Protein AF-A0A7W8E7I5-F1 (afdb_monomer)

Nearest PDB structures (foldseek):
  6f90-assembly2_B  TM=9.304E-01  e=7.320E-65  Bacteroides thetaiotaomicron
  6f91-assembly2_B  TM=9.157E-01  e=1.173E-63  Bacteroides thetaiotaomicron
  6f91-assembly4_G  TM=9.145E-01  e=1.114E-63  Bacteroides thetaiotaomicron
  6f91-assembly5_A-4  TM=9.166E-01  e=1.596E-63  Bacteroides thetaiotaomicron
  6f91-assembly6_C  TM=9.086E-01  e=1.300E-63  Bacteroides thetaiotaomicron

Sequence (757 aa):
MKQVKRRFHGIAGRWLRVIAGVACLIAGTAVSCAASEHVSDPFKMVDPRIGTSHDGQTYPVVGVPFGMTGWTPETRSDEAKCVAPYYYNDTKITGFRGSHWLSGSCTQDYGSVTVMPTVGELKVSPELRASRFQHASEVMSPSYYSVHLDDYNLQIELAGTTRAGMMRITFPRTGRRNLLIEPNVRPGQGFVEVRPKTGEIVGYNPVVRIYQGAGKPAGFSGYFVIKLREPIQDFGTWCGEATTKHAQQQGSGCNRLGAYVTLANNTPQRVIVRIGTSFTSIAEAERNLSAEEPDSNFDAVRNRAEATWRQYLSRIEVEGGTEAQRTIFYTALFHASLAPRIVSDADGTYNGFAGEGRLHHAPAGTDYYDDFSLWDTFRALHPLLTILDPQRDGQMVQSLIDKGKQGGFLPIFPTWNSYTSEMIGDHTVAVIYDAYVKGIRNFDVPEAYRLIRQNAFITPPREQFVEGMGRRALTSYQRYGYIPLEDEVLDAFHQREQVSRTLEYAYDDYVAGQFATALGHTDDAALLLKRSSNWKNVFDPETKFVRGRYANGSWITPFDPSKPATYVTEANPWQYTFFVPQDVDGLIQATGGREAFITKLDGLFTAKLYDQGNEPGHAIAYLYNFAGAPAKTQQRVRELLNTQFGSGPDGLPGNDDAGQMSAWYVLSAMGFYPVCPGTPSYSIGSPLFSRVVIHLENGKRFTIAAHNNSADRIYIKSVELDGRAQSGWSFSHRDILRGATLTLEMGLLDSTVQEQR

Mean predicted aligned error: 6.22 Å

pLDDT: mean 93.0, std 14.86, range [27.08, 98.94]

Organism: NCBI:txid940614

Foldseek 3Di:
DDDDDDDDDDDDDDDDDDDDDDDDDPPPPPPPPDDWDWDPFLQVLADQLALLEDFAQAFLWAEAFQFQWTKHFALDLAQDFQDRRGHPPRFWTLFIKRWPDLGQDRGTIFLMKGKHKAFADDFQDSVVSIFGWDCVQWDTGRAKIWTAGVVQRKIWIKGYYRFKIKIKIQHDLDGWIKMKMWRNEAFQFWKWFADQVQQKIWIWHFGADPFQRHPHTLLWTKIKMKHWPFHFPWKFKDAPGDTDTPHGMDGGPGNTMIMMTTGDSPDHSITMMMMGIAGQDNVLSVVLSCVLQVPSDNVVSSVVSSVSLSVQLVLKIFIDFDSFLSSLQSNLSVLLRHPQHFRAGPQQKHAQAVQNSDIDGDPGPATAGAQDQQVQCLFFSLVVCLFRPLVNLLSPLQNQLSNCVRLVARARGGDSSFHRLPDAAPRNLLSNLLSVVLPRDSHDLVSSLVRLLCQQAPDDDPVSLLRHHHHFQNVCCVVQLWNAQVRQSVSHSLTALGLLNSLRQLLSLQSSLLSCVVVVVVVSNVVSPVSNCSNVLQQDLVVLWRFHAHPVSDTDPPDDQLDDDSNRPPAGRLLQLCSSLPCLVVSCVSLPHLVSLVVSLVCCVVVVRQALQDRSNLLSLLSNQVSVNQVSSLVVLLVCLVPQATSRSNGHNRRCRSSSSSSSNNQVQLFWGDSRRSAQKIFGGFHSGQKMWRQGPVRAIAIEHAAPDDSQQRDFDFWDKQNHTDPGRMDGSVSSVVRIYIYTYTGHPDPVVVVVD

InterPro domains:
  IPR005887 Glycosyl hydrolase family 92, alpha-1,2-mannosidase, putative [TIGR01180] (24-747)
  IPR008928 Six-hairpin glycosidase superfamily [SSF48208] (284-745)
  IPR012939 Glycosyl hydrolase family 92 [PF07971] (285-747)
  IPR014718 Glycoside hydrolase-type carbohydrate-binding [G3DSA:2.70.98.10] (45-375)
  IPR041371 Glycosyl hydrolase family 92 N-terminal domain [PF17678] (45-278)
  IPR050883 Peptide-N(4)-(N-acetyl-beta-glucosaminyl)asparagine amidase [PTHR12143] (24-748)

Solvent-accessible surface area (backbone atoms only — not comparable to full-atom values): 38390 Å² total; per-residue (Å²): 130,83,88,90,84,92,89,84,89,88,83,89,85,86,88,88,89,87,86,90,82,92,80,85,87,81,78,80,82,77,78,76,76,76,75,69,60,60,68,88,54,54,58,78,33,34,50,47,47,49,9,18,27,83,62,6,39,18,50,59,47,14,13,44,78,25,23,43,38,35,36,29,68,17,52,40,84,64,48,43,72,62,46,51,45,30,48,71,87,57,63,38,38,43,30,33,29,43,34,48,58,56,45,8,37,80,46,46,36,50,30,22,39,31,45,32,76,49,52,50,80,92,52,80,43,48,85,73,49,40,23,40,50,52,76,92,48,48,46,72,32,58,19,32,38,33,38,45,30,67,74,48,56,29,42,43,35,40,24,15,38,47,38,28,35,35,39,43,36,37,50,52,98,68,71,48,41,35,41,35,39,30,40,50,35,62,67,37,46,37,38,33,37,55,39,71,91,75,30,34,38,38,36,30,6,64,28,56,31,56,65,29,56,53,76,37,73,36,42,45,31,21,15,28,30,36,44,40,89,60,61,62,69,48,44,19,21,34,45,56,77,54,70,41,79,71,38,47,57,45,51,56,76,23,65,33,49,30,38,39,39,25,53,34,94,86,54,67,47,66,45,63,42,38,36,10,36,23,52,79,34,51,70,47,1,47,48,25,29,51,70,79,45,70,86,73,48,61,70,58,43,24,52,48,19,45,48,52,48,36,60,59,50,55,32,52,47,54,24,46,61,51,72,56,58,48,24,38,42,38,28,20,52,51,45,43,31,47,41,55,20,36,51,34,43,86,83,14,44,26,64,36,27,66,42,73,49,39,75,45,69,39,62,85,95,44,67,34,45,44,51,38,54,27,68,44,22,38,56,27,28,50,66,44,32,59,59,64,38,40,71,58,44,22,33,45,45,32,30,48,41,50,33,17,70,58,55,69,36,52,49,44,26,34,41,64,53,27,46,21,29,41,62,62,51,53,38,48,43,33,48,51,36,28,39,44,68,70,66,47,68,73,43,64,61,70,62,43,50,56,37,48,54,39,40,77,72,46,76,56,59,71,81,48,31,53,38,28,40,39,46,80,58,46,71,44,28,72,72,71,43,30,39,28,63,85,55,49,41,73,68,35,66,68,47,33,19,26,42,44,41,27,26,37,42,10,43,37,23,34,38,48,12,51,49,26,52,79,71,65,41,57,68,59,13,57,52,22,54,53,45,28,56,23,40,64,69,34,43,37,81,84,83,55,33,40,46,52,32,38,82,90,70,50,70,63,78,86,79,64,48,88,41,73,42,76,34,34,68,102,37,24,31,58,50,56,52,65,60,39,61,84,44,52,70,58,51,27,50,66,48,64,30,44,68,47,36,51,51,54,54,53,47,34,57,73,72,64,62,62,51,84,45,45,78,75,37,73,49,57,49,59,50,31,45,81,52,70,41,45,68,54,12,14,50,46,44,48,49,44,69,68,70,49,48,43,82,40,37,60,19,38,64,20,41,24,41,41,11,20,52,24,23,44,49,43,38,38,42,72,17,30,42,47,61,32,62,46,45,56,44,31,39,57,45,27,50,62,35,35,30,40,37,39,49,31,88,87,76,42,46,26,35,39,38,27,45,69,50,52,96,72,21,47,32,78,77,48,42,24,53,71,88,38,81,51,96,64,64,58,53,44,49,66,44,48,78,69,33,37,39,42,39,32,39,34,29,59,82,62,73,86,65,56,84,80,115

Structure (mmCIF, N/CA/C/O backbone):
data_AF-A0A7W8E7I5-F1
#
_entry.id   AF-A0A7W8E7I5-F1
#
loop_
_atom_site.group_PDB
_atom_site.id
_atom_site.type_symbol
_atom_site.label_atom_id
_atom_site.label_alt_id
_atom_site.label_comp_id
_atom_site.label_asym_id
_atom_site.label_entity_id
_atom_site.label_seq_id
_atom_site.pdbx_PDB_ins_code
_atom_site.Cartn_x
_atom_site.Cartn_y
_atom_site.Cartn_z
_atom_site.occupancy
_atom_site.B_iso_or_equiv
_atom_site.auth_seq_id
_atom_site.auth_comp_id
_atom_site.auth_asym_id
_atom_site.auth_atom_id
_atom_site.pdbx_PDB_model_num
ATOM 1 N N . MET A 1 1 ? -20.861 -65.899 -16.574 1.00 34.12 1 MET A N 1
ATOM 2 C CA . MET A 1 1 ? -20.902 -67.381 -16.423 1.00 34.12 1 MET A CA 1
ATOM 3 C C . MET A 1 1 ? -19.597 -67.865 -15.787 1.00 34.12 1 MET A C 1
ATOM 5 O O . MET A 1 1 ? -18.636 -67.127 -15.899 1.00 34.12 1 MET A O 1
ATOM 9 N N . LYS A 1 2 ? -19.596 -69.042 -15.124 1.00 31.42 2 LYS A N 1
ATOM 10 C CA . LYS A 1 2 ? -18.452 -69.889 -14.663 1.00 31.42 2 LYS A CA 1
ATOM 11 C C . LYS A 1 2 ? -17.096 -69.166 -14.401 1.00 31.42 2 LYS A C 1
ATOM 13 O O . LYS A 1 2 ? -16.453 -68.739 -15.343 1.00 31.42 2 LYS A O 1
ATOM 18 N N . GLN A 1 3 ? -16.618 -68.956 -13.163 1.00 34.78 3 GLN A N 1
ATOM 19 C CA . GLN A 1 3 ? -16.192 -69.959 -12.151 1.00 34.78 3 GLN A CA 1
ATOM 20 C C . GLN A 1 3 ? -15.073 -70.875 -12.710 1.00 34.78 3 GLN A C 1
ATOM 22 O O . GLN A 1 3 ? -15.307 -71.532 -13.715 1.00 34.78 3 GLN A O 1
ATOM 27 N N . VAL A 1 4 ? -13.845 -70.917 -12.164 1.00 36.06 4 VAL A N 1
ATOM 28 C CA . VAL A 1 4 ? -13.361 -71.653 -10.956 1.00 36.06 4 VAL A CA 1
ATOM 29 C C . VAL A 1 4 ? -11.906 -71.174 -10.637 1.00 36.06 4 VAL A C 1
ATOM 31 O O . VAL A 1 4 ? -11.252 -70.768 -11.585 1.00 36.06 4 VAL A O 1
ATOM 34 N N . LYS A 1 5 ? -11.230 -71.173 -9.461 1.00 38.81 5 LYS A N 1
ATOM 35 C CA . LYS A 1 5 ? -11.362 -71.540 -8.010 1.00 38.81 5 LYS A CA 1
ATOM 36 C C . LYS A 1 5 ? -10.126 -72.396 -7.579 1.00 38.81 5 LYS A C 1
ATOM 38 O O . LYS A 1 5 ? -9.869 -73.379 -8.259 1.00 38.81 5 LYS A O 1
ATOM 43 N N . ARG A 1 6 ? -9.556 -72.166 -6.365 1.00 40.16 6 ARG A N 1
ATOM 44 C CA . ARG A 1 6 ? -8.740 -73.110 -5.503 1.00 40.16 6 ARG A CA 1
ATOM 45 C C . ARG A 1 6 ? -7.222 -73.294 -5.838 1.00 40.16 6 ARG A C 1
ATOM 47 O O . ARG A 1 6 ? -6.876 -73.033 -6.975 1.00 40.16 6 ARG A O 1
ATOM 54 N N . ARG A 1 7 ? -6.271 -73.756 -4.972 1.00 39.03 7 ARG A N 1
ATOM 55 C CA . ARG A 1 7 ? -6.071 -74.061 -3.493 1.00 39.03 7 ARG A CA 1
ATOM 56 C C . ARG A 1 7 ? -4.567 -74.487 -3.246 1.00 39.03 7 ARG A C 1
ATOM 58 O O . ARG A 1 7 ? -3.905 -74.668 -4.254 1.00 39.03 7 ARG A O 1
ATOM 65 N N . PHE A 1 8 ? -3.936 -74.738 -2.065 1.00 34.69 8 PHE A N 1
ATOM 66 C CA . PHE A 1 8 ? -4.195 -74.586 -0.598 1.00 34.69 8 PHE A CA 1
ATOM 67 C C . PHE A 1 8 ? -2.911 -74.790 0.295 1.00 34.69 8 PHE A C 1
ATOM 69 O O . PHE A 1 8 ? -2.137 -75.687 0.003 1.00 34.69 8 PHE A O 1
ATOM 76 N N . HIS A 1 9 ? -2.859 -74.125 1.471 1.00 34.03 9 HIS A N 1
ATOM 77 C CA . HIS A 1 9 ? -2.501 -74.638 2.839 1.00 34.03 9 HIS A CA 1
ATOM 78 C C . HIS A 1 9 ? -1.070 -75.017 3.333 1.00 34.03 9 HIS A C 1
ATOM 80 O O . HIS A 1 9 ? -0.198 -75.396 2.570 1.00 34.03 9 HIS A O 1
ATOM 86 N N . GLY A 1 10 ? -0.928 -74.990 4.683 1.00 28.36 10 GLY A N 1
ATOM 87 C CA . GLY A 1 10 ? 0.174 -75.525 5.527 1.00 28.36 10 GLY A CA 1
ATOM 88 C C . GLY A 1 10 ? 1.049 -74.424 6.169 1.00 28.36 10 GLY A C 1
ATOM 89 O O . GLY A 1 10 ? 1.802 -73.806 5.434 1.00 28.36 10 GLY A O 1
ATOM 90 N N . ILE A 1 11 ? 0.974 -73.966 7.436 1.00 34.25 11 ILE A N 1
ATOM 91 C CA . ILE A 1 11 ? 0.717 -74.498 8.809 1.00 34.25 11 ILE A CA 1
ATOM 92 C C . ILE A 1 11 ? 2.008 -74.836 9.609 1.00 34.25 11 ILE A C 1
ATOM 94 O O . ILE A 1 11 ? 2.618 -75.863 9.365 1.00 34.25 11 ILE A O 1
ATOM 98 N N . ALA A 1 12 ? 2.328 -73.948 10.577 1.00 32.12 12 ALA A N 1
ATOM 99 C CA . ALA A 1 12 ? 2.999 -74.061 11.906 1.00 32.12 12 ALA A CA 1
ATOM 100 C C . ALA A 1 12 ? 4.052 -75.166 12.237 1.00 32.12 12 ALA A C 1
ATOM 102 O O . ALA A 1 12 ? 3.916 -76.307 11.829 1.00 32.12 12 ALA A O 1
ATOM 103 N N . GLY A 1 13 ? 5.048 -74.942 13.122 1.00 30.39 13 GLY A N 1
ATOM 104 C CA . GLY A 1 13 ? 5.425 -73.742 13.906 1.00 30.39 13 GLY A CA 1
ATOM 105 C C . GLY A 1 13 ? 6.326 -74.041 15.144 1.00 30.39 13 GLY A C 1
ATOM 106 O O . GLY A 1 13 ? 6.773 -75.166 15.313 1.00 30.39 13 GLY A O 1
ATOM 107 N N . ARG A 1 14 ? 6.500 -73.039 16.038 1.00 33.59 14 ARG A N 1
ATOM 108 C CA . ARG A 1 14 ? 7.150 -73.038 17.393 1.00 33.59 14 ARG A CA 1
ATOM 109 C C . ARG A 1 14 ? 8.698 -72.986 17.559 1.00 33.59 14 ARG A C 1
ATOM 111 O O . ARG A 1 14 ? 9.379 -73.996 17.630 1.00 33.59 14 ARG A O 1
ATOM 118 N N . TRP A 1 15 ? 9.173 -71.758 17.813 1.00 30.05 15 TRP A N 1
ATOM 119 C CA . TRP A 1 15 ? 10.154 -71.279 18.822 1.00 30.05 15 TRP A CA 1
ATOM 120 C C . TRP A 1 15 ? 11.039 -72.253 19.649 1.00 30.05 15 TRP A C 1
ATOM 122 O O . TRP A 1 15 ? 10.513 -72.993 20.477 1.00 30.05 15 TRP A O 1
ATOM 132 N N . LEU A 1 16 ? 12.364 -72.003 19.670 1.00 30.42 16 LEU A N 1
ATOM 133 C CA . LEU A 1 16 ? 13.047 -71.294 20.785 1.00 30.42 16 LEU A CA 1
ATOM 134 C C . LEU A 1 16 ? 14.390 -70.650 20.322 1.00 30.42 16 LEU A C 1
ATOM 136 O O . LEU A 1 16 ? 14.662 -70.627 19.126 1.00 30.42 16 LEU A O 1
ATOM 140 N N . ARG A 1 17 ? 15.179 -70.040 21.229 1.00 32.75 17 ARG A N 1
ATOM 141 C CA . ARG A 1 17 ? 16.314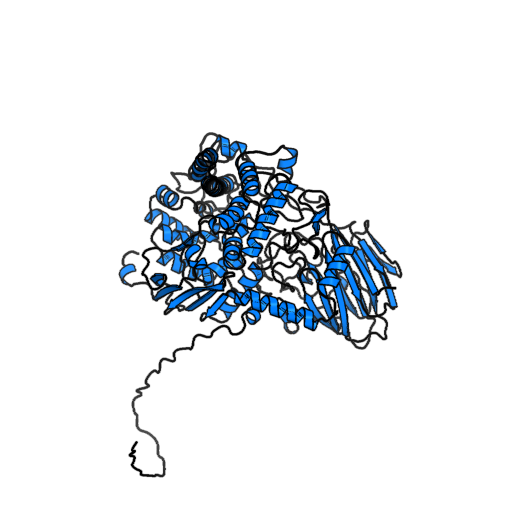 -69.117 20.940 1.00 32.75 17 ARG A CA 1
ATOM 142 C C . ARG A 1 17 ? 17.690 -69.690 21.333 1.00 32.75 17 ARG A C 1
ATOM 144 O O . ARG A 1 17 ? 17.737 -70.285 22.400 1.00 32.75 17 ARG A O 1
ATOM 151 N N . VAL A 1 18 ? 18.777 -69.333 20.619 1.00 29.58 18 VAL A N 1
ATOM 152 C CA . VAL A 1 18 ? 20.031 -68.706 21.149 1.00 29.58 18 VAL A CA 1
ATOM 153 C C . VAL A 1 18 ? 20.751 -67.907 20.026 1.00 29.58 18 VAL A C 1
ATOM 155 O O . VAL A 1 18 ? 20.643 -68.222 18.850 1.00 29.58 18 VAL A O 1
ATOM 158 N N . ILE A 1 19 ? 21.418 -66.833 20.456 1.00 33.22 19 ILE A N 1
ATOM 159 C CA . ILE A 1 19 ? 22.130 -65.699 19.821 1.00 33.22 19 ILE A CA 1
ATOM 160 C C . ILE A 1 19 ? 23.292 -65.988 18.821 1.00 33.22 19 ILE A C 1
ATOM 162 O O . ILE A 1 19 ? 23.995 -66.981 18.947 1.00 33.22 19 ILE A O 1
ATOM 166 N N . ALA A 1 20 ? 23.558 -64.966 17.976 1.00 28.16 20 ALA A N 1
ATOM 167 C CA . ALA A 1 20 ? 24.779 -64.607 17.207 1.00 28.16 20 ALA A CA 1
ATOM 168 C C . ALA A 1 20 ? 25.071 -65.267 15.837 1.00 28.16 20 ALA A C 1
ATOM 170 O O . ALA A 1 20 ? 25.079 -66.482 15.693 1.00 28.16 20 ALA A O 1
ATOM 171 N N . GLY A 1 21 ? 25.407 -64.423 14.842 1.00 27.08 21 GLY A N 1
ATOM 172 C CA . GLY A 1 21 ? 25.873 -64.834 13.504 1.00 27.08 21 GLY A CA 1
ATOM 173 C C . GLY A 1 21 ? 25.502 -63.860 12.372 1.00 27.08 21 GLY A C 1
ATOM 174 O O . GLY A 1 21 ? 24.530 -64.093 11.670 1.00 27.08 21 GLY A O 1
ATOM 175 N N . VAL A 1 22 ? 26.267 -62.769 12.230 1.00 34.69 22 VAL A N 1
ATOM 176 C CA . VAL A 1 22 ? 26.245 -61.723 11.173 1.00 34.69 22 VAL A CA 1
ATOM 177 C C . VAL A 1 22 ? 25.495 -62.062 9.864 1.00 34.69 22 VAL A C 1
ATOM 179 O O . VAL A 1 22 ? 25.867 -62.993 9.156 1.00 34.69 22 VAL A O 1
ATOM 182 N N . ALA A 1 23 ? 24.545 -61.204 9.464 1.00 30.64 23 ALA A N 1
ATOM 183 C CA . ALA A 1 23 ? 23.960 -61.170 8.117 1.00 30.64 23 ALA A CA 1
ATOM 184 C C . ALA A 1 23 ? 23.855 -59.719 7.604 1.00 30.64 23 ALA A C 1
ATOM 186 O O . ALA A 1 23 ? 23.568 -58.804 8.378 1.00 30.64 23 ALA A O 1
ATOM 187 N N . CYS A 1 24 ? 24.117 -59.495 6.313 1.00 33.22 24 CYS A N 1
ATOM 188 C CA . CYS A 1 24 ? 24.190 -58.156 5.718 1.00 33.22 24 CYS A CA 1
ATOM 189 C C . CYS A 1 24 ? 22.821 -57.469 5.590 1.00 33.22 24 CYS A C 1
ATOM 191 O O . CYS A 1 24 ? 21.822 -58.106 5.257 1.00 33.22 24 CYS A O 1
ATOM 193 N N . LEU A 1 25 ? 22.797 -56.141 5.750 1.00 31.48 25 LEU A N 1
ATOM 194 C CA . LEU A 1 25 ? 21.649 -55.332 5.347 1.00 31.48 25 LEU A CA 1
ATOM 195 C C . LEU A 1 25 ? 21.579 -55.253 3.817 1.00 31.48 25 LEU A C 1
ATOM 197 O O . LEU A 1 25 ? 22.497 -54.745 3.180 1.00 31.48 25 LEU A O 1
ATOM 201 N N . ILE A 1 26 ? 20.432 -55.631 3.254 1.00 36.81 26 ILE A N 1
ATOM 202 C CA . ILE A 1 26 ? 19.903 -55.007 2.036 1.00 36.81 26 ILE A CA 1
ATOM 203 C C . ILE A 1 26 ? 18.591 -54.338 2.446 1.00 36.81 26 ILE A C 1
ATOM 205 O O . ILE A 1 26 ? 17.507 -54.907 2.328 1.00 36.81 26 ILE A O 1
ATOM 209 N N . ALA A 1 27 ? 18.707 -53.138 3.014 1.00 35.44 27 ALA A N 1
ATOM 210 C CA . ALA A 1 27 ? 17.558 -52.295 3.301 1.00 35.44 27 ALA A CA 1
ATOM 211 C C . ALA A 1 27 ? 17.149 -51.587 2.004 1.00 35.44 27 ALA A C 1
ATOM 213 O O . ALA A 1 27 ? 17.810 -50.645 1.573 1.00 35.44 27 ALA A O 1
ATOM 214 N N . GLY A 1 28 ? 16.076 -52.059 1.367 1.00 32.56 28 GLY A N 1
ATOM 215 C CA . GLY A 1 28 ? 15.487 -51.363 0.227 1.00 32.56 28 GLY A CA 1
ATOM 216 C C . GLY A 1 28 ? 14.954 -50.004 0.671 1.00 32.56 28 GLY A C 1
ATOM 217 O O . GLY A 1 28 ? 13.985 -49.939 1.428 1.00 32.56 28 GLY A O 1
ATOM 218 N N . THR A 1 29 ? 15.580 -48.923 0.212 1.00 34.28 29 THR A N 1
ATOM 219 C CA . THR A 1 29 ? 15.134 -47.551 0.462 1.00 34.28 29 THR A CA 1
ATOM 220 C C . THR A 1 29 ? 13.855 -47.272 -0.320 1.00 34.28 29 THR A C 1
ATOM 222 O O . THR A 1 29 ? 13.877 -46.790 -1.451 1.00 34.28 29 THR A O 1
ATOM 225 N N . ALA A 1 30 ? 12.714 -47.568 0.303 1.00 31.30 30 ALA A N 1
ATOM 226 C CA . ALA A 1 30 ? 11.431 -47.052 -0.142 1.00 31.30 30 ALA A CA 1
ATOM 227 C C . ALA A 1 30 ? 11.476 -45.519 -0.062 1.00 31.30 30 ALA A C 1
ATOM 229 O O . ALA A 1 30 ? 11.364 -44.940 1.020 1.00 31.30 30 ALA A O 1
ATOM 230 N N . VAL A 1 31 ? 11.681 -44.866 -1.209 1.00 32.59 31 VAL A N 1
ATOM 231 C CA . VAL A 1 31 ? 11.564 -43.412 -1.332 1.00 32.59 31 VAL A CA 1
ATOM 232 C C . VAL A 1 31 ? 10.109 -43.064 -1.052 1.00 32.59 31 VAL A C 1
ATOM 234 O O . VAL A 1 31 ? 9.234 -43.271 -1.890 1.00 32.59 31 VAL A O 1
ATOM 237 N N . SER A 1 32 ? 9.848 -42.576 0.158 1.00 28.59 32 SER A N 1
ATOM 238 C CA . SER A 1 32 ? 8.542 -42.046 0.513 1.00 28.59 32 SER A CA 1
ATOM 239 C C . SER A 1 32 ? 8.331 -40.766 -0.285 1.00 28.59 32 SER A C 1
ATOM 241 O O . SER A 1 32 ? 8.916 -39.731 0.035 1.00 28.59 32 SER A O 1
ATOM 243 N N . CYS A 1 33 ? 7.520 -40.833 -1.341 1.00 32.53 33 CYS A N 1
ATOM 244 C CA . CYS A 1 33 ? 6.962 -39.633 -1.943 1.00 32.53 33 CYS A CA 1
ATOM 245 C C . CYS A 1 33 ? 6.144 -38.925 -0.862 1.00 32.53 33 CYS A C 1
ATOM 247 O O . CYS A 1 33 ? 5.048 -39.375 -0.524 1.00 32.53 33 CYS A O 1
ATOM 249 N N . ALA A 1 34 ? 6.681 -37.835 -0.314 1.00 37.50 34 ALA A N 1
ATOM 250 C CA . ALA A 1 34 ? 5.895 -36.917 0.490 1.00 37.50 34 ALA A CA 1
ATOM 251 C C . ALA A 1 34 ? 4.714 -36.457 -0.374 1.00 37.50 34 ALA A C 1
ATOM 253 O O . ALA A 1 34 ? 4.912 -35.861 -1.435 1.00 37.50 34 ALA A O 1
ATOM 254 N N . ALA A 1 35 ? 3.494 -36.801 0.039 1.00 39.47 35 ALA A N 1
ATOM 255 C CA . ALA A 1 35 ? 2.303 -36.282 -0.612 1.00 39.47 35 ALA A CA 1
ATOM 256 C C . ALA A 1 35 ? 2.319 -34.759 -0.447 1.00 39.47 35 ALA A C 1
ATOM 258 O O . ALA A 1 35 ? 2.513 -34.275 0.667 1.00 39.47 35 ALA A O 1
ATOM 259 N N . SER A 1 36 ? 2.164 -34.015 -1.545 1.00 49.72 36 SER A N 1
ATOM 260 C CA . SER A 1 36 ? 2.179 -32.554 -1.474 1.00 49.72 36 SER A CA 1
ATOM 261 C C . SER A 1 36 ? 1.010 -32.083 -0.614 1.00 49.72 36 SER A C 1
ATOM 263 O O . SER A 1 36 ? -0.150 -32.358 -0.930 1.00 49.72 36 SER A O 1
ATOM 265 N N . GLU A 1 37 ? 1.311 -31.424 0.503 1.00 60.34 37 GLU A N 1
ATOM 266 C CA . GLU A 1 37 ? 0.289 -30.916 1.411 1.00 60.34 37 GLU A CA 1
ATOM 267 C C . GLU A 1 37 ? -0.400 -29.704 0.781 1.00 60.34 37 GLU A C 1
ATOM 269 O O . GLU A 1 37 ? 0.119 -28.587 0.773 1.00 60.34 37 GLU A O 1
ATOM 274 N N . HIS A 1 38 ? -1.588 -29.952 0.235 1.00 69.25 38 HIS A N 1
ATOM 275 C CA . HIS A 1 38 ? -2.514 -28.921 -0.212 1.00 69.25 38 HIS A CA 1
ATOM 276 C C . HIS A 1 38 ? -3.021 -28.108 0.988 1.00 69.25 38 HIS A C 1
ATOM 278 O O . HIS A 1 38 ? -3.492 -28.674 1.979 1.00 69.25 38 HIS A O 1
ATOM 284 N N . VAL A 1 39 ? -3.008 -26.777 0.881 1.00 73.25 39 VAL A N 1
ATOM 285 C CA . VAL A 1 39 ? -3.520 -25.885 1.933 1.00 73.25 39 VAL A CA 1
ATOM 286 C C . VAL A 1 39 ? -5.033 -26.037 2.064 1.00 73.25 39 VAL A C 1
ATOM 288 O O . VAL A 1 39 ? -5.794 -25.630 1.193 1.00 73.25 39 VAL A O 1
ATOM 291 N N . SER A 1 40 ? -5.487 -26.657 3.152 1.00 75.38 40 SER A N 1
ATOM 292 C CA . SER A 1 40 ? -6.907 -26.964 3.372 1.00 75.38 40 SER A CA 1
ATOM 293 C C . SER A 1 40 ? -7.743 -25.776 3.865 1.00 75.38 40 SER A C 1
ATOM 295 O O . SER A 1 40 ? -8.968 -25.829 3.788 1.00 75.38 40 SER A O 1
ATOM 297 N N . ASP A 1 41 ? -7.105 -24.717 4.373 1.00 91.00 41 ASP A N 1
ATOM 298 C CA . ASP A 1 41 ? -7.758 -23.489 4.842 1.00 91.00 41 ASP A CA 1
ATOM 299 C C . ASP A 1 41 ? -6.763 -22.305 4.815 1.00 91.00 41 ASP A C 1
ATOM 301 O O . ASP A 1 41 ? -6.074 -22.077 5.814 1.00 91.00 41 ASP A O 1
ATOM 305 N N . PRO A 1 42 ? -6.649 -21.557 3.695 1.00 94.75 42 PRO A N 1
ATOM 306 C CA . PRO A 1 42 ? -5.710 -20.436 3.546 1.00 94.75 42 PRO A CA 1
ATOM 307 C C . PRO A 1 42 ? -5.763 -19.392 4.666 1.00 94.75 42 PRO A C 1
ATOM 309 O O . PRO A 1 42 ? -4.736 -18.848 5.058 1.00 94.75 42 PRO A O 1
ATOM 312 N N . PHE A 1 43 ? -6.946 -19.161 5.240 1.00 96.81 43 PHE A N 1
ATOM 313 C CA . PHE A 1 43 ? -7.141 -18.219 6.344 1.00 96.81 43 PHE A CA 1
ATOM 314 C C . PHE A 1 43 ? -6.314 -18.572 7.592 1.00 96.81 43 PHE A C 1
ATOM 316 O O . PHE A 1 43 ? -5.842 -17.676 8.284 1.00 96.81 43 PHE A O 1
ATOM 323 N N . LYS A 1 44 ? -6.077 -19.865 7.860 1.00 95.88 44 LYS A N 1
ATOM 324 C CA . LYS A 1 44 ? -5.267 -20.317 9.007 1.00 95.88 44 LYS A CA 1
ATOM 325 C C . LYS A 1 44 ? -3.761 -20.125 8.823 1.00 95.88 44 LYS A C 1
ATOM 327 O O . LYS A 1 44 ? -3.024 -20.325 9.780 1.00 95.88 44 LYS A O 1
ATOM 332 N N . MET A 1 45 ? -3.312 -19.778 7.617 1.00 97.00 45 MET A N 1
ATOM 333 C CA . MET A 1 45 ? -1.905 -19.492 7.336 1.00 97.00 45 MET A CA 1
ATOM 334 C C . MET A 1 45 ? -1.555 -18.019 7.591 1.00 97.00 45 MET A C 1
ATOM 336 O O . MET A 1 45 ? -0.377 -17.689 7.614 1.00 97.00 45 MET A O 1
ATOM 340 N N . VAL A 1 46 ? -2.535 -17.127 7.777 1.00 98.56 46 VAL A N 1
ATOM 341 C CA . VAL A 1 46 ? -2.266 -15.699 8.004 1.00 98.56 46 VAL A CA 1
ATOM 342 C C . VAL A 1 46 ? -1.827 -15.449 9.446 1.00 98.56 46 VAL A C 1
ATOM 344 O O . VAL A 1 46 ? -2.543 -15.805 10.381 1.00 98.56 46 VAL A O 1
ATOM 347 N N . ASP A 1 47 ? -0.695 -14.768 9.615 1.00 98.06 47 ASP A N 1
ATOM 348 C CA . ASP A 1 47 ? -0.177 -14.311 10.903 1.00 98.06 47 ASP A CA 1
ATOM 349 C C . ASP A 1 47 ? -0.022 -12.776 10.909 1.00 98.06 47 ASP A C 1
ATOM 351 O O . ASP A 1 47 ? 1.025 -12.266 10.504 1.00 98.06 47 ASP A O 1
ATOM 355 N N . PRO A 1 48 ? -1.027 -12.013 11.392 1.00 97.62 48 PRO A N 1
ATOM 356 C CA . PRO A 1 48 ? -1.001 -10.543 11.401 1.00 97.62 48 PRO A CA 1
ATOM 357 C C . PRO A 1 48 ? 0.107 -9.892 12.250 1.00 97.62 48 PRO A C 1
ATOM 359 O O . PRO A 1 48 ? 0.107 -8.674 12.409 1.00 97.62 48 PRO A O 1
ATOM 362 N N . ARG A 1 49 ? 1.026 -10.672 12.837 1.00 96.75 49 ARG A N 1
ATOM 363 C CA . ARG A 1 49 ? 2.201 -10.158 13.554 1.00 96.75 49 ARG A CA 1
ATOM 364 C C . ARG A 1 49 ? 3.365 -9.819 12.627 1.00 96.75 49 ARG A C 1
ATOM 366 O O . ARG A 1 49 ? 4.225 -9.048 13.043 1.00 96.75 49 ARG A O 1
ATOM 373 N N . ILE A 1 50 ? 3.442 -10.383 11.421 1.00 98.25 50 ILE A N 1
ATOM 374 C CA . ILE A 1 50 ? 4.598 -10.181 10.530 1.00 98.25 50 ILE A CA 1
ATOM 375 C C . ILE A 1 50 ? 4.686 -8.700 10.119 1.00 98.25 50 ILE A C 1
ATOM 377 O O . ILE A 1 50 ? 3.730 -8.144 9.587 1.00 98.25 50 ILE A O 1
ATOM 381 N N . GLY A 1 51 ? 5.826 -8.056 10.387 1.00 97.06 51 GLY A N 1
ATOM 382 C CA . GLY A 1 51 ? 6.049 -6.620 10.165 1.00 97.06 51 GLY A CA 1
ATOM 383 C C . GLY A 1 51 ? 5.669 -5.703 11.340 1.00 97.06 51 GLY A C 1
ATOM 384 O O . GLY A 1 51 ? 5.895 -4.497 11.254 1.00 97.06 51 GLY A O 1
ATOM 385 N N . THR A 1 52 ? 5.138 -6.247 12.445 1.00 97.00 52 THR A N 1
ATOM 386 C CA . THR A 1 52 ? 4.766 -5.477 13.659 1.00 97.00 52 THR A CA 1
ATOM 387 C C . THR A 1 52 ? 5.945 -5.239 14.620 1.00 97.00 52 THR A C 1
ATOM 389 O O . THR A 1 52 ? 5.777 -4.755 15.742 1.00 97.00 52 THR A O 1
ATOM 392 N N . SER A 1 53 ? 7.160 -5.593 14.200 1.00 90.38 53 SER A N 1
ATOM 393 C CA . SER A 1 53 ? 8.432 -5.307 14.865 1.00 90.38 53 SER A CA 1
ATOM 394 C C . SER A 1 53 ? 9.440 -4.798 13.835 1.00 90.38 53 SER A C 1
ATOM 396 O O . SER A 1 53 ? 9.306 -5.076 12.644 1.00 90.38 53 SER A O 1
ATOM 398 N N . HIS A 1 54 ? 10.477 -4.096 14.303 1.00 80.94 54 HIS A N 1
ATOM 399 C CA . HIS A 1 54 ? 11.452 -3.429 13.438 1.00 80.94 54 HIS A CA 1
ATOM 400 C C . HIS A 1 54 ? 10.761 -2.486 12.432 1.00 80.94 54 HIS A C 1
ATOM 402 O O . HIS A 1 54 ? 9.759 -1.850 12.762 1.00 80.94 54 HIS A O 1
ATOM 408 N N . ASP A 1 55 ? 11.327 -2.349 11.242 1.00 79.50 55 ASP A N 1
ATOM 409 C CA . ASP A 1 55 ? 11.003 -1.316 10.267 1.00 79.50 55 ASP A CA 1
ATOM 410 C C . ASP A 1 55 ? 9.814 -1.692 9.360 1.00 79.50 55 ASP A C 1
ATOM 412 O O . ASP A 1 55 ? 9.523 -0.977 8.414 1.00 79.50 55 ASP A O 1
ATOM 416 N N . GLY A 1 56 ? 9.093 -2.784 9.657 1.00 89.56 56 GLY A N 1
ATOM 417 C CA . GLY A 1 56 ? 7.963 -3.264 8.85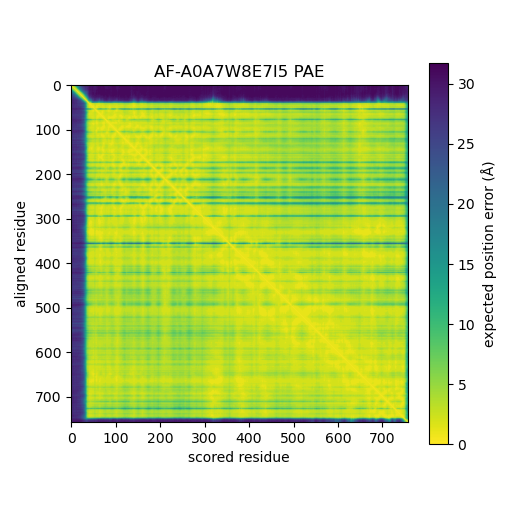1 1.00 89.56 56 GLY A CA 1
ATOM 418 C C . GLY A 1 56 ? 6.723 -2.364 8.854 1.00 89.56 56 GLY A C 1
ATOM 419 O O . GLY A 1 56 ? 5.958 -2.385 7.893 1.00 89.56 56 GLY A O 1
ATOM 420 N N . GLN A 1 57 ? 6.516 -1.584 9.923 1.00 95.50 57 GLN A N 1
ATOM 421 C CA . GLN A 1 57 ? 5.400 -0.637 10.125 1.00 95.50 57 GLN A CA 1
ATOM 422 C C . GLN A 1 57 ? 3.976 -1.199 9.877 1.00 95.50 57 GLN A C 1
ATOM 424 O O . GLN A 1 57 ? 3.029 -0.437 9.633 1.00 95.50 57 GLN A O 1
ATOM 429 N N . THR A 1 58 ? 3.785 -2.521 9.944 1.00 97.25 58 THR A N 1
ATOM 430 C CA . THR A 1 58 ? 2.452 -3.147 9.901 1.00 97.25 58 THR A CA 1
ATOM 431 C C . THR A 1 58 ? 1.828 -3.190 11.300 1.00 97.25 58 THR A C 1
ATOM 433 O O . THR A 1 58 ? 2.458 -2.853 12.303 1.00 97.25 58 THR A O 1
ATOM 436 N N . TYR A 1 59 ? 0.555 -3.576 11.380 1.00 96.50 59 TYR A N 1
ATOM 437 C CA . TYR A 1 59 ? -0.192 -3.693 12.633 1.00 96.50 59 TYR A CA 1
ATOM 438 C C . TYR A 1 59 ? -1.199 -4.854 12.539 1.00 96.50 59 TYR A C 1
ATOM 440 O O . TYR A 1 59 ? -1.653 -5.164 11.433 1.00 96.50 59 TYR A O 1
ATOM 448 N N . PRO A 1 60 ? -1.571 -5.505 13.660 1.00 96.88 60 PRO A N 1
ATOM 449 C CA . PRO A 1 60 ? -2.413 -6.701 13.657 1.00 96.88 60 PRO A CA 1
ATOM 450 C C . PRO A 1 60 ? -3.896 -6.342 13.464 1.00 96.88 60 PRO A C 1
ATOM 452 O O . PRO A 1 60 ? -4.719 -6.448 14.376 1.00 96.88 60 PRO A O 1
ATOM 455 N N . VAL A 1 61 ? -4.224 -5.874 12.259 1.00 97.25 61 VAL A N 1
ATOM 456 C CA . VAL A 1 61 ? -5.529 -5.312 11.912 1.00 97.25 61 VAL A CA 1
ATOM 457 C C . VAL A 1 61 ? -6.625 -6.375 11.781 1.00 97.25 61 VAL A C 1
ATOM 459 O O . VAL A 1 61 ? -6.449 -7.427 11.162 1.00 97.25 61 VAL A O 1
ATOM 462 N N . VAL A 1 62 ? -7.791 -6.062 12.344 1.00 97.94 62 VAL A N 1
ATOM 463 C CA . VAL A 1 62 ? -9.017 -6.863 12.293 1.00 97.94 62 VAL A CA 1
ATOM 464 C C . VAL A 1 62 ? -10.091 -6.129 11.496 1.00 97.94 62 VAL A C 1
ATOM 466 O O . VAL A 1 62 ? -10.425 -4.981 11.795 1.00 97.94 62 VAL A O 1
ATOM 469 N N . GLY A 1 63 ? -10.682 -6.811 10.516 1.00 97.12 63 GLY A N 1
ATOM 470 C CA . GLY A 1 63 ? -11.730 -6.259 9.660 1.00 97.12 63 GLY A CA 1
ATOM 471 C C . GLY A 1 63 ? -11.998 -7.135 8.439 1.00 97.12 63 GLY A C 1
ATOM 472 O O . GLY A 1 63 ? -12.027 -8.363 8.530 1.00 97.12 63 GLY A O 1
ATOM 473 N N . VAL A 1 64 ? -12.179 -6.497 7.285 1.00 98.31 64 VAL A N 1
ATOM 474 C CA . VAL A 1 64 ? -12.365 -7.128 5.966 1.00 98.31 64 VAL A CA 1
ATOM 475 C C . VAL A 1 64 ? -11.387 -6.520 4.946 1.00 98.31 64 VAL A C 1
ATOM 477 O O . VAL A 1 64 ? -10.869 -5.431 5.206 1.00 98.31 64 VAL A O 1
ATOM 480 N N . PRO A 1 65 ? -11.126 -7.173 3.793 1.00 98.50 65 PRO A N 1
ATOM 481 C CA . PRO A 1 65 ? -10.260 -6.618 2.752 1.00 98.50 65 PRO A CA 1
ATOM 482 C C . PRO A 1 65 ? -10.686 -5.201 2.338 1.00 98.50 65 PRO A C 1
ATOM 484 O O . PRO A 1 65 ? -11.866 -4.974 2.063 1.00 98.50 65 PRO A O 1
ATOM 487 N N . PHE A 1 66 ? -9.725 -4.277 2.268 1.00 98.56 66 PHE A N 1
ATOM 488 C CA . PHE A 1 66 ? -9.891 -2.864 1.882 1.00 98.56 66 PHE A CA 1
ATOM 489 C C . PHE A 1 66 ? -10.924 -2.069 2.713 1.00 98.56 66 PHE A C 1
ATOM 491 O O . PHE A 1 66 ? -11.449 -1.054 2.249 1.00 98.56 66 PHE A O 1
ATOM 498 N N . GLY A 1 67 ? -11.234 -2.523 3.935 1.00 98.31 67 GLY A N 1
ATOM 499 C CA . GLY A 1 67 ? -12.179 -1.857 4.837 1.00 98.31 67 GLY A CA 1
ATOM 500 C C . GLY A 1 67 ? -11.789 -0.413 5.178 1.00 98.31 67 GLY A C 1
ATOM 501 O O . GLY A 1 67 ? -10.610 -0.066 5.192 1.00 98.31 67 GLY A O 1
ATOM 502 N N . MET A 1 68 ? -12.785 0.425 5.484 1.00 98.62 68 MET A N 1
ATOM 503 C CA . MET A 1 68 ? -12.575 1.822 5.879 1.00 98.62 68 MET A CA 1
ATOM 504 C C . MET A 1 68 ? -11.753 1.888 7.169 1.00 98.62 68 MET A C 1
ATOM 506 O O . MET A 1 68 ? -10.637 2.407 7.165 1.00 98.62 68 MET A O 1
ATOM 510 N N . THR A 1 69 ? -12.275 1.304 8.250 1.00 98.50 69 THR A N 1
ATOM 511 C CA . THR A 1 69 ? -11.655 1.328 9.583 1.00 98.50 69 THR A CA 1
ATOM 512 C C . THR A 1 69 ? -11.122 -0.048 9.963 1.00 98.50 69 THR A C 1
ATOM 514 O O . THR A 1 69 ? -11.876 -1.022 10.012 1.00 98.50 69 THR A O 1
ATOM 517 N N . GLY A 1 70 ? -9.830 -0.117 10.285 1.00 98.06 70 GLY A N 1
ATOM 518 C CA . GLY A 1 70 ? -9.189 -1.314 10.825 1.00 98.06 70 GLY A CA 1
ATOM 519 C C . GLY A 1 70 ? -9.199 -1.311 12.354 1.00 98.06 70 GLY A C 1
ATOM 520 O O . GLY A 1 70 ? -8.875 -0.299 12.969 1.00 98.06 70 GLY A O 1
ATOM 521 N N . TRP A 1 71 ? -9.543 -2.432 12.989 1.00 98.56 71 TRP A N 1
ATOM 522 C CA . TRP A 1 71 ? -9.572 -2.538 14.454 1.00 98.56 71 TRP A CA 1
ATOM 523 C C . TRP A 1 71 ? -8.295 -3.191 14.981 1.00 98.56 71 TRP A C 1
ATOM 525 O O . TRP A 1 71 ? -7.896 -4.240 14.485 1.00 98.56 71 TRP A O 1
ATOM 535 N N . THR A 1 72 ? -7.657 -2.596 15.990 1.00 98.50 72 THR A N 1
ATOM 536 C CA . THR A 1 72 ? -6.367 -3.075 16.520 1.00 98.50 72 THR A CA 1
ATOM 537 C C . THR A 1 72 ? -6.255 -2.883 18.038 1.00 98.50 72 THR A C 1
ATOM 539 O O . THR A 1 72 ? -6.829 -1.926 18.571 1.00 98.50 72 THR A O 1
ATOM 542 N N . PRO A 1 73 ? -5.503 -3.730 18.770 1.00 98.38 73 PRO A N 1
ATOM 543 C CA . PRO A 1 73 ? -4.869 -3.293 20.014 1.00 98.38 73 PRO A CA 1
ATOM 544 C C . PRO A 1 73 ? -4.018 -2.036 19.785 1.00 98.38 73 PRO A C 1
ATOM 546 O O . PRO A 1 73 ? -3.410 -1.868 18.729 1.00 98.38 73 PRO A O 1
ATOM 549 N N . GLU A 1 74 ? -3.972 -1.165 20.786 1.00 98.00 74 GLU A N 1
ATOM 550 C CA . GLU A 1 74 ? -3.151 0.044 20.806 1.00 98.00 74 GLU A CA 1
ATOM 551 C C . GLU A 1 74 ? -2.061 -0.105 21.878 1.00 98.00 74 GLU A C 1
ATOM 553 O O . GLU A 1 74 ? -2.377 -0.312 23.052 1.00 98.00 74 GLU A O 1
ATOM 558 N N . THR A 1 75 ? -0.789 0.011 21.493 1.00 97.50 75 THR A N 1
ATOM 559 C CA . THR A 1 75 ? 0.358 0.145 22.416 1.00 97.50 75 THR A CA 1
ATOM 560 C C . THR A 1 75 ? 0.965 1.551 22.371 1.00 97.50 75 THR A C 1
ATOM 562 O O . THR A 1 75 ? 1.613 1.974 23.332 1.00 97.50 75 THR A O 1
ATOM 565 N N . ARG A 1 76 ? 0.714 2.306 21.288 1.00 94.56 76 ARG A N 1
ATOM 566 C CA . ARG A 1 76 ? 1.115 3.708 21.092 1.00 94.56 76 ARG A CA 1
ATOM 567 C C . ARG A 1 76 ? -0.125 4.574 20.883 1.00 94.56 76 ARG A C 1
ATOM 569 O O . ARG A 1 76 ? -0.884 4.363 19.947 1.00 94.56 76 ARG A O 1
ATOM 576 N N . SER A 1 77 ? -0.357 5.533 21.780 1.00 91.50 77 SER A N 1
ATOM 577 C CA . SER A 1 77 ? -1.657 6.210 21.917 1.00 91.50 77 SER A CA 1
ATOM 578 C C . SER A 1 77 ? -1.86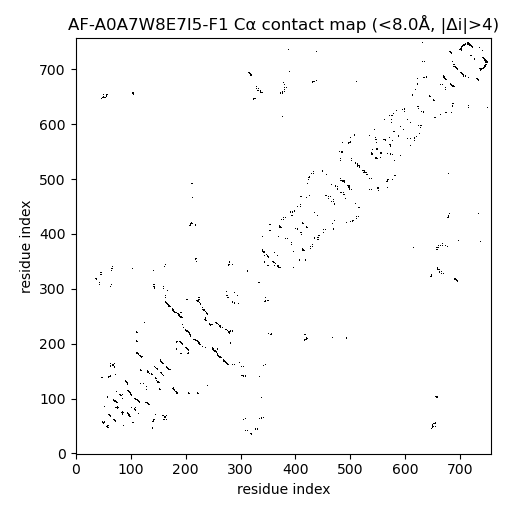6 7.472 21.073 1.00 91.50 77 SER A C 1
ATOM 580 O O . SER A 1 77 ? -2.953 8.048 21.109 1.00 91.50 77 SER A O 1
ATOM 582 N N . ASP A 1 78 ? -0.861 7.915 20.320 1.00 85.12 78 ASP A N 1
ATOM 583 C CA . ASP A 1 78 ? -0.949 9.085 19.440 1.00 85.12 78 ASP A CA 1
ATOM 584 C C . ASP A 1 78 ? -1.145 8.706 17.956 1.00 85.12 78 ASP A C 1
ATOM 586 O O . ASP A 1 78 ? -1.211 7.531 17.588 1.00 85.12 78 ASP A O 1
ATOM 590 N N . GLU A 1 79 ? -1.311 9.730 17.116 1.00 91.75 79 GLU A N 1
ATOM 591 C CA . GLU A 1 79 ? -1.326 9.652 15.649 1.00 91.75 79 GLU A CA 1
ATOM 592 C C . GLU A 1 79 ? -0.005 10.231 15.081 1.00 91.75 79 GLU A C 1
ATOM 594 O O . GLU A 1 79 ? -0.015 11.087 14.192 1.00 91.75 79 GLU A O 1
ATOM 599 N N . ALA A 1 80 ? 1.154 9.879 15.657 1.00 91.75 80 ALA A N 1
ATOM 600 C CA . ALA A 1 80 ? 2.443 10.417 15.211 1.00 91.75 80 ALA A CA 1
ATOM 601 C C . ALA A 1 80 ? 2.894 9.864 13.842 1.00 91.75 80 ALA A C 1
ATOM 603 O O . ALA A 1 80 ? 2.533 8.760 13.433 1.00 91.75 80 ALA A O 1
ATOM 604 N N . LYS A 1 81 ? 3.722 10.641 13.121 1.00 92.69 81 LYS A N 1
ATOM 605 C CA . LYS A 1 81 ? 4.306 10.189 11.847 1.00 92.69 81 LYS A CA 1
ATOM 606 C C . LYS A 1 81 ? 5.312 9.057 12.107 1.00 92.69 81 LYS A C 1
ATOM 608 O O . LYS A 1 81 ? 6.181 9.218 12.961 1.00 92.69 81 LYS A O 1
ATOM 613 N N . CYS A 1 82 ? 5.242 7.981 11.323 1.00 92.94 82 CYS A N 1
ATOM 614 C CA . CYS A 1 82 ? 6.100 6.794 11.409 1.00 92.94 82 CYS A CA 1
ATOM 615 C C . CYS A 1 82 ? 5.999 6.066 12.768 1.00 92.94 82 CYS A C 1
ATOM 617 O O . CYS A 1 82 ? 6.982 5.501 13.243 1.00 92.94 82 CYS A O 1
ATOM 619 N N . VAL A 1 83 ? 4.816 6.102 13.398 1.00 93.94 83 VAL A N 1
ATOM 620 C CA . VAL A 1 83 ? 4.496 5.365 14.628 1.00 93.94 83 VAL A CA 1
ATOM 621 C C . VAL A 1 83 ? 3.208 4.571 14.407 1.00 93.94 83 VAL A C 1
ATOM 623 O O . VAL A 1 83 ? 2.109 5.120 14.464 1.00 93.94 83 VAL A O 1
ATOM 626 N N . ALA A 1 84 ? 3.348 3.270 14.159 1.00 95.50 84 ALA A N 1
ATOM 627 C CA . ALA A 1 84 ? 2.224 2.347 14.065 1.00 95.50 84 ALA A CA 1
ATOM 628 C C . ALA A 1 84 ? 1.484 2.245 15.420 1.00 95.50 84 ALA A C 1
ATOM 630 O O . ALA A 1 84 ? 2.108 2.375 16.480 1.00 95.50 84 ALA A O 1
ATOM 631 N N . PRO A 1 85 ? 0.162 1.974 15.431 1.00 96.25 85 PRO A N 1
ATOM 632 C CA . PRO A 1 85 ? -0.627 1.917 16.668 1.00 96.25 85 PRO A CA 1
ATOM 633 C C . PRO A 1 85 ? -0.235 0.758 17.606 1.00 96.25 85 PRO A C 1
ATOM 635 O O . PRO A 1 85 ? -0.560 0.798 18.794 1.00 96.25 85 PRO A O 1
ATOM 638 N N . TYR A 1 86 ? 0.462 -0.261 17.094 1.00 97.38 86 TYR A N 1
ATOM 639 C CA . TYR A 1 86 ? 0.922 -1.444 17.823 1.00 97.38 86 TYR A CA 1
ATOM 640 C C . TYR A 1 86 ? 2.365 -1.776 17.435 1.00 97.38 86 TYR A C 1
ATOM 642 O O . TYR A 1 86 ? 2.673 -1.833 16.248 1.00 97.38 86 TYR A O 1
ATOM 650 N N . TYR A 1 87 ? 3.207 -2.094 18.421 1.00 97.12 87 TYR A N 1
ATOM 651 C CA . TYR A 1 87 ? 4.495 -2.759 18.204 1.00 97.12 87 TYR A CA 1
ATOM 652 C C . TYR A 1 87 ? 4.600 -4.010 19.075 1.00 97.12 87 TYR A C 1
ATOM 654 O O . TYR A 1 87 ? 4.354 -3.956 20.279 1.00 97.12 87 TYR A O 1
ATOM 662 N N . TYR A 1 88 ? 5.042 -5.124 18.489 1.00 97.31 88 TYR A N 1
ATOM 663 C CA . TYR A 1 88 ? 5.107 -6.428 19.156 1.00 97.31 88 TYR A CA 1
ATOM 664 C C . TYR A 1 88 ? 5.954 -6.422 20.439 1.00 97.31 88 TYR A C 1
ATOM 666 O O . TYR A 1 88 ? 5.639 -7.119 21.393 1.00 97.31 88 TYR A O 1
ATOM 674 N N . ASN A 1 89 ? 7.015 -5.613 20.499 1.00 96.31 89 ASN A N 1
ATOM 675 C CA . ASN A 1 89 ? 7.898 -5.556 21.672 1.00 96.31 89 ASN A CA 1
ATOM 676 C C . ASN A 1 89 ? 7.335 -4.725 22.848 1.00 96.31 89 ASN A C 1
ATOM 678 O O . ASN A 1 89 ? 7.968 -4.662 23.907 1.00 96.31 89 ASN A O 1
ATOM 682 N N . ASP A 1 90 ? 6.174 -4.078 22.694 1.00 97.19 90 ASP A N 1
ATOM 683 C CA . ASP A 1 90 ? 5.535 -3.330 23.777 1.00 97.19 90 ASP A CA 1
ATOM 684 C C . ASP A 1 90 ? 4.784 -4.260 24.738 1.00 97.19 90 ASP A C 1
ATOM 686 O O . ASP A 1 90 ? 4.008 -5.121 24.345 1.00 97.19 90 ASP A O 1
ATOM 690 N N . THR A 1 91 ? 4.966 -4.047 26.042 1.00 97.50 91 THR A N 1
ATOM 691 C CA . THR A 1 91 ? 4.431 -4.931 27.100 1.00 97.50 91 THR A CA 1
ATOM 692 C C . THR A 1 91 ? 3.131 -4.432 27.740 1.00 97.50 91 THR A C 1
ATOM 694 O O . THR A 1 91 ? 2.703 -4.950 28.777 1.00 97.50 91 THR A O 1
ATOM 697 N N . LYS A 1 92 ? 2.501 -3.401 27.162 1.00 98.50 92 LYS A N 1
ATOM 698 C CA . LYS A 1 92 ? 1.228 -2.844 27.638 1.00 98.50 92 LYS A CA 1
ATOM 699 C C . LYS A 1 92 ? 0.321 -2.396 26.496 1.00 98.50 92 LYS A C 1
ATOM 701 O O . LYS A 1 92 ? 0.805 -1.865 25.505 1.00 98.50 92 LYS A O 1
ATOM 706 N N . ILE A 1 93 ? -0.986 -2.512 26.718 1.00 98.69 93 ILE A N 1
ATOM 707 C CA . ILE A 1 93 ? -2.040 -1.987 25.845 1.00 98.69 93 ILE A CA 1
ATOM 708 C C . ILE A 1 93 ? -2.671 -0.747 26.498 1.00 98.69 93 ILE A C 1
ATOM 710 O O . ILE A 1 93 ? -3.105 -0.803 27.654 1.00 98.69 93 ILE A O 1
ATOM 714 N N . THR A 1 94 ? -2.720 0.367 25.763 1.00 98.12 94 THR A N 1
ATOM 715 C CA . THR A 1 94 ? -3.330 1.655 26.154 1.00 98.12 94 THR A CA 1
ATOM 716 C C . THR A 1 94 ? -4.813 1.759 25.779 1.00 98.12 94 THR A C 1
ATOM 718 O O . THR A 1 94 ? -5.533 2.585 26.353 1.00 98.12 94 THR A O 1
ATOM 721 N N . GLY A 1 95 ? -5.280 0.910 24.861 1.00 98.38 95 GLY A N 1
ATOM 722 C CA . GLY A 1 95 ? -6.671 0.812 24.423 1.00 98.38 95 GLY A CA 1
ATOM 723 C C . GLY A 1 95 ? -6.839 -0.067 23.183 1.00 98.38 95 GLY A C 1
ATOM 724 O O . GLY A 1 95 ? -5.950 -0.835 22.827 1.00 98.38 95 GLY A O 1
ATOM 725 N N . PHE A 1 96 ? -7.985 0.049 22.518 1.00 98.75 96 PHE A N 1
ATOM 726 C CA . PHE A 1 96 ? -8.258 -0.608 21.239 1.00 98.75 96 PHE A CA 1
ATOM 727 C C . PHE A 1 96 ? -8.780 0.436 20.258 1.00 98.75 96 PHE A C 1
ATOM 729 O O . PHE A 1 96 ? -9.775 1.107 20.547 1.00 98.75 96 PHE A O 1
ATOM 736 N N . ARG A 1 97 ? -8.088 0.596 19.130 1.00 98.56 97 ARG A N 1
ATOM 737 C CA . ARG A 1 97 ? -8.284 1.697 18.183 1.00 98.56 97 ARG A CA 1
ATOM 738 C C . ARG A 1 97 ? -9.061 1.232 16.954 1.00 98.56 97 ARG A C 1
ATOM 740 O O . ARG A 1 97 ? -8.744 0.188 16.384 1.00 98.56 97 ARG A O 1
ATOM 747 N N . GLY A 1 98 ? -10.040 2.030 16.532 1.00 98.50 98 GLY A N 1
ATOM 748 C CA . GLY A 1 98 ? -10.504 2.066 15.145 1.00 98.50 98 GLY A CA 1
ATOM 749 C C . GLY A 1 98 ? -9.578 2.991 14.364 1.00 98.50 98 GLY A C 1
ATOM 750 O O . GLY A 1 98 ? -9.687 4.208 14.497 1.00 98.50 98 GLY A O 1
ATOM 751 N N . SER A 1 99 ? -8.617 2.405 13.652 1.00 97.88 99 SER A N 1
ATOM 752 C CA . SER A 1 99 ? -7.456 3.062 13.046 1.00 97.88 99 SER A CA 1
ATOM 753 C C . SER A 1 99 ? -7.605 3.218 11.531 1.00 97.88 99 SER A C 1
ATOM 755 O O . SER A 1 99 ? -8.240 2.398 10.855 1.00 97.88 99 SER A O 1
ATOM 757 N N . HIS A 1 100 ? -6.956 4.256 11.006 1.00 97.25 100 HIS A N 1
ATOM 758 C CA . HIS A 1 100 ? -6.777 4.518 9.582 1.00 97.25 100 HIS A CA 1
ATOM 759 C C . HIS A 1 100 ? -5.283 4.609 9.215 1.00 97.25 100 HIS A C 1
ATOM 761 O O . HIS A 1 100 ? -4.918 5.212 8.208 1.00 97.25 100 HIS A O 1
ATOM 767 N N . TRP A 1 101 ? -4.411 3.953 9.993 1.00 96.00 101 TRP A N 1
ATOM 768 C CA . TRP A 1 101 ? -3.002 3.757 9.644 1.00 96.00 101 TRP A CA 1
ATOM 769 C C . TRP A 1 101 ? -2.876 3.098 8.262 1.00 96.00 101 TRP A C 1
ATOM 771 O O . TRP A 1 101 ? -3.558 2.101 7.967 1.00 96.00 101 TRP A O 1
ATOM 781 N N . LEU A 1 102 ? -2.016 3.656 7.404 1.00 96.06 102 LEU A N 1
ATOM 782 C CA . LEU A 1 102 ? -1.652 3.057 6.122 1.00 96.06 102 LEU A CA 1
ATOM 783 C C . LEU A 1 102 ? -0.592 1.985 6.388 1.00 96.06 102 LEU A C 1
ATOM 785 O O . LEU A 1 102 ? 0.578 2.303 6.597 1.00 96.06 102 LEU A O 1
ATOM 789 N N . SER A 1 103 ? -1.032 0.723 6.442 1.00 96.25 103 SER A N 1
ATOM 790 C CA . SER A 1 103 ? -0.189 -0.411 6.844 1.00 96.25 103 SER A CA 1
ATOM 791 C C . SER A 1 103 ? 1.130 -0.429 6.081 1.00 96.25 103 SER A C 1
ATOM 793 O O . SER A 1 103 ? 1.143 -0.356 4.854 1.00 96.25 103 SER A O 1
ATOM 795 N N . GLY A 1 104 ? 2.230 -0.536 6.819 1.00 94.06 104 GLY A N 1
ATOM 796 C CA . GLY A 1 104 ? 3.563 -0.615 6.251 1.00 94.06 104 GLY A CA 1
ATOM 797 C C . GLY A 1 104 ? 4.216 0.705 5.880 1.00 94.06 104 GLY A C 1
ATOM 798 O O . GLY A 1 104 ? 5.394 0.669 5.569 1.00 94.06 104 GLY A O 1
ATOM 799 N N . SER A 1 105 ? 3.511 1.839 5.898 1.00 91.06 105 SER A N 1
ATOM 800 C CA . SER A 1 105 ? 4.055 3.101 5.385 1.00 91.06 105 SER A CA 1
ATOM 801 C C . SER A 1 105 ? 4.402 4.095 6.490 1.00 91.06 105 SER A C 1
ATOM 803 O O . SER A 1 105 ? 3.725 4.175 7.516 1.00 91.06 105 SER A O 1
ATOM 805 N N . CYS A 1 106 ? 5.419 4.929 6.260 1.00 90.31 106 CYS A N 1
ATOM 806 C CA . CYS A 1 106 ? 5.890 5.966 7.188 1.00 90.31 106 CYS A CA 1
ATOM 807 C C . CYS A 1 106 ? 4.925 7.180 7.244 1.00 90.31 106 CYS A C 1
ATOM 809 O O . CYS A 1 106 ? 5.335 8.330 7.120 1.00 90.31 106 CYS A O 1
ATOM 811 N N . THR A 1 107 ? 3.618 6.955 7.383 1.00 92.12 107 THR A N 1
ATOM 812 C CA . THR A 1 107 ? 2.565 7.991 7.391 1.00 92.12 107 THR A CA 1
ATOM 813 C C . THR A 1 107 ? 2.179 8.391 8.821 1.00 92.12 107 THR A C 1
ATOM 815 O O . THR A 1 107 ? 2.948 8.154 9.746 1.00 92.12 107 THR A O 1
ATOM 818 N N . GLN A 1 108 ? 1.032 9.047 9.016 1.00 93.25 108 GLN A N 1
ATOM 819 C CA . GLN A 1 108 ? 0.370 9.172 10.319 1.00 93.25 108 GLN A CA 1
ATOM 820 C C . GLN A 1 108 ? -0.951 8.387 10.288 1.00 93.25 108 GLN A C 1
ATOM 822 O O . GLN A 1 108 ? -1.590 8.304 9.235 1.00 93.25 108 GLN A O 1
ATOM 827 N N . ASP A 1 109 ? -1.402 7.899 11.444 1.00 95.56 109 ASP A N 1
ATOM 828 C CA . ASP A 1 109 ? -2.817 7.552 11.636 1.00 95.56 109 ASP A CA 1
ATOM 829 C C . ASP A 1 109 ? -3.668 8.837 11.539 1.00 95.56 109 ASP A C 1
ATOM 831 O O . ASP A 1 109 ? -3.133 9.953 11.562 1.00 95.56 109 ASP A O 1
ATOM 835 N N . TYR A 1 110 ? -4.981 8.718 11.373 1.00 96.25 110 TYR A N 1
ATOM 836 C CA . TYR A 1 110 ? -5.847 9.892 11.275 1.00 96.25 110 TYR A CA 1
ATOM 837 C C . TYR A 1 110 ? -7.305 9.594 11.590 1.00 96.25 110 TYR A C 1
ATOM 839 O O . TYR A 1 110 ? -7.837 8.548 11.230 1.00 96.25 110 TYR A O 1
ATOM 847 N N . GLY A 1 111 ? -8.009 10.557 12.190 1.00 96.44 111 GLY A N 1
ATOM 848 C CA . GLY A 1 111 ? -9.455 10.444 12.402 1.00 96.44 111 GLY A CA 1
ATOM 849 C C . GLY A 1 111 ? -9.851 9.251 13.282 1.00 96.44 111 GLY A C 1
ATOM 850 O O . GLY A 1 111 ? -11.008 8.831 13.259 1.00 96.44 111 GLY A O 1
ATOM 851 N N . SER A 1 112 ? -8.897 8.678 14.017 1.00 97.69 112 SER A N 1
ATOM 852 C CA . SER A 1 112 ? -9.083 7.442 14.767 1.00 97.69 112 SER A CA 1
ATOM 853 C C . SER A 1 112 ? -9.746 7.684 16.128 1.00 97.69 112 SER A C 1
ATOM 855 O O . SER A 1 112 ? -9.800 8.816 16.636 1.00 97.69 112 SER A O 1
ATOM 857 N N . VAL A 1 113 ? -10.298 6.610 16.697 1.00 98.44 113 VAL A N 1
ATOM 858 C CA . VAL A 1 113 ? -10.898 6.599 18.037 1.00 98.44 113 VAL A CA 1
ATOM 859 C C . VAL A 1 113 ? -10.484 5.347 18.805 1.00 98.44 113 VAL A C 1
ATOM 861 O O . VAL A 1 113 ? -10.620 4.223 18.314 1.00 98.44 113 VAL A O 1
ATOM 864 N N . THR A 1 114 ? -10.037 5.543 20.041 1.00 98.56 114 THR A N 1
ATOM 865 C CA . THR A 1 114 ? -9.632 4.484 20.962 1.00 98.56 114 THR A CA 1
ATOM 866 C C . THR A 1 114 ? -10.672 4.272 22.059 1.00 98.56 114 THR A C 1
ATOM 868 O O . THR A 1 114 ? -11.113 5.207 22.732 1.00 98.56 114 THR A O 1
ATOM 871 N N . VAL A 1 115 ? -11.039 3.007 22.280 1.00 98.75 115 VAL A N 1
ATOM 872 C CA . VAL A 1 115 ? -11.893 2.561 23.387 1.00 98.75 115 VAL A CA 1
ATOM 873 C C . VAL A 1 115 ? -11.070 1.698 24.342 1.00 98.75 115 VAL A C 1
ATOM 875 O O . VAL A 1 115 ? -10.452 0.721 23.926 1.00 98.75 115 VAL A O 1
ATOM 878 N N . MET A 1 116 ? -11.074 2.032 25.635 1.00 98.62 116 MET A N 1
ATOM 879 C CA . MET A 1 116 ? -10.337 1.298 26.670 1.00 98.62 116 MET A CA 1
ATOM 880 C C . MET A 1 116 ? -11.237 0.927 27.862 1.00 98.62 116 MET A C 1
ATOM 882 O O . MET A 1 116 ? -11.603 1.797 28.661 1.00 98.62 116 MET A O 1
ATOM 886 N N . PRO A 1 117 ? -11.605 -0.357 28.018 1.00 98.38 117 PRO A N 1
ATOM 887 C CA . PRO A 1 117 ? -12.283 -0.857 29.212 1.00 98.38 117 PRO A CA 1
ATOM 888 C C . PRO A 1 117 ? -11.331 -0.965 30.410 1.00 98.38 117 PRO A C 1
ATOM 890 O O . PRO A 1 117 ? -10.213 -1.456 30.278 1.00 98.38 117 PRO A O 1
ATOM 893 N N . THR A 1 118 ? -11.776 -0.553 31.600 1.00 98.44 118 THR A N 1
ATOM 894 C CA . THR A 1 118 ? -10.973 -0.615 32.838 1.00 98.44 118 THR A CA 1
ATOM 895 C C . THR A 1 118 ? -11.800 -1.054 34.048 1.00 98.44 118 THR A C 1
ATOM 897 O O . THR A 1 118 ? -13.036 -0.992 34.050 1.00 98.44 118 THR A O 1
ATOM 900 N N . VAL A 1 119 ? -11.112 -1.502 35.104 1.00 97.81 119 VAL A N 1
ATOM 901 C CA . VAL A 1 119 ? -11.722 -1.932 36.372 1.00 97.81 119 VAL A CA 1
ATOM 902 C C . VAL A 1 119 ? -11.124 -1.160 37.546 1.00 97.81 119 VAL A C 1
ATOM 904 O O . VAL A 1 119 ? -9.911 -1.094 37.713 1.00 97.81 119 VAL A O 1
ATOM 907 N N . GLY A 1 120 ? -11.992 -0.619 38.401 1.00 96.25 120 GLY A N 1
ATOM 908 C CA . GLY A 1 120 ? -11.618 0.104 39.612 1.00 96.25 120 GLY A CA 1
ATOM 909 C C . GLY A 1 120 ? -11.565 1.617 39.407 1.00 96.25 120 GLY A C 1
ATOM 910 O O . GLY A 1 120 ? -12.542 2.234 38.976 1.00 96.25 120 GLY A O 1
ATOM 911 N N . GLU A 1 121 ? -10.446 2.216 39.804 1.00 95.69 121 GLU A N 1
ATOM 912 C CA . GLU A 1 121 ? -10.207 3.659 39.740 1.00 95.69 121 GLU A CA 1
ATOM 913 C C . GLU A 1 121 ? -10.189 4.170 38.291 1.00 95.69 121 GLU A C 1
ATOM 915 O O . GLU A 1 121 ? -9.604 3.549 37.405 1.00 95.69 121 GLU A O 1
ATOM 920 N N . LEU A 1 122 ? -10.825 5.321 38.051 1.00 96.12 122 LEU A N 1
ATOM 921 C CA . LEU A 1 122 ? -10.820 5.972 36.745 1.00 96.12 122 LEU A CA 1
ATOM 922 C C . LEU A 1 122 ? -9.476 6.678 36.523 1.00 96.12 122 LEU A C 1
ATOM 924 O O . LEU A 1 122 ? -9.178 7.665 37.192 1.00 96.12 122 LEU A O 1
ATOM 928 N N . LYS A 1 123 ? -8.705 6.204 35.543 1.00 96.62 123 LYS A N 1
ATOM 929 C CA . LYS A 1 123 ? -7.450 6.814 35.082 1.00 96.62 123 LYS A CA 1
ATOM 930 C C . LYS A 1 123 ? -7.595 7.113 33.598 1.00 96.62 123 LYS A C 1
ATOM 932 O O . LYS A 1 123 ? -7.913 6.202 32.842 1.00 96.62 123 LYS A O 1
ATOM 937 N N . VAL A 1 124 ? -7.432 8.375 33.199 1.00 96.00 124 VAL A N 1
ATOM 938 C CA . VAL A 1 124 ? -7.714 8.815 31.817 1.00 96.00 124 VAL A CA 1
ATOM 939 C C . VAL A 1 124 ? -6.478 8.887 30.927 1.00 96.00 124 VAL A C 1
ATOM 941 O O . VAL A 1 124 ? -6.600 8.687 29.723 1.00 96.00 124 VAL A O 1
ATOM 944 N N . SER A 1 125 ? -5.288 9.103 31.497 1.00 94.75 125 SER A N 1
ATOM 945 C CA . SER A 1 125 ? -4.031 9.059 30.741 1.00 94.75 125 SER A CA 1
ATOM 946 C C . SER A 1 125 ? -3.805 7.653 30.150 1.00 94.75 125 SER A C 1
ATOM 948 O O . SER A 1 125 ? -4.001 6.674 30.877 1.00 94.75 125 SER A O 1
ATOM 950 N N . PRO A 1 126 ? -3.388 7.527 28.872 1.00 95.62 126 PRO A N 1
ATOM 951 C CA . PRO A 1 126 ? -2.960 6.262 28.278 1.00 95.62 126 PRO A CA 1
ATOM 952 C C . PRO A 1 126 ? -1.941 5.524 29.151 1.00 95.62 126 PRO A C 1
ATOM 954 O O . PRO A 1 126 ? -2.110 4.348 29.448 1.00 95.62 126 PRO A O 1
ATOM 957 N N . GLU A 1 127 ? -0.939 6.236 29.658 1.00 95.19 127 GLU A N 1
ATOM 958 C CA . GLU A 1 127 ? 0.183 5.705 30.436 1.00 95.19 127 GLU A CA 1
ATOM 959 C C . GLU A 1 127 ? -0.255 5.136 31.800 1.00 95.19 127 GLU A C 1
ATOM 961 O O . GLU A 1 127 ? 0.302 4.140 32.273 1.00 95.19 127 GLU A O 1
ATOM 966 N N . LEU A 1 128 ? -1.263 5.763 32.422 1.00 96.25 128 LEU A N 1
ATOM 967 C CA . LEU A 1 128 ? -1.831 5.387 33.721 1.00 96.25 128 LEU A CA 1
ATOM 968 C C . LEU A 1 128 ? -2.998 4.389 33.617 1.00 96.25 128 LEU A C 1
ATOM 970 O O . LEU A 1 128 ? -3.293 3.712 34.607 1.00 96.25 128 LEU A O 1
ATOM 974 N N . ARG A 1 129 ? -3.660 4.298 32.454 1.00 97.06 129 ARG A N 1
ATOM 975 C CA . ARG A 1 129 ? -4.701 3.297 32.143 1.00 97.06 129 ARG A CA 1
ATOM 976 C C . ARG A 1 129 ? -4.157 2.054 31.434 1.00 97.06 129 ARG A C 1
ATOM 978 O O . ARG A 1 129 ? -4.898 1.094 31.256 1.00 97.06 129 ARG A O 1
ATOM 985 N N . ALA A 1 130 ? -2.896 2.074 31.004 1.00 98.19 130 ALA A N 1
ATOM 986 C CA . ALA A 1 130 ? -2.279 0.977 30.274 1.00 98.19 130 ALA A CA 1
ATOM 987 C C . ALA A 1 130 ? -2.200 -0.294 31.131 1.00 98.19 130 ALA A C 1
ATOM 989 O O . ALA A 1 130 ? -1.573 -0.291 32.194 1.00 98.19 130 ALA A O 1
ATOM 990 N N . SER A 1 131 ? -2.772 -1.391 30.635 1.00 98.75 131 SER A N 1
ATOM 991 C CA . SER A 1 131 ? -2.653 -2.709 31.268 1.00 98.75 131 SER A CA 1
ATOM 992 C C . SER A 1 131 ? -1.495 -3.484 30.661 1.00 98.75 131 SER A C 1
ATOM 994 O O . SER A 1 131 ? -1.325 -3.485 29.441 1.00 98.75 131 SER A O 1
ATOM 996 N N . ARG A 1 132 ? -0.757 -4.227 31.490 1.00 98.69 132 ARG A N 1
ATOM 997 C CA . ARG A 1 132 ? 0.076 -5.330 30.995 1.00 98.69 132 ARG A CA 1
ATOM 998 C C . ARG A 1 132 ? -0.783 -6.375 30.279 1.00 98.69 132 ARG A C 1
ATOM 1000 O O . ARG A 1 132 ? -1.960 -6.558 30.608 1.00 98.69 132 ARG A O 1
ATOM 1007 N N . PHE A 1 133 ? -0.161 -7.049 29.325 1.00 98.44 133 PHE A N 1
ATOM 1008 C CA . PHE A 1 133 ? -0.670 -8.227 28.634 1.00 98.44 133 PHE A CA 1
ATOM 1009 C C . PHE A 1 133 ? 0.512 -9.152 28.314 1.00 98.44 133 PHE A C 1
ATOM 1011 O O . PHE A 1 133 ? 1.668 -8.822 28.592 1.00 98.44 133 PHE A O 1
ATOM 1018 N N . GLN A 1 134 ? 0.227 -10.318 27.738 1.00 97.88 134 GLN A N 1
ATOM 1019 C CA . GLN A 1 134 ? 1.238 -11.285 27.308 1.00 97.88 134 GLN A CA 1
ATOM 1020 C C . GLN A 1 134 ? 0.791 -11.907 25.980 1.00 97.88 134 GLN A C 1
ATOM 1022 O O . GLN A 1 134 ? -0.364 -12.330 25.886 1.00 97.88 134 GLN A O 1
ATOM 1027 N N . HIS A 1 135 ? 1.686 -12.063 24.996 1.00 97.69 135 HIS A N 1
ATOM 1028 C CA . HIS A 1 135 ? 1.352 -12.701 23.705 1.00 97.69 135 HIS A CA 1
ATOM 1029 C C . HIS A 1 135 ? 0.805 -14.133 23.853 1.00 97.69 135 HIS A C 1
ATOM 1031 O O . HIS A 1 135 ? 0.062 -14.608 23.005 1.00 97.69 135 HIS A O 1
ATOM 1037 N N . ALA A 1 136 ? 1.113 -14.819 24.961 1.00 97.50 136 ALA A N 1
ATOM 1038 C CA . ALA A 1 136 ? 0.546 -16.130 25.295 1.00 97.50 136 ALA A CA 1
ATOM 1039 C C . ALA A 1 136 ? -0.965 -16.099 25.629 1.00 97.50 136 ALA A C 1
ATOM 1041 O O . ALA A 1 136 ? -1.597 -17.151 25.700 1.00 97.50 136 ALA A O 1
ATOM 1042 N N . SER A 1 137 ? -1.538 -14.909 25.841 1.00 97.00 137 SER A N 1
ATOM 1043 C CA . SER A 1 137 ? -2.983 -14.666 25.967 1.00 97.00 137 SER A CA 1
ATOM 1044 C C . SER A 1 137 ? -3.595 -14.000 24.730 1.00 97.00 137 SER A C 1
ATOM 1046 O O . SER A 1 137 ? -4.813 -13.819 24.690 1.00 97.00 137 SER A O 1
ATOM 1048 N N . GLU A 1 138 ? -2.773 -13.627 23.743 1.00 97.56 138 GLU A N 1
ATOM 1049 C CA . GLU A 1 138 ? -3.242 -13.045 22.491 1.00 97.56 138 GLU A CA 1
ATOM 1050 C C . GLU A 1 138 ? -3.676 -14.130 21.503 1.00 97.56 138 GLU A C 1
ATOM 1052 O O . GLU A 1 138 ? -3.038 -15.172 21.348 1.00 97.56 138 GLU A O 1
ATOM 1057 N N . VAL A 1 139 ? -4.752 -13.847 20.776 1.00 98.00 139 VAL A N 1
ATOM 1058 C CA . VAL A 1 139 ? -5.150 -14.569 19.567 1.00 98.00 139 VAL A CA 1
ATOM 1059 C C . VAL A 1 139 ? -5.338 -13.524 18.481 1.00 98.00 139 VAL A C 1
ATOM 1061 O O . VAL A 1 139 ? -6.160 -12.627 18.649 1.00 98.00 139 VAL A O 1
ATOM 1064 N N . MET A 1 140 ? -4.597 -13.637 17.380 1.00 96.69 140 MET A N 1
ATOM 1065 C CA . MET A 1 140 ? -4.662 -12.707 16.250 1.00 96.69 140 MET A CA 1
ATOM 1066 C C . MET A 1 140 ? -5.093 -13.437 14.979 1.00 96.69 140 MET A C 1
ATOM 1068 O O . MET A 1 140 ? -4.645 -14.551 14.716 1.00 96.69 140 MET A O 1
ATOM 1072 N N . SER A 1 141 ? -5.965 -12.811 14.194 1.00 97.88 141 SER A N 1
ATOM 1073 C CA . SER A 1 141 ? -6.380 -13.264 12.863 1.00 97.88 141 SER A CA 1
ATOM 1074 C C . SER A 1 141 ? -7.077 -12.111 12.122 1.00 97.88 141 SER A C 1
ATOM 1076 O O . SER A 1 141 ? -7.655 -11.253 12.792 1.00 97.88 141 SER A O 1
ATOM 1078 N N . PRO A 1 142 ? -7.123 -12.101 10.776 1.00 98.12 142 PRO A N 1
ATOM 1079 C CA . PRO A 1 142 ? -7.708 -10.997 9.997 1.00 98.12 142 PRO A CA 1
ATOM 1080 C C . PRO A 1 142 ? -9.157 -10.610 10.343 1.00 98.12 142 PRO A C 1
ATOM 1082 O O . PRO A 1 142 ? -9.586 -9.492 10.067 1.00 98.12 142 PRO A O 1
ATOM 1085 N N . SER A 1 143 ? -9.927 -11.523 10.945 1.00 97.94 143 SER A N 1
ATOM 1086 C CA . SER A 1 143 ? -11.337 -11.327 11.316 1.00 97.94 143 SER A CA 1
ATOM 1087 C C . SER A 1 143 ? -11.608 -11.308 12.826 1.00 97.94 143 SER A C 1
ATOM 1089 O O . SER A 1 143 ? -12.765 -11.164 13.227 1.00 97.94 143 SER A O 1
ATOM 1091 N N . TYR A 1 144 ? -10.587 -11.507 13.669 1.00 98.62 144 TYR A N 1
ATOM 1092 C CA . TYR A 1 144 ? -10.745 -11.600 15.123 1.00 98.62 144 TYR A CA 1
ATOM 1093 C C . TYR A 1 144 ? -9.425 -11.395 15.875 1.00 98.62 144 TYR A C 1
ATOM 1095 O O . TYR A 1 144 ? -8.442 -12.092 15.610 1.00 98.62 144 TYR A O 1
ATOM 1103 N N . TYR A 1 145 ? -9.456 -10.526 16.886 1.00 98.81 145 TYR A N 1
ATOM 1104 C CA . TYR A 1 145 ? -8.399 -10.372 17.891 1.00 98.81 145 TYR A CA 1
ATOM 1105 C C . TYR A 1 145 ? -8.958 -10.664 19.289 1.00 98.81 145 TYR A C 1
ATOM 1107 O O . TYR A 1 145 ? -10.126 -10.386 19.565 1.00 98.81 145 TYR A O 1
ATOM 1115 N N . SER A 1 146 ? -8.142 -11.195 20.197 1.00 98.75 146 SER A N 1
ATOM 1116 C CA . SER A 1 146 ? -8.487 -11.322 21.617 1.00 98.75 146 SER A CA 1
ATOM 1117 C C . SER A 1 146 ? -7.250 -11.267 22.504 1.00 98.75 146 SER A C 1
ATOM 1119 O O . SER A 1 146 ? -6.198 -11.738 22.089 1.00 98.75 146 SER A O 1
ATOM 1121 N N . VAL A 1 147 ? -7.386 -10.727 23.720 1.00 98.81 147 VAL A N 1
ATOM 1122 C CA . VAL A 1 147 ? -6.298 -10.616 24.708 1.00 98.81 147 VAL A CA 1
ATOM 1123 C C . VAL A 1 147 ? -6.824 -10.619 26.145 1.00 98.81 147 VAL A C 1
ATOM 1125 O O . VAL A 1 147 ? -7.953 -10.178 26.401 1.00 98.81 147 VAL A O 1
ATOM 1128 N N . HIS A 1 148 ? -5.999 -11.086 27.086 1.00 98.81 148 HIS A N 1
ATOM 1129 C CA . HIS A 1 148 ? -6.218 -10.880 28.517 1.00 98.81 148 HIS A CA 1
ATOM 1130 C C . HIS A 1 148 ? -5.432 -9.661 29.025 1.00 98.81 148 HIS A C 1
ATOM 1132 O O . HIS A 1 148 ? -4.242 -9.521 28.747 1.00 98.81 148 HIS A O 1
ATOM 1138 N N . LEU A 1 149 ? -6.092 -8.784 29.783 1.00 98.75 149 LEU A N 1
ATOM 1139 C CA . LEU A 1 149 ? -5.482 -7.585 30.365 1.00 98.75 149 LEU A CA 1
ATOM 1140 C C . LEU A 1 149 ? -5.223 -7.791 31.865 1.00 98.75 149 LEU A C 1
ATOM 1142 O O . LEU A 1 149 ? -6.141 -7.687 32.687 1.00 98.75 149 LEU A O 1
ATOM 1146 N N . ASP A 1 150 ? -3.961 -8.068 32.205 1.00 98.38 150 ASP A N 1
ATOM 1147 C CA . ASP A 1 150 ? -3.509 -8.528 33.526 1.00 98.38 150 ASP A CA 1
ATOM 1148 C C . ASP A 1 150 ? -3.846 -7.559 34.677 1.00 98.38 150 ASP A C 1
ATOM 1150 O O . ASP A 1 150 ? -4.193 -8.003 35.771 1.00 98.38 150 ASP A O 1
ATOM 1154 N N . ASP A 1 151 ? -3.760 -6.238 34.465 1.00 98.19 151 ASP A N 1
ATOM 1155 C CA . ASP A 1 151 ? -3.984 -5.240 35.529 1.00 98.19 151 ASP A CA 1
ATOM 1156 C C . ASP A 1 151 ? -5.464 -5.052 35.893 1.00 98.19 151 ASP A C 1
ATOM 1158 O O . ASP A 1 151 ? -5.780 -4.552 36.975 1.00 98.19 151 ASP A O 1
ATOM 1162 N N . TYR A 1 152 ? -6.378 -5.468 35.012 1.00 98.12 152 TYR A N 1
ATOM 1163 C CA . TYR A 1 152 ? -7.823 -5.323 35.203 1.00 98.12 152 TYR A CA 1
ATOM 1164 C C . TYR A 1 152 ? -8.581 -6.656 35.270 1.00 98.12 152 TYR A C 1
ATOM 1166 O O . TYR A 1 152 ? -9.770 -6.647 35.600 1.00 98.12 152 TYR A O 1
ATOM 1174 N N . ASN A 1 153 ? -7.918 -7.787 34.990 1.00 97.44 153 ASN A N 1
ATOM 1175 C CA . ASN A 1 153 ? -8.531 -9.116 34.882 1.00 97.44 153 ASN A CA 1
ATOM 1176 C C . ASN A 1 153 ? -9.721 -9.109 33.898 1.00 97.44 153 ASN A C 1
ATOM 1178 O O . ASN A 1 153 ? -10.845 -9.500 34.229 1.00 97.44 153 ASN A O 1
ATOM 1182 N N . LEU A 1 154 ? -9.472 -8.576 32.697 1.00 96.50 154 LEU A N 1
ATOM 1183 C CA . LEU A 1 154 ? -10.437 -8.461 31.600 1.00 96.50 154 LEU A CA 1
ATOM 1184 C C . LEU A 1 154 ? -10.070 -9.421 30.474 1.00 96.50 154 LEU A C 1
ATOM 1186 O O . LEU A 1 154 ? -8.906 -9.477 30.087 1.00 96.50 154 LEU A O 1
ATOM 1190 N N . GLN A 1 155 ? -11.068 -10.069 29.869 1.00 98.62 155 GLN A N 1
ATOM 1191 C CA . GLN A 1 155 ? -10.920 -10.560 28.496 1.00 98.62 155 GLN A CA 1
ATOM 1192 C C . GLN A 1 155 ? -11.499 -9.532 27.527 1.00 98.62 155 GLN A C 1
ATOM 1194 O O . GLN A 1 155 ? -12.644 -9.101 27.707 1.00 98.62 155 GLN A O 1
ATOM 1199 N N . ILE A 1 156 ? -10.734 -9.198 26.492 1.00 98.75 156 ILE A N 1
ATOM 1200 C CA . ILE A 1 156 ? -11.179 -8.396 25.351 1.00 98.75 156 ILE A CA 1
ATOM 1201 C C . ILE A 1 156 ? -11.206 -9.282 24.103 1.00 98.75 156 ILE A C 1
ATOM 1203 O O . ILE A 1 156 ? -10.347 -10.146 23.914 1.00 98.75 156 ILE A O 1
ATOM 1207 N N . GLU A 1 157 ? -12.205 -9.072 23.256 1.00 98.81 157 GLU A N 1
ATOM 1208 C CA . GLU A 1 157 ? -12.378 -9.708 21.953 1.00 98.81 157 GLU A CA 1
ATOM 1209 C C . GLU A 1 157 ? -12.849 -8.636 20.950 1.00 98.81 157 GLU A C 1
ATOM 1211 O O . GLU A 1 157 ? -13.747 -7.854 21.273 1.00 98.81 157 GLU A O 1
ATOM 1216 N N . LEU A 1 158 ? -12.275 -8.597 19.745 1.00 98.62 158 LEU A N 1
ATOM 1217 C CA . LEU A 1 158 ? -12.614 -7.661 18.664 1.00 98.62 158 LEU A CA 1
ATOM 1218 C C . LEU A 1 158 ? -13.045 -8.414 17.400 1.00 98.62 158 LEU A C 1
ATOM 1220 O O . LEU A 1 158 ? -12.482 -9.462 17.080 1.00 98.62 158 LEU A O 1
ATOM 1224 N N . ALA A 1 159 ? -13.994 -7.843 16.660 1.00 98.31 159 ALA A N 1
ATOM 1225 C CA . ALA A 1 159 ? -14.346 -8.236 15.295 1.00 98.31 159 ALA A CA 1
ATOM 1226 C C . ALA A 1 159 ? -14.789 -6.995 14.498 1.00 98.31 159 ALA A C 1
ATOM 1228 O O . ALA A 1 159 ? -15.399 -6.091 15.069 1.00 98.31 159 ALA A O 1
ATOM 1229 N N . GLY A 1 160 ? -14.497 -6.951 13.196 1.00 97.50 160 GLY A N 1
ATOM 1230 C CA . GLY A 1 160 ? -14.747 -5.788 12.338 1.00 97.50 160 GLY A CA 1
ATOM 1231 C C . GLY A 1 160 ? -15.566 -6.107 11.086 1.00 97.50 160 GLY A C 1
ATOM 1232 O O . GLY A 1 160 ? -15.632 -7.252 10.638 1.00 97.50 160 GLY A O 1
ATOM 1233 N N . THR A 1 161 ? -16.172 -5.068 10.521 1.00 98.06 161 THR A N 1
ATOM 1234 C CA . THR A 1 161 ? -16.831 -5.053 9.203 1.00 98.06 161 THR A CA 1
ATOM 1235 C C . THR A 1 161 ? -16.089 -4.064 8.289 1.00 98.06 161 THR A C 1
ATOM 1237 O O . THR A 1 161 ? -14.877 -3.918 8.443 1.00 98.06 161 THR A O 1
ATOM 1240 N N . THR A 1 162 ? -16.753 -3.405 7.335 1.00 98.31 162 THR A N 1
ATOM 1241 C CA . THR A 1 162 ? -16.119 -2.393 6.473 1.00 98.31 162 THR A CA 1
ATOM 1242 C C . THR A 1 162 ? -16.028 -1.048 7.198 1.00 98.31 162 THR A C 1
ATOM 1244 O O . THR A 1 162 ? -15.002 -0.379 7.097 1.00 98.31 162 THR A O 1
ATOM 1247 N N . ARG A 1 163 ? -17.084 -0.656 7.929 1.00 98.50 163 ARG A N 1
ATOM 1248 C CA . ARG A 1 163 ? -17.275 0.682 8.541 1.00 98.50 163 ARG A CA 1
ATOM 1249 C C . ARG A 1 163 ? -17.761 0.633 9.995 1.00 98.50 163 ARG A C 1
ATOM 1251 O O . ARG A 1 163 ? -18.234 1.622 10.554 1.00 98.50 163 ARG A O 1
ATOM 1258 N N . ALA A 1 164 ? -17.720 -0.547 10.600 1.00 98.38 164 ALA A N 1
ATOM 1259 C CA . ALA A 1 164 ? -18.103 -0.760 11.987 1.00 98.38 164 ALA A CA 1
ATOM 1260 C C . ALA A 1 164 ? -17.264 -1.869 12.634 1.00 98.38 164 ALA A C 1
ATOM 1262 O O . ALA A 1 164 ? -16.582 -2.645 11.951 1.00 98.38 164 ALA A O 1
ATOM 1263 N N . GLY A 1 165 ? -17.320 -1.952 13.957 1.00 97.75 165 GLY A N 1
ATOM 1264 C CA . GLY A 1 165 ? -16.695 -3.010 14.730 1.00 97.75 165 GLY A CA 1
ATOM 1265 C C . GLY A 1 165 ? -17.356 -3.234 16.081 1.00 97.75 165 GLY A C 1
ATOM 1266 O O . GLY A 1 165 ? -17.954 -2.342 16.693 1.00 97.75 165 GLY A O 1
ATOM 1267 N N . MET A 1 166 ? -17.186 -4.455 16.574 1.00 98.00 166 MET A N 1
ATOM 1268 C CA . MET A 1 166 ? -17.708 -4.912 17.850 1.00 98.00 166 MET A CA 1
ATOM 1269 C C . MET A 1 166 ? -16.561 -5.250 18.796 1.00 98.00 166 MET A C 1
ATOM 1271 O O . MET A 1 166 ? -15.659 -6.012 18.446 1.00 98.00 166 MET A O 1
ATOM 1275 N N . MET A 1 167 ? -16.651 -4.766 20.034 1.00 98.44 167 MET A N 1
ATOM 1276 C CA . MET A 1 167 ? -15.811 -5.215 21.141 1.00 98.44 167 MET A CA 1
ATOM 1277 C C . MET A 1 167 ? -16.668 -6.018 22.121 1.00 98.44 167 MET A C 1
ATOM 1279 O O . MET A 1 167 ? -17.617 -5.497 22.715 1.00 98.44 167 MET A O 1
ATOM 1283 N N . ARG A 1 168 ? -16.323 -7.292 22.319 1.00 98.44 168 ARG A N 1
ATOM 1284 C CA . ARG A 1 168 ? -16.885 -8.129 23.380 1.00 98.44 168 ARG A CA 1
ATOM 1285 C C . ARG A 1 168 ? -15.938 -8.107 24.576 1.00 98.44 168 ARG A C 1
ATOM 1287 O O . ARG A 1 168 ? -14.778 -8.492 24.481 1.00 98.44 168 ARG A O 1
ATOM 1294 N N . ILE A 1 169 ? -16.452 -7.648 25.712 1.00 98.50 169 ILE A N 1
ATOM 1295 C CA . ILE A 1 169 ? -15.697 -7.486 26.958 1.00 98.50 169 ILE A CA 1
ATOM 1296 C C . ILE A 1 169 ? -16.231 -8.494 27.965 1.00 98.50 169 ILE A C 1
ATOM 1298 O O . ILE A 1 169 ? -17.442 -8.554 28.180 1.00 98.50 169 ILE A O 1
ATOM 1302 N N . THR A 1 170 ? -15.355 -9.250 28.624 1.00 98.38 170 THR A N 1
ATOM 1303 C CA . THR A 1 170 ? -15.722 -10.040 29.808 1.00 98.38 170 THR A CA 1
ATOM 1304 C C . THR A 1 170 ? -15.048 -9.449 31.044 1.00 98.38 170 THR A C 1
ATOM 1306 O O . THR A 1 170 ? -13.858 -9.645 31.277 1.00 98.38 170 THR A O 1
ATOM 1309 N N . PHE A 1 171 ? -15.835 -8.712 31.829 1.00 97.69 171 PHE A N 1
ATOM 1310 C CA . PHE A 1 171 ? -15.439 -8.086 33.087 1.00 97.69 171 PHE A CA 1
ATOM 1311 C C . PHE A 1 171 ? -15.375 -9.085 34.257 1.00 97.69 171 PHE A C 1
ATOM 1313 O O . PHE A 1 171 ? -16.146 -10.055 34.289 1.00 97.69 171 PHE A O 1
ATOM 1320 N N . PRO A 1 172 ? -14.564 -8.811 35.297 1.00 95.19 172 PRO A N 1
ATOM 1321 C CA . PRO A 1 172 ? -14.610 -9.550 36.552 1.00 95.19 172 PRO A CA 1
ATOM 1322 C C . PRO A 1 172 ? -15.945 -9.349 37.295 1.00 95.19 172 PRO A C 1
ATOM 1324 O O . PRO A 1 172 ? -16.749 -8.449 37.016 1.00 95.19 172 PRO A O 1
ATOM 1327 N N . ARG A 1 173 ? -16.201 -10.221 38.279 1.00 89.50 173 ARG A N 1
ATOM 1328 C CA . ARG A 1 173 ? -17.437 -10.210 39.088 1.00 89.50 173 ARG A CA 1
ATOM 1329 C C . ARG A 1 173 ? -17.595 -8.958 39.952 1.00 89.50 173 ARG A C 1
ATOM 1331 O O . ARG A 1 173 ? -18.721 -8.582 40.250 1.00 89.50 173 ARG A O 1
ATOM 1338 N N . THR A 1 174 ? -16.490 -8.339 40.350 1.00 89.75 174 THR A N 1
ATOM 1339 C CA . THR A 1 174 ? -16.420 -7.205 41.280 1.00 89.75 174 THR A CA 1
ATOM 1340 C C . THR A 1 174 ? -15.582 -6.068 40.693 1.00 89.75 174 THR A C 1
ATOM 1342 O O . THR A 1 174 ? -14.857 -6.259 39.721 1.00 89.75 174 THR A O 1
ATOM 1345 N N . GLY A 1 175 ? -15.676 -4.884 41.304 1.00 92.12 175 GLY A N 1
ATOM 1346 C CA . GLY A 1 175 ? -14.976 -3.675 40.863 1.00 92.12 175 GLY A CA 1
ATOM 1347 C C . GLY A 1 175 ? -15.844 -2.759 39.996 1.00 92.12 175 GLY A C 1
ATOM 1348 O O . GLY A 1 175 ? -16.798 -3.192 39.352 1.00 92.12 175 GLY A O 1
ATOM 1349 N N . ARG A 1 176 ? -15.518 -1.462 40.006 1.00 95.50 176 ARG A N 1
ATOM 1350 C CA . ARG A 1 176 ? -16.182 -0.433 39.194 1.00 95.50 176 ARG A CA 1
ATOM 1351 C C . ARG A 1 176 ? -15.796 -0.636 37.726 1.00 95.50 176 ARG A C 1
ATOM 1353 O O . ARG A 1 176 ? -14.616 -0.555 37.409 1.00 95.50 176 ARG A O 1
ATOM 1360 N N . ARG A 1 177 ? -16.759 -0.906 36.844 1.00 97.06 177 ARG A N 1
ATOM 1361 C CA . ARG A 1 177 ? -16.510 -1.172 35.416 1.00 97.06 177 ARG A CA 1
ATOM 1362 C C . ARG A 1 177 ? -16.623 0.121 34.620 1.00 97.06 177 ARG A C 1
ATOM 1364 O O . ARG A 1 177 ? -17.711 0.694 34.572 1.00 97.06 177 ARG A O 1
ATOM 1371 N N . ASN A 1 178 ? -15.534 0.571 34.005 1.00 97.81 178 ASN A N 1
ATOM 1372 C CA . ASN A 1 178 ? -15.523 1.778 33.181 1.00 97.81 178 ASN A CA 1
ATOM 1373 C C . ASN A 1 178 ? -15.228 1.433 31.716 1.00 97.81 178 ASN A C 1
ATOM 1375 O O . ASN A 1 178 ? -14.484 0.495 31.434 1.00 97.81 178 ASN A O 1
ATOM 1379 N N . LEU A 1 179 ? -15.764 2.237 30.803 1.00 98.44 179 LEU A N 1
ATOM 1380 C CA . LEU A 1 179 ? -15.309 2.349 29.421 1.00 98.44 179 LEU A CA 1
ATOM 1381 C C . LEU A 1 179 ? -14.812 3.779 29.226 1.00 98.44 179 LEU A C 1
ATOM 1383 O O . LEU A 1 179 ? -15.513 4.726 29.594 1.00 98.44 179 LEU A O 1
ATOM 1387 N N . LEU A 1 180 ? -13.611 3.926 28.680 1.00 98.75 180 LEU A N 1
ATOM 1388 C CA . LEU A 1 180 ? -13.033 5.202 28.280 1.00 98.75 180 LEU A CA 1
ATOM 1389 C C . LEU A 1 180 ? -13.056 5.292 26.754 1.00 98.75 180 LEU A C 1
ATOM 1391 O O . LEU A 1 180 ? -12.740 4.315 26.079 1.00 98.75 180 LEU A O 1
ATOM 1395 N N . ILE A 1 181 ? -13.451 6.451 26.237 1.00 98.62 181 ILE A N 1
ATOM 1396 C CA . ILE A 1 181 ? -13.569 6.771 24.817 1.00 98.62 181 ILE A CA 1
ATOM 1397 C C . ILE A 1 181 ? -12.696 7.998 24.562 1.00 98.62 181 ILE A C 1
ATOM 1399 O O . ILE A 1 181 ? -12.979 9.077 25.086 1.00 98.62 181 ILE A O 1
ATOM 1403 N N . GLU A 1 182 ? -11.654 7.838 23.758 1.00 97.50 182 GLU A N 1
ATOM 1404 C CA . GLU A 1 182 ? -10.707 8.893 23.408 1.00 97.50 182 GLU A CA 1
ATOM 1405 C C . GLU A 1 182 ? -10.653 9.024 21.880 1.00 97.50 182 GLU A C 1
ATOM 1407 O O . GLU A 1 182 ? -10.110 8.141 21.219 1.00 97.50 182 GLU A O 1
ATOM 1412 N N . PRO A 1 183 ? -11.220 10.090 21.285 1.00 96.88 183 PRO A N 1
ATOM 1413 C CA . PRO A 1 183 ? -10.829 10.496 19.940 1.00 96.88 183 PRO A CA 1
ATOM 1414 C C . PRO A 1 183 ? -9.327 10.809 19.983 1.00 96.88 183 PRO A C 1
ATOM 1416 O O . PRO A 1 183 ? -8.907 11.575 20.853 1.00 96.88 183 PRO A O 1
ATOM 1419 N N . ASN A 1 184 ? -8.516 10.258 19.078 1.00 94.81 184 ASN A N 1
ATOM 1420 C CA . ASN A 1 184 ? -7.048 10.390 19.114 1.00 94.81 184 ASN A CA 1
ATOM 1421 C C . ASN A 1 184 ? -6.560 11.766 18.599 1.00 94.81 184 ASN A C 1
ATOM 1423 O O . ASN A 1 184 ? -5.613 11.882 17.828 1.00 94.81 184 ASN A O 1
ATOM 1427 N N . VAL A 1 185 ? -7.245 12.827 19.023 1.00 89.81 185 VAL A N 1
ATOM 1428 C CA . VAL A 1 185 ? -7.138 14.187 18.496 1.00 89.81 185 VAL A CA 1
ATOM 1429 C C . VAL A 1 185 ? -5.802 14.844 18.798 1.00 89.81 185 VAL A C 1
ATOM 1431 O O . VAL A 1 185 ? -5.244 14.731 19.893 1.00 89.81 185 VAL A O 1
ATOM 1434 N N . ARG A 1 186 ? -5.345 15.666 17.852 1.00 86.88 186 ARG A N 1
ATOM 1435 C CA . ARG A 1 186 ? -4.258 16.610 18.114 1.00 86.88 186 ARG A CA 1
ATOM 1436 C C . ARG A 1 186 ? -4.674 17.659 19.164 1.00 86.88 186 ARG A C 1
ATOM 1438 O O . ARG A 1 186 ? -5.844 18.055 19.200 1.00 86.88 186 ARG A O 1
ATOM 1445 N N . PRO A 1 187 ? -3.726 18.164 19.981 1.00 88.94 187 PRO A N 1
ATOM 1446 C CA . PRO A 1 187 ? -4.011 19.129 21.038 1.00 88.94 187 PRO A CA 1
ATOM 1447 C C . PRO A 1 187 ? -4.857 20.324 20.587 1.00 88.94 187 PRO A C 1
ATOM 1449 O O . PRO A 1 187 ? -4.549 20.996 19.603 1.00 88.94 187 PRO A O 1
ATOM 1452 N N . GLY A 1 188 ? -5.921 20.595 21.342 1.00 89.31 188 GLY A N 1
ATOM 1453 C CA . GLY A 1 188 ? -6.842 21.705 21.117 1.00 89.31 188 GLY A CA 1
ATOM 1454 C C . GLY A 1 188 ? -8.017 21.403 20.183 1.00 89.31 188 GLY A C 1
ATOM 1455 O O . GLY A 1 188 ? -8.846 22.294 20.010 1.00 89.31 188 GLY A O 1
ATOM 1456 N N . GLN A 1 189 ? -8.131 20.198 19.613 1.00 92.25 189 GLN A N 1
ATOM 1457 C CA .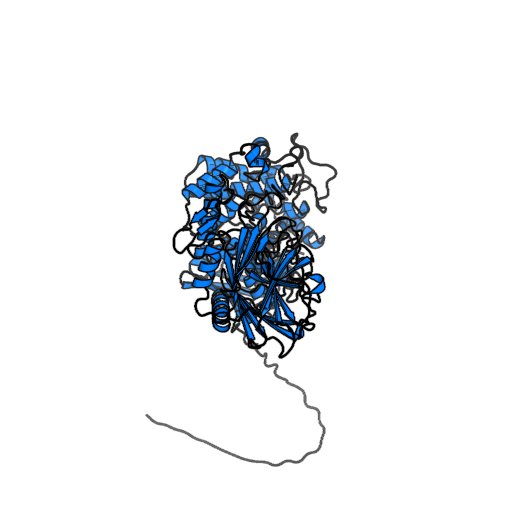 GLN A 1 189 ? -9.140 19.853 18.598 1.00 92.25 189 GLN A CA 1
ATOM 1458 C C . GLN A 1 189 ? -10.156 18.797 19.074 1.00 92.25 189 GLN A C 1
ATOM 1460 O O . GLN A 1 189 ? -9.999 18.208 20.139 1.00 92.25 189 GLN A O 1
ATOM 1465 N N . GLY A 1 190 ? -11.178 18.540 18.249 1.00 95.44 190 GLY A N 1
ATOM 1466 C CA . GLY A 1 190 ? -12.097 17.403 18.375 1.00 95.44 190 GLY A CA 1
ATOM 1467 C C . GLY A 1 190 ? -13.305 17.590 19.286 1.00 95.44 190 GLY A C 1
ATOM 1468 O O . GLY A 1 190 ? -13.551 18.671 19.823 1.00 95.44 190 GLY A O 1
ATOM 1469 N N . PHE A 1 191 ? -14.092 16.519 19.416 1.00 97.88 191 PHE A N 1
ATOM 1470 C CA . PHE A 1 191 ? -15.345 16.506 20.174 1.00 97.88 191 PHE A CA 1
ATOM 1471 C C . PHE A 1 191 ? -15.735 15.102 20.644 1.00 97.88 191 PHE A C 1
ATOM 1473 O O . PHE A 1 191 ? -15.511 14.116 19.940 1.00 97.88 191 PHE A O 1
ATOM 1480 N N . VAL A 1 192 ? -16.395 15.032 21.800 1.00 98.50 192 VAL A N 1
ATOM 1481 C CA . VAL A 1 192 ? -17.071 13.838 22.316 1.00 98.50 192 VAL A CA 1
ATOM 1482 C C . VAL A 1 192 ? -18.324 14.229 23.111 1.00 98.50 192 VAL A C 1
ATOM 1484 O O . VAL A 1 192 ? -18.322 15.226 23.837 1.00 98.50 192 VAL A O 1
ATOM 1487 N N . GLU A 1 193 ? -19.383 13.428 23.006 1.00 98.50 193 GLU A N 1
ATOM 1488 C CA . GLU A 1 193 ? -20.669 13.599 23.689 1.00 98.50 193 GLU A CA 1
ATOM 1489 C C . GLU A 1 193 ? -21.170 12.255 24.244 1.00 98.50 193 GLU A C 1
ATOM 1491 O O . GLU A 1 193 ? -21.292 11.279 23.507 1.00 98.50 193 GLU A O 1
ATOM 1496 N N . VAL A 1 194 ? -21.517 12.209 25.532 1.00 98.62 194 VAL A N 1
ATOM 1497 C CA . VAL A 1 194 ? -22.213 11.095 26.187 1.00 98.62 194 VAL A CA 1
ATOM 1498 C C . VAL A 1 194 ? -23.716 11.373 26.220 1.00 98.62 194 VAL A C 1
ATOM 1500 O O . VAL A 1 194 ? -24.187 12.360 26.802 1.00 98.62 194 VAL A O 1
ATOM 1503 N N . ARG A 1 195 ? -24.487 10.430 25.677 1.00 97.62 195 ARG A N 1
ATOM 1504 C CA . ARG A 1 195 ? -25.953 10.401 25.686 1.00 97.62 195 ARG A CA 1
ATOM 1505 C C . ARG A 1 195 ? -26.426 9.276 26.616 1.00 97.62 195 ARG A C 1
ATOM 1507 O O . ARG A 1 195 ? -26.871 8.220 26.161 1.00 97.62 195 ARG A O 1
ATOM 1514 N N . PRO A 1 196 ? -26.372 9.468 27.951 1.00 94.75 196 PRO A N 1
ATOM 1515 C CA . PRO A 1 196 ? -26.613 8.387 28.910 1.00 94.75 196 PRO A CA 1
ATOM 1516 C C . PRO A 1 196 ? -28.051 7.841 28.879 1.00 94.75 196 PRO A C 1
ATOM 1518 O O . PRO A 1 196 ? -28.303 6.759 29.396 1.00 94.75 196 PRO A O 1
ATOM 1521 N N . LYS A 1 197 ? -28.996 8.571 28.265 1.00 93.31 197 LYS A N 1
ATOM 1522 C CA . LYS A 1 197 ? -30.392 8.140 28.076 1.00 93.31 197 LYS A CA 1
ATOM 1523 C C . LYS A 1 197 ? -30.583 7.126 26.943 1.00 93.31 197 LYS A C 1
ATOM 1525 O O . LYS A 1 197 ? -31.555 6.382 26.989 1.00 93.31 197 LYS A O 1
ATOM 1530 N N . THR A 1 198 ? -29.706 7.118 25.939 1.00 94.25 198 THR A N 1
ATOM 1531 C CA . THR A 1 198 ? -29.769 6.204 24.782 1.00 94.25 198 THR A CA 1
ATOM 1532 C C . THR A 1 198 ? -28.696 5.116 24.824 1.00 94.25 198 THR A C 1
ATOM 1534 O O . THR A 1 198 ? -28.776 4.167 24.052 1.00 94.25 198 THR A O 1
ATOM 1537 N N . GLY A 1 199 ? -27.726 5.214 25.743 1.00 95.31 199 GLY A N 1
ATOM 1538 C CA . GLY A 1 199 ? -26.594 4.283 25.826 1.00 95.31 199 GLY A CA 1
ATOM 1539 C C . GLY A 1 199 ? -25.489 4.594 24.814 1.00 95.31 199 GLY A C 1
ATOM 1540 O O . GLY A 1 199 ? -24.713 3.708 24.463 1.00 95.31 199 GLY A O 1
ATOM 1541 N N . GLU A 1 200 ? -25.430 5.831 24.316 1.00 97.50 200 GLU A N 1
ATOM 1542 C CA . GLU A 1 200 ? -24.570 6.211 23.193 1.00 97.50 200 GLU A CA 1
ATOM 1543 C C . GLU A 1 200 ? -23.452 7.167 23.621 1.00 97.50 200 GLU A C 1
ATOM 1545 O O . GLU A 1 200 ? -23.636 8.019 24.496 1.00 97.50 200 GLU A O 1
ATOM 1550 N N . ILE A 1 201 ? -22.306 7.057 22.954 1.00 98.69 201 ILE A N 1
ATOM 1551 C CA . ILE A 1 201 ? -21.227 8.043 22.974 1.00 98.69 201 ILE A CA 1
ATOM 1552 C C . ILE A 1 201 ? -20.896 8.369 21.518 1.00 98.69 201 ILE A C 1
ATOM 1554 O O . ILE A 1 201 ? -20.641 7.459 20.734 1.00 98.69 201 ILE A O 1
ATOM 1558 N N . VAL A 1 202 ? -20.907 9.641 21.133 1.00 98.81 202 VAL A N 1
ATOM 1559 C CA . VAL A 1 202 ? -20.543 10.083 19.775 1.00 98.81 202 VAL A CA 1
ATOM 1560 C C . VAL A 1 202 ? -19.375 11.053 19.825 1.00 98.81 202 VAL A C 1
ATOM 1562 O O . VAL A 1 202 ? -19.096 11.633 20.873 1.00 98.81 202 VAL A O 1
ATOM 1565 N N . GLY A 1 203 ? -18.705 11.272 18.700 1.00 98.44 203 GLY A N 1
ATOM 1566 C CA . GLY A 1 203 ? -17.642 12.265 18.623 1.00 98.44 203 GLY A CA 1
ATOM 1567 C C . GLY A 1 203 ? -17.026 12.385 17.240 1.00 98.44 203 GLY A C 1
ATOM 1568 O O . GLY A 1 203 ? -17.507 11.786 16.274 1.00 98.44 203 GLY A O 1
ATOM 1569 N N . TYR A 1 204 ? -15.964 13.186 17.158 1.00 98.19 204 TYR A N 1
ATOM 1570 C CA . TYR A 1 204 ? -15.140 13.288 15.961 1.00 98.19 204 TYR A CA 1
ATOM 1571 C C . TYR A 1 204 ? -13.679 13.642 16.265 1.00 98.19 204 TYR A C 1
ATOM 1573 O O . TYR A 1 204 ? -13.381 14.395 17.199 1.00 98.19 204 TYR A O 1
ATOM 1581 N N . ASN A 1 205 ? -12.784 13.128 15.422 1.00 96.94 205 ASN A N 1
ATOM 1582 C CA . ASN A 1 205 ? -11.365 13.457 15.367 1.00 96.94 205 ASN A CA 1
ATOM 1583 C C . ASN A 1 205 ? -11.051 14.175 14.028 1.00 96.94 205 ASN A C 1
ATOM 1585 O O . ASN A 1 205 ? -11.135 13.536 12.974 1.00 96.94 205 ASN A O 1
ATOM 1589 N N . PRO A 1 206 ? -10.765 15.496 14.022 1.00 95.62 206 PRO A N 1
ATOM 1590 C CA . PRO A 1 206 ? -10.483 16.254 12.803 1.00 95.62 206 PRO A CA 1
ATOM 1591 C C . PRO A 1 206 ? -9.177 15.831 12.141 1.00 95.62 206 PRO A C 1
ATOM 1593 O O . PRO A 1 206 ? -8.122 15.800 12.773 1.00 95.62 206 PRO A O 1
ATOM 1596 N N . VAL A 1 207 ? -9.234 15.569 10.838 1.00 94.56 207 VAL A N 1
ATOM 1597 C CA . VAL A 1 207 ? -8.062 15.138 10.078 1.00 94.56 207 VAL A CA 1
ATOM 1598 C C . VAL A 1 207 ? -7.238 16.356 9.664 1.00 94.56 207 VAL A C 1
ATOM 1600 O O . VAL A 1 207 ? -7.769 17.368 9.197 1.00 94.56 207 VAL A O 1
ATOM 1603 N N . VAL A 1 208 ? -5.917 16.252 9.809 1.00 92.69 208 VAL A N 1
ATOM 1604 C CA . VAL A 1 208 ? -4.943 17.239 9.323 1.00 92.69 208 VAL A CA 1
ATOM 1605 C C . VAL A 1 208 ? -3.952 16.584 8.370 1.00 92.69 208 VAL A C 1
ATOM 1607 O O . VAL A 1 208 ? -3.648 15.401 8.503 1.00 92.69 208 VAL A O 1
ATOM 1610 N N . ARG A 1 209 ? -3.421 17.368 7.434 1.00 91.81 209 ARG A N 1
ATOM 1611 C CA . ARG A 1 209 ? -2.423 16.921 6.454 1.00 91.81 209 ARG A CA 1
ATOM 1612 C C . ARG A 1 209 ? -1.028 16.827 7.084 1.00 91.81 209 ARG A C 1
ATOM 1614 O O . ARG A 1 209 ? -0.681 17.616 7.970 1.00 91.81 209 ARG A O 1
ATOM 1621 N N . ILE A 1 210 ? -0.199 15.932 6.552 1.00 88.62 210 ILE A N 1
ATOM 1622 C CA . ILE A 1 210 ? 1.273 16.030 6.586 1.00 88.62 210 ILE A CA 1
ATOM 1623 C C . ILE A 1 210 ? 1.800 16.198 5.148 1.00 88.62 210 ILE A C 1
ATOM 1625 O O . ILE A 1 210 ? 1.000 16.368 4.229 1.00 88.62 210 ILE A O 1
ATOM 1629 N N . TYR A 1 211 ? 3.123 16.211 4.955 1.00 90.69 211 TYR A N 1
ATOM 1630 C CA . TYR A 1 211 ? 3.766 16.571 3.680 1.00 90.69 211 TYR A CA 1
ATOM 1631 C C . TYR A 1 211 ? 3.372 17.993 3.231 1.00 90.69 211 TYR A C 1
ATOM 1633 O O . TYR A 1 211 ? 3.355 18.902 4.070 1.00 90.69 211 TYR A O 1
ATOM 1641 N N . GLN A 1 212 ? 3.084 18.255 1.953 1.00 86.94 212 GLN A N 1
ATOM 1642 C CA . GLN A 1 212 ? 2.660 19.595 1.539 1.00 86.94 212 GLN A CA 1
ATOM 1643 C C . GLN A 1 212 ? 1.312 19.944 2.180 1.00 86.94 212 GLN A C 1
ATOM 1645 O O . GLN A 1 212 ? 0.354 19.175 2.164 1.00 86.94 212 GLN A O 1
ATOM 1650 N N . GLY A 1 213 ? 1.265 21.127 2.797 1.00 84.56 213 GLY A N 1
ATOM 1651 C CA . GLY A 1 213 ? 0.164 21.522 3.670 1.00 84.56 213 GLY A CA 1
ATOM 1652 C C . GLY A 1 213 ? 0.233 20.956 5.095 1.00 84.56 213 GLY A C 1
ATOM 1653 O O . GLY A 1 213 ? -0.783 21.008 5.783 1.00 84.56 213 GLY A O 1
ATOM 1654 N N . ALA A 1 214 ? 1.382 20.451 5.563 1.00 89.56 214 ALA A N 1
ATOM 1655 C CA . ALA A 1 214 ? 1.547 19.926 6.921 1.00 89.56 214 ALA A CA 1
ATOM 1656 C C . ALA A 1 214 ? 0.942 20.829 8.014 1.00 89.56 214 ALA A C 1
ATOM 1658 O O . ALA A 1 214 ? 1.244 22.019 8.110 1.00 89.56 214 ALA A O 1
ATOM 1659 N N . GLY A 1 215 ? 0.084 20.244 8.853 1.00 88.50 215 GLY A N 1
ATOM 1660 C CA . GLY A 1 215 ? -0.616 20.935 9.938 1.00 88.50 215 GLY A CA 1
ATOM 1661 C C . GLY A 1 215 ? -1.864 21.722 9.519 1.00 88.50 215 GLY A C 1
ATOM 1662 O O . GLY A 1 215 ? -2.606 22.156 10.399 1.00 88.50 215 GLY A O 1
ATOM 1663 N N . LYS A 1 216 ? -2.149 21.876 8.217 1.00 91.62 216 LYS A N 1
ATOM 1664 C CA . LYS A 1 216 ? -3.453 22.374 7.749 1.00 91.62 216 LYS A CA 1
ATOM 1665 C C . LYS A 1 216 ? -4.543 21.314 7.990 1.00 91.62 216 LYS A C 1
ATOM 1667 O O . LYS A 1 216 ? -4.253 20.120 7.867 1.00 91.62 216 LYS A O 1
ATOM 1672 N N . PRO A 1 217 ? -5.801 21.714 8.247 1.00 92.44 217 PRO A N 1
ATOM 1673 C CA . PRO A 1 217 ? -6.941 20.802 8.180 1.00 92.44 217 PRO A CA 1
ATOM 1674 C C . PRO A 1 217 ? -7.044 20.119 6.809 1.00 92.44 217 PRO A C 1
ATOM 1676 O O . PRO A 1 217 ? -6.740 20.726 5.783 1.00 92.44 217 PRO A O 1
ATOM 1679 N N . ALA A 1 218 ? -7.521 18.877 6.795 1.00 92.25 218 ALA A N 1
ATOM 1680 C CA . ALA A 1 218 ? -7.845 18.125 5.580 1.00 92.25 218 ALA A CA 1
ATOM 1681 C C . ALA A 1 218 ? -9.286 18.370 5.076 1.00 92.25 218 ALA A C 1
ATOM 1683 O O . ALA A 1 218 ? -9.699 17.826 4.055 1.00 92.25 218 ALA A O 1
ATOM 1684 N N . GLY A 1 219 ? -10.072 19.173 5.803 1.00 91.69 219 GLY A N 1
ATOM 1685 C CA . GLY A 1 219 ? -11.461 19.504 5.465 1.00 91.69 219 GLY A CA 1
ATOM 1686 C C . GLY A 1 219 ? -12.512 18.493 5.939 1.00 91.69 219 GLY A C 1
ATOM 1687 O O . GLY A 1 219 ? -13.693 18.723 5.711 1.00 91.69 219 GLY A O 1
ATOM 1688 N N . PHE A 1 220 ? -12.120 17.411 6.619 1.00 95.00 220 PHE A N 1
ATOM 1689 C CA . PHE A 1 220 ? -13.036 16.399 7.162 1.00 95.00 220 PHE A CA 1
ATOM 1690 C C . PHE A 1 220 ? -12.584 15.890 8.543 1.00 95.00 220 PHE A C 1
ATOM 1692 O O . PHE A 1 220 ? -11.540 16.291 9.063 1.00 95.00 220 PHE A O 1
ATOM 1699 N N . SER A 1 221 ? -13.388 15.022 9.158 1.00 96.44 221 SER A N 1
ATOM 1700 C CA . SER A 1 221 ? -13.074 14.343 10.423 1.00 96.44 221 SER A CA 1
ATOM 1701 C C . SER A 1 221 ? -13.385 12.853 10.314 1.00 96.44 221 SER A C 1
ATOM 1703 O O . SER A 1 221 ? -14.280 12.470 9.567 1.00 96.44 221 SER A O 1
ATOM 1705 N N . GLY A 1 222 ? -12.716 12.020 11.109 1.00 98.00 222 GLY A N 1
ATOM 1706 C CA . GLY A 1 222 ? -13.266 10.712 11.457 1.00 98.00 222 GLY A CA 1
ATOM 1707 C C . GLY A 1 222 ? -14.369 10.898 12.496 1.00 98.00 222 GLY A C 1
ATOM 1708 O O . GLY A 1 222 ? -14.111 11.391 13.595 1.00 98.00 222 GLY A O 1
ATOM 1709 N N . TYR A 1 223 ? -15.604 10.564 12.140 1.00 98.75 223 TYR A N 1
ATOM 1710 C CA . TYR A 1 223 ? -16.779 10.589 13.009 1.00 98.75 223 TYR A CA 1
ATOM 1711 C C . TYR A 1 223 ? -17.050 9.191 13.553 1.00 98.75 223 TYR A C 1
ATOM 1713 O O . TYR A 1 223 ? -16.879 8.202 12.839 1.00 98.75 223 TYR A O 1
ATOM 1721 N N . PHE A 1 224 ? -17.536 9.104 14.791 1.00 98.88 224 PHE A N 1
ATOM 1722 C CA . PHE A 1 224 ? -17.904 7.822 15.385 1.00 98.88 224 PHE A CA 1
ATOM 1723 C C . PHE A 1 224 ? -19.193 7.875 16.207 1.00 98.88 224 PHE A C 1
ATOM 1725 O O . PHE A 1 224 ? -19.570 8.907 16.774 1.00 98.88 224 PHE A O 1
ATOM 1732 N N . VAL A 1 225 ? -19.828 6.709 16.322 1.00 98.75 225 VAL A N 1
ATOM 1733 C CA . VAL A 1 225 ? -20.888 6.420 17.291 1.00 98.75 225 VAL A CA 1
ATOM 1734 C C . VAL A 1 225 ? -20.620 5.082 17.968 1.00 98.75 225 VAL A C 1
ATOM 1736 O O . VAL A 1 225 ? -20.478 4.049 17.321 1.00 98.75 225 VAL A O 1
ATOM 1739 N N . ILE A 1 226 ? -20.575 5.104 19.292 1.00 98.69 226 ILE A N 1
ATOM 1740 C CA . ILE A 1 226 ? -20.428 3.943 20.162 1.00 98.69 226 ILE A CA 1
ATOM 1741 C C . ILE A 1 226 ? -21.779 3.696 20.828 1.00 98.69 226 ILE A C 1
ATOM 1743 O O . ILE A 1 226 ? -22.336 4.613 21.432 1.00 98.69 226 ILE A O 1
ATOM 1747 N N . LYS A 1 227 ? -22.309 2.473 20.737 1.00 97.75 227 LYS A N 1
ATOM 1748 C CA . LYS A 1 227 ? -23.589 2.079 21.346 1.00 97.75 227 LYS A CA 1
ATOM 1749 C C . LYS A 1 227 ? -23.409 0.935 22.345 1.00 97.75 227 LYS A C 1
ATOM 1751 O O . LYS A 1 227 ? -22.720 -0.049 22.070 1.00 97.75 227 LYS A O 1
ATOM 1756 N N . LEU A 1 228 ? -24.077 1.073 23.487 1.00 95.44 228 LEU A N 1
ATOM 1757 C CA . LEU A 1 228 ? -24.141 0.122 24.598 1.00 95.44 228 LEU A CA 1
ATOM 1758 C C . LEU A 1 228 ? -25.600 -0.291 24.827 1.00 95.44 228 LEU A C 1
ATOM 1760 O O . LEU A 1 228 ? -26.516 0.499 24.596 1.00 95.44 228 LEU A O 1
ATOM 1764 N N . ARG A 1 229 ? -25.832 -1.516 25.308 1.00 92.69 229 ARG A N 1
ATOM 1765 C CA . ARG A 1 229 ? -27.169 -1.974 25.751 1.00 92.69 229 ARG A CA 1
ATOM 1766 C C . ARG A 1 229 ? -27.342 -1.857 27.268 1.00 92.69 229 ARG A C 1
ATOM 1768 O O . ARG A 1 229 ? -28.453 -1.930 27.789 1.00 92.69 229 ARG A O 1
ATOM 1775 N N . GLU A 1 230 ? -26.228 -1.717 27.968 1.00 93.19 230 GLU A N 1
ATOM 1776 C CA . GLU A 1 230 ? -26.082 -1.753 29.411 1.00 93.19 230 GLU A CA 1
ATOM 1777 C C . GLU A 1 230 ? -26.310 -0.359 30.029 1.00 93.19 230 GLU A C 1
ATOM 1779 O O . GLU A 1 230 ? -25.807 0.638 29.506 1.00 93.19 230 GLU A O 1
ATOM 1784 N N . PRO A 1 231 ? -27.034 -0.251 31.159 1.00 92.88 231 PRO A N 1
ATOM 1785 C CA . PRO A 1 231 ? -27.324 1.040 31.773 1.00 92.88 231 PRO A CA 1
ATOM 1786 C C . PRO A 1 231 ? -26.065 1.706 32.347 1.00 92.88 231 PRO A C 1
ATOM 1788 O O . PRO A 1 231 ? -25.299 1.108 33.109 1.00 92.88 231 PRO A O 1
ATOM 1791 N N . ILE A 1 232 ? -25.894 2.987 32.018 1.00 96.44 232 ILE A N 1
ATOM 1792 C CA . ILE A 1 232 ? -24.812 3.848 32.506 1.00 96.44 232 ILE A CA 1
ATOM 1793 C C . ILE A 1 232 ? -25.194 4.393 33.893 1.00 96.44 232 ILE A C 1
ATOM 1795 O O . ILE A 1 232 ? -26.239 5.022 34.053 1.00 96.44 232 ILE A O 1
ATOM 1799 N N . GLN A 1 233 ? -24.349 4.152 34.898 1.00 95.94 233 GLN A N 1
ATOM 1800 C CA . GLN A 1 233 ? -24.558 4.574 36.292 1.00 95.94 233 GLN A CA 1
ATOM 1801 C C . GLN A 1 233 ? -23.870 5.909 36.626 1.00 95.94 233 GLN A C 1
ATOM 1803 O O . GLN A 1 233 ? -24.382 6.683 37.430 1.00 95.94 233 GLN A O 1
ATOM 1808 N N . ASP A 1 234 ? -22.701 6.168 36.042 1.00 97.44 234 ASP A N 1
ATOM 1809 C CA . ASP A 1 234 ? -21.923 7.403 36.206 1.00 97.44 234 ASP A CA 1
ATOM 1810 C C . ASP A 1 234 ? -21.215 7.694 34.872 1.00 97.44 234 ASP A C 1
ATOM 1812 O O . ASP A 1 234 ? -20.956 6.774 34.096 1.00 97.44 234 ASP A O 1
ATOM 1816 N N . PHE A 1 235 ? -20.940 8.957 34.571 1.00 98.62 235 PHE A N 1
ATOM 1817 C CA . PHE A 1 235 ? -20.321 9.385 33.316 1.00 98.62 235 PHE A CA 1
ATOM 1818 C C . PHE A 1 235 ? -19.668 10.757 33.474 1.00 98.62 235 PHE A C 1
ATOM 1820 O O . PHE A 1 235 ? -19.935 11.476 34.442 1.00 98.62 235 PHE A O 1
ATOM 1827 N N . GLY A 1 236 ? -18.843 11.137 32.507 1.00 98.44 236 GLY A N 1
ATOM 1828 C CA . GLY A 1 236 ? -18.254 12.467 32.421 1.00 98.44 236 GLY A CA 1
ATOM 1829 C C . GLY A 1 236 ? -17.250 12.566 31.281 1.00 98.44 236 GLY A C 1
ATOM 1830 O O . GLY A 1 236 ? -17.083 11.629 30.498 1.00 98.44 236 GLY A O 1
ATOM 1831 N N . THR A 1 237 ? -16.549 13.691 31.217 1.00 98.38 237 THR A N 1
ATOM 1832 C CA . THR A 1 237 ? -15.491 13.948 30.229 1.00 98.38 237 THR A CA 1
ATOM 1833 C C . THR A 1 237 ? -14.173 14.326 30.896 1.00 98.38 237 THR A C 1
ATOM 1835 O O . THR A 1 237 ? -14.129 14.550 32.110 1.00 98.38 237 THR A O 1
ATOM 1838 N N . TRP A 1 238 ? -13.082 14.372 30.126 1.00 97.31 238 TRP A N 1
ATOM 1839 C CA . TRP A 1 238 ? -11.793 14.889 30.590 1.00 97.31 238 TRP A CA 1
ATOM 1840 C C . TRP A 1 238 ? -11.160 15.908 29.645 1.00 97.31 238 TRP A C 1
ATOM 1842 O O . TRP A 1 238 ? -11.382 15.891 28.436 1.00 97.31 238 TRP A O 1
ATOM 1852 N N . CYS A 1 239 ? -10.324 16.764 30.232 1.00 96.00 239 CYS A N 1
ATOM 1853 C CA . CYS A 1 239 ? -9.466 17.729 29.558 1.00 96.00 239 CYS A CA 1
ATOM 1854 C C . CYS A 1 239 ? -8.037 17.557 30.102 1.00 96.00 239 CYS A C 1
ATOM 1856 O O . CYS A 1 239 ? -7.756 17.873 31.262 1.00 96.00 239 CYS A O 1
ATOM 1858 N N . GLY A 1 240 ? -7.142 16.977 29.298 1.00 93.06 240 GLY A N 1
ATOM 1859 C CA . GLY A 1 240 ? -5.833 16.495 29.749 1.00 93.06 240 GLY A CA 1
ATOM 1860 C C . GLY A 1 240 ? -5.981 15.325 30.727 1.00 93.06 240 GLY A C 1
ATOM 1861 O O . GLY A 1 240 ? -6.210 14.189 30.311 1.00 93.06 240 GLY A O 1
ATOM 1862 N N . GLU A 1 241 ? -5.869 15.617 32.024 1.00 91.75 241 GLU A N 1
ATOM 1863 C CA . GLU A 1 241 ? -6.115 14.673 33.129 1.00 91.75 241 GLU A CA 1
ATOM 1864 C C . GLU A 1 241 ? -7.286 15.092 34.036 1.00 91.75 241 GLU A C 1
ATOM 1866 O O . GLU A 1 241 ? -7.779 14.290 34.831 1.00 91.75 241 GLU A O 1
ATOM 1871 N N . ALA A 1 242 ? -7.767 16.335 33.919 1.00 95.12 242 ALA A N 1
ATOM 1872 C CA . ALA A 1 242 ? -8.863 16.840 34.736 1.00 95.12 242 ALA A CA 1
ATOM 1873 C C . ALA A 1 242 ? -10.191 16.224 34.272 1.00 95.12 242 ALA A C 1
ATOM 1875 O O . ALA A 1 242 ? -10.584 16.402 33.120 1.00 95.12 242 ALA A O 1
ATOM 1876 N N . THR A 1 243 ? -10.883 15.511 35.166 1.00 96.94 243 THR A N 1
ATOM 1877 C CA . THR A 1 243 ? -12.183 14.878 34.888 1.00 96.94 243 THR A CA 1
ATOM 1878 C C . THR A 1 243 ? -13.341 15.725 35.413 1.00 96.94 243 THR A C 1
ATOM 1880 O O . THR A 1 243 ? -13.327 16.175 36.559 1.00 96.94 243 THR A O 1
ATOM 1883 N N . THR A 1 244 ? -14.384 15.892 34.598 1.00 97.62 244 THR A N 1
ATOM 1884 C CA . THR A 1 244 ? -15.613 16.604 34.972 1.00 97.62 244 THR A CA 1
ATOM 1885 C C . THR A 1 244 ? -16.776 15.618 35.023 1.00 97.62 244 THR A C 1
ATOM 1887 O O . THR A 1 244 ? -17.280 15.166 33.993 1.00 97.62 244 THR A O 1
ATOM 1890 N N . LYS A 1 245 ? -17.214 15.275 36.240 1.00 97.44 245 LYS A N 1
ATOM 1891 C CA . LYS A 1 245 ? -18.347 14.364 36.458 1.00 97.44 245 LYS A CA 1
ATOM 1892 C C . LYS A 1 245 ? -19.643 14.954 35.915 1.00 97.44 245 LYS A C 1
ATOM 1894 O O . LYS A 1 245 ? -19.912 16.139 36.091 1.00 97.44 245 LYS A O 1
ATOM 1899 N N . HIS A 1 246 ? -20.445 14.104 35.284 1.00 97.06 246 HIS A N 1
ATOM 1900 C CA . HIS A 1 246 ? -21.733 14.421 34.661 1.00 97.06 246 HIS A CA 1
ATOM 1901 C C . HIS A 1 246 ? -21.687 15.497 33.559 1.00 97.06 246 HIS A C 1
ATOM 1903 O O . HIS A 1 246 ? -22.737 15.897 33.054 1.00 97.06 246 HIS A O 1
ATOM 1909 N N . ALA A 1 247 ? -20.496 15.927 33.122 1.00 97.75 247 ALA A N 1
ATOM 1910 C CA . ALA A 1 247 ? -20.357 16.658 31.872 1.00 97.75 247 ALA A CA 1
ATOM 1911 C C . ALA A 1 247 ? -20.758 15.736 30.717 1.00 97.75 247 ALA A C 1
ATOM 1913 O O . ALA A 1 247 ? -20.196 14.656 30.545 1.00 97.75 247 ALA A O 1
ATOM 1914 N N . GLN A 1 248 ? -21.755 16.153 29.938 1.00 97.31 248 GLN A N 1
ATOM 1915 C CA . GLN A 1 248 ? -22.213 15.381 28.784 1.00 97.31 248 GLN A CA 1
ATOM 1916 C C . GLN A 1 248 ? -21.313 15.533 27.561 1.00 97.31 248 GLN A C 1
ATOM 1918 O O . GLN A 1 248 ? -21.409 14.707 26.670 1.00 97.31 248 GLN A O 1
ATOM 1923 N N . GLN A 1 249 ? -20.470 16.562 27.480 1.00 97.25 249 GLN A N 1
ATOM 1924 C CA . GLN A 1 249 ? -19.665 16.826 26.289 1.00 97.25 249 GLN A CA 1
ATOM 1925 C C . GLN A 1 249 ? -18.315 17.456 26.629 1.00 97.25 249 GLN A C 1
ATOM 1927 O O . GLN A 1 249 ? -18.164 18.100 27.670 1.00 97.25 249 GLN A O 1
ATOM 1932 N N . GLN A 1 250 ? -17.352 17.287 25.728 1.00 96.44 250 GLN A N 1
ATOM 1933 C CA . GLN A 1 250 ? -16.096 18.029 25.692 1.00 96.44 250 GLN A CA 1
ATOM 1934 C C . GLN A 1 250 ? -15.705 18.253 24.231 1.00 96.44 250 GLN A C 1
ATOM 1936 O O . GLN A 1 250 ? -15.908 17.380 23.393 1.00 96.44 250 GLN A O 1
ATOM 1941 N N . GLY A 1 251 ? -15.141 19.420 23.930 1.00 92.44 251 GLY A N 1
ATOM 1942 C CA . GLY A 1 251 ? -14.629 19.743 22.601 1.00 92.44 251 GLY A CA 1
ATOM 1943 C C . GLY A 1 251 ? -13.304 20.497 22.637 1.00 92.44 251 GLY A C 1
ATOM 1944 O O . GLY A 1 251 ? -12.619 20.505 23.665 1.00 92.44 251 GLY A O 1
ATOM 1945 N N . SER A 1 252 ? -12.990 21.131 21.507 1.00 81.12 252 SER A N 1
ATOM 1946 C CA . SER A 1 252 ? -11.807 21.954 21.242 1.00 81.12 252 SER A CA 1
ATOM 1947 C C . SER A 1 252 ? -11.376 22.871 22.396 1.00 81.12 252 SER A C 1
ATOM 1949 O O . SER A 1 252 ? -12.192 23.377 23.166 1.00 81.12 252 SER A O 1
ATOM 1951 N N . GLY A 1 253 ? -10.068 23.121 22.478 1.00 86.25 253 GLY A N 1
ATOM 1952 C CA . GLY A 1 253 ? -9.411 23.853 23.569 1.00 86.25 253 GLY A CA 1
ATOM 1953 C C . GLY A 1 253 ? -8.742 22.967 24.633 1.00 86.25 253 GLY A C 1
ATOM 1954 O O . GLY A 1 253 ? -8.094 23.497 25.530 1.00 86.25 253 GLY A O 1
ATOM 1955 N N . CYS A 1 254 ? -8.846 21.637 24.526 1.00 88.25 254 CYS A N 1
ATOM 1956 C CA . CYS A 1 254 ? -8.198 20.678 25.429 1.00 88.25 254 CYS A CA 1
ATOM 1957 C C . CYS A 1 254 ? -7.017 19.958 24.764 1.00 88.25 254 CYS A C 1
ATOM 1959 O O . CYS A 1 254 ? -7.136 19.476 23.643 1.00 88.25 254 CYS A O 1
ATOM 1961 N N . ASN A 1 255 ? -5.887 19.828 25.471 1.00 85.56 255 ASN A N 1
ATOM 1962 C CA . ASN A 1 255 ? -4.668 19.199 24.930 1.00 85.56 255 ASN A CA 1
ATOM 1963 C C . ASN A 1 255 ? -4.818 17.694 24.634 1.00 85.56 255 ASN A C 1
ATOM 1965 O O . ASN A 1 255 ? -4.101 17.162 23.796 1.00 85.56 255 ASN A O 1
ATOM 1969 N N . ARG A 1 256 ? -5.742 17.029 25.330 1.00 92.06 256 ARG A N 1
ATOM 1970 C CA . ARG A 1 256 ? -6.277 15.689 25.054 1.00 92.06 256 ARG A CA 1
ATOM 1971 C C . ARG A 1 256 ? -7.692 15.676 25.628 1.00 92.06 256 ARG A C 1
ATOM 1973 O O . ARG A 1 256 ? -7.901 16.287 26.681 1.00 92.06 256 ARG A O 1
ATOM 1980 N N . LEU A 1 257 ? -8.654 15.042 24.968 1.00 96.12 257 LEU A N 1
ATOM 1981 C CA . LEU A 1 257 ? -10.036 14.982 25.454 1.00 96.12 257 LEU A CA 1
ATOM 1982 C C . LEU A 1 257 ? -10.642 13.602 25.259 1.00 96.12 257 LEU A C 1
ATOM 1984 O O . LEU A 1 257 ? -10.212 12.846 24.398 1.00 96.12 257 LEU A O 1
ATOM 1988 N N . GLY A 1 258 ? -11.676 13.307 26.034 1.00 97.62 258 GLY A N 1
ATOM 1989 C CA . GLY A 1 258 ? -12.437 12.077 25.901 1.00 97.62 258 GLY A CA 1
ATOM 1990 C C . GLY A 1 258 ? -13.576 12.004 26.906 1.00 97.62 258 GLY A C 1
ATOM 1991 O O . GLY A 1 258 ? -13.815 12.940 27.679 1.00 97.62 258 GLY A O 1
ATOM 1992 N N . ALA A 1 259 ? -14.306 10.898 26.857 1.00 98.50 259 ALA A N 1
ATOM 1993 C CA . ALA A 1 259 ? -15.462 10.625 27.693 1.00 98.50 259 ALA A CA 1
ATOM 1994 C C . ALA A 1 259 ? -15.333 9.274 28.389 1.00 98.50 259 ALA A C 1
ATOM 1996 O O . ALA A 1 259 ? -14.818 8.313 27.820 1.00 98.50 259 ALA A O 1
ATOM 1997 N N . TYR A 1 260 ? -15.836 9.181 29.617 1.00 98.62 260 TYR A N 1
ATOM 1998 C CA . TYR A 1 260 ? -15.965 7.911 30.320 1.00 98.62 260 TYR A CA 1
ATOM 1999 C C . TYR A 1 260 ? -17.426 7.622 30.651 1.00 98.62 260 TYR A C 1
ATOM 2001 O O . TYR A 1 260 ? -18.211 8.519 30.974 1.00 98.62 260 TYR A O 1
ATOM 2009 N N . VAL A 1 261 ? -17.759 6.336 30.653 1.00 98.44 261 VAL A N 1
ATOM 2010 C CA . VAL A 1 261 ? -18.988 5.809 31.245 1.00 98.44 261 VAL A CA 1
ATOM 2011 C C . VAL A 1 261 ? -18.644 4.697 32.225 1.00 98.44 261 VAL A C 1
ATOM 2013 O O . VAL A 1 261 ? -17.740 3.895 31.999 1.00 98.44 261 VAL A O 1
ATOM 2016 N N . THR A 1 262 ? -19.370 4.640 33.331 1.00 98.00 262 THR A N 1
ATOM 2017 C CA . THR A 1 262 ? -19.318 3.553 34.304 1.00 98.00 262 THR A CA 1
ATOM 2018 C C . THR A 1 262 ? -20.612 2.767 34.206 1.00 98.00 262 THR A C 1
ATOM 2020 O O . THR A 1 262 ? -21.699 3.321 34.379 1.00 98.00 262 THR A O 1
ATOM 2023 N N . LEU A 1 263 ? -20.491 1.473 33.927 1.00 96.62 263 LEU A N 1
ATOM 2024 C CA . LEU A 1 263 ? -21.628 0.569 33.779 1.00 96.62 263 LEU A CA 1
ATOM 2025 C C . LEU A 1 263 ? -22.227 0.251 35.154 1.00 96.62 263 LEU A C 1
ATOM 2027 O O . LEU A 1 263 ? -21.498 0.145 36.144 1.00 96.62 263 LEU A O 1
ATOM 2031 N N . ALA A 1 264 ? -23.546 0.082 35.224 1.00 92.94 264 ALA A N 1
ATOM 2032 C CA . ALA A 1 264 ? -24.221 -0.184 36.488 1.00 92.94 264 ALA A CA 1
ATOM 2033 C C . ALA A 1 264 ? -23.806 -1.525 37.113 1.00 92.94 264 ALA A C 1
ATOM 2035 O O . ALA A 1 264 ? -23.581 -2.509 36.406 1.00 92.94 264 ALA A O 1
ATOM 2036 N N . ASN A 1 265 ? -23.780 -1.595 38.448 1.00 84.81 265 ASN A N 1
ATOM 2037 C CA . ASN A 1 265 ? -23.359 -2.789 39.201 1.00 84.81 265 ASN A CA 1
ATOM 2038 C C . ASN A 1 265 ? -24.133 -4.088 38.864 1.00 84.81 265 ASN A C 1
ATOM 2040 O O . ASN A 1 265 ? -23.620 -5.178 39.107 1.00 84.81 265 ASN A O 1
ATOM 2044 N N . ASN A 1 266 ? -25.352 -3.995 38.320 1.00 84.25 266 ASN A N 1
ATOM 2045 C CA . ASN A 1 266 ? -26.179 -5.134 37.893 1.00 84.25 266 ASN A CA 1
ATOM 2046 C C . ASN A 1 266 ? -25.948 -5.574 36.431 1.00 84.25 266 ASN A C 1
ATOM 2048 O O . ASN A 1 266 ? -26.600 -6.508 35.966 1.00 84.25 266 ASN A O 1
ATOM 2052 N N . THR A 1 267 ? -25.038 -4.920 35.709 1.00 87.56 267 THR A N 1
ATOM 2053 C CA . THR A 1 267 ? -24.638 -5.271 34.338 1.00 87.56 267 THR A CA 1
ATOM 2054 C C . THR A 1 267 ? -24.069 -6.702 34.281 1.00 87.56 267 THR A C 1
ATOM 2056 O O . THR A 1 267 ? -23.312 -7.086 35.185 1.00 87.56 267 THR A O 1
ATOM 2059 N N . PRO A 1 268 ? -24.371 -7.513 33.245 1.00 91.56 268 PRO A N 1
ATOM 2060 C CA . PRO A 1 268 ? -23.726 -8.815 33.044 1.00 91.56 268 PRO A CA 1
ATOM 2061 C C . PRO A 1 268 ? -22.191 -8.713 32.999 1.00 91.56 268 PRO A C 1
ATOM 2063 O O . PRO A 1 268 ? -21.629 -7.671 32.678 1.00 91.56 268 PRO A O 1
ATOM 2066 N N . GLN A 1 269 ? -21.482 -9.804 33.313 1.00 93.50 269 GLN A N 1
ATOM 2067 C CA . GLN A 1 269 ? -20.016 -9.829 33.166 1.00 93.50 269 GLN A CA 1
ATOM 2068 C C . GLN A 1 269 ? -19.588 -9.641 31.704 1.00 93.50 269 GLN A C 1
ATOM 2070 O O . GLN A 1 269 ? -18.585 -8.986 31.444 1.00 93.50 269 GLN A O 1
ATOM 2075 N N . ARG A 1 270 ? -20.344 -10.213 30.761 1.00 96.69 270 ARG A N 1
ATOM 2076 C CA . ARG A 1 270 ? -20.115 -10.071 29.323 1.00 96.69 270 ARG A CA 1
ATOM 2077 C C . ARG A 1 270 ? -20.930 -8.898 28.779 1.00 96.69 270 ARG A C 1
ATOM 2079 O O . ARG A 1 270 ? -22.148 -8.902 28.928 1.00 96.69 270 ARG A O 1
ATOM 2086 N N . VAL A 1 271 ? -20.248 -7.951 28.146 1.00 96.69 271 VAL A N 1
ATOM 2087 C CA . VAL A 1 271 ? -20.785 -6.704 27.577 1.00 96.69 271 VAL A CA 1
ATOM 2088 C C . VAL A 1 271 ? -20.415 -6.640 26.095 1.00 96.69 271 VAL A C 1
ATOM 2090 O O . VAL A 1 271 ? -19.355 -7.137 25.704 1.00 96.69 271 VAL A O 1
ATOM 2093 N N . ILE A 1 272 ? -21.283 -6.044 25.276 1.00 97.19 272 ILE A N 1
ATOM 2094 C CA . ILE A 1 272 ? -21.050 -5.835 23.843 1.00 97.19 272 ILE A CA 1
ATOM 2095 C C . ILE A 1 272 ? -21.061 -4.335 23.558 1.00 97.19 272 ILE A C 1
ATOM 2097 O O . ILE A 1 272 ? -22.100 -3.687 23.663 1.00 97.19 272 ILE A O 1
ATOM 2101 N N . VAL A 1 273 ? -19.906 -3.805 23.166 1.00 98.12 273 VAL A N 1
ATOM 2102 C CA . VAL A 1 273 ? -19.765 -2.444 22.646 1.00 98.12 273 VAL A CA 1
ATOM 2103 C C . VAL A 1 273 ? -19.824 -2.516 21.125 1.00 98.12 273 VAL A C 1
ATOM 2105 O O . VAL A 1 273 ? -19.137 -3.339 20.518 1.00 98.12 273 VAL A O 1
ATOM 2108 N N . ARG A 1 274 ? -20.648 -1.668 20.514 1.00 98.31 274 ARG A N 1
ATOM 2109 C CA . ARG A 1 274 ? -20.767 -1.519 19.057 1.00 98.31 274 ARG A CA 1
ATOM 2110 C C . ARG A 1 274 ? -20.236 -0.165 18.633 1.00 98.31 274 ARG A C 1
ATOM 2112 O O . ARG A 1 274 ? -20.547 0.812 19.310 1.00 98.31 274 ARG A O 1
ATOM 2119 N N . ILE A 1 275 ? -19.475 -0.099 17.548 1.00 98.62 275 ILE A N 1
ATOM 2120 C CA . ILE A 1 275 ? -18.800 1.123 17.105 1.00 98.62 275 ILE A CA 1
ATOM 2121 C C . ILE A 1 275 ? -18.998 1.289 15.600 1.00 98.62 275 ILE A C 1
ATOM 2123 O O . ILE A 1 275 ? -18.596 0.427 14.830 1.00 98.62 275 ILE A O 1
ATOM 2127 N N . GLY A 1 276 ? -19.620 2.388 15.183 1.00 98.56 276 GLY A N 1
ATOM 2128 C CA . GLY A 1 276 ? -19.707 2.812 13.786 1.00 98.56 276 GLY A CA 1
ATOM 2129 C C . GLY A 1 276 ? -18.757 3.960 13.510 1.00 98.56 276 GLY A C 1
ATOM 2130 O O . GLY A 1 276 ? -18.618 4.842 14.362 1.00 98.56 276 GLY A O 1
ATOM 2131 N N . THR A 1 277 ? -18.159 3.975 12.324 1.00 98.81 277 THR A N 1
ATOM 2132 C CA . THR A 1 277 ? -17.316 5.066 11.826 1.00 98.81 277 THR A CA 1
ATOM 2133 C C . THR A 1 277 ? -17.862 5.638 10.520 1.00 98.81 277 THR A C 1
ATOM 2135 O O . THR A 1 277 ? -18.674 5.016 9.837 1.00 98.81 277 THR A O 1
ATOM 2138 N N . SER A 1 278 ? -17.466 6.868 10.203 1.00 98.69 278 SER A N 1
ATOM 2139 C CA . SER A 1 278 ? -17.723 7.555 8.932 1.00 98.69 278 SER A CA 1
ATOM 2140 C C . SER A 1 278 ? -16.717 8.691 8.775 1.00 98.69 278 SER A C 1
ATOM 2142 O O . SER A 1 278 ? -16.295 9.276 9.772 1.00 98.69 278 SER A O 1
ATOM 2144 N N . PHE A 1 279 ? -16.381 9.071 7.545 1.00 97.75 279 PHE A N 1
ATOM 2145 C CA . PHE A 1 279 ? -15.609 10.291 7.291 1.00 97.75 279 PHE A CA 1
ATOM 2146 C C . PHE A 1 279 ? -16.474 11.533 7.025 1.00 97.75 279 PHE A C 1
ATOM 2148 O O . PHE A 1 279 ? -15.929 12.631 6.906 1.00 97.75 279 PHE A O 1
ATOM 2155 N N . THR A 1 280 ? -17.803 11.404 6.937 1.00 97.25 280 THR A N 1
ATOM 2156 C CA . THR A 1 280 ? -18.692 12.502 6.515 1.00 97.25 280 THR A CA 1
ATOM 2157 C C . THR A 1 280 ? -19.555 13.052 7.648 1.00 97.25 280 THR A C 1
ATOM 2159 O O . THR A 1 280 ? -19.714 14.269 7.752 1.00 97.25 280 THR A O 1
ATOM 2162 N N . SER A 1 281 ? -20.111 12.202 8.525 1.00 97.81 281 SER A N 1
ATOM 2163 C CA . SER A 1 281 ? -20.890 12.667 9.681 1.00 97.81 281 SER A CA 1
ATOM 2164 C C . SER A 1 281 ? -21.150 11.594 10.745 1.00 97.81 281 SER A C 1
ATOM 2166 O O . SER A 1 281 ? -21.160 10.396 10.474 1.00 97.81 281 SER A O 1
ATOM 2168 N N . ILE A 1 282 ? -21.507 12.035 11.958 1.00 98.50 282 ILE A N 1
ATOM 2169 C CA . ILE A 1 282 ? -22.040 11.162 13.027 1.00 98.50 282 ILE A CA 1
ATOM 2170 C C . ILE A 1 282 ? -23.306 10.414 12.555 1.00 98.50 282 ILE A C 1
ATOM 2172 O O . ILE A 1 282 ? -23.549 9.280 12.960 1.00 98.50 282 ILE A O 1
ATOM 2176 N N . ALA A 1 283 ? -24.111 11.037 11.687 1.00 98.12 283 ALA A N 1
ATOM 2177 C CA . ALA A 1 283 ? -25.350 10.453 11.182 1.00 98.12 283 ALA A CA 1
ATOM 2178 C C . ALA A 1 283 ? -25.106 9.331 10.156 1.00 98.12 283 ALA A C 1
ATOM 2180 O O . ALA A 1 283 ? -25.877 8.373 10.127 1.00 98.12 283 ALA A O 1
ATOM 2181 N N . GLU A 1 284 ? -24.040 9.419 9.353 1.00 98.12 284 GLU A N 1
ATOM 2182 C CA . GLU A 1 284 ? -23.597 8.302 8.509 1.00 98.12 284 GLU A CA 1
ATOM 2183 C C . GLU A 1 284 ? -22.888 7.221 9.329 1.00 98.12 284 GLU A C 1
ATOM 2185 O O . GLU A 1 284 ? -23.162 6.045 9.119 1.00 98.12 284 GLU A O 1
ATOM 2190 N N . ALA A 1 285 ? -22.099 7.572 10.355 1.00 98.69 285 ALA A N 1
ATOM 2191 C CA . ALA A 1 285 ? -21.524 6.575 11.269 1.00 98.69 285 ALA A CA 1
ATOM 2192 C C . ALA A 1 285 ? -22.614 5.696 11.923 1.00 98.69 285 ALA A C 1
ATOM 2194 O O . ALA A 1 285 ? -22.435 4.491 12.108 1.00 98.69 285 ALA A O 1
ATOM 2195 N N . GLU A 1 286 ? -23.784 6.275 12.219 1.00 97.94 286 GLU A N 1
ATOM 2196 C CA . GLU A 1 286 ? -24.963 5.540 12.687 1.00 97.94 286 GLU A CA 1
ATOM 2197 C C . GLU A 1 286 ? -25.646 4.701 11.592 1.00 97.94 286 GLU A C 1
ATOM 2199 O O . GLU A 1 286 ? -26.101 3.587 11.881 1.00 97.94 286 GLU A O 1
ATOM 2204 N N . ARG A 1 287 ? -25.702 5.180 10.341 1.00 98.00 287 ARG A N 1
ATOM 2205 C CA . ARG A 1 287 ? -26.248 4.412 9.207 1.00 98.00 287 ARG A CA 1
ATOM 2206 C C . ARG A 1 287 ? -25.357 3.227 8.845 1.00 98.00 287 ARG A C 1
ATOM 2208 O O . ARG A 1 287 ? -25.871 2.113 8.783 1.00 98.00 287 ARG A O 1
ATOM 2215 N N . ASN A 1 288 ? -24.047 3.435 8.737 1.00 98.44 288 ASN A N 1
ATOM 2216 C CA . ASN A 1 288 ? -23.027 2.400 8.553 1.00 98.44 288 ASN A CA 1
ATOM 2217 C C . ASN A 1 288 ? -23.163 1.297 9.613 1.00 98.44 288 ASN A C 1
ATOM 2219 O O . ASN A 1 288 ? -23.338 0.124 9.284 1.00 98.44 288 ASN A O 1
ATOM 2223 N N . LEU A 1 289 ? -23.201 1.683 10.895 1.00 97.94 289 LEU A N 1
ATOM 2224 C CA . LEU A 1 289 ? -23.377 0.751 12.010 1.00 97.94 289 LEU A CA 1
ATOM 2225 C C . LEU A 1 289 ? -24.694 -0.038 11.936 1.00 97.94 289 LEU A C 1
ATOM 2227 O O . LEU A 1 289 ? -24.748 -1.215 12.301 1.00 97.94 289 LEU A O 1
ATOM 2231 N N . SER A 1 290 ? -25.768 0.610 11.488 1.00 96.19 290 SER A N 1
ATOM 2232 C CA . SER A 1 290 ? -27.094 -0.006 11.369 1.00 96.19 290 SER A CA 1
ATOM 2233 C C . SER A 1 290 ? -27.200 -0.954 10.170 1.00 96.19 290 SER A C 1
ATOM 2235 O O . SER A 1 290 ? -27.888 -1.969 10.264 1.00 96.19 290 SER A O 1
ATOM 2237 N N . ALA A 1 291 ? -26.505 -0.647 9.070 1.00 95.94 291 ALA A N 1
ATOM 2238 C CA . ALA A 1 291 ? -26.459 -1.463 7.862 1.00 95.94 291 ALA A CA 1
ATOM 2239 C C . ALA A 1 291 ? -25.558 -2.699 8.024 1.00 95.94 291 ALA A C 1
ATOM 2241 O O . ALA A 1 291 ? -25.943 -3.800 7.627 1.00 95.94 291 ALA A O 1
ATOM 2242 N N . GLU A 1 292 ? -24.374 -2.541 8.626 1.00 96.50 292 GLU A N 1
ATOM 2243 C CA . GLU A 1 292 ? -23.372 -3.611 8.684 1.00 96.50 292 GLU A CA 1
ATOM 2244 C C . GLU A 1 292 ? -23.580 -4.564 9.889 1.00 96.50 292 GLU A C 1
ATOM 2246 O O . GLU A 1 292 ? -23.309 -5.764 9.772 1.00 96.50 292 GLU A O 1
ATOM 2251 N N . GLU A 1 293 ? -24.163 -4.105 11.008 1.00 93.31 293 GLU A N 1
ATOM 2252 C CA . GLU A 1 293 ? -24.352 -4.902 12.241 1.00 93.31 293 GLU A CA 1
ATOM 2253 C C . GLU A 1 293 ? -25.801 -4.943 12.820 1.00 93.31 293 GLU A C 1
ATOM 2255 O O . GLU A 1 293 ? -25.974 -4.821 14.042 1.00 93.31 293 GLU A O 1
ATOM 2260 N N . PRO A 1 294 ? -26.877 -5.128 12.027 1.00 86.75 294 PRO A N 1
ATOM 2261 C CA . PRO A 1 294 ? -28.263 -4.973 12.502 1.00 86.75 294 PRO A CA 1
ATOM 2262 C C . PRO A 1 294 ? -28.589 -5.774 13.781 1.00 86.75 294 PRO A C 1
ATOM 2264 O O . PRO A 1 294 ? -29.127 -5.225 14.746 1.00 86.75 294 PRO A O 1
ATOM 2267 N N . ASP A 1 295 ? -28.181 -7.044 13.851 1.00 86.56 295 ASP A N 1
ATOM 2268 C CA . ASP A 1 295 ? -28.522 -7.953 14.959 1.00 86.56 295 ASP A CA 1
ATOM 2269 C C . ASP A 1 295 ? -27.721 -7.724 16.255 1.00 86.56 295 ASP A C 1
ATOM 2271 O O . ASP A 1 295 ? -28.076 -8.257 17.309 1.00 86.56 295 ASP A O 1
ATOM 2275 N N . SER A 1 296 ? -26.644 -6.924 16.218 1.00 89.44 296 SER A N 1
ATOM 2276 C CA . SER A 1 296 ? -25.687 -6.766 17.335 1.00 89.44 296 SER A CA 1
ATOM 2277 C C . SER A 1 296 ? -25.014 -8.076 17.794 1.00 89.44 296 SER A C 1
ATOM 2279 O O . SER A 1 296 ? -24.753 -8.256 18.986 1.00 89.44 296 SER A O 1
ATOM 2281 N N . ASN A 1 297 ? -24.759 -9.014 16.878 1.00 95.19 297 ASN A N 1
ATOM 2282 C CA . ASN A 1 297 ? -24.210 -10.336 17.192 1.00 95.19 297 ASN A CA 1
ATOM 2283 C C . ASN A 1 297 ? -22.714 -10.437 16.831 1.00 95.19 297 ASN A C 1
ATOM 2285 O O . ASN A 1 297 ? -22.364 -10.621 15.666 1.00 95.19 297 ASN A O 1
ATOM 2289 N N . PHE A 1 298 ? -21.851 -10.382 17.853 1.00 97.44 298 PHE A N 1
ATOM 2290 C CA . PHE A 1 298 ? -20.388 -10.452 17.719 1.00 97.44 298 PHE A CA 1
ATOM 2291 C C . PHE A 1 298 ? -19.909 -11.684 16.941 1.00 97.44 298 PHE A C 1
ATOM 2293 O O . PHE A 1 298 ? -19.101 -11.559 16.023 1.00 97.44 298 PHE A O 1
ATOM 2300 N N . ASP A 1 299 ? -20.422 -12.874 17.267 1.00 97.69 299 ASP A N 1
ATOM 2301 C CA . ASP A 1 299 ? -19.968 -14.105 16.613 1.00 97.69 299 ASP A CA 1
ATOM 2302 C C . ASP A 1 299 ? -20.446 -14.167 15.152 1.00 97.69 299 ASP A C 1
ATOM 2304 O O . ASP A 1 299 ? -19.758 -14.728 14.305 1.00 97.69 299 ASP A O 1
ATOM 2308 N N . ALA A 1 300 ? -21.576 -13.532 14.816 1.00 96.19 300 ALA A N 1
ATOM 2309 C CA . ALA A 1 300 ? -22.018 -13.399 13.427 1.00 96.19 300 ALA A CA 1
ATOM 2310 C C . ALA A 1 300 ? -21.150 -12.415 12.622 1.00 96.19 300 ALA A C 1
ATOM 2312 O O . ALA A 1 300 ? -20.833 -12.711 11.470 1.00 96.19 300 ALA A O 1
ATOM 2313 N N . VAL A 1 301 ? -20.732 -11.287 13.214 1.00 96.81 301 VAL A N 1
ATOM 2314 C CA . VAL A 1 301 ? -19.791 -10.339 12.583 1.00 96.81 301 VAL A CA 1
ATOM 2315 C C . VAL A 1 301 ? -18.440 -11.010 12.342 1.00 96.81 301 VAL A C 1
ATOM 2317 O O . VAL A 1 301 ? -17.987 -11.061 11.198 1.00 96.81 301 VAL A O 1
ATOM 2320 N N . ARG A 1 302 ? -17.863 -11.635 13.379 1.00 97.50 302 ARG A N 1
ATOM 2321 C CA . ARG A 1 302 ? -16.639 -12.441 13.271 1.00 97.50 302 ARG A CA 1
ATOM 2322 C C . ARG A 1 302 ? -16.745 -13.477 12.151 1.00 97.50 302 ARG A C 1
ATOM 2324 O O . ARG A 1 302 ? -15.881 -13.522 11.283 1.00 97.50 302 ARG A O 1
ATOM 2331 N N . ASN A 1 303 ? -17.783 -14.317 12.170 1.00 97.19 303 ASN A N 1
ATOM 2332 C CA . ASN A 1 303 ? -17.914 -15.418 11.213 1.00 97.19 303 ASN A CA 1
ATOM 2333 C C . ASN A 1 303 ? -18.126 -14.913 9.777 1.00 97.19 303 ASN A C 1
ATOM 2335 O O . ASN A 1 303 ? -17.686 -15.570 8.834 1.00 97.19 303 ASN A O 1
ATOM 2339 N N . ARG A 1 304 ? -18.760 -13.744 9.596 1.00 96.88 304 ARG A N 1
ATOM 2340 C CA . ARG A 1 304 ? -18.885 -13.087 8.288 1.00 96.88 304 ARG A CA 1
ATOM 2341 C C . ARG A 1 304 ? -17.521 -12.614 7.785 1.00 96.88 304 ARG A C 1
ATOM 2343 O O . ARG A 1 304 ? -17.164 -12.944 6.661 1.00 96.88 304 ARG A O 1
ATOM 2350 N N . ALA A 1 305 ? -16.742 -11.915 8.612 1.00 97.75 305 ALA A N 1
ATOM 2351 C CA . ALA A 1 305 ? -15.393 -11.479 8.251 1.00 97.75 305 ALA A CA 1
ATOM 2352 C C . ALA A 1 305 ? -14.442 -12.670 7.997 1.00 97.75 305 ALA A C 1
ATOM 2354 O O . ALA A 1 305 ? -13.688 -12.656 7.026 1.00 97.75 305 ALA A O 1
ATOM 2355 N N . GLU A 1 306 ? -14.533 -13.741 8.797 1.00 98.31 306 GLU A N 1
ATOM 2356 C CA . GLU A 1 306 ? -13.777 -14.991 8.608 1.00 98.31 306 GLU A CA 1
ATOM 2357 C C . GLU A 1 306 ? -14.127 -15.655 7.259 1.00 98.31 306 GLU A C 1
ATOM 2359 O O . GLU A 1 306 ? -13.245 -16.132 6.543 1.00 98.31 306 GLU A O 1
ATOM 2364 N N . ALA A 1 307 ? -15.407 -15.638 6.864 1.00 98.12 307 ALA A N 1
ATOM 2365 C CA . ALA A 1 307 ? -15.855 -16.121 5.558 1.00 98.12 307 ALA A CA 1
ATOM 2366 C C . ALA A 1 307 ? -15.373 -15.231 4.396 1.00 98.12 307 ALA A C 1
ATOM 2368 O O . ALA A 1 307 ? -14.897 -15.767 3.394 1.00 98.12 307 ALA A O 1
ATOM 2369 N N . THR A 1 308 ? -15.428 -13.900 4.537 1.00 98.19 308 THR A N 1
ATOM 2370 C CA . THR A 1 308 ? -14.911 -12.948 3.536 1.00 98.19 308 THR A CA 1
ATOM 2371 C C . THR A 1 308 ? -13.415 -13.152 3.297 1.00 98.19 308 THR A C 1
ATOM 2373 O O . THR A 1 308 ? -12.995 -13.291 2.148 1.00 98.19 308 THR A O 1
ATOM 2376 N N . TRP A 1 309 ? -12.607 -13.247 4.360 1.00 98.56 309 TRP A N 1
ATOM 2377 C CA . TRP A 1 309 ? -11.172 -13.509 4.225 1.00 98.56 309 TRP A CA 1
ATOM 2378 C C . TRP A 1 309 ? -10.883 -14.896 3.648 1.00 98.56 309 TRP A C 1
ATOM 2380 O O . TRP A 1 309 ? -10.043 -15.000 2.757 1.00 98.56 309 TRP A O 1
ATOM 2390 N N . ARG A 1 310 ? -11.604 -15.954 4.056 1.00 97.88 310 ARG A N 1
ATOM 2391 C CA . ARG A 1 310 ? -11.484 -17.272 3.402 1.00 97.88 310 ARG A CA 1
ATOM 2392 C C . ARG A 1 310 ? -11.760 -17.196 1.905 1.00 97.88 310 ARG A C 1
ATOM 2394 O O . ARG A 1 310 ? -10.965 -17.725 1.131 1.00 97.88 310 ARG A O 1
ATOM 2401 N N . GLN A 1 311 ? -12.852 -16.551 1.495 1.00 96.94 311 GLN A N 1
ATOM 2402 C CA . GLN A 1 311 ? -13.214 -16.409 0.084 1.00 96.94 311 GLN A CA 1
ATOM 2403 C C . GLN A 1 311 ? -12.142 -15.637 -0.696 1.00 96.94 311 GLN A C 1
ATOM 2405 O O . GLN A 1 311 ? -11.774 -16.055 -1.792 1.00 96.94 311 GLN A O 1
ATOM 2410 N N . TYR A 1 312 ? -11.625 -14.545 -0.128 1.00 98.19 312 TYR A N 1
ATOM 2411 C CA . TYR A 1 312 ? -10.615 -13.713 -0.774 1.00 98.19 312 TYR A CA 1
ATOM 2412 C C . TYR A 1 312 ? -9.265 -14.435 -0.903 1.00 98.19 312 TYR A C 1
ATOM 2414 O O . TYR A 1 312 ? -8.723 -14.536 -2.001 1.00 98.19 312 TYR A O 1
ATOM 2422 N N . LEU A 1 313 ? -8.740 -14.997 0.192 1.00 98.50 313 LEU A N 1
ATOM 2423 C CA . LEU A 1 313 ? -7.448 -15.696 0.208 1.00 98.50 313 LEU A CA 1
ATOM 2424 C C . LEU A 1 313 ? -7.474 -16.964 -0.662 1.00 98.50 313 LEU A C 1
ATOM 2426 O O . LEU A 1 313 ? -6.482 -17.287 -1.311 1.00 98.50 313 LEU A O 1
ATOM 2430 N N . SER A 1 314 ? -8.627 -17.637 -0.757 1.00 97.00 314 SER A N 1
ATOM 2431 C CA . SER A 1 314 ? -8.817 -18.799 -1.643 1.00 97.00 314 SER A CA 1
ATOM 2432 C C . SER A 1 314 ? -8.864 -18.448 -3.138 1.00 97.00 314 SER A C 1
ATOM 2434 O O . SER A 1 314 ? -8.978 -19.356 -3.959 1.00 97.00 314 SER A O 1
ATOM 2436 N N . ARG A 1 315 ? -8.734 -17.168 -3.531 1.00 97.94 315 ARG A N 1
ATOM 2437 C CA . ARG A 1 315 ? -8.450 -16.802 -4.931 1.00 97.94 315 ARG A CA 1
ATOM 2438 C C . ARG A 1 315 ? -7.089 -17.331 -5.401 1.00 97.94 315 ARG A C 1
ATOM 2440 O O . ARG A 1 315 ? -6.921 -17.494 -6.608 1.00 97.94 315 ARG A O 1
ATOM 2447 N N . ILE A 1 316 ? -6.159 -17.652 -4.491 1.00 98.62 316 ILE A N 1
ATOM 2448 C CA . ILE A 1 316 ? -4.919 -18.372 -4.814 1.00 98.62 316 ILE A CA 1
ATOM 2449 C C . ILE A 1 316 ? -4.789 -19.643 -3.956 1.00 98.62 316 ILE A C 1
ATOM 2451 O O . ILE A 1 316 ? -4.621 -19.576 -2.738 1.00 98.62 316 ILE A O 1
ATOM 2455 N N . GLU A 1 317 ? -4.806 -20.812 -4.598 1.00 98.00 317 GLU A N 1
ATOM 2456 C CA . GLU A 1 317 ? -4.399 -22.091 -3.995 1.00 98.00 317 GLU A CA 1
ATOM 2457 C C . GLU A 1 317 ? -2.898 -22.314 -4.226 1.00 98.00 317 GLU A C 1
ATOM 2459 O O . GLU A 1 317 ? -2.406 -22.092 -5.337 1.00 98.00 317 GLU A O 1
ATOM 2464 N N . VAL A 1 318 ? -2.179 -22.812 -3.214 1.00 98.12 318 VAL A N 1
ATOM 2465 C CA . VAL A 1 318 ? -0.775 -23.243 -3.338 1.00 98.12 318 VAL A CA 1
ATOM 2466 C C . VAL A 1 318 ? -0.571 -24.652 -2.772 1.00 98.12 318 VAL A C 1
ATOM 2468 O O . VAL A 1 318 ? -1.191 -25.038 -1.778 1.00 98.12 318 VAL A O 1
ATOM 2471 N N . GLU A 1 319 ? 0.326 -25.418 -3.392 1.00 97.00 319 GLU A N 1
ATOM 2472 C CA . GLU A 1 319 ? 0.757 -26.741 -2.923 1.00 97.00 319 GLU A CA 1
ATOM 2473 C C . GLU A 1 319 ? 2.284 -26.813 -2.828 1.00 97.00 319 GLU A C 1
ATOM 2475 O O . GLU A 1 319 ? 3.005 -26.266 -3.670 1.00 97.00 319 GLU A O 1
ATOM 2480 N N . GLY A 1 320 ? 2.787 -27.545 -1.835 1.00 94.62 320 GLY A N 1
ATOM 2481 C CA . GLY A 1 320 ? 4.219 -27.645 -1.563 1.00 94.62 320 GLY A CA 1
ATOM 2482 C C . GLY A 1 320 ? 4.749 -26.449 -0.766 1.00 94.62 320 GLY A C 1
ATOM 2483 O O . GLY A 1 320 ? 4.009 -25.810 -0.012 1.00 94.62 320 GLY A O 1
ATOM 2484 N N . GLY A 1 321 ? 6.052 -26.18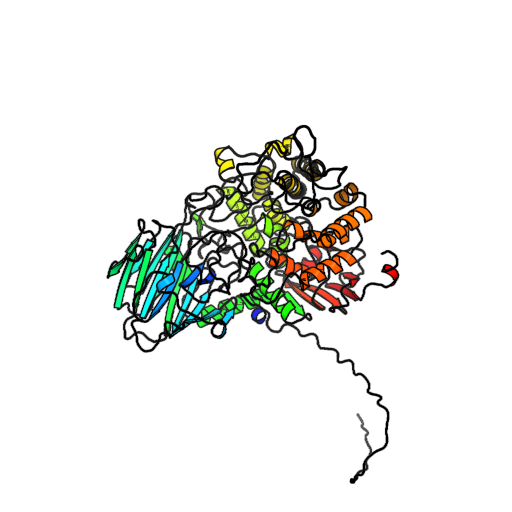1 -0.887 1.00 94.56 321 GLY A N 1
ATOM 2485 C CA . GLY A 1 321 ? 6.770 -25.273 0.015 1.00 94.56 321 GLY A CA 1
ATOM 2486 C C . GLY A 1 321 ? 6.822 -25.783 1.465 1.00 94.56 321 GLY A C 1
ATOM 2487 O O . GLY A 1 321 ? 6.324 -26.866 1.788 1.00 94.56 321 GLY A O 1
ATOM 2488 N N . THR A 1 322 ? 7.431 -25.002 2.355 1.00 95.94 322 THR A N 1
ATOM 2489 C CA . THR A 1 322 ? 7.356 -25.212 3.811 1.00 95.94 322 THR A CA 1
ATOM 2490 C C . THR A 1 322 ? 6.114 -24.541 4.398 1.00 95.94 322 THR A C 1
ATOM 2492 O O . THR A 1 322 ? 5.534 -23.647 3.786 1.00 95.94 322 THR A O 1
ATOM 2495 N N . GLU A 1 323 ? 5.715 -24.927 5.612 1.00 95.94 323 GLU A N 1
ATOM 2496 C CA . GLU A 1 323 ? 4.633 -24.244 6.335 1.00 95.94 323 GLU A CA 1
ATOM 2497 C C . GLU A 1 323 ? 4.925 -22.745 6.503 1.00 95.94 323 GLU A C 1
ATOM 2499 O O . GLU A 1 323 ? 4.095 -21.926 6.128 1.00 95.94 323 GLU A O 1
ATOM 2504 N N . ALA A 1 324 ? 6.149 -22.378 6.902 1.00 97.44 324 ALA A N 1
ATOM 2505 C CA . ALA A 1 324 ? 6.571 -20.980 7.017 1.00 97.44 324 ALA A CA 1
ATOM 2506 C C . ALA A 1 324 ? 6.468 -20.196 5.690 1.00 97.44 324 ALA A C 1
ATOM 2508 O O . ALA A 1 324 ? 5.995 -19.064 5.693 1.00 97.44 324 ALA A O 1
ATOM 2509 N N . GLN A 1 325 ? 6.837 -20.787 4.545 1.00 98.19 325 GLN A N 1
ATOM 2510 C CA . GLN A 1 325 ? 6.659 -20.143 3.230 1.00 98.19 325 GLN A CA 1
ATOM 2511 C C . GLN A 1 325 ? 5.176 -19.916 2.895 1.00 98.19 325 GLN A C 1
ATOM 2513 O O . GLN A 1 325 ? 4.830 -18.900 2.293 1.00 98.19 325 GLN A O 1
ATOM 2518 N N . ARG A 1 326 ? 4.287 -20.830 3.307 1.00 98.25 326 ARG A N 1
ATOM 2519 C CA . ARG A 1 326 ? 2.831 -20.676 3.152 1.00 98.25 326 ARG A CA 1
ATOM 2520 C C . ARG A 1 326 ? 2.276 -19.601 4.093 1.00 98.25 326 ARG A C 1
ATOM 2522 O O . ARG A 1 326 ? 1.430 -18.819 3.664 1.00 98.25 326 ARG A O 1
ATOM 2529 N N . THR A 1 327 ? 2.793 -19.509 5.319 1.00 98.50 327 THR A N 1
ATOM 2530 C CA . THR A 1 327 ? 2.462 -18.441 6.274 1.00 98.50 327 THR A CA 1
ATOM 2531 C C . THR A 1 327 ? 2.845 -17.064 5.741 1.00 98.50 327 THR A C 1
ATOM 2533 O O . THR A 1 327 ? 2.000 -16.171 5.693 1.00 98.50 327 THR A O 1
ATOM 2536 N N . ILE A 1 328 ? 4.085 -16.899 5.268 1.00 98.75 328 ILE A N 1
ATOM 2537 C CA . ILE A 1 328 ? 4.552 -15.637 4.674 1.00 98.75 328 ILE A CA 1
ATOM 2538 C C . ILE A 1 328 ? 3.702 -15.294 3.443 1.00 98.75 328 ILE A C 1
ATOM 2540 O O . ILE A 1 328 ? 3.213 -14.175 3.339 1.00 98.75 328 ILE A O 1
ATOM 2544 N N . PHE A 1 329 ? 3.440 -16.260 2.553 1.00 98.88 329 PHE A N 1
ATOM 2545 C CA . PHE A 1 329 ? 2.645 -16.034 1.342 1.00 98.88 329 PHE A CA 1
ATOM 2546 C C . PHE A 1 329 ? 1.221 -15.534 1.621 1.00 98.88 329 PHE A C 1
ATOM 2548 O O . PHE A 1 329 ? 0.795 -14.539 1.034 1.00 98.88 329 PHE A O 1
ATOM 2555 N N . TYR A 1 330 ? 0.476 -16.194 2.514 1.00 98.88 330 TYR A N 1
ATOM 2556 C CA . TYR A 1 330 ? -0.898 -15.779 2.808 1.00 98.88 330 TYR A CA 1
ATOM 2557 C C . TYR A 1 330 ? -0.968 -14.532 3.695 1.00 98.88 330 TYR A C 1
ATOM 2559 O O . TYR A 1 330 ? -1.918 -13.763 3.560 1.00 98.88 330 TYR A O 1
ATOM 2567 N N . THR A 1 331 ? 0.043 -14.273 4.530 1.00 98.88 331 THR A N 1
ATOM 2568 C CA . THR A 1 331 ? 0.143 -13.006 5.274 1.00 98.88 331 THR A CA 1
ATOM 2569 C C . THR A 1 331 ? 0.462 -11.834 4.349 1.00 98.88 331 THR A C 1
ATOM 2571 O O . THR A 1 331 ? -0.181 -10.794 4.442 1.00 98.88 331 THR A O 1
ATOM 2574 N N . ALA A 1 332 ? 1.354 -12.029 3.377 1.00 98.88 332 ALA A N 1
ATOM 2575 C CA . ALA A 1 332 ? 1.603 -11.051 2.328 1.00 98.88 332 ALA A CA 1
ATOM 2576 C C . ALA A 1 332 ? 0.334 -10.793 1.488 1.00 98.88 332 ALA A C 1
ATOM 2578 O O . ALA A 1 332 ? -0.040 -9.646 1.254 1.00 98.88 332 ALA A O 1
ATOM 2579 N N . LEU A 1 333 ? -0.414 -11.837 1.108 1.00 98.88 333 LEU A N 1
ATOM 2580 C CA . LEU A 1 333 ? -1.701 -11.655 0.425 1.00 98.88 333 LEU A CA 1
ATOM 2581 C C . LEU A 1 333 ? -2.733 -10.901 1.290 1.00 98.88 333 LEU A C 1
ATOM 2583 O O . LEU A 1 333 ? -3.549 -10.157 0.748 1.00 98.88 333 LEU A O 1
ATOM 2587 N N . PHE A 1 334 ? -2.689 -11.057 2.617 1.00 98.88 334 PHE A N 1
ATOM 2588 C CA . PHE A 1 334 ? -3.498 -10.286 3.566 1.00 98.88 334 PHE A CA 1
ATOM 2589 C C . PHE A 1 334 ? -3.095 -8.801 3.601 1.00 98.88 334 PHE A C 1
ATOM 2591 O O . PHE A 1 334 ? -3.974 -7.959 3.421 1.00 98.88 334 PHE A O 1
ATOM 2598 N N . HIS A 1 335 ? -1.806 -8.464 3.741 1.00 98.75 335 HIS A N 1
ATOM 2599 C CA . HIS A 1 335 ? -1.351 -7.064 3.733 1.00 98.75 335 HIS A CA 1
ATOM 2600 C C . HIS A 1 335 ? -1.612 -6.362 2.392 1.00 98.75 335 HIS A C 1
ATOM 2602 O O . HIS A 1 335 ? -2.173 -5.266 2.366 1.00 98.75 335 HIS A O 1
ATOM 2608 N N . ALA A 1 336 ? -1.340 -7.048 1.275 1.00 98.69 336 ALA A N 1
ATOM 2609 C CA . ALA A 1 336 ? -1.674 -6.628 -0.092 1.00 98.69 336 ALA A CA 1
ATOM 2610 C C . ALA A 1 336 ? -3.197 -6.590 -0.383 1.00 98.69 336 ALA A C 1
ATOM 2612 O O . ALA A 1 336 ? -3.622 -6.573 -1.539 1.00 98.69 336 ALA A O 1
ATOM 2613 N N . SER A 1 337 ? -4.024 -6.607 0.666 1.00 98.50 337 SER A N 1
ATOM 2614 C CA . SER A 1 337 ? -5.480 -6.476 0.626 1.00 98.50 337 SER A CA 1
ATOM 2615 C C . SER A 1 337 ? -6.025 -5.488 1.671 1.00 98.50 337 SER A C 1
ATOM 2617 O O . SER A 1 337 ? -7.206 -5.552 2.016 1.00 98.50 337 SER A O 1
ATOM 2619 N N . LEU A 1 338 ? -5.182 -4.594 2.206 1.00 98.50 338 LEU A N 1
ATOM 2620 C CA . LEU A 1 338 ? -5.569 -3.582 3.203 1.00 98.50 338 LEU A CA 1
ATOM 2621 C C . LEU A 1 338 ? -5.772 -2.179 2.608 1.00 98.50 338 LEU A C 1
ATOM 2623 O O . LEU A 1 338 ? -6.610 -1.432 3.107 1.00 98.50 338 LEU A O 1
ATOM 2627 N N . ALA A 1 339 ? -5.036 -1.830 1.550 1.00 97.38 339 ALA A N 1
ATOM 2628 C CA . ALA A 1 339 ? -5.073 -0.524 0.892 1.00 97.38 339 ALA A CA 1
ATOM 2629 C C . ALA A 1 339 ? -5.032 -0.675 -0.648 1.00 97.38 339 ALA A C 1
ATOM 2631 O O . ALA A 1 339 ? -4.592 -1.723 -1.127 1.00 97.38 339 ALA A O 1
ATOM 2632 N N . PRO A 1 340 ? -5.466 0.327 -1.443 1.00 97.94 340 PRO A N 1
ATOM 2633 C CA . PRO A 1 340 ? -6.187 1.551 -1.052 1.00 97.94 340 PRO A CA 1
ATOM 2634 C C . PRO A 1 340 ? -7.507 1.253 -0.320 1.00 97.94 340 PRO A C 1
ATOM 2636 O O . PRO A 1 340 ? -8.168 0.258 -0.622 1.00 97.94 340 PRO A O 1
ATOM 2639 N N . ARG A 1 341 ? -7.895 2.077 0.661 1.00 97.00 341 ARG A N 1
ATOM 2640 C CA . ARG A 1 341 ? -9.058 1.794 1.529 1.00 97.00 341 ARG A CA 1
ATOM 2641 C C . ARG A 1 341 ? -10.351 2.389 0.977 1.00 97.00 341 ARG A C 1
ATOM 2643 O O . ARG A 1 341 ? -10.320 3.420 0.309 1.00 97.00 341 ARG A O 1
ATOM 2650 N N . ILE A 1 342 ? -11.494 1.800 1.322 1.00 98.56 342 ILE A N 1
ATOM 2651 C CA . ILE A 1 342 ? -12.813 2.422 1.119 1.00 98.56 342 ILE A CA 1
ATOM 2652 C C . ILE A 1 342 ? -12.937 3.662 2.021 1.00 98.56 342 ILE A C 1
ATOM 2654 O O . ILE A 1 342 ? -12.699 3.570 3.223 1.00 98.56 342 ILE A O 1
ATOM 2658 N N . VAL A 1 343 ? -13.357 4.808 1.476 1.00 97.62 343 VAL A N 1
ATOM 2659 C CA . VAL A 1 343 ? -13.656 6.030 2.259 1.00 97.62 343 VAL A CA 1
ATOM 2660 C C . VAL A 1 343 ? -15.059 6.602 2.021 1.00 97.62 343 VAL A C 1
ATOM 2662 O O . VAL A 1 343 ? -15.421 7.600 2.645 1.00 97.62 343 VAL A O 1
ATOM 2665 N N . SER A 1 344 ? -15.872 5.972 1.167 1.00 98.25 344 SER A N 1
ATOM 2666 C CA . SER A 1 344 ? -17.318 6.221 1.102 1.00 98.25 344 SER A CA 1
ATOM 2667 C C . SER A 1 344 ? -18.074 5.510 2.220 1.00 98.25 344 SER A C 1
ATOM 2669 O O . SER A 1 344 ? -17.758 4.372 2.568 1.00 98.25 344 SER A O 1
ATOM 2671 N N . ASP A 1 345 ? -19.121 6.147 2.731 1.00 98.38 345 ASP A N 1
ATOM 2672 C CA . ASP A 1 345 ? -20.143 5.557 3.596 1.00 98.38 345 ASP A CA 1
ATOM 2673 C C . ASP A 1 345 ? -20.973 4.488 2.858 1.00 98.38 345 ASP A C 1
ATOM 2675 O O . ASP A 1 345 ? -20.858 4.317 1.643 1.00 98.38 345 ASP A O 1
ATOM 2679 N N . ALA A 1 346 ? -21.782 3.720 3.593 1.00 96.50 346 ALA A N 1
ATOM 2680 C CA . ALA A 1 346 ? -22.504 2.557 3.065 1.00 96.50 346 ALA A CA 1
ATOM 2681 C C . ALA A 1 346 ? -23.652 2.910 2.096 1.00 96.50 346 ALA A C 1
ATOM 2683 O O . ALA A 1 346 ? -24.172 2.023 1.419 1.00 96.50 346 ALA A O 1
ATOM 2684 N N . ASP A 1 347 ? -24.050 4.183 2.019 1.00 94.62 347 ASP A N 1
ATOM 2685 C CA . ASP A 1 347 ? -24.953 4.700 0.987 1.00 94.62 347 ASP A CA 1
ATOM 2686 C C . ASP A 1 347 ? -24.213 5.106 -0.306 1.00 94.62 347 ASP A C 1
ATOM 2688 O O . ASP A 1 347 ? -24.846 5.199 -1.354 1.00 94.62 347 ASP A O 1
ATOM 2692 N N . GLY A 1 348 ? -22.893 5.327 -0.233 1.00 96.94 348 GLY A N 1
ATOM 2693 C CA . GLY A 1 348 ? -22.041 5.857 -1.300 1.00 96.94 348 GLY A CA 1
ATOM 2694 C C . GLY A 1 348 ? -21.488 7.270 -1.046 1.00 96.94 348 GLY A C 1
ATOM 2695 O O . GLY A 1 348 ? -20.674 7.738 -1.842 1.00 96.94 348 GLY A O 1
ATOM 2696 N N . THR A 1 349 ? -21.884 7.972 0.019 1.00 97.50 349 THR A N 1
ATOM 2697 C CA . THR A 1 349 ? -21.478 9.367 0.285 1.00 97.50 349 THR A CA 1
ATOM 2698 C C . THR A 1 349 ? -20.019 9.471 0.757 1.00 97.50 349 THR A C 1
ATOM 2700 O O . THR A 1 349 ? -19.545 8.638 1.521 1.00 97.50 349 THR A O 1
ATOM 2703 N N . TYR A 1 350 ? -19.266 10.472 0.282 1.00 97.00 350 TYR A N 1
ATOM 2704 C CA . TYR A 1 350 ? -17.838 10.663 0.591 1.00 97.00 350 TYR A CA 1
ATOM 2705 C C . TYR A 1 350 ? -17.404 12.143 0.552 1.00 97.00 350 TYR A C 1
ATOM 2707 O O . TYR A 1 350 ? -18.121 12.994 0.026 1.00 97.00 350 TYR A O 1
ATOM 2715 N N . ASN A 1 351 ? -16.222 12.475 1.089 1.00 95.19 351 ASN A N 1
ATOM 2716 C CA . ASN A 1 351 ? -15.645 13.828 0.999 1.00 95.19 351 ASN A CA 1
ATOM 2717 C C . ASN A 1 351 ? -14.936 14.052 -0.345 1.00 95.19 351 ASN A C 1
ATOM 2719 O O . ASN A 1 351 ? -14.066 13.273 -0.720 1.00 95.19 351 ASN A O 1
ATOM 2723 N N . GLY A 1 352 ? -15.259 15.137 -1.047 1.00 93.00 352 GLY A N 1
ATOM 2724 C CA . GLY A 1 352 ? -14.635 15.493 -2.320 1.00 93.00 352 GLY A CA 1
ATOM 2725 C C . GLY A 1 352 ? -13.165 15.901 -2.170 1.00 93.00 352 GLY A C 1
ATOM 2726 O O . GLY A 1 352 ? -12.817 16.714 -1.306 1.00 93.00 352 GLY A O 1
ATOM 2727 N N . PHE A 1 353 ? -12.310 15.359 -3.034 1.00 95.38 353 PHE A N 1
ATOM 2728 C CA . PHE A 1 353 ? -10.857 15.519 -3.001 1.00 95.38 353 PHE A CA 1
ATOM 2729 C C . PHE A 1 353 ? -10.419 16.968 -3.203 1.00 95.38 353 PHE A C 1
ATOM 2731 O O . PHE A 1 353 ? -10.864 17.635 -4.137 1.00 95.38 353 PHE A O 1
ATOM 2738 N N . ALA A 1 354 ? -9.550 17.451 -2.309 1.00 89.50 354 ALA A N 1
ATOM 2739 C CA . ALA A 1 354 ? -9.125 18.850 -2.213 1.00 89.50 354 ALA A CA 1
ATOM 2740 C C . ALA A 1 354 ? -10.288 19.876 -2.120 1.00 89.50 354 ALA A C 1
ATOM 2742 O O . ALA A 1 354 ? -10.084 21.065 -2.357 1.00 89.50 354 ALA A O 1
ATOM 2743 N N . GLY A 1 355 ? -11.503 19.433 -1.764 1.00 71.75 355 GLY A N 1
ATOM 2744 C CA . GLY A 1 355 ? -12.747 20.209 -1.855 1.00 71.75 355 GLY A CA 1
ATOM 2745 C C . GLY A 1 355 ? -13.294 20.769 -0.536 1.00 71.75 355 GLY A C 1
ATOM 2746 O O . GLY A 1 355 ? -14.503 20.965 -0.442 1.00 71.75 355 GLY A O 1
ATOM 2747 N N . GLU A 1 356 ? -12.451 20.964 0.485 1.00 70.94 356 GLU A N 1
ATOM 2748 C CA . GLU A 1 356 ? -12.797 21.558 1.799 1.00 70.94 356 GLU A CA 1
ATOM 2749 C C . GLU A 1 356 ? -14.112 21.036 2.429 1.00 70.94 356 GLU A C 1
ATOM 2751 O O . GLU A 1 356 ? -14.976 21.802 2.851 1.00 70.94 356 GLU A O 1
ATOM 2756 N N . GLY A 1 357 ? -14.283 19.709 2.489 1.00 72.25 357 GLY A N 1
ATOM 2757 C CA . GLY A 1 357 ? -15.445 19.074 3.135 1.00 72.25 357 GLY A CA 1
ATOM 2758 C C . GLY A 1 357 ? -16.733 19.069 2.303 1.00 72.25 357 GLY A C 1
ATOM 2759 O O . GLY A 1 357 ? -17.794 18.680 2.794 1.00 72.25 357 GLY A O 1
ATOM 2760 N N . ARG A 1 358 ? -16.673 19.469 1.026 1.00 88.19 358 ARG A N 1
ATOM 2761 C CA . ARG A 1 358 ? -17.773 19.276 0.073 1.00 88.19 358 ARG A CA 1
ATOM 2762 C C . ARG A 1 358 ? -18.082 17.785 -0.078 1.00 88.19 358 ARG A C 1
ATOM 2764 O O . ARG A 1 358 ? -17.238 17.037 -0.561 1.00 88.19 358 ARG A O 1
ATOM 2771 N N . LEU A 1 359 ? -19.303 17.366 0.246 1.00 94.81 359 LEU A N 1
ATOM 2772 C CA . LEU A 1 359 ? -19.723 15.977 0.048 1.00 94.81 359 LEU A CA 1
ATOM 2773 C C . LEU A 1 359 ? -20.029 15.661 -1.424 1.00 94.81 359 LEU A C 1
ATOM 2775 O O . LEU A 1 359 ? -20.556 16.488 -2.175 1.00 94.81 359 LEU A O 1
ATOM 2779 N N . HIS A 1 360 ? -19.680 14.440 -1.810 1.00 96.00 360 HIS A N 1
ATOM 2780 C CA . HIS A 1 360 ? -19.906 13.785 -3.093 1.00 96.00 360 HIS A CA 1
ATOM 2781 C C . HIS A 1 360 ? -20.542 12.406 -2.836 1.00 96.00 360 HIS A C 1
ATOM 2783 O O . HIS A 1 360 ? -20.678 11.987 -1.689 1.00 96.00 360 HIS A O 1
ATOM 2789 N N . HIS A 1 361 ? -20.968 11.705 -3.888 1.00 96.62 361 HIS A N 1
ATOM 2790 C CA . HIS A 1 361 ? -21.640 10.409 -3.773 1.00 96.62 361 HIS A CA 1
ATOM 2791 C C . HIS A 1 361 ? -21.193 9.495 -4.920 1.00 96.62 361 HIS A C 1
ATOM 2793 O O . HIS A 1 361 ? -21.135 9.931 -6.074 1.00 96.62 361 HIS A O 1
ATOM 2799 N N . ALA A 1 362 ? -20.818 8.259 -4.599 1.00 95.50 362 ALA A N 1
ATOM 2800 C CA . ALA A 1 362 ? -20.404 7.247 -5.562 1.00 95.50 362 ALA A CA 1
ATOM 2801 C C . ALA A 1 362 ? -21.622 6.688 -6.329 1.00 95.50 362 ALA A C 1
ATOM 2803 O O . ALA A 1 362 ? -22.751 6.753 -5.836 1.00 95.50 362 ALA A O 1
ATOM 2804 N N . PRO A 1 363 ? -21.441 6.126 -7.537 1.00 93.56 363 PRO A N 1
ATOM 2805 C CA . PRO A 1 363 ? -22.490 5.354 -8.195 1.00 93.56 363 PRO A CA 1
ATOM 2806 C C . PRO A 1 363 ? -23.002 4.215 -7.298 1.00 93.56 363 PRO A C 1
ATOM 2808 O O . PRO A 1 363 ? -22.215 3.498 -6.681 1.00 93.56 363 PRO A O 1
ATOM 2811 N N . ALA A 1 364 ? -24.322 4.021 -7.248 1.00 91.12 364 ALA A N 1
ATOM 2812 C CA . ALA A 1 364 ? -24.939 3.014 -6.384 1.00 91.12 364 ALA A CA 1
ATOM 2813 C C . ALA A 1 364 ? -24.380 1.601 -6.655 1.00 91.12 364 ALA A C 1
ATOM 2815 O O . ALA A 1 364 ? -24.434 1.110 -7.784 1.00 91.12 364 ALA A O 1
ATOM 2816 N N . GLY A 1 365 ? -23.866 0.945 -5.609 1.00 88.25 365 GLY A N 1
ATOM 2817 C CA . GLY A 1 365 ? -23.190 -0.355 -5.716 1.00 88.25 365 GLY A CA 1
ATOM 2818 C C . GLY A 1 365 ? -21.692 -0.283 -6.047 1.00 88.25 365 GLY A C 1
ATOM 2819 O O . GLY A 1 365 ? -21.106 -1.311 -6.383 1.00 88.25 365 GLY A O 1
ATOM 2820 N N . THR A 1 366 ? -21.074 0.898 -5.952 1.00 94.38 366 THR A N 1
ATOM 2821 C CA . THR A 1 366 ? -19.615 1.088 -6.009 1.00 94.38 366 THR A CA 1
ATOM 2822 C C . THR A 1 366 ? -19.125 1.852 -4.782 1.00 94.38 366 THR A C 1
ATOM 2824 O O . THR A 1 366 ? -19.853 2.685 -4.243 1.00 94.38 366 THR A O 1
ATOM 2827 N N . ASP A 1 367 ? -17.894 1.576 -4.361 1.00 97.06 367 ASP A N 1
ATOM 2828 C CA . ASP A 1 367 ? -17.215 2.311 -3.294 1.00 97.06 367 ASP A CA 1
ATOM 2829 C C . ASP A 1 367 ? -16.226 3.329 -3.890 1.00 97.06 367 ASP A C 1
ATOM 2831 O O . ASP A 1 367 ? -15.656 3.114 -4.963 1.00 97.06 367 ASP A O 1
ATOM 2835 N N . TYR A 1 368 ? -15.992 4.429 -3.173 1.00 98.19 368 TYR A N 1
ATOM 2836 C CA . TYR A 1 368 ? -14.930 5.391 -3.471 1.00 98.19 368 TYR A CA 1
ATOM 2837 C C . TYR A 1 368 ? -13.750 5.174 -2.517 1.00 98.19 368 TYR A C 1
ATOM 2839 O O . TYR A 1 368 ? -13.932 5.052 -1.302 1.00 98.19 368 TYR A O 1
ATOM 2847 N N . TYR A 1 369 ? -12.543 5.124 -3.078 1.00 98.44 369 TYR A N 1
ATOM 2848 C CA . TYR A 1 369 ? -11.316 4.725 -2.384 1.00 98.44 369 TYR A CA 1
ATOM 2849 C C . TYR A 1 369 ? -10.381 5.920 -2.132 1.00 98.44 369 TYR A C 1
ATOM 2851 O O . TYR A 1 369 ? -10.395 6.880 -2.906 1.00 98.44 369 TYR A O 1
ATOM 2859 N N . ASP A 1 370 ? -9.535 5.867 -1.101 1.00 96.56 370 ASP A N 1
ATOM 2860 C CA . ASP A 1 370 ? -8.414 6.800 -0.858 1.00 96.56 370 ASP A CA 1
ATOM 2861 C C . ASP A 1 370 ? -7.223 6.078 -0.187 1.00 96.56 370 ASP A C 1
ATOM 2863 O O . ASP A 1 370 ? -7.245 4.854 -0.038 1.00 96.56 370 ASP A O 1
ATOM 2867 N N . ASP A 1 371 ? -6.185 6.828 0.190 1.00 95.94 371 ASP A N 1
ATOM 2868 C CA . ASP A 1 371 ? -4.893 6.335 0.690 1.00 95.94 371 ASP A CA 1
ATOM 2869 C C . ASP A 1 371 ? -4.154 5.461 -0.337 1.00 95.94 371 ASP A C 1
ATOM 2871 O O . ASP A 1 371 ? -3.880 4.277 -0.125 1.00 95.94 371 ASP A O 1
ATOM 2875 N N . PHE A 1 372 ? -3.832 6.065 -1.484 1.00 97.56 372 PHE A N 1
ATOM 2876 C CA . PHE A 1 372 ? -3.065 5.410 -2.542 1.00 97.56 372 PHE A CA 1
ATOM 2877 C C . PHE A 1 372 ? -1.575 5.760 -2.439 1.00 97.56 372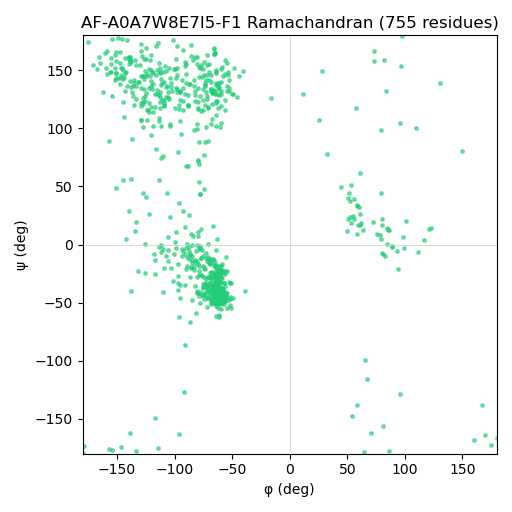 PHE A C 1
ATOM 2879 O O . PHE A 1 372 ? -1.187 6.904 -2.664 1.00 97.56 372 PHE A O 1
ATOM 2886 N N . SER A 1 373 ? -0.731 4.760 -2.195 1.00 96.88 373 SER A N 1
ATOM 2887 C CA . SER A 1 373 ? 0.733 4.893 -2.166 1.00 96.88 373 SER A CA 1
ATOM 2888 C C . SER A 1 373 ? 1.311 4.648 -3.573 1.00 96.88 373 SER A C 1
ATOM 2890 O O . SER A 1 373 ? 1.845 3.579 -3.865 1.00 96.88 373 SER A O 1
ATOM 2892 N N . LEU A 1 374 ? 1.052 5.538 -4.546 1.00 97.62 374 LEU A N 1
ATOM 2893 C CA . LEU A 1 374 ? 1.271 5.195 -5.971 1.00 97.62 374 LEU A CA 1
ATOM 2894 C C . LEU A 1 374 ? 2.725 5.225 -6.445 1.00 97.62 374 LEU A C 1
ATOM 2896 O O . LEU A 1 374 ? 2.974 4.729 -7.540 1.00 97.62 374 LEU A O 1
ATOM 2900 N N . TRP A 1 375 ? 3.680 5.760 -5.678 1.00 98.00 375 TRP A N 1
ATOM 2901 C CA . TRP A 1 375 ? 5.099 5.584 -6.023 1.00 98.00 375 TRP A CA 1
ATOM 2902 C C . TRP A 1 375 ? 5.541 4.127 -5.825 1.00 98.00 375 TRP A C 1
ATOM 2904 O O . TRP A 1 375 ? 6.393 3.630 -6.561 1.00 98.00 375 TRP A O 1
ATOM 2914 N N . ASP A 1 376 ? 4.890 3.422 -4.906 1.00 98.44 376 ASP A N 1
ATOM 2915 C CA . ASP A 1 376 ? 5.178 2.053 -4.489 1.00 98.44 376 ASP A CA 1
ATOM 2916 C C . ASP A 1 376 ? 4.271 1.082 -5.254 1.00 98.44 376 ASP A C 1
ATOM 2918 O O . ASP A 1 376 ? 4.711 0.274 -6.076 1.00 98.44 376 ASP A O 1
ATOM 2922 N N . THR A 1 377 ? 2.963 1.230 -5.046 1.00 98.56 377 THR A N 1
ATOM 2923 C CA . THR A 1 377 ? 1.925 0.239 -5.374 1.00 98.56 377 THR A CA 1
ATOM 2924 C C . THR A 1 377 ? 1.670 0.039 -6.866 1.00 98.56 377 THR A C 1
ATOM 2926 O O . THR A 1 377 ? 1.070 -0.970 -7.249 1.00 98.56 377 THR A O 1
ATOM 2929 N N . PHE A 1 378 ? 2.157 0.931 -7.738 1.00 98.69 378 PHE A N 1
ATOM 2930 C CA . PHE A 1 378 ? 2.106 0.699 -9.185 1.00 98.69 378 PHE A CA 1
ATOM 2931 C C . PHE A 1 378 ? 2.976 -0.498 -9.609 1.00 98.69 378 PHE A C 1
ATOM 2933 O O . PHE A 1 378 ? 2.708 -1.104 -10.646 1.00 98.69 378 PHE A O 1
ATOM 2940 N N . ARG A 1 379 ? 4.023 -0.829 -8.832 1.00 98.81 379 ARG A N 1
ATOM 2941 C CA . ARG A 1 379 ? 5.083 -1.781 -9.210 1.00 98.81 379 ARG A CA 1
ATOM 2942 C C . ARG A 1 379 ? 4.610 -3.231 -9.139 1.00 98.81 379 ARG A C 1
ATOM 2944 O O . ARG A 1 379 ? 4.919 -4.008 -10.039 1.00 98.81 379 ARG A O 1
ATOM 2951 N N . ALA A 1 380 ? 3.877 -3.593 -8.086 1.00 98.88 380 ALA A N 1
ATOM 2952 C CA . ALA A 1 380 ? 3.402 -4.955 -7.840 1.00 98.88 380 ALA A CA 1
ATOM 2953 C C . ALA A 1 380 ? 1.952 -5.024 -7.331 1.00 98.88 380 ALA A C 1
ATOM 2955 O O . ALA A 1 380 ? 1.220 -5.903 -7.787 1.00 98.88 380 ALA A O 1
ATOM 2956 N N . LEU A 1 381 ? 1.514 -4.120 -6.442 1.00 98.88 381 LEU A N 1
ATOM 2957 C CA . LEU A 1 381 ? 0.178 -4.199 -5.828 1.00 98.88 381 LEU A CA 1
ATOM 2958 C C . LEU A 1 381 ? -0.958 -4.046 -6.850 1.00 98.88 381 LEU A C 1
ATOM 2960 O O . LEU A 1 381 ? -1.711 -4.996 -7.054 1.00 98.88 381 LEU A O 1
ATOM 2964 N N . HIS A 1 382 ? -1.068 -2.916 -7.551 1.00 98.81 382 HIS A N 1
ATOM 2965 C CA . HIS A 1 382 ? -2.087 -2.755 -8.599 1.00 98.81 382 HIS A CA 1
ATOM 2966 C C . HIS A 1 382 ? -1.960 -3.832 -9.701 1.00 98.81 382 HIS A C 1
ATOM 2968 O O . HIS A 1 382 ? -2.957 -4.486 -10.021 1.00 98.81 382 HIS A O 1
ATOM 2974 N N . PRO A 1 383 ? -0.754 -4.172 -10.201 1.00 98.81 383 PRO A N 1
ATOM 2975 C CA . PRO A 1 383 ? -0.568 -5.316 -11.093 1.00 98.81 383 PRO A CA 1
ATOM 2976 C C . PRO A 1 383 ? -1.042 -6.685 -10.564 1.00 98.81 383 PRO A C 1
ATOM 2978 O O . PRO A 1 383 ? -1.369 -7.543 -11.391 1.00 98.81 383 PRO A O 1
ATOM 2981 N N . LEU A 1 384 ? -1.113 -6.896 -9.243 1.00 98.88 384 LEU A N 1
ATOM 2982 C CA . LEU A 1 384 ? -1.740 -8.060 -8.601 1.00 98.88 384 LEU A CA 1
ATOM 2983 C C . LEU A 1 384 ? -3.273 -7.910 -8.532 1.00 98.88 384 LEU A C 1
ATOM 2985 O O . LEU A 1 384 ? -3.989 -8.860 -8.859 1.00 98.88 384 LEU A O 1
ATOM 2989 N N . LEU A 1 385 ? -3.791 -6.723 -8.198 1.00 98.62 385 LEU A N 1
ATOM 2990 C CA . LEU A 1 385 ? -5.235 -6.440 -8.185 1.00 98.62 385 LEU A CA 1
ATOM 2991 C C . LEU A 1 385 ? -5.869 -6.611 -9.575 1.00 98.62 385 LEU A C 1
ATOM 2993 O O . LEU A 1 385 ? -6.921 -7.238 -9.678 1.00 98.62 385 LEU A O 1
ATOM 2997 N N . THR A 1 386 ? -5.186 -6.215 -10.658 1.00 98.62 386 THR A N 1
ATOM 2998 C CA . THR A 1 386 ? -5.644 -6.488 -12.042 1.00 98.62 386 THR A CA 1
ATOM 2999 C C . THR A 1 386 ? -5.812 -7.983 -12.373 1.00 98.62 386 THR A C 1
ATOM 3001 O O . THR A 1 386 ? -6.457 -8.316 -13.366 1.00 98.62 386 THR A O 1
ATOM 3004 N N . ILE A 1 387 ? -5.238 -8.895 -11.574 1.00 98.69 387 ILE A N 1
ATOM 3005 C CA . ILE A 1 387 ? -5.427 -10.351 -11.691 1.00 98.69 387 ILE A CA 1
ATOM 3006 C C . ILE A 1 387 ? -6.539 -10.838 -10.745 1.00 98.69 387 ILE A C 1
ATOM 3008 O O . ILE A 1 387 ? -7.374 -11.646 -11.156 1.00 98.69 387 ILE A O 1
ATOM 3012 N N . LEU A 1 388 ? -6.525 -10.392 -9.483 1.00 98.19 388 LEU A N 1
ATOM 3013 C CA . LEU A 1 388 ? -7.356 -10.955 -8.408 1.00 98.19 388 LEU A CA 1
ATOM 3014 C C . LEU A 1 388 ? -8.723 -10.281 -8.233 1.00 98.19 388 LEU A C 1
ATOM 3016 O O . LEU A 1 388 ? -9.679 -10.962 -7.868 1.00 98.19 388 LEU A O 1
ATOM 3020 N N . ASP A 1 389 ? -8.811 -8.969 -8.450 1.00 97.19 389 ASP A N 1
ATOM 3021 C CA . ASP A 1 389 ? -10.020 -8.160 -8.243 1.00 97.19 389 ASP A CA 1
ATOM 3022 C C . ASP A 1 389 ? -10.143 -7.029 -9.294 1.00 97.19 389 ASP A C 1
ATOM 3024 O O . ASP A 1 389 ? -10.213 -5.846 -8.945 1.00 97.19 389 ASP A O 1
ATOM 3028 N N . PRO A 1 390 ? -10.126 -7.347 -10.607 1.00 97.88 390 PRO A N 1
ATOM 3029 C CA . PRO A 1 390 ? -10.215 -6.344 -11.666 1.00 97.88 390 PRO A CA 1
ATOM 3030 C C . PRO A 1 390 ? -11.492 -5.487 -11.610 1.00 97.88 390 PRO A C 1
ATOM 3032 O O . PRO A 1 390 ? -11.484 -4.373 -12.136 1.00 97.88 390 PRO A O 1
ATOM 3035 N N . GLN A 1 391 ? -12.581 -5.946 -10.974 1.00 97.31 391 GLN A N 1
ATOM 3036 C CA . GLN A 1 391 ? -13.729 -5.071 -10.708 1.00 97.31 391 GLN A CA 1
ATOM 3037 C C . GLN A 1 391 ? -13.411 -3.979 -9.670 1.00 97.31 391 GLN A C 1
ATOM 3039 O O . GLN A 1 391 ? -13.694 -2.810 -9.958 1.00 97.31 391 GLN A O 1
ATOM 3044 N N . ARG A 1 392 ? -12.802 -4.306 -8.513 1.00 97.88 392 ARG A N 1
ATOM 3045 C CA . ARG A 1 392 ? -12.375 -3.294 -7.522 1.00 97.88 392 ARG A CA 1
ATOM 3046 C C . ARG A 1 392 ? -11.281 -2.389 -8.069 1.00 97.88 392 ARG A C 1
ATOM 3048 O O . ARG A 1 392 ? -11.383 -1.180 -7.887 1.00 97.88 392 ARG A O 1
ATOM 3055 N N . ASP A 1 393 ? -10.288 -2.932 -8.770 1.00 98.31 393 ASP A N 1
ATOM 3056 C CA . ASP A 1 393 ? -9.208 -2.129 -9.358 1.00 98.31 393 ASP A CA 1
ATOM 3057 C C . ASP A 1 393 ? -9.767 -1.072 -10.332 1.00 98.31 393 ASP A C 1
ATOM 3059 O O . ASP A 1 393 ? -9.392 0.095 -10.268 1.00 98.31 393 ASP A O 1
ATOM 3063 N N . GLY A 1 394 ? -10.794 -1.408 -11.123 1.00 98.44 394 GLY A N 1
ATOM 3064 C CA . GLY A 1 394 ? -11.513 -0.419 -11.933 1.00 98.44 394 GLY A CA 1
ATOM 3065 C C . GLY A 1 394 ? -12.258 0.664 -11.126 1.00 98.44 394 GLY A C 1
ATOM 3066 O O . GLY A 1 394 ? -12.305 1.812 -11.567 1.00 98.44 394 GLY A O 1
ATOM 3067 N N . GLN A 1 395 ? -12.785 0.354 -9.932 1.00 98.44 395 GLN A N 1
ATOM 3068 C CA . GLN A 1 395 ? -13.380 1.356 -9.022 1.00 98.44 395 GLN A CA 1
ATOM 3069 C C . GLN A 1 395 ? -12.311 2.231 -8.342 1.00 98.44 395 GLN A C 1
ATOM 3071 O O . GLN A 1 395 ? -12.516 3.430 -8.145 1.00 98.44 395 GLN A O 1
ATOM 3076 N N . MET A 1 396 ? -11.142 1.663 -8.039 1.00 98.69 396 MET A N 1
ATOM 3077 C CA . MET A 1 396 ? -9.962 2.391 -7.566 1.00 98.69 396 MET A CA 1
ATOM 3078 C C . MET A 1 396 ? -9.440 3.355 -8.643 1.00 98.69 396 MET A C 1
ATOM 3080 O O . MET A 1 396 ? -9.241 4.538 -8.364 1.00 98.69 396 MET A O 1
ATOM 3084 N N . VAL A 1 397 ? -9.332 2.901 -9.896 1.00 98.81 397 VAL A N 1
ATOM 3085 C CA . VAL A 1 397 ? -9.015 3.743 -11.062 1.00 98.81 397 VAL A CA 1
ATOM 3086 C C . VAL A 1 397 ? -10.056 4.852 -11.253 1.00 98.81 397 VAL A C 1
ATOM 3088 O O . VAL A 1 397 ? -9.680 6.014 -11.414 1.00 98.81 397 VAL A O 1
ATOM 3091 N N . GLN A 1 398 ? -11.356 4.548 -11.154 1.00 98.75 398 GLN A N 1
ATOM 3092 C CA . GLN A 1 398 ? -12.405 5.573 -11.189 1.00 98.75 398 GLN A CA 1
ATOM 3093 C C . GLN A 1 398 ? -12.262 6.585 -10.038 1.00 98.75 398 GLN A C 1
ATOM 3095 O O . GLN A 1 398 ? -12.398 7.786 -10.261 1.00 98.75 398 GLN A O 1
ATOM 3100 N N . SER A 1 399 ? -11.900 6.129 -8.835 1.00 98.62 399 SER A N 1
ATOM 3101 C CA . SER A 1 399 ? -11.648 7.000 -7.678 1.00 98.62 399 SER A CA 1
ATOM 3102 C C . SER A 1 399 ? -10.459 7.944 -7.902 1.00 98.62 399 SER A C 1
ATOM 3104 O O . SER A 1 399 ? -10.508 9.091 -7.462 1.00 98.62 399 SER A O 1
ATOM 3106 N N . LEU A 1 400 ? -9.410 7.514 -8.614 1.00 98.69 400 LEU A N 1
ATOM 3107 C CA . LEU A 1 400 ? -8.286 8.376 -9.017 1.00 98.69 400 LEU A CA 1
ATOM 3108 C C . LEU A 1 400 ? -8.704 9.410 -10.076 1.00 98.69 400 LEU A C 1
ATOM 3110 O O . LEU A 1 400 ? -8.324 10.579 -9.988 1.00 98.69 400 LEU A O 1
ATOM 3114 N N . ILE A 1 401 ? -9.540 9.016 -11.039 1.00 98.62 401 ILE A N 1
ATOM 3115 C CA . ILE A 1 401 ? -10.088 9.921 -12.062 1.00 98.62 401 ILE A CA 1
ATOM 3116 C C . ILE A 1 401 ? -11.001 10.979 -11.424 1.00 98.62 401 ILE A C 1
ATOM 3118 O O . ILE A 1 401 ? -10.903 12.161 -11.757 1.00 98.62 401 ILE A O 1
ATOM 3122 N N . ASP A 1 402 ? -11.839 10.595 -10.459 1.00 98.19 402 ASP A N 1
ATOM 3123 C CA . ASP A 1 402 ? -12.692 11.535 -9.729 1.00 98.19 402 ASP A CA 1
ATOM 3124 C C . ASP A 1 402 ? -11.896 12.471 -8.806 1.00 98.19 402 ASP A C 1
ATOM 3126 O O . ASP A 1 402 ? -12.229 13.656 -8.755 1.00 98.19 402 ASP A O 1
ATOM 3130 N N . LYS A 1 403 ? -10.776 12.030 -8.207 1.00 97.69 403 LYS A N 1
ATOM 3131 C CA . LYS A 1 403 ? -9.800 12.949 -7.580 1.00 97.69 403 LYS A CA 1
ATOM 3132 C C . LYS A 1 403 ? -9.270 13.975 -8.579 1.00 97.69 403 LYS A C 1
ATOM 3134 O O . LYS A 1 403 ? -9.258 15.165 -8.275 1.00 97.69 403 LYS A O 1
ATOM 3139 N N . GLY A 1 404 ? -8.904 13.537 -9.785 1.00 97.25 404 GLY A N 1
ATOM 3140 C CA . GLY A 1 404 ? -8.448 14.423 -10.859 1.00 97.25 404 GLY A CA 1
ATOM 3141 C C . GLY A 1 404 ? -9.496 15.446 -11.306 1.00 97.25 404 GLY A C 1
ATOM 3142 O O . GLY A 1 404 ? -9.166 16.608 -11.535 1.00 97.25 404 GLY A O 1
ATOM 3143 N N . LYS A 1 405 ? -10.774 15.055 -11.357 1.00 96.69 405 LYS A N 1
ATOM 3144 C CA . LYS A 1 405 ? -11.904 15.952 -11.675 1.00 96.69 405 LYS A CA 1
ATOM 3145 C C . LYS A 1 405 ? -12.211 16.946 -10.550 1.00 96.69 405 LYS A C 1
ATOM 3147 O O . LYS A 1 405 ? -12.639 18.062 -10.832 1.00 96.69 405 LYS A O 1
ATOM 3152 N N . GLN A 1 406 ? -12.019 16.545 -9.293 1.00 95.62 406 GLN A N 1
ATOM 3153 C CA . GLN A 1 406 ? -12.346 17.345 -8.105 1.00 95.62 406 GLN A CA 1
ATOM 3154 C C . GLN A 1 406 ? -11.217 18.318 -7.736 1.00 95.62 406 GLN A C 1
ATOM 3156 O O . GLN A 1 406 ? -11.467 19.509 -7.567 1.00 95.62 406 GLN A O 1
ATOM 3161 N N . GLY A 1 407 ? -9.975 17.829 -7.686 1.00 93.94 407 GLY A N 1
ATOM 3162 C CA . GLY A 1 407 ? -8.781 18.618 -7.381 1.00 93.94 407 GLY A CA 1
ATOM 3163 C C . GLY A 1 407 ? -8.107 19.263 -8.598 1.00 93.94 407 GLY A C 1
ATOM 3164 O O . GLY A 1 407 ? -7.195 20.066 -8.417 1.00 93.94 407 GLY A O 1
ATOM 3165 N N . GLY A 1 408 ? -8.497 18.908 -9.826 1.00 94.25 408 GLY A N 1
ATOM 3166 C CA . GLY A 1 408 ? -8.031 19.518 -11.078 1.00 94.25 408 GLY A CA 1
ATOM 3167 C C . GLY A 1 408 ? -6.850 18.837 -11.786 1.00 94.25 408 GLY A C 1
ATOM 3168 O O . GLY A 1 408 ? -6.702 19.045 -12.987 1.00 94.25 408 GLY A O 1
ATOM 3169 N N . PHE A 1 409 ? -6.033 18.031 -11.102 1.00 96.88 409 PHE A N 1
ATOM 3170 C CA . PHE A 1 409 ? -4.886 17.268 -11.631 1.00 96.88 409 PHE A CA 1
ATOM 3171 C C . PHE A 1 409 ? -4.877 15.862 -11.012 1.00 96.88 409 PHE A C 1
ATOM 3173 O O . PHE A 1 409 ? -5.422 15.667 -9.927 1.00 96.88 409 PHE A O 1
ATOM 3180 N N . LEU A 1 410 ? -4.242 14.870 -11.647 1.00 97.81 410 LEU A N 1
ATOM 3181 C CA . LEU A 1 410 ? -4.098 13.561 -10.996 1.00 97.81 410 LEU A CA 1
ATOM 3182 C C . LEU A 1 410 ? -3.075 13.655 -9.850 1.00 97.81 410 LEU A C 1
ATOM 3184 O O . LEU A 1 410 ? -1.964 14.142 -10.084 1.00 97.81 410 LEU A O 1
ATOM 3188 N N . PRO A 1 411 ? -3.422 13.213 -8.627 1.00 96.06 411 PRO A N 1
ATOM 3189 C CA . PRO A 1 411 ? -2.482 13.118 -7.516 1.00 96.06 411 PRO A CA 1
ATOM 3190 C C . PRO A 1 411 ? -1.606 11.867 -7.652 1.00 96.06 411 PRO A C 1
ATOM 3192 O O . PRO A 1 411 ? -2.049 10.869 -8.220 1.00 96.06 411 PRO A O 1
ATOM 3195 N N . ILE A 1 412 ? -0.396 11.915 -7.087 1.00 92.50 412 ILE A N 1
ATOM 3196 C CA . ILE A 1 412 ? 0.518 10.764 -6.991 1.00 92.50 412 ILE A CA 1
ATOM 3197 C C . ILE A 1 412 ? 0.180 9.967 -5.727 1.00 92.50 412 ILE A C 1
ATOM 3199 O O . ILE A 1 412 ? -0.358 8.877 -5.825 1.00 92.50 412 ILE A O 1
ATOM 3203 N N . PHE A 1 413 ? 0.393 10.539 -4.541 1.00 94.88 413 PHE A N 1
ATOM 3204 C CA . PHE A 1 413 ? 0.094 9.894 -3.256 1.00 94.88 413 PHE A CA 1
ATOM 3205 C C . PHE A 1 413 ? -1.075 10.613 -2.554 1.00 94.88 413 PHE A C 1
ATOM 3207 O O . PHE A 1 413 ? -0.842 11.432 -1.660 1.00 94.88 413 PHE A O 1
ATOM 3214 N N . PRO A 1 414 ? -2.336 10.435 -2.998 1.00 94.69 414 PRO A N 1
ATOM 3215 C CA . PRO A 1 414 ? -3.492 10.978 -2.297 1.00 94.69 414 PRO A CA 1
ATOM 3216 C C . PRO A 1 414 ? -3.729 10.225 -0.981 1.00 94.69 414 PRO A C 1
ATOM 3218 O O . PRO A 1 414 ? -4.021 9.029 -0.967 1.00 94.69 414 PRO A O 1
ATOM 3221 N N . THR A 1 415 ? -3.625 10.968 0.115 1.00 93.62 415 THR A N 1
ATOM 3222 C CA . THR A 1 415 ? -4.024 10.593 1.479 1.00 93.62 415 THR A CA 1
ATOM 3223 C C . THR A 1 415 ? -4.666 11.808 2.141 1.00 93.62 415 THR A C 1
ATOM 3225 O O . THR A 1 415 ? -4.472 12.953 1.710 1.00 93.62 415 THR A O 1
ATOM 3228 N N . TRP A 1 416 ? -5.447 11.579 3.200 1.00 93.06 416 TRP A N 1
ATOM 3229 C CA . TRP A 1 416 ? -6.170 12.642 3.915 1.00 93.06 416 TRP A CA 1
ATOM 3230 C C . TRP A 1 416 ? -6.974 13.539 2.955 1.00 93.06 416 TRP A C 1
ATOM 3232 O O . TRP A 1 416 ? -6.982 14.766 3.101 1.00 93.06 416 TRP A O 1
ATOM 3242 N N . ASN A 1 417 ? -7.619 12.944 1.942 1.00 91.50 417 ASN A N 1
ATOM 3243 C CA . ASN A 1 417 ? -8.445 13.642 0.957 1.00 91.50 417 ASN A CA 1
ATOM 3244 C C . ASN A 1 417 ? -7.727 14.807 0.221 1.00 91.50 417 ASN A C 1
ATOM 3246 O O . ASN A 1 417 ? -8.365 15.760 -0.239 1.00 91.50 417 ASN A O 1
ATOM 3250 N N . SER A 1 418 ? -6.390 14.767 0.150 1.00 93.38 418 SER A N 1
ATOM 3251 C CA . SER A 1 418 ? -5.540 15.905 -0.223 1.00 93.38 418 SER A CA 1
ATOM 3252 C C . SER A 1 418 ? -4.384 15.520 -1.150 1.00 93.38 418 SER A C 1
ATOM 3254 O O . SER A 1 418 ? -3.921 14.383 -1.170 1.00 93.38 418 SER A O 1
ATOM 3256 N N . TYR A 1 419 ? -3.845 16.506 -1.872 1.00 94.50 419 TYR A N 1
ATOM 3257 C CA . TYR A 1 419 ? -2.510 16.390 -2.461 1.00 94.50 419 TYR A CA 1
ATOM 3258 C C . TYR A 1 419 ? -1.430 16.487 -1.370 1.00 94.50 419 TYR A C 1
ATOM 3260 O O . TYR A 1 419 ? -1.539 17.293 -0.439 1.00 94.50 419 TYR A O 1
ATOM 3268 N N . THR A 1 420 ? -0.372 15.692 -1.517 1.00 91.56 420 THR A N 1
ATOM 3269 C CA . THR A 1 420 ? 0.738 15.565 -0.554 1.00 91.56 420 THR A CA 1
ATOM 3270 C C . THR A 1 420 ? 2.090 16.005 -1.113 1.00 91.56 420 THR A C 1
ATOM 3272 O O . THR A 1 420 ? 2.947 16.422 -0.347 1.00 91.56 420 THR A O 1
ATOM 3275 N N . SER A 1 421 ? 2.285 15.959 -2.438 1.00 86.06 421 SER A N 1
ATOM 3276 C CA . SER A 1 421 ? 3.608 15.963 -3.108 1.00 86.06 421 SER A CA 1
ATOM 3277 C C . SER A 1 421 ? 4.506 14.762 -2.806 1.00 86.06 421 SER A C 1
ATOM 3279 O O . SER A 1 421 ? 5.692 14.817 -3.134 1.00 86.06 421 SER A O 1
ATOM 3281 N N . GLU A 1 422 ? 3.951 13.719 -2.201 1.00 88.50 422 GLU A N 1
ATOM 3282 C CA . GLU A 1 422 ? 4.639 12.465 -1.923 1.00 88.50 422 GLU A CA 1
ATOM 3283 C C . GLU A 1 422 ? 4.441 11.515 -3.132 1.00 88.50 422 GLU A C 1
ATOM 3285 O O . GLU A 1 422 ? 3.421 11.603 -3.820 1.00 88.50 422 GLU A O 1
ATOM 3290 N N . MET A 1 423 ? 5.378 10.644 -3.519 1.00 92.06 423 MET A N 1
ATOM 3291 C CA . MET A 1 423 ? 6.836 10.823 -3.412 1.00 92.06 423 MET A CA 1
ATOM 3292 C C . MET A 1 423 ? 7.359 11.471 -4.707 1.00 92.06 423 MET A C 1
ATOM 3294 O O . MET A 1 423 ? 7.447 12.702 -4.818 1.00 92.06 423 MET A O 1
ATOM 3298 N N . ILE A 1 424 ? 7.663 10.659 -5.727 1.00 96.88 424 ILE A N 1
ATOM 3299 C CA . ILE A 1 424 ? 8.130 11.125 -7.039 1.00 96.88 424 ILE A CA 1
ATOM 3300 C C . ILE A 1 424 ? 7.394 10.433 -8.212 1.00 96.88 424 ILE A C 1
ATOM 3302 O O . ILE A 1 424 ? 6.441 9.689 -7.996 1.00 96.88 424 ILE A O 1
ATOM 3306 N N . GLY A 1 425 ? 7.775 10.749 -9.457 1.00 95.31 425 GLY A N 1
ATOM 3307 C CA . GLY A 1 425 ? 7.101 10.265 -10.674 1.00 95.31 425 GLY A CA 1
ATOM 3308 C C . GLY A 1 425 ? 5.710 10.871 -10.927 1.00 95.31 425 GLY A C 1
ATOM 3309 O O . GLY A 1 425 ? 5.390 11.950 -10.419 1.00 95.31 425 GLY A O 1
ATOM 3310 N N . ASP A 1 426 ? 4.927 10.214 -11.785 1.00 95.88 426 ASP A N 1
ATOM 3311 C CA . ASP A 1 426 ? 3.534 10.521 -12.172 1.00 95.88 426 ASP A CA 1
ATOM 3312 C C . ASP A 1 426 ? 2.704 9.219 -12.289 1.00 95.88 426 ASP A C 1
ATOM 3314 O O . ASP A 1 426 ? 1.753 9.127 -13.070 1.00 95.88 426 ASP A O 1
ATOM 3318 N N . HIS A 1 427 ? 3.089 8.201 -11.501 1.00 98.31 427 HIS A N 1
ATOM 3319 C CA . HIS A 1 427 ? 2.728 6.772 -11.613 1.00 98.31 427 HIS A CA 1
ATOM 3320 C C . HIS A 1 427 ? 1.234 6.442 -11.619 1.00 98.31 427 HIS A C 1
ATOM 3322 O O . HIS A 1 427 ? 0.827 5.336 -11.976 1.00 98.31 427 HIS A O 1
ATOM 3328 N N . THR A 1 428 ? 0.383 7.407 -11.303 1.00 97.94 428 THR A N 1
ATOM 3329 C CA . THR A 1 428 ? -1.061 7.364 -11.547 1.00 97.94 428 THR A CA 1
ATOM 3330 C C . THR A 1 428 ? -1.381 7.041 -13.009 1.00 97.94 428 THR A C 1
ATOM 3332 O O . THR A 1 428 ? -2.344 6.324 -13.281 1.00 97.94 428 THR A O 1
ATOM 3335 N N . VAL A 1 429 ? -0.536 7.469 -13.959 1.00 98.56 429 VAL A N 1
ATOM 3336 C CA . VAL A 1 429 ? -0.639 7.043 -15.364 1.00 98.56 429 VAL A CA 1
ATOM 3337 C C . VAL A 1 429 ? -0.409 5.538 -15.542 1.00 98.56 429 VAL A C 1
ATOM 3339 O O . VAL A 1 429 ? -1.121 4.912 -16.330 1.00 98.56 429 VAL A O 1
ATOM 3342 N N . ALA A 1 430 ? 0.532 4.948 -14.796 1.00 98.56 430 ALA A N 1
ATOM 3343 C CA . ALA A 1 430 ? 0.826 3.518 -14.831 1.00 98.56 430 ALA A CA 1
ATOM 3344 C C . ALA A 1 430 ? -0.363 2.693 -14.351 1.00 98.56 430 ALA A C 1
ATOM 3346 O O . ALA A 1 430 ? -0.779 1.794 -15.070 1.00 98.56 430 ALA A O 1
ATOM 3347 N N . VAL A 1 431 ? -0.969 3.032 -13.210 1.00 98.75 431 VAL A N 1
ATOM 3348 C CA . VAL A 1 431 ? -2.138 2.297 -12.693 1.00 98.75 431 VAL A CA 1
ATOM 3349 C C . VAL A 1 431 ? -3.332 2.390 -13.653 1.00 98.75 431 VAL A C 1
ATOM 3351 O O . VAL A 1 431 ? -3.892 1.364 -14.041 1.00 98.75 431 VAL A O 1
ATOM 3354 N N . ILE A 1 432 ? -3.673 3.598 -14.121 1.00 98.88 432 ILE A N 1
ATOM 3355 C CA . ILE A 1 432 ? -4.791 3.808 -15.058 1.00 98.88 432 ILE A CA 1
ATOM 3356 C C . ILE A 1 432 ? -4.571 3.031 -16.370 1.00 98.88 432 ILE A C 1
ATOM 3358 O O . ILE A 1 432 ? -5.494 2.379 -16.872 1.00 98.88 432 ILE A O 1
ATOM 3362 N N . TYR A 1 433 ? -3.367 3.091 -16.953 1.00 98.81 433 TYR A N 1
ATOM 3363 C CA . TYR A 1 433 ? -3.105 2.425 -18.230 1.00 98.81 433 TYR A CA 1
ATOM 3364 C C . TYR A 1 433 ? -2.831 0.922 -18.098 1.00 98.81 433 TYR A C 1
ATOM 3366 O O . TYR A 1 433 ? -3.156 0.181 -19.020 1.00 98.81 433 TYR A O 1
ATOM 3374 N N . ASP A 1 434 ? -2.297 0.433 -16.980 1.00 98.88 434 ASP A N 1
ATOM 3375 C CA . ASP A 1 434 ? -2.124 -1.003 -16.736 1.00 98.88 434 ASP A CA 1
ATOM 3376 C C . ASP A 1 434 ? -3.490 -1.706 -16.656 1.00 98.88 434 ASP A C 1
ATOM 3378 O O . ASP A 1 434 ? -3.731 -2.685 -17.369 1.00 98.88 434 ASP A O 1
ATOM 3382 N N . ALA A 1 435 ? -4.440 -1.119 -15.919 1.00 98.81 435 ALA A N 1
ATOM 3383 C CA . ALA A 1 435 ? -5.842 -1.529 -15.936 1.00 98.81 435 ALA A CA 1
ATOM 3384 C C . ALA A 1 435 ? -6.429 -1.482 -17.367 1.00 98.81 435 ALA A C 1
ATOM 3386 O O . ALA A 1 435 ? -7.042 -2.450 -17.844 1.00 98.81 435 ALA A O 1
ATOM 3387 N N . TYR A 1 436 ? -6.178 -0.397 -18.114 1.00 98.88 436 TYR A N 1
ATOM 3388 C CA . TYR A 1 436 ? -6.636 -0.266 -19.500 1.00 98.88 436 TYR A CA 1
ATOM 3389 C C . TYR A 1 436 ? -6.039 -1.340 -20.433 1.00 98.88 436 TYR A C 1
ATOM 3391 O O . TYR A 1 436 ? -6.776 -2.027 -21.145 1.00 98.88 436 TYR A O 1
ATOM 3399 N N . VAL A 1 437 ? -4.726 -1.545 -20.465 1.00 98.62 437 VAL A N 1
ATOM 3400 C CA . VAL A 1 437 ? -4.090 -2.470 -21.417 1.00 98.62 437 VAL A CA 1
ATOM 3401 C C . VAL A 1 437 ? -4.437 -3.938 -21.118 1.00 98.62 437 VAL A C 1
ATOM 3403 O O . VAL A 1 437 ? -4.451 -4.769 -22.028 1.00 98.62 437 VAL A O 1
ATOM 3406 N N . LYS A 1 438 ? -4.801 -4.248 -19.866 1.00 98.75 438 LYS A N 1
ATOM 3407 C CA . LYS A 1 438 ? -5.256 -5.574 -19.417 1.00 98.75 438 LYS A CA 1
ATOM 3408 C C . LYS A 1 438 ? -6.741 -5.859 -19.674 1.00 98.75 438 LYS A C 1
ATOM 3410 O O . LYS A 1 438 ? -7.123 -7.024 -19.752 1.00 98.75 438 LYS A O 1
ATOM 3415 N N . GLY A 1 439 ? -7.559 -4.825 -19.892 1.00 97.94 439 GLY A N 1
ATOM 3416 C CA . GLY A 1 439 ? -8.963 -4.957 -20.320 1.00 97.94 439 GLY A CA 1
ATOM 3417 C C . GLY A 1 439 ? -10.015 -4.429 -19.337 1.00 97.94 439 GLY A C 1
ATOM 3418 O O . GLY A 1 439 ? -11.206 -4.531 -19.625 1.00 97.94 439 GLY A O 1
ATOM 3419 N N . ILE A 1 440 ? -9.604 -3.830 -18.218 1.00 98.50 440 ILE A N 1
ATOM 3420 C CA . ILE A 1 440 ? -10.496 -3.204 -17.231 1.00 98.50 440 ILE A CA 1
ATOM 3421 C C . ILE A 1 440 ? -11.049 -1.895 -17.824 1.00 98.50 440 ILE A C 1
ATOM 3423 O O . ILE A 1 440 ? -10.304 -1.121 -18.428 1.00 98.50 440 ILE A O 1
ATOM 3427 N N . ARG A 1 441 ? -12.370 -1.676 -17.757 1.00 95.94 441 ARG A N 1
ATOM 3428 C CA . ARG A 1 441 ? -13.073 -0.569 -18.460 1.00 95.94 441 ARG A CA 1
ATOM 3429 C C . ARG A 1 441 ? -14.212 0.080 -17.674 1.00 95.94 441 ARG A C 1
ATOM 3431 O O . ARG A 1 441 ? -14.904 0.935 -18.215 1.00 95.94 441 ARG A O 1
ATOM 3438 N N . ASN A 1 442 ? -14.428 -0.300 -16.420 1.00 96.50 442 ASN A N 1
ATOM 3439 C CA . ASN A 1 442 ? -15.463 0.259 -15.544 1.00 96.50 442 ASN A CA 1
ATOM 3440 C C . ASN A 1 442 ? -15.064 1.632 -14.958 1.00 96.50 442 ASN A C 1
ATOM 3442 O O . ASN A 1 442 ? -15.263 1.880 -13.773 1.00 96.50 442 ASN A O 1
ATOM 3446 N N . PHE A 1 443 ? -14.501 2.506 -15.800 1.00 98.31 443 PHE A N 1
ATOM 3447 C CA . PHE A 1 443 ? -14.061 3.859 -15.466 1.00 98.31 443 PHE A CA 1
ATOM 3448 C C . PHE A 1 443 ? -14.111 4.802 -16.686 1.00 98.31 443 PHE A C 1
ATOM 3450 O O . PHE A 1 443 ? -14.168 4.363 -17.838 1.00 98.31 443 PHE A O 1
ATOM 3457 N N . ASP A 1 444 ? -14.079 6.109 -16.432 1.00 98.50 444 ASP A N 1
ATOM 3458 C CA . ASP A 1 444 ? -14.195 7.193 -17.418 1.00 98.50 444 ASP A CA 1
ATOM 3459 C C . ASP A 1 444 ? -12.902 7.372 -18.249 1.00 98.50 444 ASP A C 1
ATOM 3461 O O . ASP A 1 444 ? -12.084 8.258 -18.006 1.00 98.50 444 ASP A O 1
ATOM 3465 N N . VAL A 1 445 ? -12.692 6.476 -19.223 1.00 98.75 445 VAL A N 1
ATOM 3466 C CA . VAL A 1 445 ? -11.497 6.427 -20.093 1.00 98.75 445 VAL A CA 1
ATOM 3467 C C . VAL A 1 445 ? -11.158 7.770 -20.777 1.00 98.75 445 VAL A C 1
ATOM 3469 O O . VAL A 1 445 ? -9.979 8.137 -20.753 1.00 98.75 445 VAL A O 1
ATOM 3472 N N . PRO A 1 446 ? -12.104 8.520 -21.389 1.00 98.62 446 PRO A N 1
ATOM 3473 C CA . PRO A 1 446 ? -11.784 9.797 -22.031 1.00 98.62 446 PRO A CA 1
ATOM 3474 C C . PRO A 1 446 ? -11.271 10.850 -21.043 1.00 98.62 446 PRO A C 1
ATOM 3476 O O . PRO A 1 446 ? -10.287 11.536 -21.327 1.00 98.62 446 PRO A O 1
ATOM 3479 N N . GLU A 1 447 ? -11.902 10.958 -19.872 1.00 98.81 447 GLU A N 1
ATOM 3480 C CA . GLU A 1 447 ? -11.509 11.919 -18.839 1.00 98.81 447 GLU A CA 1
ATOM 3481 C C . GLU A 1 447 ? -10.190 11.519 -18.163 1.00 98.81 447 GLU A C 1
ATOM 3483 O O . GLU A 1 447 ? -9.339 12.374 -17.912 1.00 98.81 447 GLU A O 1
ATOM 3488 N N . ALA A 1 448 ? -9.958 10.215 -17.979 1.00 98.75 448 ALA A N 1
ATOM 3489 C CA . ALA A 1 448 ? -8.677 9.677 -17.530 1.00 98.75 448 ALA A CA 1
ATOM 3490 C C . ALA A 1 448 ? -7.526 10.115 -18.448 1.00 98.75 448 ALA A C 1
ATOM 3492 O O . ALA A 1 448 ? -6.512 10.630 -17.975 1.00 98.75 448 ALA A O 1
ATOM 3493 N N . TYR A 1 449 ? -7.695 9.977 -19.769 1.00 98.75 449 TYR A N 1
ATOM 3494 C CA . TYR A 1 449 ? -6.681 10.426 -20.721 1.00 98.75 449 TYR A CA 1
ATOM 3495 C C . TYR A 1 449 ? -6.536 11.956 -20.749 1.00 98.75 449 TYR A C 1
ATOM 3497 O O . TYR A 1 449 ? -5.410 12.458 -20.789 1.00 98.75 449 TYR A O 1
ATOM 3505 N N . ARG A 1 450 ? -7.640 12.716 -20.657 1.00 98.75 450 ARG A N 1
ATOM 3506 C CA . ARG A 1 450 ? -7.603 14.189 -20.559 1.00 98.75 450 ARG A CA 1
ATOM 3507 C C . ARG A 1 450 ? -6.739 14.651 -19.380 1.00 98.75 450 ARG A C 1
ATOM 3509 O O . ARG A 1 450 ? -5.930 15.569 -19.533 1.00 98.75 450 ARG A O 1
ATOM 3516 N N . LEU A 1 451 ? -6.894 14.000 -18.229 1.00 98.81 451 LEU A N 1
ATOM 3517 C CA . LEU A 1 451 ? -6.142 14.266 -17.005 1.00 98.81 451 LEU A CA 1
ATOM 3518 C C . LEU A 1 451 ? -4.669 13.832 -17.096 1.00 98.81 451 LEU A C 1
ATOM 3520 O O . LEU A 1 451 ? -3.782 14.604 -16.738 1.00 98.81 451 LEU A O 1
ATOM 3524 N N . ILE A 1 452 ? -4.382 12.645 -17.640 1.00 98.75 452 ILE A N 1
ATOM 3525 C CA . ILE A 1 452 ? -3.006 12.169 -17.885 1.00 98.75 452 ILE A CA 1
ATOM 3526 C C . ILE A 1 452 ? -2.255 13.128 -18.817 1.00 98.75 452 ILE A C 1
ATOM 3528 O O . ILE A 1 452 ? -1.127 13.538 -18.536 1.00 98.75 452 ILE A O 1
ATOM 3532 N N . ARG A 1 453 ? -2.907 13.557 -19.905 1.00 98.56 453 ARG A N 1
ATOM 3533 C CA . ARG A 1 453 ? -2.367 14.553 -20.836 1.00 98.56 453 ARG A CA 1
ATOM 3534 C C . ARG A 1 453 ? -2.086 15.886 -20.134 1.00 98.56 453 ARG A C 1
ATOM 3536 O O . ARG A 1 453 ? -1.088 16.537 -20.434 1.00 98.56 453 ARG A O 1
ATOM 3543 N N . GLN A 1 454 ? -2.942 16.291 -19.198 1.00 98.38 454 GLN A N 1
ATOM 3544 C CA . GLN A 1 454 ? -2.738 17.492 -18.394 1.00 98.38 454 GLN A CA 1
ATOM 3545 C C . GLN A 1 454 ? -1.505 17.361 -17.480 1.00 98.38 454 GLN A C 1
ATOM 3547 O O . GLN A 1 454 ? -0.631 18.223 -17.560 1.00 98.38 454 GLN A O 1
ATOM 3552 N N . ASN A 1 455 ? -1.365 16.277 -16.705 1.00 97.69 455 ASN A N 1
ATOM 3553 C CA . ASN A 1 455 ? -0.184 16.033 -15.859 1.00 97.69 455 ASN A CA 1
ATOM 3554 C C . ASN A 1 455 ? 1.133 15.989 -16.665 1.00 97.69 455 ASN A C 1
ATOM 3556 O O . ASN A 1 455 ? 2.142 16.556 -16.238 1.00 97.69 455 ASN A O 1
ATOM 3560 N N . ALA A 1 456 ? 1.131 15.365 -17.848 1.00 98.25 456 ALA A N 1
ATOM 3561 C CA . ALA A 1 456 ? 2.332 15.199 -18.671 1.00 98.25 456 ALA A CA 1
ATOM 3562 C C . ALA A 1 456 ? 2.809 16.483 -19.385 1.00 98.25 456 ALA A C 1
ATOM 3564 O O . ALA A 1 456 ? 3.980 16.559 -19.791 1.00 98.25 456 ALA A O 1
ATOM 3565 N N . PHE A 1 457 ? 1.934 17.482 -19.567 1.00 98.12 457 PHE A N 1
ATOM 3566 C CA . PHE A 1 457 ? 2.219 18.669 -20.387 1.00 98.12 457 PHE A CA 1
ATOM 3567 C C . PHE A 1 457 ? 2.030 20.029 -19.704 1.00 98.12 457 PHE A C 1
ATOM 3569 O O . PHE A 1 457 ? 2.674 20.983 -20.141 1.00 98.12 457 PHE A O 1
ATOM 3576 N N . ILE A 1 458 ? 1.196 20.145 -18.668 1.00 97.56 458 ILE A N 1
ATOM 3577 C CA . ILE A 1 458 ? 0.798 21.432 -18.082 1.00 97.56 458 ILE A CA 1
ATOM 3578 C C . ILE A 1 458 ? 1.357 21.568 -16.663 1.00 97.56 458 ILE A C 1
ATOM 3580 O O . ILE A 1 458 ? 0.971 20.836 -15.757 1.00 97.56 458 ILE A O 1
ATOM 3584 N N . THR A 1 459 ? 2.224 22.559 -16.450 1.00 96.19 459 THR A N 1
ATOM 3585 C CA . THR A 1 459 ? 2.603 23.003 -15.101 1.00 96.19 459 THR A CA 1
ATOM 3586 C C . THR A 1 459 ? 1.450 23.831 -14.509 1.00 96.19 459 THR A C 1
ATOM 3588 O O . THR A 1 459 ? 1.043 24.803 -15.153 1.00 96.19 459 THR A O 1
ATOM 3591 N N . PRO A 1 460 ? 0.904 23.492 -13.325 1.00 95.12 460 PRO A N 1
ATOM 3592 C CA . PRO A 1 460 ? -0.163 24.278 -12.705 1.00 95.12 460 PRO A CA 1
ATOM 3593 C C . PRO A 1 460 ? 0.274 25.695 -12.287 1.00 95.12 460 PRO A C 1
ATOM 3595 O O . PRO A 1 460 ? 1.472 25.963 -12.145 1.00 95.12 460 PRO A O 1
ATOM 3598 N N . PRO A 1 461 ? -0.694 26.596 -12.018 1.00 95.06 461 PRO A N 1
ATOM 3599 C CA . PRO A 1 461 ? -0.467 27.849 -11.299 1.00 95.06 461 PRO A CA 1
ATOM 3600 C C . PRO A 1 461 ? 0.332 27.659 -10.002 1.00 95.06 461 PRO A C 1
ATOM 3602 O O . PRO A 1 461 ? 0.285 26.600 -9.370 1.00 95.06 461 PRO A O 1
ATOM 3605 N N . ARG A 1 462 ? 1.066 28.695 -9.581 1.00 94.00 462 ARG A N 1
ATOM 3606 C CA . ARG A 1 462 ? 2.045 28.616 -8.481 1.00 94.00 462 ARG A CA 1
ATOM 3607 C C . ARG A 1 462 ? 1.422 28.113 -7.176 1.00 94.00 462 ARG A C 1
ATOM 3609 O O . ARG A 1 462 ? 2.013 27.283 -6.494 1.00 94.00 462 ARG A O 1
ATOM 3616 N N . GLU A 1 463 ? 0.238 28.616 -6.860 1.00 91.69 463 GLU A N 1
ATOM 3617 C CA . GLU A 1 463 ? -0.570 28.310 -5.683 1.00 91.69 463 GLU A CA 1
ATOM 3618 C C . GLU A 1 463 ? -1.126 26.877 -5.677 1.00 91.69 463 GLU A C 1
ATOM 3620 O O . GLU A 1 463 ? -1.265 26.283 -4.615 1.00 91.69 463 GLU A O 1
ATOM 3625 N N . GLN A 1 464 ? -1.367 26.287 -6.850 1.00 92.69 464 GLN A N 1
ATOM 3626 C CA . GLN A 1 464 ? -1.743 24.876 -6.993 1.00 92.69 464 GLN A CA 1
ATOM 3627 C C . GLN A 1 464 ? -0.507 23.968 -6.922 1.00 92.69 464 GLN A C 1
ATOM 3629 O O . GLN A 1 464 ? -0.514 22.928 -6.262 1.00 92.69 464 GLN A O 1
ATOM 3634 N N . PHE A 1 465 ? 0.594 24.392 -7.547 1.00 93.25 465 PHE A N 1
ATOM 3635 C CA . PHE A 1 465 ? 1.855 23.659 -7.538 1.00 93.25 465 PHE A CA 1
ATOM 3636 C C . PHE A 1 465 ? 2.392 23.475 -6.108 1.00 93.25 465 PHE A C 1
ATOM 3638 O O . PHE A 1 465 ? 2.742 22.353 -5.745 1.00 93.25 465 PHE A O 1
ATOM 3645 N N . VAL A 1 466 ? 2.408 24.508 -5.255 1.00 91.25 466 VAL A N 1
ATOM 3646 C CA . VAL A 1 466 ? 2.899 24.364 -3.862 1.00 91.25 466 VAL A CA 1
ATOM 3647 C C . VAL A 1 466 ? 2.080 23.393 -3.003 1.00 91.25 466 VAL A C 1
ATOM 3649 O O . VAL A 1 466 ? 2.622 22.838 -2.054 1.00 91.25 466 VAL A O 1
ATOM 3652 N N . GLU A 1 467 ? 0.813 23.133 -3.338 1.00 89.12 467 GLU A N 1
ATOM 3653 C CA . GLU A 1 467 ? -0.029 22.190 -2.587 1.00 89.12 467 GLU A CA 1
ATOM 3654 C C . GLU A 1 467 ? 0.147 20.724 -3.012 1.00 89.12 467 GLU A C 1
ATOM 3656 O O . GLU A 1 467 ? -0.296 19.842 -2.281 1.00 89.12 467 GLU A O 1
ATOM 3661 N N . GLY A 1 468 ? 0.798 20.456 -4.152 1.00 91.50 468 GLY A N 1
ATOM 3662 C CA . GLY A 1 468 ? 1.084 19.096 -4.635 1.00 91.50 468 GLY A CA 1
ATOM 3663 C C . GLY A 1 468 ? 0.518 18.729 -6.005 1.00 91.50 468 GLY A C 1
ATOM 3664 O O . GLY A 1 468 ? 0.509 17.550 -6.349 1.00 91.50 468 GLY A O 1
ATOM 3665 N N . MET A 1 469 ? 0.050 19.704 -6.787 1.00 94.12 469 MET A N 1
ATOM 3666 C CA . MET A 1 469 ? -0.518 19.452 -8.115 1.00 94.12 469 MET A CA 1
ATOM 3667 C C . MET A 1 469 ? 0.560 19.421 -9.211 1.00 94.12 469 MET A C 1
ATOM 3669 O O . MET A 1 469 ? 1.429 20.295 -9.260 1.00 94.12 469 MET A O 1
ATOM 3673 N N . GLY A 1 470 ? 0.437 18.464 -10.138 1.00 94.19 470 GLY A N 1
ATOM 3674 C CA . GLY A 1 470 ? 1.239 18.363 -11.364 1.00 94.19 470 GLY A CA 1
ATOM 3675 C C . GLY A 1 470 ? 2.699 17.920 -11.176 1.00 94.19 470 GLY A C 1
ATOM 3676 O O . GLY A 1 470 ? 3.249 17.905 -10.074 1.00 94.19 470 GLY A O 1
ATOM 3677 N N . ARG A 1 471 ? 3.355 17.560 -12.289 1.00 96.19 471 ARG A N 1
ATOM 3678 C CA . ARG A 1 471 ? 4.738 17.056 -12.278 1.00 96.19 471 ARG A CA 1
ATOM 3679 C C . ARG A 1 471 ? 5.741 18.108 -11.802 1.00 96.19 471 ARG A C 1
ATOM 3681 O O . ARG A 1 471 ? 5.779 19.241 -12.287 1.00 96.19 471 ARG A O 1
ATOM 3688 N N . ARG A 1 472 ? 6.615 17.702 -10.882 1.00 96.19 472 ARG A N 1
ATOM 3689 C CA . ARG A 1 472 ? 7.707 18.520 -10.346 1.00 96.19 472 ARG A CA 1
ATOM 3690 C C . ARG A 1 472 ? 8.768 18.778 -11.419 1.00 96.19 472 ARG A C 1
ATOM 3692 O O . ARG A 1 472 ? 9.065 17.900 -12.217 1.00 96.19 472 ARG A O 1
ATOM 3699 N N . ALA A 1 473 ? 9.312 19.997 -11.465 1.00 96.75 473 ALA A N 1
ATOM 3700 C CA . ALA A 1 473 ? 10.312 20.429 -12.454 1.00 96.75 473 ALA A CA 1
ATOM 3701 C C . ALA A 1 473 ? 9.943 20.184 -13.944 1.00 96.75 473 ALA A C 1
ATOM 3703 O O . ALA A 1 473 ? 10.824 20.137 -14.808 1.00 96.75 473 ALA A O 1
ATOM 3704 N N . LEU A 1 474 ? 8.646 20.072 -14.279 1.00 97.69 474 LEU A N 1
ATOM 3705 C CA . LEU A 1 474 ? 8.170 19.735 -15.630 1.00 97.69 474 LEU A CA 1
ATOM 3706 C C . LEU A 1 474 ? 8.721 20.673 -16.716 1.00 97.69 474 LEU A C 1
ATOM 3708 O O . LEU A 1 474 ? 9.146 20.210 -17.772 1.00 97.69 474 LEU A O 1
ATOM 3712 N N . THR A 1 475 ? 8.776 21.978 -16.443 1.00 96.88 475 THR A N 1
ATOM 3713 C CA . THR A 1 475 ? 9.325 22.990 -17.362 1.00 96.88 475 THR A CA 1
ATOM 3714 C C . THR A 1 475 ? 10.797 22.727 -17.706 1.00 96.88 475 THR A C 1
ATOM 3716 O O . THR A 1 475 ? 11.201 22.864 -18.862 1.00 96.88 475 THR A O 1
ATOM 3719 N N . SER A 1 476 ? 11.602 22.311 -16.726 1.00 98.06 476 SER A N 1
ATOM 3720 C CA . SER A 1 476 ? 13.015 21.965 -16.919 1.00 98.06 476 SER A CA 1
ATOM 3721 C C . SER A 1 476 ? 13.160 20.643 -17.672 1.00 98.06 476 SER A C 1
ATOM 3723 O O . SER A 1 476 ? 13.882 20.583 -18.668 1.00 98.06 476 SER A O 1
ATOM 3725 N N . TYR A 1 477 ? 12.390 19.626 -17.274 1.00 98.69 477 TYR A N 1
ATOM 3726 C CA . TYR A 1 477 ? 12.339 18.321 -17.936 1.00 98.69 477 TYR A CA 1
ATOM 3727 C C . TYR A 1 477 ? 11.954 18.426 -19.425 1.00 98.69 477 TYR A C 1
ATOM 3729 O O . TYR A 1 477 ? 12.628 17.849 -20.279 1.00 98.69 477 TYR A O 1
ATOM 3737 N N . GLN A 1 478 ? 10.939 19.231 -19.762 1.00 97.69 478 GLN A N 1
ATOM 3738 C CA . GLN A 1 478 ? 10.547 19.518 -21.149 1.00 97.69 478 GLN A CA 1
ATOM 3739 C C . GLN A 1 478 ? 11.622 20.300 -21.924 1.00 97.69 478 GLN A C 1
ATOM 3741 O O . GLN A 1 478 ? 11.815 20.052 -23.114 1.00 97.69 478 GLN A O 1
ATOM 3746 N N . ARG A 1 479 ? 12.321 21.243 -21.274 1.00 97.94 479 ARG A N 1
ATOM 3747 C CA . ARG A 1 479 ? 13.329 22.106 -21.913 1.00 97.94 479 ARG A CA 1
ATOM 3748 C C . ARG A 1 479 ? 14.637 21.380 -22.232 1.00 97.94 479 ARG A C 1
ATOM 3750 O O . ARG A 1 479 ? 15.206 21.620 -23.294 1.00 97.94 479 ARG A O 1
ATOM 3757 N N . TYR A 1 480 ? 15.136 20.560 -21.309 1.00 98.56 480 TYR A N 1
ATOM 3758 C CA . TYR A 1 480 ? 16.458 19.930 -21.422 1.00 98.56 480 TYR A CA 1
ATOM 3759 C C . TYR A 1 480 ? 16.400 18.433 -21.763 1.00 98.56 480 TYR A C 1
ATOM 3761 O O . TYR A 1 480 ? 17.421 17.859 -22.135 1.00 98.56 480 TYR A O 1
ATOM 3769 N N . GLY A 1 481 ? 15.233 17.787 -21.638 1.00 98.62 481 GLY A N 1
ATOM 3770 C CA . GLY A 1 481 ? 15.102 16.324 -21.697 1.00 98.62 481 GLY A CA 1
ATOM 3771 C C . GLY A 1 481 ? 15.566 15.618 -20.415 1.00 98.62 481 GLY A C 1
ATOM 3772 O O . GLY A 1 481 ? 15.706 14.400 -20.399 1.00 98.62 481 GLY A O 1
ATOM 3773 N N . TYR A 1 482 ? 15.852 16.377 -19.359 1.00 98.88 482 TYR A N 1
ATOM 3774 C CA . TYR A 1 482 ? 16.182 15.933 -18.006 1.00 98.88 482 TYR A CA 1
ATOM 3775 C C . TYR A 1 482 ? 15.953 17.102 -17.045 1.00 98.88 482 TYR A C 1
ATOM 3777 O O . TYR A 1 482 ? 15.828 18.250 -17.476 1.00 98.88 482 TYR A O 1
ATOM 3785 N N . ILE A 1 483 ? 15.899 16.827 -15.748 1.00 98.81 483 ILE A N 1
ATOM 3786 C CA . ILE A 1 483 ? 15.926 17.874 -14.726 1.00 98.81 483 ILE A CA 1
ATOM 3787 C C . ILE A 1 483 ? 17.407 18.148 -14.399 1.00 98.81 483 ILE A C 1
ATOM 3789 O O . ILE A 1 483 ? 18.119 17.213 -14.026 1.00 98.81 483 ILE A O 1
ATOM 3793 N N . PRO A 1 484 ? 17.916 19.379 -14.585 1.00 98.75 484 PRO A N 1
ATOM 3794 C CA . PRO A 1 484 ? 19.297 19.718 -14.267 1.00 98.75 484 PRO A CA 1
ATOM 3795 C C . PRO A 1 484 ? 19.462 19.988 -12.764 1.00 98.75 484 PRO A C 1
ATOM 3797 O O . PRO A 1 484 ? 18.511 20.387 -12.098 1.00 98.75 484 PRO A O 1
ATOM 3800 N N . LEU A 1 485 ? 20.673 19.823 -12.227 1.00 98.62 485 LEU A N 1
ATOM 3801 C CA . LEU A 1 485 ? 20.959 20.019 -10.795 1.00 98.62 485 LEU A CA 1
ATOM 3802 C C . LEU A 1 485 ? 20.680 21.445 -10.283 1.00 98.62 485 LEU A C 1
ATOM 3804 O O . LEU A 1 485 ? 20.456 21.623 -9.088 1.00 98.62 485 LEU A O 1
ATOM 3808 N N . GLU A 1 486 ? 20.680 22.447 -11.164 1.00 98.19 486 GLU A N 1
ATOM 3809 C CA . GLU A 1 486 ? 20.295 23.830 -10.855 1.00 98.19 486 GLU A CA 1
ATOM 3810 C C . GLU A 1 486 ? 18.787 24.004 -10.572 1.00 98.19 486 GLU A C 1
ATOM 3812 O O . GLU A 1 486 ? 18.384 25.037 -10.041 1.00 98.19 486 GLU A O 1
ATOM 3817 N N . ASP A 1 487 ? 17.952 23.014 -10.903 1.00 98.06 487 ASP A N 1
ATOM 3818 C CA . ASP A 1 487 ? 16.558 22.928 -10.460 1.00 98.06 487 ASP A CA 1
ATOM 3819 C C . ASP A 1 487 ? 16.504 22.063 -9.189 1.00 98.06 487 ASP A C 1
ATOM 3821 O O . ASP A 1 487 ? 16.513 20.833 -9.245 1.00 98.06 487 ASP A O 1
ATOM 3825 N N . GLU A 1 488 ? 16.521 22.702 -8.014 1.00 96.50 488 GLU A N 1
ATOM 3826 C CA . GLU A 1 488 ? 16.545 22.004 -6.716 1.00 96.50 488 GLU A CA 1
ATOM 3827 C C . GLU A 1 488 ? 15.185 21.432 -6.273 1.00 96.50 488 GLU A C 1
ATOM 3829 O O . GLU A 1 488 ? 15.110 20.797 -5.223 1.00 96.50 488 GLU A O 1
ATOM 3834 N N . VAL A 1 489 ? 14.107 21.616 -7.048 1.00 95.81 489 VAL A N 1
ATOM 3835 C CA . VAL A 1 489 ? 12.788 20.991 -6.805 1.00 95.81 489 VAL A CA 1
ATOM 3836 C C . VAL A 1 489 ? 12.243 21.202 -5.371 1.00 95.81 489 VAL A C 1
ATOM 3838 O O . VAL A 1 489 ? 11.621 20.322 -4.778 1.00 95.81 489 VAL A O 1
ATOM 3841 N N . LEU A 1 490 ? 12.474 22.387 -4.792 1.00 93.75 490 LEU A N 1
ATOM 3842 C CA . LEU A 1 490 ? 12.234 22.675 -3.365 1.00 93.75 490 LEU A CA 1
ATOM 3843 C C . LEU A 1 490 ? 10.755 22.624 -2.922 1.00 93.75 490 LEU A C 1
ATOM 3845 O O . LEU A 1 490 ? 10.475 22.592 -1.727 1.00 93.75 490 LEU A O 1
ATOM 3849 N N . ASP A 1 491 ? 9.810 22.608 -3.867 1.00 90.75 491 ASP A N 1
ATOM 3850 C CA . ASP A 1 491 ? 8.362 22.570 -3.603 1.00 90.75 491 ASP A CA 1
ATOM 3851 C C . ASP A 1 491 ? 7.788 21.157 -3.382 1.00 90.75 491 ASP A C 1
ATOM 3853 O O . ASP A 1 491 ? 6.584 21.016 -3.170 1.00 90.75 491 ASP A O 1
ATOM 3857 N N . ALA A 1 492 ? 8.612 20.110 -3.446 1.00 91.56 492 ALA A N 1
ATOM 3858 C CA . ALA A 1 492 ? 8.242 18.749 -3.049 1.00 91.56 492 ALA A CA 1
ATOM 3859 C C . ALA A 1 492 ? 8.600 18.471 -1.576 1.00 91.56 492 ALA A C 1
ATOM 3861 O O . ALA A 1 492 ? 9.316 19.257 -0.955 1.00 91.56 492 ALA A O 1
ATOM 3862 N N . PHE A 1 493 ? 8.102 17.372 -0.999 1.00 88.75 493 PHE A N 1
ATOM 3863 C CA . PHE A 1 493 ? 8.629 16.874 0.278 1.00 88.75 493 PHE A CA 1
ATOM 3864 C C . PHE A 1 493 ? 10.018 16.260 0.057 1.00 88.75 493 PHE A C 1
ATOM 3866 O O . PHE A 1 493 ? 11.002 16.723 0.630 1.00 88.75 493 PHE A O 1
ATOM 3873 N N . HIS A 1 494 ? 10.110 15.323 -0.891 1.00 90.94 494 HIS A N 1
ATOM 3874 C CA . HIS A 1 494 ? 11.369 14.822 -1.445 1.00 90.94 494 HIS A CA 1
ATOM 3875 C C . HIS A 1 494 ? 12.008 15.855 -2.387 1.00 90.94 494 HIS A C 1
ATOM 3877 O O . HIS A 1 494 ? 11.720 15.916 -3.587 1.00 90.94 494 HIS A O 1
ATOM 3883 N N . GLN A 1 495 ? 12.816 16.748 -1.817 1.00 94.06 495 GLN A N 1
ATOM 3884 C CA . GLN A 1 495 ? 13.483 17.841 -2.535 1.00 94.06 495 GLN A CA 1
ATOM 3885 C C . GLN A 1 495 ? 14.671 17.339 -3.372 1.00 94.06 495 GLN A C 1
ATOM 3887 O O . GLN A 1 495 ? 15.364 16.406 -2.978 1.00 94.06 495 GLN A O 1
ATOM 3892 N N . ARG A 1 496 ? 14.971 18.030 -4.482 1.00 96.50 496 ARG A N 1
ATOM 3893 C CA . ARG A 1 496 ? 15.975 17.663 -5.503 1.00 96.50 496 ARG A CA 1
ATOM 3894 C C . ARG A 1 496 ? 15.592 16.400 -6.288 1.00 96.50 496 ARG A C 1
ATOM 3896 O O . ARG A 1 496 ? 14.614 16.433 -7.034 1.00 96.50 496 ARG A O 1
ATOM 3903 N N . GLU A 1 497 ? 16.372 15.322 -6.179 1.00 97.88 497 GLU A N 1
ATOM 3904 C CA . GLU A 1 497 ? 16.092 14.009 -6.793 1.00 97.88 497 GLU A CA 1
ATOM 3905 C C . GLU A 1 497 ? 15.938 14.025 -8.323 1.00 97.88 497 GLU A C 1
ATOM 3907 O O . GLU A 1 497 ? 15.167 13.277 -8.931 1.00 97.88 497 GLU A O 1
ATOM 3912 N N . GLN A 1 498 ? 16.703 14.905 -8.968 1.00 98.62 498 GLN A N 1
ATOM 3913 C CA . GLN A 1 498 ? 16.549 15.240 -10.380 1.00 98.62 498 GLN A CA 1
ATOM 3914 C C . GLN A 1 498 ? 16.744 14.045 -11.328 1.00 98.62 498 GLN A C 1
ATOM 3916 O O . GLN A 1 498 ? 16.104 13.986 -12.381 1.00 98.62 498 GLN A O 1
ATOM 3921 N N . VAL A 1 499 ? 17.605 13.083 -10.973 1.00 98.81 499 VAL A N 1
ATOM 3922 C CA . VAL A 1 499 ? 17.873 11.897 -11.799 1.00 98.81 499 VAL A CA 1
ATOM 3923 C C . VAL A 1 499 ? 16.743 10.885 -11.662 1.00 98.81 499 VAL A C 1
ATOM 3925 O O . VAL A 1 499 ? 16.191 10.490 -12.686 1.00 98.81 499 VAL A O 1
ATOM 3928 N N . SER A 1 500 ? 16.336 10.531 -10.440 1.00 98.75 500 SER A N 1
ATOM 3929 C CA . SER A 1 500 ? 15.203 9.620 -10.208 1.00 98.75 500 SER A CA 1
ATOM 3930 C C . SER A 1 500 ? 13.919 10.149 -10.850 1.00 98.75 500 SER A C 1
ATOM 3932 O O . SER A 1 500 ? 13.301 9.446 -11.648 1.00 98.75 500 SER A O 1
ATOM 3934 N N . ARG A 1 501 ? 13.598 11.438 -10.657 1.00 98.69 501 ARG A N 1
ATOM 3935 C CA . ARG A 1 501 ? 12.470 12.101 -11.337 1.00 98.69 501 ARG A CA 1
ATOM 3936 C C . ARG A 1 501 ? 12.592 12.075 -12.869 1.00 98.69 501 ARG A C 1
ATOM 3938 O O . ARG A 1 501 ? 11.592 11.881 -13.550 1.00 98.69 501 ARG A O 1
ATOM 3945 N N . THR A 1 502 ? 13.796 12.225 -13.435 1.00 98.88 502 THR A N 1
ATOM 3946 C CA . THR A 1 502 ? 14.011 12.137 -14.897 1.00 98.88 502 THR A CA 1
ATOM 3947 C C . THR A 1 502 ? 13.782 10.724 -15.440 1.00 98.88 502 THR A C 1
ATOM 3949 O O . THR A 1 502 ? 13.227 10.581 -16.532 1.00 98.88 502 THR A O 1
ATOM 3952 N N . LEU A 1 503 ? 14.217 9.695 -14.707 1.00 98.94 503 LEU A N 1
ATOM 3953 C CA . LEU A 1 503 ? 14.054 8.285 -15.074 1.00 98.94 503 LEU A CA 1
ATOM 3954 C C . LEU A 1 503 ? 12.582 7.872 -15.014 1.00 98.94 503 LEU A C 1
ATOM 3956 O O . LEU A 1 503 ? 12.056 7.327 -15.985 1.00 98.94 503 LEU A O 1
ATOM 3960 N N . GLU A 1 504 ? 11.907 8.210 -13.916 1.00 98.81 504 GLU A N 1
ATOM 3961 C CA . GLU A 1 504 ? 10.497 7.884 -13.716 1.00 98.81 504 GLU A CA 1
ATOM 3962 C C . GLU A 1 504 ? 9.594 8.635 -14.697 1.00 98.81 504 GLU A C 1
ATOM 3964 O O . GLU A 1 504 ? 8.815 7.983 -15.383 1.00 98.81 504 GLU A O 1
ATOM 3969 N N . TYR A 1 505 ? 9.798 9.938 -14.938 1.00 98.88 505 TYR A N 1
ATOM 3970 C CA . TYR A 1 505 ? 9.034 10.642 -15.979 1.00 98.88 505 TYR A CA 1
ATOM 3971 C C . TYR A 1 505 ? 9.263 10.094 -17.395 1.00 98.88 505 TYR A C 1
ATOM 3973 O O . TYR A 1 505 ? 8.383 10.239 -18.241 1.00 98.88 505 TYR A O 1
ATOM 3981 N N . ALA A 1 506 ? 10.401 9.446 -17.674 1.00 98.94 506 ALA A N 1
ATOM 3982 C CA . ALA A 1 506 ? 10.619 8.745 -18.942 1.00 98.94 506 ALA A CA 1
ATOM 3983 C C . ALA A 1 506 ? 9.844 7.411 -19.025 1.00 98.94 506 ALA A C 1
ATOM 3985 O O . ALA A 1 506 ? 9.465 6.985 -20.117 1.00 98.94 506 ALA A O 1
ATOM 3986 N N . TYR A 1 507 ? 9.570 6.761 -17.896 1.00 98.94 507 TYR A N 1
ATOM 3987 C CA . TYR A 1 507 ? 8.634 5.641 -17.824 1.00 98.94 507 TYR A CA 1
ATOM 3988 C C . TYR A 1 507 ? 7.175 6.131 -17.907 1.00 98.94 507 TYR A C 1
ATOM 3990 O O . TYR A 1 507 ? 6.425 5.648 -18.755 1.00 98.94 507 TYR A O 1
ATOM 3998 N N . ASP A 1 508 ? 6.799 7.168 -17.156 1.00 98.94 508 ASP A N 1
ATOM 3999 C CA . ASP A 1 508 ? 5.457 7.766 -17.202 1.00 98.94 508 ASP A CA 1
ATOM 4000 C C . ASP A 1 508 ? 5.103 8.280 -18.608 1.00 98.94 508 ASP A C 1
ATOM 4002 O O . ASP A 1 508 ? 3.987 8.084 -19.087 1.00 98.94 508 ASP A O 1
ATOM 4006 N N . ASP A 1 509 ? 6.057 8.902 -19.314 1.00 98.94 509 ASP A N 1
ATOM 4007 C CA . ASP A 1 509 ? 5.879 9.330 -20.707 1.00 98.94 509 ASP A CA 1
ATOM 4008 C C . ASP A 1 509 ? 5.802 8.139 -21.685 1.00 98.94 509 ASP A C 1
ATOM 4010 O O . ASP A 1 509 ? 5.111 8.233 -22.699 1.00 98.94 509 ASP A O 1
ATOM 4014 N N . TYR A 1 510 ? 6.425 6.988 -21.395 1.00 98.94 510 TYR A N 1
ATOM 4015 C CA . TYR A 1 510 ? 6.172 5.769 -22.178 1.00 98.94 510 TYR A CA 1
ATOM 4016 C C . TYR A 1 510 ? 4.722 5.319 -22.013 1.00 98.94 510 TYR A C 1
ATOM 4018 O O . TYR A 1 510 ? 4.017 5.167 -23.010 1.00 98.94 510 TYR A O 1
ATOM 4026 N N . VAL A 1 511 ? 4.264 5.157 -20.770 1.00 98.81 511 VAL A N 1
ATOM 4027 C CA . VAL A 1 511 ? 2.909 4.693 -20.450 1.00 98.81 511 VAL A CA 1
ATOM 4028 C C . VAL A 1 511 ? 1.856 5.651 -21.024 1.00 98.81 511 VAL A C 1
ATOM 4030 O O . VAL A 1 511 ? 0.944 5.218 -21.734 1.00 98.81 511 VAL A O 1
ATOM 4033 N N . ALA A 1 512 ? 2.018 6.961 -20.814 1.00 98.88 512 ALA A N 1
ATOM 4034 C CA . ALA A 1 512 ? 1.149 7.989 -21.387 1.00 98.88 512 ALA A CA 1
ATOM 4035 C C . ALA A 1 512 ? 1.127 7.932 -22.927 1.00 98.88 512 ALA A C 1
ATOM 4037 O O . ALA A 1 512 ? 0.070 8.090 -23.542 1.00 98.88 512 ALA A O 1
ATOM 4038 N N . GLY A 1 513 ? 2.279 7.669 -23.556 1.00 98.88 513 GLY A N 1
ATOM 4039 C CA . GLY A 1 513 ? 2.412 7.498 -25.003 1.00 98.88 513 GLY A CA 1
ATOM 4040 C C . GLY A 1 513 ? 1.745 6.227 -25.542 1.00 98.88 513 GLY A C 1
ATOM 4041 O O . GLY A 1 513 ? 1.135 6.265 -26.614 1.00 98.88 513 GLY A O 1
ATOM 4042 N N . GLN A 1 514 ? 1.782 5.120 -24.793 1.00 98.88 514 GLN A N 1
ATOM 4043 C CA . GLN A 1 514 ? 1.034 3.901 -25.125 1.00 98.88 514 GLN A CA 1
ATOM 4044 C C . GLN A 1 514 ? -0.481 4.134 -25.018 1.00 98.88 514 GLN A C 1
ATOM 4046 O O . GLN A 1 514 ? -1.221 3.743 -25.922 1.00 98.88 514 GLN A O 1
ATOM 4051 N N . PHE A 1 515 ? -0.950 4.852 -23.991 1.00 98.81 515 PHE A N 1
ATOM 4052 C CA . PHE A 1 515 ? -2.372 5.191 -23.861 1.00 98.81 515 PHE A CA 1
ATOM 4053 C C . PHE A 1 515 ? -2.842 6.140 -24.973 1.00 98.81 515 PHE A C 1
ATOM 4055 O O . PHE A 1 515 ? -3.866 5.889 -25.608 1.00 98.81 515 PHE A O 1
ATOM 4062 N N . ALA A 1 516 ? -2.046 7.168 -25.284 1.00 98.88 516 ALA A N 1
ATOM 4063 C CA . ALA A 1 516 ? -2.281 8.067 -26.413 1.00 98.88 516 ALA A CA 1
ATOM 4064 C C . ALA A 1 516 ? -2.396 7.291 -27.738 1.00 98.88 516 ALA A C 1
ATOM 4066 O O . ALA A 1 516 ? -3.334 7.507 -28.507 1.00 98.88 516 ALA A O 1
ATOM 4067 N N . THR A 1 517 ? -1.497 6.325 -27.966 1.00 98.75 517 THR A N 1
ATOM 4068 C CA . THR A 1 517 ? -1.531 5.427 -29.134 1.00 98.75 517 THR A CA 1
ATOM 4069 C C . THR A 1 517 ? -2.819 4.601 -29.166 1.00 98.75 517 THR A C 1
ATOM 4071 O O . THR A 1 517 ? -3.492 4.551 -30.195 1.00 98.75 517 THR A O 1
ATOM 4074 N N . ALA A 1 518 ? -3.204 3.998 -28.038 1.00 98.50 518 ALA A N 1
ATOM 4075 C CA . ALA A 1 518 ? -4.380 3.134 -27.929 1.00 98.50 518 ALA A CA 1
ATOM 4076 C C . ALA A 1 518 ? -5.734 3.873 -28.016 1.00 98.50 518 ALA A C 1
ATOM 4078 O O . ALA A 1 518 ? -6.771 3.217 -28.135 1.00 98.50 518 ALA A O 1
ATOM 4079 N N . LEU A 1 519 ? -5.726 5.210 -27.963 1.00 98.50 519 LEU A N 1
ATOM 4080 C CA . LEU A 1 519 ? -6.886 6.087 -28.168 1.00 98.50 519 LEU A CA 1
ATOM 4081 C C . LEU A 1 519 ? -6.827 6.895 -29.482 1.00 98.50 519 LEU A C 1
ATOM 4083 O O . LEU A 1 519 ? -7.784 7.588 -29.815 1.00 98.50 519 LEU A O 1
ATOM 4087 N N . GLY A 1 520 ? -5.737 6.796 -30.253 1.00 98.50 520 GLY A N 1
ATOM 4088 C CA . GLY A 1 520 ? -5.575 7.489 -31.538 1.00 98.50 520 GLY A CA 1
ATOM 4089 C C . GLY A 1 520 ? -5.054 8.932 -31.456 1.00 98.50 520 GLY A C 1
ATOM 4090 O O . GLY A 1 520 ? -5.078 9.642 -32.461 1.00 98.50 520 GLY A O 1
ATOM 4091 N N . HIS A 1 521 ? -4.548 9.376 -30.303 1.00 98.62 521 HIS A N 1
ATOM 4092 C CA . HIS A 1 521 ? -3.930 10.694 -30.120 1.00 98.62 521 HIS A CA 1
ATOM 4093 C C . HIS A 1 521 ? -2.477 10.694 -30.636 1.00 98.62 521 HIS A C 1
ATOM 4095 O O . HIS A 1 521 ? -1.521 10.675 -29.861 1.00 98.62 521 HIS A O 1
ATOM 4101 N N . THR A 1 522 ? -2.312 10.677 -31.964 1.00 98.12 522 THR A N 1
ATOM 4102 C CA . THR A 1 522 ? -1.025 10.461 -32.660 1.00 98.12 522 THR A CA 1
ATOM 4103 C C . THR A 1 522 ? 0.087 11.419 -32.251 1.00 98.12 522 THR A C 1
ATOM 4105 O O . THR A 1 522 ? 1.229 10.996 -32.081 1.00 98.12 522 THR A O 1
ATOM 4108 N N . ASP A 1 523 ? -0.234 12.699 -32.091 1.00 98.50 523 ASP A N 1
ATOM 4109 C CA . ASP A 1 523 ? 0.766 13.753 -31.909 1.00 98.50 523 ASP A CA 1
ATOM 4110 C C . ASP A 1 523 ? 1.300 13.748 -30.472 1.00 98.50 523 ASP A C 1
ATOM 4112 O O . ASP A 1 523 ? 2.510 13.827 -30.242 1.00 98.50 523 ASP A O 1
ATOM 4116 N N . ASP A 1 524 ? 0.398 13.548 -29.506 1.00 98.62 524 ASP A N 1
ATOM 4117 C CA . ASP A 1 524 ? 0.747 13.318 -28.106 1.00 98.62 524 ASP A CA 1
ATOM 4118 C C . ASP A 1 524 ? 1.539 12.014 -27.957 1.00 98.62 524 ASP A C 1
ATOM 4120 O O . ASP A 1 524 ? 2.583 12.009 -27.308 1.00 98.62 524 ASP A O 1
ATOM 4124 N N . ALA A 1 525 ? 1.110 10.930 -28.614 1.00 98.88 525 ALA A N 1
ATOM 4125 C CA . ALA A 1 525 ? 1.828 9.656 -28.622 1.00 98.88 525 ALA A CA 1
ATOM 4126 C C . ALA A 1 525 ? 3.263 9.806 -29.150 1.00 98.88 525 ALA A C 1
ATOM 4128 O O . ALA A 1 525 ? 4.206 9.371 -28.492 1.00 98.88 525 ALA A O 1
ATOM 4129 N N . ALA A 1 526 ? 3.453 10.467 -30.296 1.00 98.81 526 ALA A N 1
ATOM 4130 C CA . ALA A 1 526 ? 4.773 10.686 -30.884 1.00 98.81 526 ALA A CA 1
ATOM 4131 C C . ALA A 1 526 ? 5.687 11.546 -29.990 1.00 98.81 526 ALA A C 1
ATOM 4133 O O . ALA A 1 526 ? 6.892 11.294 -29.908 1.00 98.81 526 ALA A O 1
ATOM 4134 N N . LEU A 1 527 ? 5.131 12.543 -29.294 1.00 98.62 527 LEU A N 1
ATOM 4135 C CA . LEU A 1 527 ? 5.884 13.400 -28.379 1.00 98.62 527 LEU A CA 1
ATOM 4136 C C . LEU A 1 527 ? 6.243 12.682 -27.066 1.00 98.62 527 LEU A C 1
ATOM 4138 O O . LEU A 1 527 ? 7.377 12.793 -26.597 1.00 98.62 527 LEU A O 1
ATOM 4142 N N . LEU A 1 528 ? 5.314 11.915 -26.497 1.00 98.88 528 LEU A N 1
ATOM 4143 C CA . LEU A 1 528 ? 5.499 11.159 -25.255 1.00 98.88 528 LEU A CA 1
ATOM 4144 C C . LEU A 1 528 ? 6.452 9.965 -25.456 1.00 98.88 528 LEU A C 1
ATOM 4146 O O . LEU A 1 528 ? 7.436 9.836 -24.730 1.00 98.88 528 LEU A O 1
ATOM 4150 N N . LEU A 1 529 ? 6.284 9.184 -26.529 1.00 98.75 529 LEU A N 1
ATOM 4151 C CA . LEU A 1 529 ? 7.201 8.091 -26.892 1.00 98.75 529 LEU A CA 1
ATOM 4152 C C . LEU A 1 529 ? 8.593 8.579 -27.340 1.00 98.75 529 LEU A C 1
ATOM 4154 O O . LEU A 1 529 ? 9.542 7.798 -27.356 1.00 98.75 529 LEU A O 1
ATOM 4158 N N . LYS A 1 530 ? 8.752 9.868 -27.672 1.00 98.69 530 LYS A N 1
ATOM 4159 C CA . LYS A 1 530 ? 10.074 10.500 -27.811 1.00 98.69 530 LYS A CA 1
ATOM 4160 C C . LYS A 1 530 ? 10.672 10.850 -26.444 1.00 98.69 530 LYS A C 1
ATOM 4162 O O . LYS A 1 530 ? 11.853 10.589 -26.215 1.00 98.69 530 LYS A O 1
ATOM 4167 N N . ARG A 1 531 ? 9.872 11.428 -25.539 1.00 98.62 531 ARG A N 1
ATOM 4168 C CA . ARG A 1 531 ? 10.292 11.777 -24.169 1.00 98.62 531 ARG A CA 1
ATOM 4169 C C . ARG A 1 531 ? 10.617 10.546 -23.320 1.00 98.62 531 ARG A C 1
ATOM 4171 O O . ARG A 1 531 ? 11.476 10.637 -22.454 1.00 98.62 531 ARG A O 1
ATOM 4178 N N . SER A 1 532 ? 10.059 9.373 -23.612 1.00 98.75 532 SER A N 1
ATOM 4179 C CA . SER A 1 532 ? 10.387 8.149 -22.868 1.00 98.75 532 SER A CA 1
ATOM 4180 C C . SER A 1 532 ? 11.846 7.685 -22.979 1.00 98.75 532 SER A C 1
ATOM 4182 O O . SER A 1 532 ? 12.333 6.949 -22.120 1.00 98.75 532 SER A O 1
ATOM 4184 N N . SER A 1 533 ? 12.582 8.164 -23.990 1.00 98.69 533 SER A N 1
ATOM 4185 C CA . SER A 1 533 ? 14.036 7.987 -24.108 1.00 98.69 533 SER A CA 1
ATOM 4186 C C . SER A 1 533 ? 14.863 8.974 -23.265 1.00 98.69 533 SER A C 1
ATOM 4188 O O . SER A 1 533 ? 16.090 8.886 -23.279 1.00 98.69 533 SER A O 1
ATOM 4190 N N . ASN A 1 534 ? 14.239 9.891 -22.513 1.00 98.88 534 ASN A N 1
ATOM 4191 C CA . ASN A 1 534 ? 14.930 10.910 -21.709 1.00 98.88 534 ASN A CA 1
ATOM 4192 C C . ASN A 1 534 ? 15.837 10.336 -20.608 1.00 98.88 534 ASN A C 1
ATOM 4194 O O . ASN A 1 534 ? 16.763 11.021 -20.179 1.00 98.88 534 ASN A O 1
ATOM 4198 N N . TRP A 1 535 ? 15.659 9.070 -20.208 1.00 98.81 535 TRP A N 1
ATOM 4199 C CA . TRP A 1 535 ? 16.593 8.369 -19.317 1.00 98.81 535 TRP A CA 1
ATOM 4200 C C . TRP A 1 535 ? 18.051 8.440 -19.822 1.00 98.81 535 TRP A C 1
ATOM 4202 O O . TRP A 1 535 ? 18.989 8.588 -19.038 1.00 98.81 535 TRP A O 1
ATOM 4212 N N . LYS A 1 536 ? 18.240 8.455 -21.151 1.00 98.81 536 LYS A N 1
ATOM 4213 C CA . LYS A 1 536 ? 19.542 8.561 -21.836 1.00 98.81 536 LYS A CA 1
ATOM 4214 C C . LYS A 1 536 ? 20.246 9.899 -21.577 1.00 98.81 536 LYS A C 1
ATOM 4216 O O . LYS A 1 536 ? 21.451 9.993 -21.776 1.00 98.81 536 LYS A O 1
ATOM 4221 N N . ASN A 1 537 ? 19.525 10.925 -21.113 1.00 98.81 537 ASN A N 1
ATOM 4222 C CA . ASN A 1 537 ? 20.088 12.242 -20.808 1.00 98.81 537 ASN A CA 1
ATOM 4223 C C . ASN A 1 537 ? 20.704 12.341 -19.403 1.00 98.81 537 ASN A C 1
ATOM 4225 O O . ASN A 1 537 ? 21.469 13.277 -19.167 1.00 98.81 537 ASN A O 1
ATOM 4229 N N . VAL A 1 538 ? 20.404 11.399 -18.500 1.00 98.81 538 VAL A N 1
ATOM 4230 C CA . VAL A 1 538 ? 21.013 11.293 -17.157 1.00 98.81 538 VAL A CA 1
ATOM 4231 C C . VAL A 1 538 ? 21.911 10.064 -16.992 1.00 98.81 538 VAL A C 1
ATOM 4233 O O . VAL A 1 538 ? 22.593 9.950 -15.979 1.00 98.81 538 VAL A O 1
ATOM 4236 N N . PHE A 1 539 ? 21.962 9.171 -17.984 1.00 98.81 539 PHE A N 1
ATOM 4237 C CA . PHE A 1 539 ? 22.937 8.082 -18.055 1.00 98.81 539 PHE A CA 1
ATOM 4238 C C . PHE A 1 539 ? 24.291 8.600 -18.566 1.00 98.81 539 PHE A C 1
ATOM 4240 O O . PHE A 1 539 ? 24.404 9.060 -19.703 1.00 98.81 539 PHE A O 1
ATOM 4247 N N . ASP A 1 540 ? 25.328 8.508 -17.739 1.00 98.69 540 ASP A N 1
ATOM 4248 C CA . ASP A 1 540 ? 26.685 8.916 -18.090 1.00 98.69 540 ASP A CA 1
ATOM 4249 C C . ASP A 1 540 ? 27.383 7.830 -18.937 1.00 98.69 540 ASP A C 1
ATOM 4251 O O . ASP A 1 540 ? 27.617 6.715 -18.453 1.00 98.69 540 ASP A O 1
ATOM 4255 N N . PRO A 1 541 ? 27.746 8.118 -20.205 1.00 97.50 541 PRO A N 1
ATOM 4256 C CA . PRO A 1 541 ? 28.346 7.133 -21.096 1.00 97.50 541 PRO A CA 1
ATOM 4257 C C . PRO A 1 541 ? 29.789 6.759 -20.731 1.00 97.50 541 PRO A C 1
ATOM 4259 O O . PRO A 1 541 ? 30.260 5.747 -21.261 1.00 97.50 541 PRO A O 1
ATOM 4262 N N . GLU A 1 542 ? 30.469 7.523 -19.865 1.00 97.50 542 GLU A N 1
ATOM 4263 C CA . GLU A 1 542 ? 31.808 7.215 -19.347 1.00 97.50 542 GLU A CA 1
ATOM 4264 C C . GLU A 1 542 ? 31.718 6.211 -18.188 1.00 97.50 542 GLU A C 1
ATOM 4266 O O . GLU A 1 542 ? 32.238 5.101 -18.288 1.00 97.50 542 GLU A O 1
ATOM 4271 N N . THR A 1 543 ? 30.994 6.554 -17.115 1.00 97.94 543 THR A N 1
ATOM 4272 C CA . THR A 1 543 ? 30.883 5.695 -15.917 1.00 97.94 543 THR A CA 1
ATOM 4273 C C . THR A 1 543 ? 29.863 4.557 -16.050 1.00 97.94 543 THR A C 1
ATOM 4275 O O . THR A 1 543 ? 29.879 3.614 -15.254 1.00 97.94 543 THR A O 1
ATOM 4278 N N . LYS A 1 544 ? 28.982 4.605 -17.060 1.00 98.38 544 LYS A N 1
ATOM 4279 C CA . LYS A 1 544 ? 27.863 3.667 -17.281 1.00 98.38 544 LYS A CA 1
ATOM 4280 C C . LYS A 1 544 ? 26.834 3.645 -16.147 1.00 98.38 544 LYS A C 1
ATOM 4282 O O . LYS A 1 544 ? 26.198 2.616 -15.918 1.00 98.38 544 LYS A O 1
ATOM 4287 N N . PHE A 1 545 ? 26.700 4.731 -15.400 1.00 98.69 545 PHE A N 1
ATOM 4288 C CA . PHE A 1 545 ? 25.710 4.880 -14.334 1.00 98.69 545 PHE A CA 1
ATOM 4289 C C . PHE A 1 545 ? 24.867 6.128 -14.580 1.00 98.69 545 PHE A C 1
ATOM 4291 O O . PHE A 1 545 ? 25.284 7.038 -15.296 1.00 98.69 545 PHE A O 1
ATOM 4298 N N . VAL A 1 546 ? 23.686 6.193 -13.975 1.00 98.75 546 VAL A N 1
ATOM 4299 C CA . VAL A 1 546 ? 22.931 7.448 -13.923 1.00 98.75 546 VAL A CA 1
ATOM 4300 C C . VAL A 1 546 ? 23.631 8.431 -12.981 1.00 98.75 546 VAL A C 1
ATOM 4302 O O . VAL A 1 546 ? 24.215 8.029 -11.975 1.00 98.75 546 VAL A O 1
ATOM 4305 N N . ARG A 1 547 ? 23.658 9.719 -13.331 1.00 98.75 547 ARG A N 1
ATOM 4306 C CA . ARG A 1 547 ? 24.536 10.706 -12.687 1.00 98.75 547 ARG A CA 1
ATOM 4307 C C . ARG A 1 547 ? 23.918 12.100 -12.730 1.00 98.75 547 ARG A C 1
ATOM 4309 O O . ARG A 1 547 ? 23.290 12.483 -13.712 1.00 98.75 547 ARG A O 1
ATOM 4316 N N . GLY A 1 548 ? 24.109 12.872 -11.661 1.00 98.62 548 GLY A N 1
ATOM 4317 C CA . GLY A 1 548 ? 23.648 14.259 -11.595 1.00 98.62 548 GLY A CA 1
ATOM 4318 C C . GLY A 1 548 ? 24.289 15.109 -12.697 1.00 98.62 548 GLY A C 1
ATOM 4319 O O . GLY A 1 548 ? 25.507 15.049 -12.892 1.00 98.62 548 GLY A O 1
ATOM 4320 N N . ARG A 1 549 ? 23.475 15.887 -13.416 1.00 98.62 549 ARG A N 1
ATOM 4321 C CA . ARG A 1 549 ? 23.880 16.646 -14.606 1.00 98.62 549 ARG A CA 1
ATOM 4322 C C . ARG A 1 549 ? 23.453 18.109 -14.512 1.00 98.62 549 ARG A C 1
ATOM 4324 O O . ARG A 1 549 ? 22.315 18.394 -14.153 1.00 98.62 549 ARG A O 1
ATOM 4331 N N . TYR A 1 550 ? 24.353 19.025 -14.842 1.00 98.75 550 TYR A N 1
ATOM 4332 C CA . TYR A 1 550 ? 24.098 20.466 -14.851 1.00 98.75 550 TYR A CA 1
ATOM 4333 C C . TYR A 1 550 ? 23.445 20.920 -16.162 1.00 98.75 550 TYR A C 1
ATOM 4335 O O . TYR A 1 550 ? 23.611 20.268 -17.192 1.00 98.75 550 TYR A O 1
ATOM 4343 N N . ALA A 1 551 ? 22.768 22.069 -16.167 1.00 98.56 551 ALA A N 1
ATOM 4344 C CA . ALA A 1 551 ? 22.074 22.625 -17.334 1.00 98.56 551 ALA A CA 1
ATOM 4345 C C . ALA A 1 551 ? 23.017 22.992 -18.499 1.00 98.56 551 ALA A C 1
ATOM 4347 O O . ALA A 1 551 ? 22.584 23.074 -19.650 1.00 98.56 551 ALA A O 1
ATOM 4348 N N . ASN A 1 552 ? 24.314 23.174 -18.224 1.00 98.06 552 ASN A N 1
ATOM 4349 C CA . ASN A 1 552 ? 25.364 23.311 -19.244 1.00 98.06 552 ASN A CA 1
ATOM 4350 C C . ASN A 1 552 ? 25.770 21.967 -19.901 1.00 98.06 552 ASN A C 1
ATOM 4352 O O . ASN A 1 552 ? 26.579 21.954 -20.828 1.00 98.06 552 ASN A O 1
ATOM 4356 N N . GLY A 1 553 ? 25.215 20.846 -19.430 1.00 97.12 553 GLY A N 1
ATOM 4357 C CA . GLY A 1 553 ? 25.432 19.495 -19.935 1.00 97.12 553 GLY A CA 1
ATOM 4358 C C . GLY A 1 553 ? 26.535 18.686 -19.244 1.00 97.12 553 GLY A C 1
ATOM 4359 O O . GLY A 1 553 ? 26.648 17.502 -19.576 1.00 97.12 553 GLY A O 1
ATOM 4360 N N . SER A 1 554 ? 27.318 19.260 -18.319 1.00 98.38 554 SER A N 1
ATOM 4361 C CA . SER A 1 554 ? 28.381 18.546 -17.591 1.00 98.38 554 SER A CA 1
ATOM 4362 C C . SER A 1 554 ? 27.848 17.708 -16.420 1.00 98.38 554 SER A C 1
ATOM 4364 O O . SER A 1 554 ? 26.732 17.911 -15.941 1.00 98.38 554 SER A O 1
ATOM 4366 N N . TRP A 1 555 ? 28.646 16.744 -15.959 1.00 98.69 555 TRP A N 1
ATOM 4367 C CA . TRP A 1 555 ? 28.291 15.839 -14.862 1.00 98.69 555 TRP A CA 1
ATOM 4368 C C . TRP A 1 555 ? 28.877 16.290 -13.519 1.00 98.69 555 TRP A C 1
ATOM 4370 O O . TRP A 1 555 ? 29.960 16.873 -13.469 1.00 98.69 555 TRP A O 1
ATOM 4380 N N . ILE A 1 556 ? 28.207 15.945 -12.417 1.00 98.12 556 ILE A N 1
ATOM 4381 C CA . ILE A 1 556 ? 28.693 16.202 -11.055 1.00 98.12 556 ILE A CA 1
ATOM 4382 C C . ILE A 1 556 ? 30.004 15.459 -10.748 1.00 98.12 556 ILE A C 1
ATOM 4384 O O . ILE A 1 556 ? 30.177 14.286 -11.100 1.00 98.12 556 ILE A O 1
ATOM 4388 N N . THR A 1 557 ? 30.928 16.146 -10.073 1.00 96.50 557 THR A N 1
ATOM 4389 C CA . THR A 1 557 ? 32.220 15.617 -9.607 1.00 96.50 557 THR A CA 1
ATOM 4390 C C . THR A 1 557 ? 32.497 16.062 -8.164 1.00 96.50 557 THR A C 1
ATOM 4392 O O . THR A 1 557 ? 32.290 17.242 -7.878 1.00 96.50 557 THR A O 1
ATOM 4395 N N . PRO A 1 558 ? 33.035 15.197 -7.280 1.00 96.00 558 PRO A N 1
ATOM 4396 C CA . PRO A 1 558 ? 33.320 13.774 -7.492 1.00 96.00 558 PRO A CA 1
ATOM 4397 C C . PRO A 1 558 ? 32.041 12.940 -7.685 1.00 96.00 558 PRO A C 1
ATOM 4399 O O . PRO A 1 558 ? 30.932 13.423 -7.469 1.00 96.00 558 PRO A O 1
ATOM 4402 N N . PHE A 1 559 ? 32.200 11.693 -8.124 1.00 98.00 559 PHE A N 1
ATOM 4403 C CA . PHE A 1 559 ? 31.103 10.748 -8.323 1.00 98.00 559 PHE A CA 1
ATOM 4404 C C . PHE A 1 559 ? 31.464 9.393 -7.716 1.00 98.00 559 PHE A C 1
ATOM 4406 O O . PHE A 1 559 ? 32.584 8.915 -7.884 1.00 98.00 559 PHE A O 1
ATOM 4413 N N . ASP A 1 560 ? 30.505 8.793 -7.018 1.00 97.88 560 ASP A N 1
ATOM 4414 C CA . ASP A 1 560 ? 30.597 7.462 -6.429 1.00 97.88 560 ASP A CA 1
ATOM 4415 C C . ASP A 1 560 ? 29.210 6.806 -6.550 1.00 97.88 560 ASP A C 1
ATOM 4417 O O . ASP A 1 560 ? 28.277 7.252 -5.877 1.00 97.88 560 ASP A O 1
ATOM 4421 N N . PRO A 1 561 ? 29.030 5.789 -7.412 1.00 97.69 561 PRO A N 1
ATOM 4422 C CA . PRO A 1 561 ? 27.724 5.176 -7.635 1.00 97.69 561 PRO A CA 1
ATOM 4423 C C . PRO A 1 561 ? 27.256 4.307 -6.459 1.00 97.69 561 PRO A C 1
ATOM 4425 O O . PRO A 1 561 ? 26.094 3.916 -6.437 1.00 97.69 561 PRO A O 1
ATOM 4428 N N . SER A 1 562 ? 28.131 3.990 -5.494 1.00 97.81 562 SER A N 1
ATOM 4429 C CA . SER A 1 562 ? 27.811 3.121 -4.351 1.00 97.81 562 SER A CA 1
ATOM 4430 C C . SER A 1 562 ? 27.148 3.844 -3.174 1.00 97.81 562 SER A C 1
ATOM 4432 O O . SER A 1 562 ? 26.675 3.193 -2.246 1.00 97.81 562 SER A O 1
ATOM 4434 N N . LYS A 1 563 ? 27.108 5.182 -3.193 1.00 97.56 563 LYS A N 1
ATOM 4435 C CA . LYS A 1 563 ? 26.618 6.006 -2.079 1.00 97.56 563 LYS A CA 1
ATOM 4436 C C . LYS A 1 563 ? 25.292 6.694 -2.413 1.00 97.56 563 LYS A C 1
ATOM 4438 O O . LYS A 1 563 ? 25.100 7.074 -3.569 1.00 97.56 563 LYS A O 1
ATOM 4443 N N . PRO A 1 564 ? 24.408 6.918 -1.421 1.00 96.75 564 PRO A N 1
ATOM 4444 C CA . PRO A 1 564 ? 23.263 7.808 -1.579 1.00 96.75 564 PRO A CA 1
ATOM 4445 C C . PRO A 1 564 ? 23.697 9.185 -2.088 1.00 96.75 564 PRO A C 1
ATOM 4447 O O . PRO A 1 564 ? 24.746 9.705 -1.690 1.00 96.75 564 PRO A O 1
ATOM 4450 N N . ALA A 1 565 ? 22.898 9.778 -2.971 1.00 97.12 565 ALA A N 1
ATOM 4451 C CA . ALA A 1 565 ? 23.212 11.045 -3.618 1.00 97.12 565 ALA A CA 1
ATOM 4452 C C . ALA A 1 565 ? 21.968 11.932 -3.686 1.00 97.12 565 ALA A C 1
ATOM 4454 O O . ALA A 1 565 ? 20.890 11.452 -4.000 1.00 97.12 565 ALA A O 1
ATOM 4455 N N . THR A 1 566 ? 22.113 13.242 -3.476 1.00 96.81 566 THR A N 1
ATOM 4456 C CA . THR A 1 566 ? 20.986 14.200 -3.381 1.00 96.81 566 THR A CA 1
ATOM 4457 C C . THR A 1 566 ? 20.147 14.366 -4.655 1.00 96.81 566 THR A C 1
ATOM 4459 O O . THR A 1 566 ? 19.156 15.087 -4.645 1.00 96.81 566 THR A O 1
ATOM 4462 N N . TYR A 1 567 ? 20.540 13.728 -5.757 1.00 97.88 567 TYR A N 1
ATOM 4463 C CA . TYR A 1 567 ? 19.796 13.672 -7.015 1.00 97.88 567 TYR A CA 1
ATOM 4464 C C . TYR A 1 567 ? 19.127 12.303 -7.261 1.00 97.88 567 TYR A C 1
ATOM 4466 O O . TYR A 1 567 ? 18.557 12.107 -8.334 1.00 97.88 567 TYR A O 1
ATOM 4474 N N . VAL A 1 568 ? 19.169 11.388 -6.285 1.00 98.50 568 VAL A N 1
ATOM 4475 C CA . VAL A 1 568 ? 18.561 10.049 -6.312 1.00 98.50 568 VAL A CA 1
ATOM 4476 C C . VAL A 1 568 ? 17.650 9.868 -5.091 1.00 98.50 568 VAL A C 1
ATOM 4478 O O . VAL A 1 568 ? 18.097 10.077 -3.967 1.00 98.50 568 VAL A O 1
ATOM 4481 N N . THR A 1 569 ? 16.400 9.463 -5.313 1.00 98.12 569 THR A N 1
ATOM 4482 C CA . THR A 1 569 ? 15.410 9.178 -4.257 1.00 98.12 569 THR A CA 1
ATOM 4483 C C . THR A 1 569 ? 15.811 7.949 -3.453 1.00 98.12 569 THR A C 1
ATOM 4485 O O . THR A 1 569 ? 15.964 6.882 -4.039 1.00 98.12 569 THR A O 1
ATOM 4488 N N . GLU A 1 570 ? 15.999 8.111 -2.140 1.00 95.69 570 GLU A N 1
ATOM 4489 C CA . GLU A 1 570 ? 16.170 7.061 -1.106 1.00 95.69 570 GLU A CA 1
ATOM 4490 C C . GLU A 1 570 ? 17.200 5.936 -1.374 1.00 95.69 570 GLU A C 1
ATOM 4492 O O . GLU A 1 570 ? 17.285 4.955 -0.640 1.00 95.69 570 GLU A O 1
ATOM 4497 N N . ALA A 1 571 ? 18.046 6.096 -2.391 1.00 96.62 571 ALA A N 1
ATOM 4498 C CA . ALA A 1 571 ? 18.895 5.047 -2.943 1.00 96.62 571 ALA A CA 1
ATOM 4499 C C . ALA A 1 571 ? 20.210 5.615 -3.511 1.00 96.62 571 ALA A C 1
ATOM 4501 O O . ALA A 1 571 ? 20.462 6.824 -3.521 1.00 96.62 571 ALA A O 1
ATOM 4502 N N . ASN A 1 572 ? 21.081 4.731 -3.999 1.00 98.12 572 ASN A N 1
ATOM 4503 C CA . ASN A 1 572 ? 22.329 5.084 -4.673 1.00 98.12 572 ASN A CA 1
ATOM 4504 C C . ASN A 1 572 ? 22.201 5.044 -6.217 1.00 98.12 572 ASN A C 1
ATOM 4506 O O . ASN A 1 572 ? 21.308 4.384 -6.765 1.00 98.12 572 ASN A O 1
ATOM 4510 N N . PRO A 1 573 ? 23.101 5.721 -6.962 1.00 98.56 573 PRO A N 1
ATOM 4511 C CA . PRO A 1 573 ? 23.079 5.700 -8.423 1.00 98.56 573 PRO A CA 1
ATOM 4512 C C . PRO A 1 573 ? 23.242 4.308 -9.058 1.00 98.56 573 PRO A C 1
ATOM 4514 O O . PRO A 1 573 ? 22.782 4.109 -10.184 1.00 98.56 573 PRO A O 1
ATOM 4517 N N . TRP A 1 574 ? 23.864 3.331 -8.383 1.00 98.50 574 TRP A N 1
ATOM 4518 C CA . TRP A 1 574 ? 23.960 1.953 -8.889 1.00 98.50 574 TRP A CA 1
ATOM 4519 C C . TRP A 1 574 ? 22.582 1.282 -8.941 1.00 98.50 574 TRP A C 1
ATOM 4521 O O . TRP A 1 574 ? 22.232 0.725 -9.981 1.00 98.50 574 TRP A O 1
ATOM 4531 N N . GLN A 1 575 ? 21.785 1.387 -7.872 1.00 98.50 575 GLN A N 1
ATOM 4532 C CA . GLN A 1 575 ? 20.407 0.882 -7.811 1.00 98.50 575 GLN A CA 1
ATOM 4533 C C . GLN A 1 575 ? 19.542 1.547 -8.895 1.00 98.50 575 GLN A C 1
ATOM 4535 O O . GLN A 1 575 ? 19.004 0.864 -9.767 1.00 98.50 575 GLN A O 1
ATOM 4540 N N . TYR A 1 576 ? 19.484 2.885 -8.918 1.00 98.44 576 TYR A N 1
ATOM 4541 C CA . TYR A 1 576 ? 18.612 3.616 -9.850 1.00 98.44 576 TYR A CA 1
ATOM 4542 C C . TYR A 1 576 ? 19.025 3.533 -11.326 1.00 98.44 576 TYR A C 1
ATOM 4544 O O . TYR A 1 576 ? 18.193 3.770 -12.198 1.00 98.44 576 TYR A O 1
ATOM 4552 N N . THR A 1 577 ? 20.266 3.135 -11.642 1.00 98.56 577 THR A N 1
ATOM 4553 C CA . THR A 1 577 ? 20.681 2.876 -13.037 1.00 98.56 577 THR A CA 1
ATOM 4554 C C . THR A 1 577 ? 19.817 1.807 -13.713 1.00 98.56 577 THR A C 1
ATOM 4556 O O . THR A 1 577 ? 19.705 1.798 -14.936 1.00 98.56 577 THR A O 1
ATOM 4559 N N . PHE A 1 578 ? 19.178 0.931 -12.936 1.00 98.69 578 PHE A N 1
ATOM 4560 C CA . PHE A 1 578 ? 18.308 -0.127 -13.441 1.00 98.69 578 PHE A CA 1
ATOM 4561 C C . PHE A 1 578 ? 16.842 0.288 -13.646 1.00 98.69 578 PHE A C 1
ATOM 4563 O O . PHE A 1 578 ? 16.080 -0.496 -14.216 1.00 98.69 578 PHE A O 1
ATOM 4570 N N . PHE A 1 579 ? 16.436 1.505 -13.257 1.00 98.69 579 PHE A N 1
ATOM 4571 C CA . PHE A 1 579 ? 15.073 1.997 -13.487 1.00 98.69 579 PHE A CA 1
ATOM 4572 C C . PHE A 1 579 ? 14.891 2.497 -14.933 1.00 98.69 579 PHE A C 1
ATOM 4574 O O . PHE A 1 579 ? 14.816 3.693 -15.212 1.00 98.69 579 PHE A O 1
ATOM 4581 N N . VAL A 1 580 ? 14.847 1.548 -15.874 1.00 98.75 580 VAL A N 1
ATOM 4582 C CA . VAL A 1 580 ? 14.456 1.768 -17.278 1.00 98.75 580 VAL A CA 1
ATOM 4583 C C . VAL A 1 580 ? 13.540 0.619 -17.759 1.00 98.75 580 VAL A C 1
ATOM 4585 O O . VAL A 1 580 ? 13.864 -0.080 -18.724 1.00 98.75 580 VAL A O 1
ATOM 4588 N N . PRO A 1 581 ? 12.403 0.353 -17.084 1.00 98.56 581 PRO A N 1
ATOM 4589 C CA . PRO A 1 581 ? 11.532 -0.786 -17.405 1.00 98.56 581 PRO A CA 1
ATOM 4590 C C . PRO A 1 581 ? 10.936 -0.732 -18.826 1.00 98.56 581 PRO A C 1
ATOM 4592 O O . PRO A 1 581 ? 10.606 -1.769 -19.401 1.00 98.56 581 PRO A O 1
ATOM 4595 N N . GLN A 1 582 ? 10.838 0.461 -19.419 1.00 98.62 582 GLN A N 1
ATOM 4596 C CA . GLN A 1 582 ? 10.312 0.706 -20.764 1.00 98.62 582 GLN A CA 1
ATOM 4597 C C . GLN A 1 582 ? 11.313 0.470 -21.912 1.00 98.62 582 GLN A C 1
ATOM 4599 O O . GLN A 1 582 ? 10.902 0.417 -23.069 1.00 98.62 582 GLN A O 1
ATOM 4604 N N . ASP A 1 583 ? 12.617 0.380 -21.623 1.00 98.75 583 ASP A N 1
ATOM 4605 C CA . ASP A 1 583 ? 13.695 0.321 -22.630 1.00 98.75 583 ASP A CA 1
ATOM 4606 C C . ASP A 1 583 ? 14.913 -0.461 -22.094 1.00 98.75 583 ASP A C 1
ATOM 4608 O O . ASP A 1 583 ? 16.062 -0.016 -22.158 1.00 98.75 583 ASP A O 1
ATOM 4612 N N . VAL A 1 584 ? 14.655 -1.647 -21.525 1.00 98.56 584 VAL A N 1
ATOM 4613 C CA . VAL A 1 584 ? 15.692 -2.514 -20.930 1.00 98.56 584 VAL A CA 1
ATOM 4614 C C . VAL A 1 584 ? 16.747 -2.923 -21.968 1.00 98.56 584 VAL A C 1
ATOM 4616 O O . VAL A 1 584 ? 17.937 -2.930 -21.660 1.00 98.56 584 VAL A O 1
ATOM 4619 N N . ASP A 1 585 ? 16.347 -3.186 -23.218 1.00 98.44 585 ASP A N 1
ATOM 4620 C CA . ASP A 1 585 ? 17.284 -3.466 -24.318 1.00 98.44 585 ASP A CA 1
ATOM 4621 C C . ASP A 1 585 ? 18.188 -2.260 -24.632 1.00 98.44 585 ASP A C 1
ATOM 4623 O O . ASP A 1 585 ? 19.389 -2.432 -24.864 1.00 98.44 585 ASP A O 1
ATOM 4627 N N . GLY A 1 586 ? 17.652 -1.034 -24.597 1.00 98.69 586 GLY A N 1
ATOM 4628 C CA . GLY A 1 586 ? 18.439 0.190 -24.728 1.00 98.69 586 GLY A CA 1
ATOM 4629 C C . GLY A 1 586 ? 19.413 0.390 -23.566 1.00 98.69 586 GLY A C 1
ATOM 4630 O O . GLY A 1 586 ? 20.556 0.792 -23.795 1.00 98.69 586 GLY A O 1
ATOM 4631 N N . LEU A 1 587 ? 19.016 0.052 -22.334 1.00 98.81 587 LEU A N 1
ATOM 4632 C CA . LEU A 1 587 ? 19.890 0.100 -21.155 1.00 98.81 587 LEU A CA 1
ATOM 4633 C C . LEU A 1 587 ? 21.023 -0.938 -21.229 1.00 98.81 587 LEU A C 1
ATOM 4635 O O . LEU A 1 587 ? 22.180 -0.609 -20.939 1.00 98.81 587 LEU A O 1
ATOM 4639 N N . ILE A 1 588 ? 20.724 -2.161 -21.680 1.00 98.88 588 ILE A N 1
ATOM 4640 C CA . ILE A 1 588 ? 21.725 -3.204 -21.954 1.00 98.88 588 ILE A CA 1
ATOM 4641 C C . ILE A 1 588 ? 22.737 -2.694 -22.991 1.00 98.88 588 ILE A C 1
ATOM 4643 O O . ILE A 1 588 ? 23.946 -2.788 -22.770 1.00 98.88 588 ILE A O 1
ATOM 4647 N N . GLN A 1 589 ? 22.271 -2.090 -24.091 1.00 98.69 589 GLN A N 1
ATOM 4648 C CA . GLN A 1 589 ? 23.147 -1.509 -25.117 1.00 98.69 589 GLN A CA 1
ATOM 4649 C C . GLN A 1 589 ? 24.010 -0.360 -24.568 1.00 98.69 589 GLN A C 1
ATOM 4651 O O . GLN A 1 589 ? 25.229 -0.385 -24.740 1.00 98.69 589 GLN A O 1
ATOM 4656 N N . ALA A 1 590 ? 23.419 0.606 -23.856 1.00 98.50 590 ALA A N 1
ATOM 4657 C CA . ALA A 1 590 ? 24.130 1.762 -23.297 1.00 98.50 590 ALA A CA 1
ATOM 4658 C C . ALA A 1 590 ? 25.220 1.368 -22.280 1.00 98.50 590 ALA A C 1
ATOM 4660 O O . ALA A 1 590 ? 26.287 1.997 -22.225 1.00 98.50 590 ALA A O 1
ATOM 4661 N N . THR A 1 591 ? 24.973 0.293 -21.524 1.00 98.31 591 THR A N 1
ATOM 4662 C CA . THR A 1 591 ? 25.915 -0.294 -20.559 1.00 98.31 591 THR A CA 1
ATOM 4663 C C . THR A 1 591 ? 27.119 -0.966 -21.230 1.00 98.31 591 THR A C 1
ATOM 4665 O O . THR A 1 591 ? 28.187 -1.026 -20.624 1.00 98.31 591 THR A O 1
ATOM 4668 N N . GLY A 1 592 ? 26.991 -1.407 -22.487 1.00 97.88 592 GLY A N 1
ATOM 4669 C CA . GLY A 1 592 ? 28.052 -2.086 -23.246 1.00 97.88 592 GLY A CA 1
ATOM 4670 C C . GLY A 1 592 ? 27.683 -3.480 -23.765 1.00 97.88 592 GLY A C 1
ATOM 4671 O O . GLY A 1 592 ? 28.571 -4.230 -24.164 1.00 97.88 592 GLY A O 1
ATOM 4672 N N . GLY A 1 593 ? 26.399 -3.845 -23.763 1.00 98.38 593 GLY A N 1
ATOM 4673 C CA . GLY A 1 593 ? 25.909 -5.165 -24.161 1.00 98.38 593 GLY A CA 1
ATOM 4674 C C . GLY A 1 593 ? 25.659 -6.104 -22.978 1.00 98.38 593 GLY A C 1
ATOM 4675 O O . GLY A 1 593 ? 25.846 -5.740 -21.816 1.00 98.38 593 GLY A O 1
ATOM 4676 N N . ARG A 1 594 ? 25.204 -7.326 -23.291 1.00 98.31 594 ARG A N 1
ATOM 4677 C CA . ARG A 1 594 ? 24.696 -8.309 -22.313 1.00 98.31 594 ARG A CA 1
ATOM 4678 C C . ARG A 1 594 ? 25.688 -8.598 -21.189 1.00 98.31 594 ARG A C 1
ATOM 4680 O O . ARG A 1 594 ? 25.342 -8.369 -20.037 1.00 98.31 594 ARG A O 1
ATOM 4687 N N . GLU A 1 595 ? 26.920 -8.989 -21.511 1.00 98.44 595 GLU A N 1
ATOM 4688 C CA . GLU A 1 595 ? 27.927 -9.323 -20.491 1.00 98.44 595 GLU A CA 1
ATOM 4689 C C . GLU A 1 595 ? 28.260 -8.141 -19.573 1.00 98.44 595 GLU A C 1
ATOM 4691 O O . GLU A 1 595 ? 28.280 -8.297 -18.357 1.00 98.44 595 GLU A O 1
ATOM 4696 N N . ALA A 1 596 ? 28.418 -6.930 -20.119 1.00 98.50 596 ALA A N 1
ATOM 4697 C CA . ALA A 1 596 ? 28.680 -5.731 -19.318 1.00 98.50 596 ALA A CA 1
ATOM 4698 C C . ALA A 1 596 ? 27.515 -5.399 -18.365 1.00 98.50 596 ALA A C 1
ATOM 4700 O O . ALA A 1 596 ? 27.731 -4.997 -17.218 1.00 98.50 596 ALA A O 1
ATOM 4701 N N . PHE A 1 597 ? 26.275 -5.595 -18.820 1.00 98.81 597 PHE A N 1
ATOM 4702 C CA . PHE A 1 597 ? 25.075 -5.402 -18.009 1.00 98.81 597 PHE A CA 1
ATOM 4703 C C . PHE A 1 597 ? 24.917 -6.489 -16.933 1.00 98.81 597 PHE A C 1
ATOM 4705 O O . PHE A 1 597 ? 24.637 -6.170 -15.778 1.00 98.81 597 PHE A O 1
ATOM 4712 N N . ILE A 1 598 ? 25.195 -7.752 -17.272 1.00 98.81 598 ILE A N 1
ATOM 4713 C CA . ILE A 1 598 ? 25.241 -8.881 -16.330 1.00 98.81 598 ILE A CA 1
ATOM 4714 C C . ILE A 1 598 ? 26.303 -8.633 -15.249 1.00 98.81 598 ILE A C 1
ATOM 4716 O O . ILE A 1 598 ? 25.994 -8.757 -14.067 1.00 98.81 598 ILE A O 1
ATOM 4720 N N . THR A 1 599 ? 27.512 -8.194 -15.617 1.00 98.56 599 THR A N 1
ATOM 4721 C CA . THR A 1 599 ? 28.567 -7.817 -14.661 1.00 98.56 599 THR A CA 1
ATOM 4722 C C . THR A 1 599 ? 28.141 -6.652 -13.759 1.00 98.56 599 THR A C 1
ATOM 4724 O O . THR A 1 599 ? 28.435 -6.666 -12.564 1.00 98.56 599 THR A O 1
ATOM 4727 N N . LYS A 1 600 ? 27.416 -5.651 -14.284 1.00 98.50 600 LYS A N 1
ATOM 4728 C CA . LYS A 1 600 ? 26.904 -4.525 -13.479 1.00 98.50 600 LYS A CA 1
ATOM 4729 C C . LYS A 1 600 ? 25.822 -4.962 -12.482 1.00 98.50 600 LYS A C 1
ATOM 4731 O O . LYS A 1 600 ? 25.804 -4.447 -11.362 1.00 98.50 600 LYS A O 1
ATOM 4736 N N . LEU A 1 601 ? 24.957 -5.909 -12.860 1.00 98.69 601 LEU A N 1
ATOM 4737 C CA . LEU A 1 601 ? 23.990 -6.540 -11.955 1.00 98.69 601 LEU A CA 1
ATOM 4738 C C . LEU A 1 601 ? 24.702 -7.381 -10.884 1.00 98.69 601 LEU A C 1
ATOM 4740 O O . LEU A 1 601 ? 24.465 -7.177 -9.695 1.00 98.69 601 LEU A O 1
ATOM 4744 N N . ASP A 1 602 ? 25.620 -8.269 -11.280 1.00 98.62 602 ASP A N 1
ATOM 4745 C CA . ASP A 1 602 ? 26.392 -9.106 -10.350 1.00 98.62 602 ASP A CA 1
ATOM 4746 C C . ASP A 1 602 ? 27.162 -8.248 -9.332 1.00 98.62 602 ASP A C 1
ATOM 4748 O O . ASP A 1 602 ? 27.211 -8.586 -8.147 1.00 98.62 602 ASP A O 1
ATOM 4752 N N . GLY A 1 603 ? 27.722 -7.118 -9.778 1.00 98.31 603 GLY A N 1
ATOM 4753 C CA . GLY A 1 603 ? 28.422 -6.151 -8.933 1.00 98.31 603 GLY A CA 1
ATOM 4754 C C . GLY A 1 603 ? 27.538 -5.526 -7.850 1.00 98.31 603 GLY A C 1
ATOM 4755 O O . GLY A 1 603 ? 27.996 -5.414 -6.716 1.00 98.31 603 GLY A O 1
ATOM 4756 N N . LEU A 1 604 ? 26.269 -5.210 -8.148 1.00 98.38 604 LEU A N 1
ATOM 4757 C CA . LEU A 1 604 ? 25.311 -4.675 -7.168 1.00 98.38 604 LEU A CA 1
ATOM 4758 C C . LEU A 1 604 ? 25.113 -5.654 -5.996 1.00 98.38 604 LEU A C 1
ATOM 4760 O O . LEU A 1 604 ? 25.266 -5.282 -4.833 1.00 98.38 604 LEU A O 1
ATOM 4764 N N . PHE A 1 605 ? 24.829 -6.925 -6.303 1.00 98.06 605 PHE A N 1
ATOM 4765 C CA . PHE A 1 605 ? 24.652 -7.968 -5.285 1.00 98.06 605 PHE A CA 1
ATOM 4766 C C . PHE A 1 605 ? 25.967 -8.294 -4.557 1.00 98.06 605 PHE A C 1
ATOM 4768 O O . PHE A 1 605 ? 25.972 -8.472 -3.341 1.00 98.06 605 PHE A O 1
ATOM 4775 N N . THR A 1 606 ? 27.095 -8.339 -5.273 1.00 97.94 606 THR A N 1
ATOM 4776 C CA . THR A 1 606 ? 28.416 -8.662 -4.695 1.00 97.94 606 THR A CA 1
ATOM 4777 C C . THR A 1 606 ? 28.909 -7.573 -3.740 1.00 97.94 606 THR A C 1
ATOM 4779 O O . THR A 1 606 ? 29.470 -7.885 -2.691 1.00 97.94 606 THR A O 1
ATOM 4782 N N . ALA A 1 607 ? 28.649 -6.303 -4.058 1.00 97.25 607 ALA A N 1
ATOM 4783 C CA . ALA A 1 607 ? 28.941 -5.163 -3.192 1.00 97.25 607 ALA A CA 1
ATOM 4784 C C . ALA A 1 607 ? 27.926 -4.982 -2.045 1.00 97.25 607 ALA A C 1
ATOM 4786 O O . ALA A 1 607 ? 28.111 -4.088 -1.223 1.00 97.25 607 ALA A O 1
ATOM 4787 N N . LYS A 1 608 ? 26.872 -5.816 -1.977 1.00 96.69 608 LYS A N 1
ATOM 4788 C CA . LYS A 1 608 ? 25.737 -5.685 -1.043 1.00 96.69 608 LYS A CA 1
ATOM 4789 C C . LYS A 1 608 ? 25.037 -4.320 -1.132 1.00 96.69 608 LYS A C 1
ATOM 4791 O O . LYS A 1 608 ? 24.649 -3.745 -0.123 1.00 96.69 608 LYS A O 1
ATOM 4796 N N . LEU A 1 609 ? 24.897 -3.816 -2.360 1.00 97.25 609 LEU A N 1
ATOM 4797 C CA . LEU A 1 609 ? 24.178 -2.582 -2.700 1.00 97.25 609 LEU A CA 1
ATOM 4798 C C . LEU A 1 609 ? 22.753 -2.851 -3.213 1.00 97.25 609 LEU A C 1
ATOM 4800 O O . LEU A 1 609 ? 22.034 -1.907 -3.533 1.00 97.25 609 LEU A O 1
ATOM 4804 N N . TYR A 1 610 ? 22.356 -4.120 -3.343 1.00 97.88 610 TYR A N 1
ATOM 4805 C CA . TYR A 1 610 ? 20.953 -4.476 -3.534 1.00 97.88 610 TYR A CA 1
ATOM 4806 C C . TYR A 1 610 ? 20.227 -4.340 -2.199 1.00 97.88 610 TYR A C 1
ATOM 4808 O O . TYR A 1 610 ? 20.710 -4.855 -1.191 1.00 97.88 610 TYR A O 1
ATOM 4816 N N . ASP A 1 611 ? 19.065 -3.700 -2.232 1.00 96.62 611 ASP A N 1
ATOM 4817 C CA . ASP A 1 611 ? 18.143 -3.606 -1.108 1.00 96.62 611 ASP A CA 1
ATOM 4818 C C . ASP A 1 611 ? 16.810 -4.236 -1.527 1.00 96.62 611 ASP A C 1
ATOM 4820 O O . ASP A 1 611 ? 16.398 -4.096 -2.684 1.00 96.62 611 ASP A O 1
ATOM 4824 N N . GLN A 1 612 ? 16.183 -4.969 -0.609 1.00 96.94 612 GLN A N 1
ATOM 4825 C CA . GLN A 1 612 ? 14.861 -5.559 -0.799 1.00 96.94 612 GLN A CA 1
ATOM 4826 C C . GLN A 1 612 ? 13.772 -4.780 -0.061 1.00 96.94 612 GLN A C 1
ATOM 4828 O O . GLN A 1 612 ? 12.619 -4.933 -0.435 1.00 96.94 612 GLN A O 1
ATOM 4833 N N . GLY A 1 613 ? 14.103 -3.979 0.953 1.00 95.62 613 GLY A N 1
ATOM 4834 C CA . GLY A 1 613 ? 13.144 -3.148 1.685 1.00 95.62 613 GLY A CA 1
ATOM 4835 C C . GLY A 1 613 ? 12.932 -1.772 1.051 1.00 95.62 613 GLY A C 1
ATOM 4836 O O . GLY A 1 613 ? 12.647 -0.831 1.784 1.00 95.62 613 GLY A O 1
ATOM 4837 N N . ASN A 1 614 ? 13.165 -1.630 -0.264 1.00 96.12 614 ASN A N 1
ATOM 4838 C CA . ASN A 1 614 ? 13.001 -0.365 -0.982 1.00 96.12 614 ASN A CA 1
ATOM 4839 C C . ASN A 1 614 ? 12.713 -0.557 -2.493 1.00 96.12 614 ASN A C 1
ATOM 4841 O O . ASN A 1 614 ? 13.455 -1.198 -3.252 1.00 96.12 614 ASN A O 1
ATOM 4845 N N . GLU A 1 615 ? 11.645 0.098 -2.922 1.00 97.75 615 GLU A N 1
ATOM 4846 C CA . GLU A 1 615 ? 10.956 0.161 -4.209 1.00 97.75 615 GLU A CA 1
ATOM 4847 C C . GLU A 1 615 ? 11.808 0.174 -5.498 1.00 97.75 615 GLU A C 1
ATOM 4849 O O . GLU A 1 615 ? 11.407 -0.475 -6.479 1.00 97.75 615 GLU A O 1
ATOM 4854 N N . PRO A 1 616 ? 12.956 0.877 -5.594 1.00 96.62 616 PRO A N 1
ATOM 4855 C CA . PRO A 1 616 ? 13.831 0.836 -6.767 1.00 96.62 616 PRO A CA 1
ATOM 4856 C C . PRO A 1 616 ? 14.492 -0.534 -6.985 1.00 96.62 616 PRO A C 1
ATOM 4858 O O . PRO A 1 616 ? 14.865 -0.856 -8.116 1.00 96.62 616 PRO A O 1
ATOM 4861 N N . GLY A 1 617 ? 14.626 -1.360 -5.939 1.00 95.38 617 GLY A N 1
ATOM 4862 C CA . GLY A 1 617 ? 15.226 -2.696 -6.017 1.00 95.38 617 GLY A CA 1
ATOM 4863 C C . GLY A 1 617 ? 14.362 -3.729 -6.751 1.00 95.38 617 GLY A C 1
ATOM 4864 O O . GLY A 1 617 ? 14.876 -4.649 -7.392 1.00 95.38 617 GLY A O 1
ATOM 4865 N N . HIS A 1 618 ? 13.040 -3.554 -6.729 1.00 98.56 618 HIS A N 1
ATOM 4866 C CA . HIS A 1 618 ? 12.060 -4.625 -6.947 1.00 98.56 618 HIS A CA 1
ATOM 4867 C C . HIS A 1 618 ? 12.116 -5.321 -8.312 1.00 98.56 618 HIS A C 1
ATOM 4869 O O . HIS A 1 618 ? 11.914 -6.536 -8.398 1.00 98.56 618 HIS A O 1
ATOM 4875 N N . ALA A 1 619 ? 12.444 -4.592 -9.379 1.00 98.12 619 ALA A N 1
ATOM 4876 C CA . ALA A 1 619 ? 12.563 -5.166 -10.719 1.00 98.12 619 ALA A CA 1
ATOM 4877 C C . ALA A 1 619 ? 13.952 -5.770 -11.019 1.00 98.12 619 ALA A C 1
ATOM 4879 O O . ALA A 1 619 ? 14.070 -6.592 -11.931 1.00 98.12 619 ALA A O 1
ATOM 4880 N N . ILE A 1 620 ? 15.007 -5.395 -10.280 1.00 98.69 620 ILE A N 1
ATOM 4881 C CA . ILE A 1 620 ? 16.412 -5.603 -10.687 1.00 98.69 620 ILE A CA 1
ATOM 4882 C C . ILE A 1 620 ? 16.746 -7.092 -10.862 1.00 98.69 620 ILE A C 1
ATOM 4884 O O . ILE A 1 620 ? 17.375 -7.476 -11.852 1.00 98.69 620 ILE A O 1
ATOM 4888 N N . ALA A 1 621 ? 16.277 -7.955 -9.954 1.00 98.62 621 ALA A N 1
ATOM 4889 C CA . ALA A 1 621 ? 16.509 -9.400 -10.031 1.00 98.62 621 ALA A CA 1
ATOM 4890 C C . ALA A 1 621 ? 15.940 -10.040 -11.316 1.00 98.62 621 ALA A C 1
ATOM 4892 O O . ALA A 1 621 ? 16.472 -11.046 -11.786 1.00 98.62 621 ALA A O 1
ATOM 4893 N N . TYR A 1 622 ? 14.911 -9.446 -11.928 1.00 98.81 622 TYR A N 1
ATOM 4894 C CA . TYR A 1 622 ? 14.284 -9.927 -13.163 1.00 98.81 622 TYR A CA 1
ATOM 4895 C C . TYR A 1 622 ? 14.963 -9.419 -14.446 1.00 98.81 622 TYR A C 1
ATOM 4897 O O . TYR A 1 622 ? 14.648 -9.906 -15.533 1.00 98.81 622 TYR A O 1
ATOM 4905 N N . LEU A 1 623 ? 15.919 -8.484 -14.354 1.00 98.81 623 LEU A N 1
ATOM 4906 C CA . LEU A 1 623 ? 16.586 -7.906 -15.527 1.00 98.81 623 LEU A CA 1
ATOM 4907 C C . LEU A 1 623 ? 17.606 -8.855 -16.183 1.00 98.81 623 LEU A C 1
ATOM 4909 O O . LEU A 1 623 ? 17.887 -8.711 -17.374 1.00 98.81 623 LEU A O 1
ATOM 4913 N N . TYR A 1 624 ? 18.103 -9.880 -15.474 1.00 98.75 624 TYR A N 1
ATOM 4914 C CA . TYR A 1 624 ? 18.959 -10.900 -16.099 1.00 98.75 624 TYR A CA 1
ATOM 4915 C C . TYR A 1 624 ? 18.223 -11.696 -17.196 1.00 98.75 624 TYR A C 1
ATOM 4917 O O . TYR A 1 624 ? 18.875 -12.119 -18.149 1.00 98.75 624 TYR A O 1
ATOM 4925 N N . ASN A 1 625 ? 16.892 -11.860 -17.127 1.00 98.31 625 ASN A N 1
ATOM 4926 C CA . ASN A 1 625 ? 16.105 -12.490 -18.201 1.00 98.31 625 ASN A CA 1
ATOM 4927 C C . ASN A 1 625 ? 16.276 -11.754 -19.543 1.00 98.31 625 ASN A C 1
ATOM 4929 O O . ASN A 1 625 ? 16.541 -12.386 -20.563 1.00 98.31 625 ASN A O 1
ATOM 4933 N N . PHE A 1 626 ? 16.188 -10.419 -19.532 1.00 98.19 626 PHE A N 1
ATOM 4934 C CA . PHE A 1 626 ? 16.360 -9.562 -20.715 1.00 98.19 626 PHE A CA 1
ATOM 4935 C C . PHE A 1 626 ? 17.805 -9.611 -21.236 1.00 98.19 626 PHE A C 1
ATOM 4937 O O . PHE A 1 626 ? 18.055 -9.649 -22.441 1.00 98.19 626 PHE A O 1
ATOM 4944 N N . ALA A 1 627 ? 18.771 -9.709 -20.320 1.00 97.81 627 ALA A N 1
ATOM 4945 C CA . ALA A 1 627 ? 20.177 -9.897 -20.657 1.00 97.81 627 ALA A CA 1
ATOM 4946 C C . ALA A 1 627 ? 20.519 -11.309 -21.182 1.00 97.81 627 ALA A C 1
ATOM 4948 O O . ALA A 1 627 ? 21.637 -11.520 -21.642 1.00 97.81 627 ALA A O 1
ATOM 4949 N N . GLY A 1 628 ? 19.585 -12.268 -21.148 1.00 96.56 628 GLY A N 1
ATOM 4950 C CA . GLY A 1 628 ? 19.805 -13.649 -21.595 1.00 96.56 628 GLY A CA 1
ATOM 4951 C C . GLY A 1 628 ? 20.431 -14.580 -20.548 1.00 96.56 628 GLY A C 1
ATOM 4952 O O . GLY A 1 628 ? 20.859 -15.676 -20.900 1.00 96.56 628 GLY A O 1
ATOM 4953 N N . ALA A 1 629 ? 20.455 -14.187 -19.270 1.00 97.62 629 ALA A N 1
ATOM 4954 C CA . ALA A 1 629 ? 21.008 -14.957 -18.151 1.00 97.62 629 ALA A CA 1
ATOM 4955 C C . ALA A 1 629 ? 19.922 -15.404 -17.135 1.00 97.62 629 ALA A C 1
ATOM 4957 O O . ALA A 1 629 ? 20.041 -15.126 -15.938 1.00 97.62 629 ALA A O 1
ATOM 4958 N N . PRO A 1 630 ? 18.863 -16.121 -17.561 1.00 97.19 630 PRO A N 1
ATOM 4959 C CA . PRO A 1 630 ? 17.673 -16.401 -16.745 1.00 97.19 630 PRO A CA 1
ATOM 4960 C C . PRO A 1 630 ? 17.965 -17.206 -15.473 1.00 97.19 630 PRO A C 1
ATOM 4962 O O . PRO A 1 630 ? 17.318 -17.007 -14.447 1.00 97.19 630 PRO A O 1
ATOM 4965 N N . ALA A 1 631 ? 18.997 -18.056 -15.487 1.00 97.62 631 ALA A N 1
ATOM 4966 C CA . ALA A 1 631 ? 19.454 -18.775 -14.299 1.00 97.62 631 ALA A CA 1
ATOM 4967 C C . ALA A 1 631 ? 19.873 -17.826 -13.155 1.00 97.62 631 ALA A C 1
ATOM 4969 O O . ALA A 1 631 ? 19.711 -18.176 -11.988 1.00 97.62 631 ALA A O 1
ATOM 4970 N N . LYS A 1 632 ? 20.355 -16.609 -13.460 1.00 98.50 632 LYS A N 1
ATOM 4971 C CA . LYS A 1 632 ? 20.669 -15.591 -12.445 1.00 98.50 632 LYS A CA 1
ATOM 4972 C C . LYS A 1 632 ? 19.404 -14.940 -11.877 1.00 98.50 632 LYS A C 1
ATOM 4974 O O . LYS A 1 632 ? 19.342 -14.755 -10.667 1.00 98.50 632 LYS A O 1
ATOM 4979 N N . THR A 1 633 ? 18.370 -14.692 -12.689 1.00 98.75 633 THR A N 1
ATOM 4980 C CA . THR A 1 633 ? 17.042 -14.292 -12.177 1.00 98.75 633 THR A CA 1
ATOM 4981 C C . THR A 1 633 ? 16.461 -15.374 -11.266 1.00 98.75 633 THR A C 1
ATOM 4983 O O . THR A 1 633 ? 16.089 -15.079 -10.134 1.00 98.75 633 THR A O 1
ATOM 4986 N N . GLN A 1 634 ? 16.460 -16.634 -11.707 1.00 98.69 634 GLN A N 1
ATOM 4987 C CA . GLN A 1 634 ? 15.968 -17.776 -10.925 1.00 98.69 634 GLN A CA 1
ATOM 4988 C C . GLN A 1 634 ? 16.717 -17.917 -9.589 1.00 98.69 634 GLN A C 1
ATOM 4990 O O . GLN A 1 634 ? 16.080 -18.069 -8.548 1.00 98.69 634 GLN A O 1
ATOM 4995 N N . GLN A 1 635 ? 18.052 -17.790 -9.604 1.00 98.44 635 GLN A N 1
ATOM 4996 C CA . GLN A 1 635 ? 18.878 -17.797 -8.396 1.00 98.44 635 GLN A CA 1
ATOM 4997 C C . GLN A 1 635 ? 18.538 -16.624 -7.462 1.00 98.44 635 GLN A C 1
ATOM 4999 O O . GLN A 1 635 ? 18.230 -16.863 -6.297 1.00 98.44 635 GLN A O 1
ATOM 5004 N N . ARG A 1 636 ? 18.568 -15.372 -7.948 1.00 98.56 636 ARG A N 1
ATOM 5005 C CA . ARG A 1 636 ? 18.370 -14.182 -7.099 1.00 98.56 636 ARG A CA 1
ATOM 5006 C C . ARG A 1 636 ? 16.955 -14.089 -6.537 1.00 98.56 636 ARG A C 1
ATOM 5008 O O . ARG A 1 636 ? 16.806 -13.831 -5.352 1.00 98.56 636 ARG A O 1
ATOM 5015 N N . VAL A 1 637 ? 15.919 -14.368 -7.329 1.00 98.69 637 VAL A N 1
ATOM 5016 C CA . VAL A 1 637 ? 14.527 -14.363 -6.838 1.00 98.69 637 VAL A CA 1
ATOM 5017 C C . VAL A 1 637 ? 14.341 -15.397 -5.720 1.00 98.69 637 VAL A C 1
ATOM 5019 O O . VAL A 1 637 ? 13.763 -15.082 -4.681 1.00 98.69 637 VAL A O 1
ATOM 5022 N N . ARG A 1 638 ? 14.900 -16.607 -5.869 1.00 98.19 638 ARG A N 1
ATOM 5023 C CA . ARG A 1 638 ? 14.831 -17.657 -4.836 1.00 98.19 638 ARG A CA 1
ATOM 5024 C C . ARG A 1 638 ? 15.723 -17.384 -3.624 1.00 98.19 638 ARG A C 1
ATOM 5026 O O . ARG A 1 638 ? 15.365 -17.811 -2.532 1.00 98.19 638 ARG A O 1
ATOM 5033 N N . GLU A 1 639 ? 16.838 -16.681 -3.785 1.00 98.25 639 GLU A N 1
ATOM 5034 C CA . GLU A 1 639 ? 17.670 -16.186 -2.680 1.00 98.25 639 GLU A CA 1
ATOM 5035 C C . GLU A 1 639 ? 16.901 -15.145 -1.852 1.00 98.25 639 GLU A C 1
ATOM 5037 O O . GLU A 1 639 ? 16.769 -15.299 -0.639 1.00 98.25 639 GLU A O 1
ATOM 5042 N N . LEU A 1 640 ? 16.304 -14.146 -2.507 1.00 98.50 640 LEU A N 1
ATOM 5043 C CA . LEU A 1 640 ? 15.563 -13.063 -1.856 1.00 98.50 640 LEU A CA 1
ATOM 5044 C C . LEU A 1 640 ? 14.329 -13.583 -1.099 1.00 98.50 640 LEU A C 1
ATOM 5046 O O . LEU A 1 640 ? 14.202 -13.353 0.104 1.00 98.50 640 LEU A O 1
ATOM 5050 N N . LEU A 1 641 ? 13.490 -14.391 -1.758 1.00 98.56 641 LEU A N 1
ATOM 5051 C CA . LEU A 1 641 ? 12.282 -15.002 -1.178 1.00 98.56 641 LEU A CA 1
ATOM 5052 C C . LEU A 1 641 ? 12.532 -15.906 0.046 1.00 98.56 641 LEU A C 1
ATOM 5054 O O . LEU A 1 641 ? 11.585 -16.205 0.771 1.00 98.56 641 LEU A O 1
ATOM 5058 N N . ASN A 1 642 ? 13.769 -16.374 0.258 1.00 97.31 642 ASN A N 1
ATOM 5059 C CA . ASN A 1 642 ? 14.145 -17.242 1.383 1.00 97.31 642 ASN A CA 1
ATOM 5060 C C . ASN A 1 642 ? 15.074 -16.566 2.410 1.00 97.31 642 ASN A C 1
ATOM 5062 O O . ASN A 1 642 ? 15.460 -17.219 3.377 1.00 97.31 642 ASN A O 1
ATOM 5066 N N . THR A 1 643 ? 15.467 -15.302 2.208 1.00 96.81 643 THR A N 1
ATOM 5067 C CA . THR A 1 643 ? 16.405 -14.598 3.111 1.00 96.81 643 THR A CA 1
ATOM 5068 C C . THR A 1 643 ? 15.963 -13.207 3.544 1.00 96.81 643 THR A C 1
ATOM 5070 O O . THR A 1 643 ? 16.438 -12.741 4.572 1.00 96.81 643 THR A O 1
ATOM 5073 N N . GLN A 1 644 ? 15.080 -12.548 2.789 1.00 97.00 644 GLN A N 1
ATOM 5074 C CA . GLN A 1 644 ? 14.607 -11.188 3.083 1.00 97.00 644 GLN A CA 1
ATOM 5075 C C . GLN A 1 644 ? 13.226 -11.170 3.755 1.00 97.00 644 GLN A C 1
ATOM 5077 O O . GLN A 1 644 ? 12.766 -10.122 4.180 1.00 97.00 644 GLN A O 1
ATOM 5082 N N . PHE A 1 645 ? 12.557 -12.323 3.843 1.00 98.19 645 PHE A N 1
ATOM 5083 C CA . PHE A 1 645 ? 11.211 -12.460 4.396 1.00 98.19 645 PHE A CA 1
ATOM 5084 C C . PHE A 1 645 ? 11.180 -13.611 5.403 1.00 98.19 645 PHE A C 1
ATOM 5086 O O . PHE A 1 645 ? 11.771 -14.668 5.163 1.00 98.19 645 PHE A O 1
ATOM 5093 N N . GLY A 1 646 ? 10.474 -13.419 6.516 1.00 97.25 646 GLY A N 1
ATOM 5094 C CA . GLY A 1 646 ? 10.392 -14.370 7.623 1.00 97.25 646 GLY A CA 1
ATOM 5095 C C . GLY A 1 646 ? 8.980 -14.489 8.193 1.00 97.25 646 GLY A C 1
ATOM 5096 O O . GLY A 1 646 ? 8.140 -13.618 8.008 1.00 97.25 646 GLY A O 1
ATOM 5097 N N . SER A 1 647 ? 8.712 -15.576 8.915 1.00 96.25 647 SER A N 1
ATOM 5098 C CA . SER A 1 647 ? 7.421 -15.822 9.578 1.00 96.25 647 SER A CA 1
ATOM 5099 C C . SER A 1 647 ? 7.393 -15.325 11.034 1.00 96.25 647 SER A C 1
ATOM 5101 O O . SER A 1 647 ? 6.754 -15.943 11.884 1.00 96.25 647 SER A O 1
ATOM 5103 N N . GLY A 1 648 ? 8.171 -14.286 11.345 1.00 95.88 648 GLY A N 1
ATOM 5104 C CA . GLY A 1 648 ? 8.279 -13.667 12.670 1.00 95.88 648 GLY A CA 1
ATOM 5105 C C . GLY A 1 648 ? 7.787 -12.216 12.656 1.00 95.88 648 GLY A C 1
ATOM 5106 O O . GLY A 1 648 ? 7.542 -11.673 11.578 1.00 95.88 648 GLY A O 1
ATOM 5107 N N . PRO A 1 649 ? 7.643 -11.557 13.821 1.00 96.94 649 PRO A N 1
ATOM 5108 C CA . PRO A 1 649 ? 7.184 -10.167 13.880 1.00 96.94 649 PRO A CA 1
ATOM 5109 C C . PRO A 1 649 ? 8.095 -9.172 13.146 1.00 96.94 649 PRO A C 1
ATOM 5111 O O . PRO A 1 649 ? 7.635 -8.146 12.661 1.00 96.94 649 PRO A O 1
ATOM 5114 N N . ASP A 1 650 ? 9.375 -9.510 13.035 1.00 96.12 650 ASP A N 1
ATOM 5115 C CA . ASP A 1 650 ? 10.457 -8.854 12.295 1.00 96.12 650 ASP A CA 1
ATOM 5116 C C . ASP A 1 650 ? 10.613 -9.378 10.847 1.00 96.12 650 ASP A C 1
ATOM 5118 O O . ASP A 1 650 ? 11.633 -9.165 10.201 1.00 96.12 650 ASP A O 1
ATOM 5122 N N . GLY A 1 651 ? 9.617 -10.100 10.329 1.00 96.88 651 GLY A N 1
ATOM 5123 C CA . GLY A 1 651 ? 9.697 -10.869 9.084 1.00 96.88 651 GLY A CA 1
ATOM 5124 C C . GLY A 1 651 ? 9.609 -10.095 7.762 1.00 96.88 651 GLY A C 1
ATOM 5125 O O . GLY A 1 651 ? 9.419 -10.737 6.727 1.00 96.88 651 GLY A O 1
ATOM 5126 N N . LEU A 1 652 ? 9.735 -8.765 7.774 1.00 97.38 652 LEU A N 1
ATOM 5127 C CA . LEU A 1 652 ? 9.813 -7.920 6.575 1.00 97.38 652 LEU A CA 1
ATOM 5128 C C . LEU A 1 652 ? 11.186 -7.222 6.509 1.00 97.38 652 LEU A C 1
ATOM 5130 O O . LEU A 1 652 ? 11.721 -6.862 7.556 1.00 97.38 652 LEU A O 1
ATOM 5134 N N . PRO A 1 653 ? 11.761 -6.998 5.310 1.00 95.25 653 PRO A N 1
ATOM 5135 C CA . PRO A 1 653 ? 13.101 -6.415 5.161 1.00 95.25 653 PRO A CA 1
ATOM 5136 C C . PRO A 1 653 ? 13.128 -4.881 5.282 1.00 95.25 653 PRO A C 1
ATOM 5138 O O . PRO A 1 653 ? 14.199 -4.285 5.247 1.00 95.25 653 PRO A O 1
ATOM 5141 N N . GLY A 1 654 ? 11.958 -4.257 5.391 1.00 95.75 654 GLY A N 1
ATOM 5142 C CA . GLY A 1 654 ? 11.706 -2.822 5.480 1.00 95.75 654 GLY A CA 1
ATOM 5143 C C . GLY A 1 654 ? 10.196 -2.595 5.587 1.00 95.75 654 GLY A C 1
ATOM 5144 O O . GLY A 1 654 ? 9.458 -3.561 5.812 1.00 95.75 654 GLY A O 1
ATOM 5145 N N . ASN A 1 655 ? 9.755 -1.351 5.393 1.00 96.69 655 ASN A N 1
ATOM 5146 C CA . ASN A 1 655 ? 8.346 -0.966 5.272 1.00 96.69 655 ASN A CA 1
ATOM 5147 C C . ASN A 1 655 ? 7.557 -1.933 4.364 1.00 96.69 655 ASN A C 1
ATOM 5149 O O . ASN A 1 655 ? 8.079 -2.377 3.346 1.00 96.69 655 ASN A O 1
ATOM 5153 N N . ASP A 1 656 ? 6.280 -2.210 4.657 1.00 97.81 656 ASP A N 1
ATOM 5154 C CA . ASP A 1 656 ? 5.417 -2.931 3.697 1.00 97.81 656 ASP A CA 1
ATOM 5155 C C . ASP A 1 656 ? 4.794 -2.019 2.609 1.00 97.81 656 ASP A C 1
ATOM 5157 O O . ASP A 1 656 ? 4.219 -2.518 1.638 1.00 97.81 656 ASP A O 1
ATOM 5161 N N . ASP A 1 657 ? 4.874 -0.696 2.813 1.00 97.06 657 ASP A N 1
ATOM 5162 C CA . ASP A 1 657 ? 4.337 0.406 1.997 1.00 97.06 657 ASP A CA 1
ATOM 5163 C C . ASP A 1 657 ? 3.024 0.080 1.256 1.00 97.06 657 ASP A C 1
ATOM 5165 O O . ASP A 1 657 ? 2.962 -0.221 0.061 1.00 97.06 657 ASP A O 1
ATOM 5169 N N . ALA A 1 658 ? 1.933 0.111 2.032 1.00 97.12 658 ALA A N 1
ATOM 5170 C CA . ALA A 1 658 ? 0.557 -0.142 1.601 1.00 97.12 658 ALA A CA 1
ATOM 5171 C C . ALA A 1 658 ? 0.306 -1.535 0.982 1.00 97.12 658 ALA A C 1
ATOM 5173 O O . ALA A 1 658 ? -0.728 -1.744 0.344 1.00 97.12 658 ALA A O 1
ATOM 5174 N N . GLY A 1 659 ? 1.212 -2.497 1.186 1.00 98.12 659 GLY A N 1
ATOM 5175 C CA . GLY A 1 659 ? 1.132 -3.843 0.620 1.00 98.12 659 GLY A CA 1
ATOM 5176 C C . GLY A 1 659 ? 1.966 -4.043 -0.646 1.00 98.12 659 GLY A C 1
ATOM 5177 O O . GLY A 1 659 ? 1.865 -5.104 -1.267 1.00 98.12 659 GLY A O 1
ATOM 5178 N N . GLN A 1 660 ? 2.784 -3.069 -1.054 1.00 98.69 660 GLN A N 1
ATOM 5179 C CA . GLN A 1 660 ? 3.655 -3.190 -2.224 1.00 98.69 660 GLN A CA 1
ATOM 5180 C C . GLN A 1 660 ? 4.734 -4.273 -2.030 1.00 98.69 660 GLN A C 1
ATOM 5182 O O . GLN A 1 660 ? 4.914 -5.123 -2.912 1.00 98.69 660 GLN A O 1
ATOM 5187 N N . MET A 1 661 ? 5.407 -4.301 -0.879 1.00 98.25 661 MET A N 1
ATOM 5188 C CA . MET A 1 661 ? 6.400 -5.334 -0.552 1.00 98.25 661 MET A CA 1
ATOM 5189 C C . MET A 1 661 ? 5.781 -6.730 -0.512 1.00 98.25 661 MET A C 1
ATOM 5191 O O . MET A 1 661 ? 6.264 -7.676 -1.146 1.00 98.25 661 MET A O 1
ATOM 5195 N N . SER A 1 662 ? 4.652 -6.850 0.176 1.00 98.75 662 SER A N 1
ATOM 5196 C CA . SER A 1 662 ? 3.868 -8.076 0.214 1.00 98.75 662 SER A CA 1
ATOM 5197 C C . SER A 1 662 ? 3.378 -8.524 -1.175 1.00 98.75 662 SER A C 1
ATOM 5199 O O . SER A 1 662 ? 3.460 -9.711 -1.504 1.00 98.75 662 SER A O 1
ATOM 5201 N N . ALA A 1 663 ? 2.961 -7.607 -2.053 1.00 98.88 663 ALA A N 1
ATOM 5202 C CA . ALA A 1 663 ? 2.594 -7.937 -3.432 1.00 98.88 663 ALA A CA 1
ATOM 5203 C C . ALA A 1 663 ? 3.796 -8.417 -4.270 1.00 98.88 663 ALA A C 1
ATOM 5205 O O . ALA A 1 663 ? 3.641 -9.341 -5.078 1.00 98.88 663 ALA A O 1
ATOM 5206 N N . TRP A 1 664 ? 4.999 -7.863 -4.050 1.00 98.88 664 TRP A N 1
ATOM 5207 C CA . TRP A 1 664 ? 6.237 -8.385 -4.646 1.00 98.88 664 TRP A CA 1
ATOM 5208 C C . TRP A 1 664 ? 6.485 -9.836 -4.227 1.00 98.88 664 TRP A C 1
ATOM 5210 O O . TRP A 1 664 ? 6.794 -10.667 -5.089 1.00 98.88 664 TRP A O 1
ATOM 5220 N N . TYR A 1 665 ? 6.301 -10.160 -2.938 1.00 98.88 665 TYR A N 1
ATOM 5221 C CA . TYR A 1 665 ? 6.447 -11.530 -2.435 1.00 98.88 665 TYR A CA 1
ATOM 5222 C C . TYR A 1 665 ? 5.431 -12.472 -3.080 1.00 98.88 665 TYR A C 1
ATOM 5224 O O . TYR A 1 665 ? 5.820 -13.512 -3.607 1.00 98.88 665 TYR A O 1
ATOM 5232 N N . VAL A 1 666 ? 4.144 -12.104 -3.092 1.00 98.94 666 VAL A N 1
ATOM 5233 C CA . VAL A 1 666 ? 3.062 -12.928 -3.659 1.00 98.94 666 VAL A CA 1
ATOM 5234 C C . VAL A 1 666 ? 3.329 -13.260 -5.130 1.00 98.94 666 VAL A C 1
ATOM 5236 O O . VAL A 1 666 ? 3.329 -14.433 -5.504 1.00 98.94 666 VAL A O 1
ATOM 5239 N N . LEU A 1 667 ? 3.620 -12.260 -5.966 1.00 98.94 667 LEU A N 1
ATOM 5240 C CA . LEU A 1 667 ? 3.913 -12.471 -7.389 1.00 98.94 667 LEU A CA 1
ATOM 5241 C C . LEU A 1 667 ? 5.182 -13.325 -7.583 1.00 98.94 667 LEU A C 1
ATOM 5243 O O . LEU A 1 667 ? 5.151 -14.363 -8.255 1.00 98.94 667 LEU A O 1
ATOM 5247 N N . SER A 1 668 ? 6.277 -12.959 -6.911 1.00 98.94 668 SER A N 1
ATOM 5248 C CA . SER A 1 668 ? 7.563 -13.655 -7.039 1.00 98.94 668 SER A CA 1
ATOM 5249 C C . SER A 1 668 ? 7.514 -15.103 -6.533 1.00 98.94 668 SER A C 1
ATOM 5251 O O . SER A 1 668 ? 8.099 -15.986 -7.160 1.00 98.94 668 SER A O 1
ATOM 5253 N N . ALA A 1 669 ? 6.768 -15.387 -5.460 1.00 98.88 669 ALA A N 1
ATOM 5254 C CA . ALA A 1 669 ? 6.575 -16.733 -4.915 1.00 98.88 669 ALA A CA 1
ATOM 5255 C C . ALA A 1 669 ? 5.737 -17.641 -5.832 1.00 98.88 669 ALA A C 1
ATOM 5257 O O . ALA A 1 669 ? 6.010 -18.846 -5.911 1.00 98.88 669 ALA A O 1
ATOM 5258 N N . MET A 1 670 ? 4.775 -17.072 -6.572 1.00 98.81 670 MET A N 1
ATOM 5259 C CA . MET A 1 670 ? 4.096 -17.761 -7.678 1.00 98.81 670 MET A CA 1
ATOM 5260 C C . MET A 1 670 ? 5.014 -17.985 -8.891 1.00 98.81 670 MET A C 1
ATOM 5262 O O . MET A 1 670 ? 4.715 -18.828 -9.734 1.00 98.81 670 MET A O 1
ATOM 5266 N N . GLY A 1 671 ? 6.147 -17.280 -8.965 1.00 98.69 671 GLY A N 1
ATOM 5267 C CA . GLY A 1 671 ? 7.196 -17.481 -9.963 1.00 98.69 671 GLY A CA 1
ATOM 5268 C C . GLY A 1 671 ? 7.191 -16.485 -11.123 1.00 98.69 671 GLY A C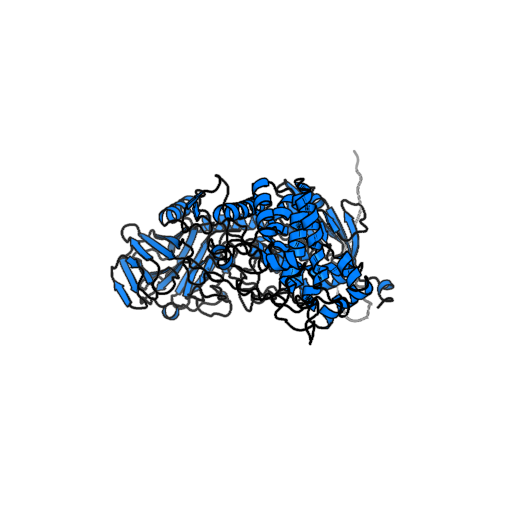 1
ATOM 5269 O O . GLY A 1 671 ? 7.768 -16.801 -12.163 1.00 98.69 671 GLY A O 1
ATOM 5270 N N . PHE A 1 672 ? 6.564 -15.309 -10.997 1.00 98.88 672 PHE A N 1
ATOM 5271 C CA . PHE A 1 672 ? 6.544 -14.298 -12.065 1.00 98.88 672 PHE A CA 1
ATOM 5272 C C . PHE A 1 672 ? 6.428 -12.855 -11.546 1.00 98.88 672 PHE A C 1
ATOM 5274 O O . PHE A 1 672 ? 5.937 -12.633 -10.447 1.00 98.88 672 PHE A O 1
ATOM 5281 N N . TYR A 1 673 ? 6.840 -11.859 -12.339 1.00 98.88 673 TYR A N 1
ATOM 5282 C CA . TYR A 1 673 ? 6.779 -10.446 -11.938 1.00 98.88 673 TYR A CA 1
ATOM 5283 C C . TYR A 1 673 ? 6.528 -9.467 -13.108 1.00 98.88 673 TYR A C 1
ATOM 5285 O O . TYR A 1 673 ? 7.125 -9.625 -14.181 1.00 98.88 673 TYR A O 1
ATOM 5293 N N . PRO A 1 674 ? 5.674 -8.437 -12.937 1.00 98.50 674 PRO A N 1
ATOM 5294 C CA . PRO A 1 674 ? 5.436 -7.386 -13.927 1.00 98.50 674 PRO A CA 1
ATOM 5295 C C . PRO A 1 674 ? 6.564 -6.340 -13.905 1.00 98.50 674 PRO A C 1
ATOM 5297 O O . PRO A 1 674 ? 6.494 -5.330 -13.217 1.00 98.50 674 PRO A O 1
ATOM 5300 N N . VAL A 1 675 ? 7.625 -6.571 -14.683 1.00 98.62 675 VAL A N 1
ATOM 5301 C CA . VAL A 1 675 ? 8.799 -5.668 -14.744 1.00 98.62 675 VAL A CA 1
ATOM 5302 C C . VAL A 1 675 ? 8.459 -4.275 -15.293 1.00 98.62 675 VAL A C 1
ATOM 5304 O O . VAL A 1 675 ? 9.116 -3.306 -14.929 1.00 98.62 675 VAL A O 1
ATOM 5307 N N . CYS A 1 676 ? 7.437 -4.164 -16.146 1.00 98.50 676 CYS A N 1
ATOM 5308 C CA . CYS A 1 676 ? 6.954 -2.900 -16.700 1.00 98.50 676 CYS A CA 1
ATOM 5309 C C . CYS A 1 676 ? 5.414 -2.886 -16.691 1.00 98.50 676 CYS A C 1
ATOM 5311 O O . CYS A 1 676 ? 4.799 -3.362 -17.652 1.00 98.50 676 CYS A O 1
ATOM 5313 N N . PRO A 1 677 ? 4.772 -2.394 -15.615 1.00 98.56 677 PRO A N 1
ATOM 5314 C CA . PRO A 1 677 ? 3.335 -2.122 -15.601 1.00 98.56 677 PRO A CA 1
ATOM 5315 C C . PRO A 1 677 ? 2.938 -1.204 -16.771 1.00 98.56 677 PRO A C 1
ATOM 5317 O O . PRO A 1 677 ? 3.747 -0.432 -17.286 1.00 98.56 677 PRO A O 1
ATOM 5320 N N . GLY A 1 678 ? 1.718 -1.361 -17.287 1.00 97.12 678 GLY A N 1
ATOM 5321 C CA . GLY A 1 678 ? 1.337 -0.787 -18.584 1.00 97.12 678 GLY A CA 1
ATOM 5322 C C . GLY A 1 678 ? 1.821 -1.611 -19.790 1.00 97.12 678 GLY A C 1
ATOM 5323 O O . GLY A 1 678 ? 1.386 -1.361 -20.914 1.00 97.12 678 GLY A O 1
ATOM 5324 N N . THR A 1 679 ? 2.636 -2.652 -19.577 1.00 97.25 679 THR A N 1
ATOM 5325 C CA . THR A 1 679 ? 2.817 -3.761 -20.526 1.00 97.25 679 THR A CA 1
ATOM 5326 C C . THR A 1 679 ? 2.072 -4.997 -19.999 1.00 97.25 679 THR A C 1
ATOM 5328 O O . THR A 1 679 ? 2.361 -5.447 -18.893 1.00 97.25 679 THR A O 1
ATOM 5331 N N . PRO A 1 680 ? 1.151 -5.623 -20.762 1.00 97.62 680 PRO A N 1
ATOM 5332 C CA . PRO A 1 680 ? 0.373 -6.784 -20.310 1.00 97.62 680 PRO A CA 1
ATOM 5333 C C . PRO A 1 680 ? 1.188 -8.094 -20.378 1.00 97.62 680 PRO A C 1
ATOM 5335 O O . PRO A 1 680 ? 0.768 -9.068 -21.009 1.00 97.62 680 PRO A O 1
ATOM 5338 N N . SER A 1 681 ? 2.371 -8.117 -19.761 1.00 97.62 681 SER A N 1
ATOM 5339 C CA . SER A 1 681 ? 3.353 -9.206 -19.813 1.00 97.62 681 SER A CA 1
ATOM 5340 C C . SER A 1 681 ? 4.077 -9.366 -18.475 1.00 97.62 681 SER A C 1
ATOM 5342 O O . SER A 1 681 ? 4.372 -8.380 -17.802 1.00 97.62 681 SER A O 1
ATOM 5344 N N . TYR A 1 682 ? 4.391 -10.607 -18.108 1.00 98.75 682 TYR A N 1
ATOM 5345 C CA . TYR A 1 682 ? 5.056 -10.953 -16.852 1.00 98.75 682 TYR A CA 1
ATOM 5346 C C . TYR A 1 682 ? 6.364 -11.699 -17.128 1.00 98.75 682 TYR A C 1
ATOM 5348 O O . TYR A 1 682 ? 6.394 -12.608 -17.954 1.00 98.75 682 TYR A O 1
ATOM 5356 N N . SER A 1 683 ? 7.437 -11.323 -16.430 1.00 98.69 683 SER A N 1
ATOM 5357 C CA . SER A 1 683 ? 8.755 -11.969 -16.487 1.00 98.69 683 SER A CA 1
ATOM 5358 C C . SER A 1 683 ? 8.778 -13.195 -15.572 1.00 98.69 683 SER A C 1
ATOM 5360 O O . SER A 1 683 ? 8.345 -13.104 -14.425 1.00 98.69 683 SER A O 1
ATOM 5362 N N . ILE A 1 684 ? 9.267 -14.340 -16.052 1.00 98.75 684 ILE A N 1
ATOM 5363 C CA . ILE A 1 684 ? 9.307 -15.602 -15.296 1.00 98.75 684 ILE A CA 1
ATOM 5364 C C . ILE A 1 684 ? 10.504 -15.593 -14.330 1.00 98.75 684 ILE A C 1
ATOM 5366 O O . ILE A 1 684 ? 11.651 -15.437 -14.746 1.00 98.75 684 ILE A O 1
ATOM 5370 N N . GLY A 1 685 ? 10.228 -15.768 -13.039 1.00 98.38 685 GLY A N 1
ATOM 5371 C CA . GLY A 1 685 ? 11.216 -15.913 -11.969 1.00 98.38 685 GLY A CA 1
ATOM 5372 C C . GLY A 1 685 ? 11.558 -17.380 -11.711 1.00 98.38 685 GLY A C 1
ATOM 5373 O O . GLY A 1 685 ? 11.896 -18.126 -12.626 1.00 98.38 685 GLY A O 1
ATOM 5374 N N . SER A 1 686 ? 11.448 -17.806 -10.452 1.00 98.50 686 SER A N 1
ATOM 5375 C CA . SER A 1 686 ? 11.413 -19.222 -10.071 1.00 98.50 686 SER A CA 1
ATOM 5376 C C . SER A 1 686 ? 10.464 -19.394 -8.876 1.00 98.50 686 SER A C 1
ATOM 5378 O O . SER A 1 686 ? 10.659 -18.714 -7.866 1.00 98.50 686 SER A O 1
ATOM 5380 N N . PRO A 1 687 ? 9.421 -20.241 -8.974 1.00 98.38 687 PRO A N 1
ATOM 5381 C CA . PRO A 1 687 ? 8.383 -20.359 -7.947 1.00 98.38 687 PRO A CA 1
ATOM 5382 C C . PRO A 1 687 ? 8.897 -21.020 -6.661 1.00 98.38 687 PRO A C 1
ATOM 5384 O O . PRO A 1 687 ? 9.823 -21.834 -6.697 1.00 98.38 687 PRO A O 1
ATOM 5387 N N . LEU A 1 688 ? 8.249 -20.742 -5.525 1.00 98.06 688 LEU A N 1
ATOM 5388 C CA . LEU A 1 688 ? 8.455 -21.491 -4.270 1.00 98.06 688 LEU A CA 1
ATOM 5389 C C . LEU A 1 688 ? 7.635 -22.787 -4.219 1.00 98.06 688 LEU A C 1
ATOM 5391 O O . LEU A 1 688 ? 8.086 -23.793 -3.676 1.00 98.06 688 LEU A O 1
ATOM 5395 N N . PHE A 1 689 ? 6.429 -22.754 -4.780 1.00 98.44 689 PHE A N 1
ATOM 5396 C CA . PHE A 1 689 ? 5.438 -23.825 -4.676 1.00 98.44 689 PHE A CA 1
ATOM 5397 C C . PHE A 1 689 ? 5.573 -24.846 -5.815 1.00 98.44 689 PHE A C 1
ATOM 5399 O O . PHE A 1 689 ? 6.086 -24.526 -6.889 1.00 98.44 689 PHE A O 1
ATOM 5406 N N . SER A 1 690 ? 5.118 -26.086 -5.601 1.00 98.19 690 SER A N 1
ATOM 5407 C CA . SER A 1 690 ? 5.071 -27.114 -6.657 1.00 98.19 690 SER A CA 1
ATOM 5408 C C . SER A 1 690 ? 3.879 -26.920 -7.597 1.00 98.19 690 SER A C 1
ATOM 5410 O O . SER A 1 690 ? 3.918 -27.337 -8.754 1.00 98.19 690 SER A O 1
ATOM 5412 N N . ARG A 1 691 ? 2.812 -26.283 -7.103 1.00 98.62 691 ARG A N 1
ATOM 5413 C CA . ARG A 1 691 ? 1.627 -25.913 -7.878 1.00 98.62 691 ARG A CA 1
ATOM 5414 C C . ARG A 1 691 ? 1.018 -24.634 -7.311 1.00 98.62 691 ARG A C 1
ATOM 5416 O O . ARG A 1 691 ? 0.992 -24.455 -6.094 1.00 98.62 691 ARG A O 1
ATOM 5423 N N . VAL A 1 692 ? 0.509 -23.786 -8.197 1.00 98.81 692 VAL A N 1
ATOM 5424 C CA . VAL A 1 692 ? -0.307 -22.608 -7.875 1.00 98.81 692 VAL A CA 1
ATOM 5425 C C . VAL A 1 692 ? -1.541 -22.614 -8.774 1.00 98.81 692 VAL A C 1
ATOM 5427 O O . VAL A 1 692 ? -1.430 -22.912 -9.966 1.00 98.81 692 VAL A O 1
ATOM 5430 N N . VAL A 1 693 ? -2.705 -22.262 -8.232 1.00 98.75 693 VAL A N 1
ATOM 5431 C CA . VAL A 1 693 ? -3.927 -22.011 -9.010 1.00 98.75 693 VAL A CA 1
ATOM 5432 C C . VAL A 1 693 ? -4.489 -20.652 -8.629 1.00 98.75 693 VAL A C 1
ATOM 5434 O O . VAL A 1 693 ? -4.818 -20.427 -7.469 1.00 98.75 693 VAL A O 1
ATOM 5437 N N . ILE A 1 694 ? -4.642 -19.768 -9.613 1.00 98.81 694 ILE A N 1
ATOM 5438 C CA . ILE A 1 694 ? -5.327 -18.485 -9.453 1.00 98.81 694 ILE A CA 1
ATOM 5439 C C . ILE A 1 694 ? -6.747 -18.631 -10.005 1.00 98.81 694 ILE A C 1
ATOM 5441 O O . ILE A 1 694 ? -6.919 -18.889 -11.201 1.00 98.81 694 ILE A O 1
ATOM 5445 N N . HIS A 1 695 ? -7.763 -18.470 -9.154 1.00 98.44 695 HIS A N 1
ATOM 5446 C CA . HIS A 1 695 ? -9.173 -18.427 -9.557 1.00 98.44 695 HIS A CA 1
ATOM 5447 C C . HIS A 1 695 ? -9.556 -16.990 -9.906 1.00 98.44 695 HIS A C 1
ATOM 5449 O O . HIS A 1 695 ? -9.459 -16.089 -9.076 1.00 98.44 695 HIS A O 1
ATOM 5455 N N . LEU A 1 696 ? -9.988 -16.782 -11.145 1.00 98.25 696 LEU A N 1
ATOM 5456 C CA . LEU A 1 696 ? -10.225 -15.464 -11.728 1.00 98.25 696 LEU A CA 1
ATOM 5457 C C . LEU A 1 696 ? -11.714 -15.111 -11.684 1.00 98.25 696 LEU A C 1
ATOM 5459 O O . LEU A 1 696 ? -12.570 -15.986 -11.817 1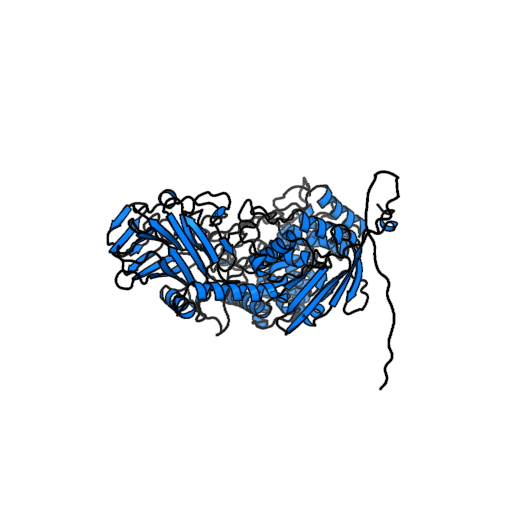.00 98.25 696 LEU A O 1
ATOM 5463 N N . GLU A 1 697 ? -12.038 -13.818 -11.606 1.00 95.56 697 GLU A N 1
ATOM 5464 C CA . GLU A 1 697 ? -13.432 -13.338 -11.539 1.00 95.56 697 GLU A CA 1
ATOM 5465 C C . GLU A 1 697 ? -14.285 -13.742 -12.753 1.00 95.56 697 GLU A C 1
ATOM 5467 O O . GLU A 1 697 ? -15.503 -13.857 -12.657 1.00 95.56 697 GLU A O 1
ATOM 5472 N N . ASN A 1 698 ? -13.650 -14.043 -13.891 1.00 95.69 698 ASN A N 1
ATOM 5473 C CA . ASN A 1 698 ? -14.318 -14.573 -15.083 1.00 95.69 698 ASN A CA 1
ATOM 5474 C C . ASN A 1 698 ? -14.629 -16.089 -15.021 1.00 95.69 698 ASN A C 1
ATOM 5476 O O . ASN A 1 698 ? -14.976 -16.688 -16.041 1.00 95.69 698 ASN A O 1
ATOM 5480 N N . GLY A 1 699 ? -14.483 -16.715 -13.847 1.00 97.38 699 GLY A N 1
ATOM 5481 C CA . GLY A 1 699 ? -14.788 -18.124 -13.582 1.00 97.38 699 GLY A CA 1
ATOM 5482 C C . GLY A 1 699 ? -13.725 -19.120 -14.057 1.00 97.38 699 GLY A C 1
ATOM 5483 O O . GLY A 1 699 ? -13.943 -20.330 -13.974 1.00 97.38 699 GLY A O 1
ATOM 5484 N N . LYS A 1 700 ? -12.587 -18.645 -14.573 1.00 98.38 700 LYS A N 1
ATOM 5485 C CA . LYS A 1 700 ? -11.485 -19.493 -15.052 1.00 98.38 700 LYS A CA 1
ATOM 5486 C C . LYS A 1 700 ? -10.384 -19.649 -14.009 1.00 98.38 700 LYS A C 1
ATOM 5488 O O . LYS A 1 700 ? -10.361 -18.972 -12.987 1.00 98.38 700 LYS A O 1
ATOM 5493 N N . ARG A 1 701 ? -9.448 -20.551 -14.305 1.00 98.56 701 ARG A N 1
ATOM 5494 C CA . ARG A 1 701 ? -8.273 -20.834 -13.481 1.00 98.56 701 ARG A CA 1
ATOM 5495 C C . ARG A 1 701 ? -7.011 -20.706 -14.316 1.00 98.56 701 ARG A C 1
ATOM 5497 O O . ARG A 1 701 ? -6.899 -21.394 -15.326 1.00 98.56 701 ARG A O 1
ATOM 5504 N N . PHE A 1 702 ? -6.076 -19.863 -13.895 1.00 98.81 702 PHE A N 1
ATOM 5505 C CA . PHE A 1 702 ? -4.699 -19.907 -14.389 1.00 98.81 702 PHE A CA 1
ATOM 5506 C C . PHE A 1 702 ? -3.900 -20.830 -13.466 1.00 98.81 702 PHE A C 1
ATOM 5508 O O . PHE A 1 702 ? -3.996 -20.704 -12.246 1.00 98.81 702 PHE A O 1
ATOM 5515 N N . THR A 1 703 ? -3.166 -21.792 -14.026 1.00 98.88 703 THR A N 1
ATOM 5516 C CA . THR A 1 703 ? -2.421 -22.791 -13.239 1.00 98.88 703 THR A CA 1
ATOM 5517 C C . THR A 1 703 ? -0.935 -22.704 -13.545 1.00 98.88 703 THR A C 1
ATOM 5519 O O . THR A 1 703 ? -0.552 -22.697 -14.712 1.00 98.88 703 THR A O 1
ATOM 5522 N N . ILE A 1 704 ? -0.103 -22.706 -12.505 1.00 98.88 704 ILE A N 1
ATOM 5523 C CA . ILE A 1 704 ? 1.349 -22.864 -12.614 1.00 98.88 704 ILE A CA 1
ATOM 5524 C C . ILE A 1 704 ? 1.706 -24.226 -12.018 1.00 98.88 704 ILE A C 1
ATOM 5526 O O . ILE A 1 704 ? 1.353 -24.513 -10.873 1.00 98.88 704 ILE A O 1
ATOM 5530 N N . ALA A 1 705 ? 2.380 -25.074 -12.791 1.00 98.69 705 ALA A N 1
ATOM 5531 C CA . ALA A 1 705 ? 2.800 -26.412 -12.384 1.00 98.69 705 ALA A CA 1
ATOM 5532 C C . ALA A 1 705 ? 4.331 -26.503 -12.427 1.00 98.69 705 ALA A C 1
ATOM 5534 O O . ALA A 1 705 ? 4.919 -26.624 -13.497 1.00 98.69 705 ALA A O 1
ATOM 5535 N N . ALA A 1 706 ? 4.973 -26.427 -11.261 1.00 98.50 706 ALA A N 1
ATOM 5536 C CA . ALA A 1 706 ? 6.424 -26.477 -11.110 1.00 98.50 706 ALA A CA 1
ATOM 5537 C C . ALA A 1 706 ? 6.859 -27.906 -10.755 1.00 98.50 706 ALA A C 1
ATOM 5539 O O . ALA A 1 706 ? 7.087 -28.262 -9.592 1.00 98.50 706 ALA A O 1
ATOM 5540 N N . HIS A 1 707 ? 6.917 -28.756 -11.777 1.00 98.25 707 HIS A N 1
ATOM 5541 C CA . HIS A 1 707 ? 7.283 -30.156 -11.630 1.00 98.25 707 HIS A CA 1
ATOM 5542 C C . HIS A 1 707 ? 8.707 -30.284 -11.090 1.00 98.25 707 HIS A C 1
ATOM 5544 O O . HIS A 1 707 ? 9.630 -29.611 -11.537 1.00 98.25 707 HIS A O 1
ATOM 5550 N N . ASN A 1 708 ? 8.877 -31.162 -10.101 1.00 97.25 708 ASN A N 1
ATOM 5551 C CA . ASN A 1 708 ? 10.138 -31.380 -9.395 1.00 97.25 708 ASN A CA 1
ATOM 5552 C C . ASN A 1 708 ? 10.712 -30.169 -8.613 1.00 97.25 708 ASN A C 1
ATOM 5554 O O . ASN A 1 708 ? 11.904 -30.185 -8.300 1.00 97.25 708 ASN A O 1
ATOM 5558 N N . ASN A 1 709 ? 9.920 -29.135 -8.289 1.00 97.06 709 ASN A N 1
ATOM 5559 C CA . ASN A 1 709 ? 10.398 -28.003 -7.477 1.00 97.06 709 ASN A CA 1
ATOM 5560 C C . ASN A 1 709 ? 10.842 -28.459 -6.070 1.00 97.06 709 ASN A C 1
ATOM 5562 O O . ASN A 1 709 ? 10.147 -29.235 -5.412 1.00 97.06 709 ASN A O 1
ATOM 5566 N N . SER A 1 710 ? 11.987 -27.962 -5.601 1.00 94.88 710 SER A N 1
ATOM 5567 C CA . SER A 1 710 ? 12.536 -28.237 -4.266 1.00 94.88 710 SER A CA 1
ATOM 5568 C C . SER A 1 710 ? 13.456 -27.097 -3.803 1.00 94.88 710 SER A C 1
ATOM 5570 O O . SER A 1 710 ? 13.601 -26.081 -4.487 1.00 94.88 710 SER A O 1
ATOM 5572 N N . ALA A 1 711 ? 14.082 -27.236 -2.630 1.00 92.25 711 ALA A N 1
ATOM 5573 C CA . ALA A 1 711 ? 15.045 -26.256 -2.117 1.00 92.25 711 ALA A CA 1
ATOM 5574 C C . ALA A 1 711 ? 16.321 -26.151 -2.982 1.00 92.25 711 ALA A C 1
ATOM 5576 O O . ALA A 1 711 ? 16.888 -25.069 -3.101 1.00 92.25 711 ALA A O 1
ATOM 5577 N N . ASP A 1 712 ? 16.744 -27.257 -3.599 1.00 92.25 712 ASP A N 1
ATOM 5578 C CA . ASP A 1 712 ? 17.927 -27.380 -4.460 1.00 92.25 712 ASP A CA 1
ATOM 5579 C C . ASP A 1 712 ? 17.607 -27.264 -5.964 1.00 92.25 712 ASP A C 1
ATOM 5581 O O . ASP A 1 712 ? 18.398 -26.706 -6.730 1.00 92.25 712 ASP A O 1
ATOM 5585 N N . ARG A 1 713 ? 16.431 -27.732 -6.406 1.00 96.56 713 ARG A N 1
ATOM 5586 C CA . ARG A 1 713 ? 15.995 -27.692 -7.812 1.00 96.56 713 ARG A CA 1
ATOM 5587 C C . ARG A 1 713 ? 15.286 -26.377 -8.125 1.00 96.56 713 ARG A C 1
ATOM 5589 O O . ARG A 1 713 ? 14.081 -26.339 -8.355 1.00 96.56 713 ARG A O 1
ATOM 5596 N N . ILE A 1 714 ? 16.053 -25.289 -8.102 1.00 97.06 714 ILE A N 1
ATOM 5597 C CA . ILE A 1 714 ? 15.535 -23.922 -8.267 1.00 97.06 714 ILE A CA 1
ATOM 5598 C C . ILE A 1 714 ? 15.511 -23.427 -9.723 1.00 97.06 714 ILE A C 1
ATOM 5600 O O . ILE A 1 714 ? 14.970 -22.351 -9.979 1.00 97.06 714 ILE A O 1
ATOM 5604 N N . TYR A 1 715 ? 16.096 -24.177 -10.664 1.00 98.25 715 TYR A N 1
ATOM 5605 C CA . TYR A 1 715 ? 16.305 -23.738 -12.047 1.00 98.25 715 TYR A CA 1
ATOM 5606 C C . TYR A 1 715 ? 15.302 -24.373 -13.011 1.00 98.25 715 TYR A C 1
ATOM 5608 O O . TYR A 1 715 ? 15.034 -25.570 -12.926 1.00 98.25 715 TYR A O 1
ATOM 5616 N N . ILE A 1 716 ? 14.791 -23.592 -13.962 1.00 97.75 716 ILE A N 1
ATOM 5617 C CA . ILE A 1 716 ? 13.800 -24.043 -14.951 1.00 97.75 716 ILE A CA 1
ATOM 5618 C C . ILE A 1 716 ? 14.518 -24.625 -16.179 1.00 97.75 716 ILE A C 1
ATOM 5620 O O . ILE A 1 716 ? 15.391 -23.978 -16.758 1.00 97.75 716 ILE A O 1
ATOM 5624 N N . LYS A 1 717 ? 14.132 -25.840 -16.585 1.00 96.38 717 LYS A N 1
ATOM 5625 C CA . LYS A 1 717 ? 14.688 -26.607 -17.718 1.00 96.38 717 LYS A CA 1
ATOM 5626 C C . LYS A 1 717 ? 13.876 -26.471 -18.996 1.00 96.38 717 LYS A C 1
ATOM 5628 O O . LYS A 1 717 ? 14.444 -26.372 -20.080 1.00 96.38 717 LYS A O 1
ATOM 5633 N N . SER A 1 718 ? 12.558 -26.449 -18.862 1.00 96.50 718 SER A N 1
ATOM 5634 C CA . SER A 1 718 ? 11.624 -26.139 -19.938 1.00 96.50 718 SER A CA 1
ATOM 5635 C C . SER A 1 718 ? 10.462 -25.326 -19.385 1.00 96.50 718 SER A C 1
ATOM 5637 O O . SER A 1 718 ? 10.074 -25.468 -18.224 1.00 96.50 718 SER A O 1
ATOM 5639 N N . VAL A 1 719 ? 9.927 -24.463 -20.244 1.00 97.75 719 VAL A N 1
ATOM 5640 C CA . VAL A 1 719 ? 8.685 -23.724 -20.029 1.00 97.75 719 VAL A CA 1
ATOM 5641 C C . VAL A 1 719 ? 7.701 -24.216 -21.079 1.00 97.75 719 VAL A C 1
ATOM 5643 O O . VAL A 1 719 ? 8.027 -24.219 -22.267 1.00 97.75 719 VAL A O 1
ATOM 5646 N N . GLU A 1 720 ? 6.498 -24.600 -20.674 1.00 98.44 720 GLU A N 1
ATOM 5647 C CA . GLU A 1 720 ? 5.393 -24.874 -21.589 1.00 98.44 720 GLU A CA 1
ATOM 5648 C C . GLU A 1 720 ? 4.170 -24.039 -21.225 1.00 98.44 720 GLU A C 1
ATOM 5650 O O . GLU A 1 720 ? 3.875 -23.817 -20.053 1.00 98.44 720 GLU A O 1
ATOM 5655 N N . LEU A 1 721 ? 3.427 -23.614 -22.243 1.00 98.25 721 LEU A N 1
ATOM 5656 C CA . LEU A 1 721 ? 2.147 -22.937 -22.095 1.00 98.25 721 LEU A CA 1
ATOM 5657 C C . LEU A 1 721 ? 1.088 -23.751 -22.844 1.00 98.25 721 LEU A C 1
ATOM 5659 O O . LEU A 1 721 ? 1.175 -23.918 -24.061 1.00 98.25 721 LEU A O 1
ATOM 5663 N N . ASP A 1 722 ? 0.136 -24.318 -22.104 1.00 97.88 722 ASP A N 1
ATOM 5664 C CA . ASP A 1 722 ? -0.870 -25.277 -22.591 1.00 97.88 722 ASP A CA 1
ATOM 5665 C C . ASP A 1 722 ? -0.267 -26.467 -23.367 1.00 97.88 722 ASP A C 1
ATOM 5667 O O . ASP A 1 722 ? -0.743 -26.841 -24.442 1.00 97.88 722 ASP A O 1
ATOM 5671 N N . GLY A 1 723 ? 0.821 -27.042 -22.841 1.00 97.19 723 GLY A N 1
ATOM 5672 C CA . GLY A 1 723 ? 1.530 -28.166 -23.467 1.00 97.19 723 GLY A CA 1
ATOM 5673 C C . GLY A 1 723 ? 2.335 -27.790 -24.718 1.00 97.19 723 GLY A C 1
ATOM 5674 O O . GLY A 1 723 ? 2.615 -28.643 -25.561 1.00 97.19 723 GLY A O 1
ATOM 5675 N N . ARG A 1 724 ? 2.653 -26.500 -24.903 1.00 97.31 724 ARG A N 1
ATOM 5676 C CA . ARG A 1 724 ? 3.494 -26.001 -26.002 1.00 97.31 724 ARG A CA 1
ATOM 5677 C C . ARG A 1 724 ? 4.754 -25.363 -25.443 1.00 97.31 724 ARG A C 1
ATOM 5679 O O . ARG A 1 724 ? 4.659 -24.352 -24.747 1.00 97.31 724 ARG A O 1
ATOM 5686 N N . ALA A 1 725 ? 5.915 -25.910 -25.794 1.00 96.88 725 ALA A N 1
ATOM 5687 C CA . ALA A 1 725 ? 7.214 -25.368 -25.407 1.00 96.88 725 ALA A CA 1
ATOM 5688 C C . ALA A 1 725 ? 7.360 -23.879 -25.775 1.00 96.88 725 ALA A C 1
ATOM 5690 O O . ALA A 1 725 ? 7.026 -23.465 -26.887 1.00 96.88 725 ALA A O 1
ATOM 5691 N N . GLN A 1 726 ? 7.874 -23.093 -24.831 1.00 95.06 726 GLN A N 1
ATOM 5692 C CA . GLN A 1 726 ? 8.181 -21.673 -24.970 1.00 95.06 726 GLN A CA 1
ATOM 5693 C C . GLN A 1 726 ? 9.700 -21.473 -24.947 1.00 95.06 726 GLN A C 1
ATOM 5695 O O . GLN A 1 726 ? 10.405 -22.084 -24.149 1.00 95.06 726 GLN A O 1
ATOM 5700 N N . SER A 1 727 ? 10.205 -20.584 -25.804 1.00 86.38 727 SER A N 1
ATOM 5701 C CA . SER A 1 727 ? 11.621 -20.184 -25.835 1.00 86.38 727 SER A CA 1
ATOM 5702 C C . SER A 1 727 ? 11.892 -18.846 -25.132 1.00 86.38 727 SER A C 1
ATOM 5704 O O . SER A 1 727 ? 13.013 -18.345 -25.185 1.00 86.38 727 SER A O 1
ATOM 5706 N N . GLY A 1 728 ? 10.862 -18.229 -24.548 1.00 89.44 728 GLY A N 1
ATOM 5707 C CA . GLY A 1 728 ? 10.924 -16.928 -23.886 1.00 89.44 728 GLY A CA 1
ATOM 5708 C C . GLY A 1 728 ? 10.694 -17.030 -22.380 1.00 89.44 728 GLY A C 1
ATOM 5709 O O . GLY A 1 728 ? 10.043 -17.953 -21.899 1.00 89.44 728 GLY A O 1
ATOM 5710 N N . TRP A 1 729 ? 11.196 -16.039 -21.646 1.00 95.69 729 TRP A N 1
ATOM 5711 C CA . TRP A 1 729 ? 11.082 -15.937 -20.186 1.00 95.69 729 TRP A CA 1
ATOM 5712 C C . TRP A 1 729 ? 9.914 -15.043 -19.756 1.00 95.69 729 TRP A C 1
ATOM 5714 O O . TRP A 1 729 ? 10.019 -14.296 -18.786 1.00 95.69 729 TRP A O 1
ATOM 5724 N N . SER A 1 730 ? 8.810 -15.083 -20.504 1.00 97.19 730 SER A N 1
ATOM 5725 C CA . SER A 1 730 ? 7.614 -14.286 -20.233 1.00 97.19 730 SER A CA 1
ATOM 5726 C C . SER A 1 730 ? 6.337 -14.898 -20.812 1.00 97.19 730 SER A C 1
ATOM 5728 O O . SER A 1 730 ? 6.379 -15.728 -21.720 1.00 97.19 730 SER A O 1
ATOM 5730 N N . PHE A 1 731 ? 5.193 -14.472 -20.276 1.00 98.19 731 PHE A N 1
ATOM 5731 C CA . PHE A 1 731 ? 3.848 -14.799 -20.763 1.00 98.19 731 PHE A CA 1
ATOM 5732 C C . PHE A 1 731 ? 2.917 -13.587 -20.603 1.00 98.19 731 PHE A C 1
ATOM 5734 O O . PHE A 1 731 ? 3.211 -12.667 -19.834 1.00 98.19 731 PHE A O 1
ATOM 5741 N N . SER A 1 732 ? 1.800 -13.551 -21.336 1.00 98.38 732 SER A N 1
ATOM 5742 C CA . SER A 1 732 ? 0.925 -12.373 -21.362 1.00 98.38 732 SER A CA 1
ATOM 5743 C C . SER A 1 732 ? -0.183 -12.419 -20.306 1.00 98.38 732 SER A C 1
ATOM 5745 O O . SER A 1 732 ? -0.651 -13.483 -19.901 1.00 98.38 732 SER A O 1
ATOM 5747 N N . HIS A 1 733 ? -0.712 -11.254 -19.930 1.00 98.69 733 HIS A N 1
ATOM 5748 C CA . HIS A 1 733 ? -1.913 -11.164 -19.093 1.00 98.69 733 HIS A CA 1
ATOM 5749 C C . HIS A 1 733 ? -3.135 -11.837 -19.752 1.00 98.69 733 HIS A C 1
ATOM 5751 O O . HIS A 1 733 ? -3.998 -12.390 -19.070 1.00 98.69 733 HIS A O 1
ATOM 5757 N N . ARG A 1 734 ? -3.181 -11.897 -21.091 1.00 98.25 734 ARG A N 1
ATOM 5758 C CA . ARG A 1 734 ? -4.205 -12.652 -21.830 1.00 98.25 734 ARG A CA 1
ATOM 5759 C C . ARG A 1 734 ? -4.115 -14.161 -21.574 1.00 98.25 734 ARG A C 1
ATOM 5761 O O . ARG A 1 734 ? -5.144 -14.830 -21.652 1.00 98.25 734 ARG A O 1
ATOM 5768 N N . ASP A 1 735 ? -2.935 -14.696 -21.260 1.00 98.50 735 ASP A N 1
ATOM 5769 C CA . ASP A 1 735 ? -2.750 -16.107 -20.900 1.00 98.50 735 ASP A CA 1
ATOM 5770 C C . ASP A 1 735 ? -3.311 -16.418 -19.507 1.00 98.50 735 ASP A C 1
ATOM 5772 O O . ASP A 1 735 ? -3.976 -17.442 -19.335 1.00 98.50 735 ASP A O 1
ATOM 5776 N N . ILE A 1 736 ? -3.182 -15.476 -18.564 1.00 98.62 736 ILE A N 1
ATOM 5777 C CA . ILE A 1 736 ? -3.903 -15.521 -17.284 1.00 98.62 736 ILE A CA 1
ATOM 5778 C C . ILE A 1 736 ? -5.416 -15.488 -17.552 1.00 98.62 736 ILE A C 1
ATOM 5780 O O . ILE A 1 736 ? -6.105 -16.476 -17.299 1.00 98.62 736 ILE A O 1
ATOM 5784 N N . LEU A 1 737 ? -5.940 -14.415 -18.161 1.00 97.94 737 LEU A N 1
ATOM 5785 C CA . LEU A 1 737 ? -7.388 -14.223 -18.356 1.00 97.94 737 LEU A CA 1
ATOM 5786 C C . LEU A 1 737 ? -8.073 -15.307 -19.203 1.00 97.94 737 LEU A C 1
ATOM 5788 O O . LEU A 1 737 ? -9.294 -15.480 -19.115 1.00 97.94 737 LEU A O 1
ATOM 5792 N N . ARG A 1 738 ? -7.337 -16.046 -20.043 1.00 98.06 738 ARG A N 1
ATOM 5793 C CA . ARG A 1 738 ? -7.906 -17.171 -20.802 1.00 98.06 738 ARG A CA 1
ATOM 5794 C C . ARG A 1 738 ? -7.899 -18.503 -20.048 1.00 98.06 738 ARG A C 1
ATOM 5796 O O . ARG A 1 738 ? -8.581 -19.405 -20.529 1.00 98.06 738 ARG A O 1
ATOM 5803 N N . GLY A 1 739 ? -7.241 -18.587 -18.890 1.00 98.38 739 GLY A N 1
ATOM 5804 C CA . GLY A 1 739 ? -7.138 -19.788 -18.058 1.00 98.38 739 GLY A CA 1
ATOM 5805 C C . GLY A 1 739 ? -6.095 -20.784 -18.565 1.00 98.38 739 GLY A C 1
ATOM 5806 O O . GLY A 1 739 ? -6.395 -21.969 -18.681 1.00 98.38 739 GLY A O 1
ATOM 5807 N N . ALA A 1 740 ? -4.913 -20.297 -18.956 1.00 98.56 740 ALA A N 1
ATOM 5808 C CA . ALA A 1 740 ? -3.827 -21.152 -19.430 1.00 98.56 740 ALA A CA 1
ATOM 5809 C C . ALA A 1 740 ? -3.171 -21.969 -18.297 1.00 98.56 740 ALA A C 1
ATOM 5811 O O . ALA A 1 740 ? -3.289 -21.642 -17.111 1.00 98.56 740 ALA A O 1
ATOM 5812 N N . THR A 1 741 ? -2.433 -23.014 -18.676 1.00 98.81 741 THR A N 1
ATOM 5813 C CA . THR A 1 741 ? -1.511 -23.733 -17.782 1.00 98.81 741 THR A CA 1
ATOM 5814 C C . THR A 1 741 ? -0.064 -23.440 -18.169 1.00 98.81 741 THR A C 1
ATOM 5816 O O . THR A 1 741 ? 0.343 -23.736 -19.292 1.00 98.81 741 THR A O 1
ATOM 5819 N N . LEU A 1 742 ? 0.702 -22.876 -17.235 1.00 98.75 742 LEU A N 1
ATOM 5820 C CA . LEU A 1 742 ? 2.147 -22.673 -17.319 1.00 98.75 742 LEU A CA 1
ATOM 5821 C C . LEU A 1 742 ? 2.854 -23.846 -16.622 1.00 98.75 742 LEU A C 1
ATOM 5823 O O . LEU A 1 742 ? 2.860 -23.930 -15.393 1.00 98.75 742 LEU A O 1
ATOM 5827 N N . THR A 1 743 ? 3.446 -24.753 -17.393 1.00 98.75 743 THR A N 1
ATOM 5828 C CA . THR A 1 743 ? 4.217 -25.887 -16.863 1.00 98.75 743 THR A CA 1
ATOM 5829 C C . THR A 1 743 ? 5.704 -25.552 -16.878 1.00 98.75 743 THR A C 1
ATOM 5831 O O . THR A 1 743 ? 6.224 -25.048 -17.873 1.00 98.75 743 THR A O 1
ATOM 5834 N N . LEU A 1 744 ? 6.389 -25.830 -15.770 1.00 98.50 744 LEU A N 1
ATOM 5835 C CA . LEU A 1 744 ? 7.805 -25.558 -15.548 1.00 98.50 744 LEU A CA 1
ATOM 5836 C C . LEU A 1 744 ? 8.474 -26.841 -15.039 1.00 98.50 744 LEU A C 1
ATOM 5838 O O . LEU A 1 744 ? 8.116 -27.334 -13.970 1.00 98.50 744 LEU A O 1
ATOM 5842 N N . GLU A 1 745 ? 9.451 -27.377 -15.771 1.00 98.12 745 GLU A N 1
ATOM 5843 C CA . GLU A 1 745 ? 10.266 -28.495 -15.272 1.00 98.12 745 GLU A CA 1
ATOM 5844 C C . GLU A 1 745 ? 11.473 -27.973 -14.495 1.00 98.12 745 GLU A C 1
ATOM 5846 O O . GLU A 1 745 ? 12.320 -27.270 -15.048 1.00 98.12 745 GLU A O 1
ATOM 5851 N N . MET A 1 746 ? 11.568 -28.325 -13.213 1.00 97.88 746 MET A N 1
ATOM 5852 C CA . MET A 1 746 ? 12.579 -27.796 -12.298 1.00 97.88 746 MET A CA 1
ATOM 5853 C C . MET A 1 746 ? 13.769 -28.751 -12.132 1.00 97.88 746 MET A C 1
ATOM 5855 O O . MET A 1 746 ? 13.625 -29.975 -12.042 1.00 97.88 746 MET A O 1
ATOM 5859 N N . GLY A 1 747 ? 14.978 -28.208 -12.014 1.00 96.69 747 GLY A N 1
ATOM 5860 C CA . GLY A 1 747 ? 16.211 -28.978 -11.866 1.00 96.69 747 GLY A CA 1
ATOM 5861 C C . GLY A 1 747 ? 17.334 -28.229 -11.153 1.00 96.69 747 GLY A C 1
ATOM 5862 O O . GLY A 1 747 ? 17.221 -27.055 -10.805 1.00 96.69 747 GLY A O 1
ATOM 5863 N N . LEU A 1 748 ? 18.440 -28.945 -10.945 1.00 94.00 748 LEU A N 1
ATOM 5864 C CA . LEU A 1 748 ? 19.733 -28.368 -10.567 1.00 94.00 748 LEU A CA 1
ATOM 5865 C C . LEU A 1 748 ? 20.280 -27.506 -11.719 1.00 94.00 748 LEU A C 1
ATOM 5867 O O . LEU A 1 748 ? 19.838 -27.656 -12.857 1.00 94.00 748 LEU A O 1
ATOM 5871 N N . LEU A 1 749 ? 21.270 -26.646 -11.472 1.00 89.00 749 LEU A N 1
ATOM 5872 C CA . LEU A 1 749 ? 21.996 -25.975 -12.559 1.00 89.00 749 LEU A CA 1
ATOM 5873 C C . LEU A 1 749 ? 22.705 -27.027 -13.435 1.00 89.00 749 LEU A C 1
ATOM 5875 O O . LEU A 1 749 ? 23.247 -27.993 -12.901 1.00 89.00 749 LEU A O 1
ATOM 5879 N N . ASP A 1 750 ? 22.701 -26.867 -14.762 1.00 78.00 750 ASP A N 1
ATOM 5880 C CA . ASP A 1 750 ? 23.429 -27.792 -15.644 1.00 78.00 750 ASP A CA 1
ATOM 5881 C C . ASP A 1 750 ? 24.941 -27.652 -15.446 1.00 78.00 750 ASP A C 1
ATOM 5883 O O . ASP A 1 750 ? 25.483 -26.546 -15.478 1.00 78.00 750 ASP A O 1
ATOM 5887 N N . SER A 1 751 ? 25.639 -28.776 -15.283 1.00 54.88 751 SER A N 1
ATOM 5888 C CA . SER A 1 751 ? 27.097 -28.790 -15.109 1.00 54.88 751 SER A CA 1
ATOM 5889 C C . SER A 1 751 ? 27.840 -28.240 -16.332 1.00 54.88 751 SER A C 1
ATOM 5891 O O . SER A 1 751 ? 28.870 -27.592 -16.183 1.00 54.88 751 SER A O 1
ATOM 5893 N N . THR A 1 752 ? 27.275 -28.384 -17.533 1.00 45.78 752 THR A N 1
ATOM 5894 C CA .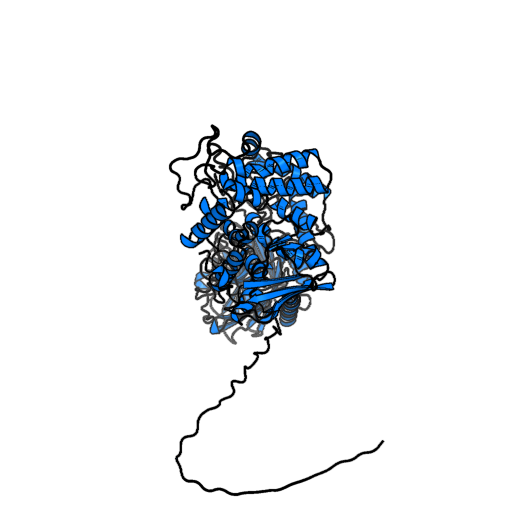 THR A 1 752 ? 27.786 -27.775 -18.775 1.00 45.78 752 THR A CA 1
ATOM 5895 C C . THR A 1 752 ? 27.693 -26.244 -18.807 1.00 45.78 752 THR A C 1
ATOM 5897 O O . THR A 1 752 ? 28.320 -25.622 -19.657 1.00 45.78 752 THR A O 1
ATOM 5900 N N . VAL A 1 753 ? 26.963 -25.615 -17.877 1.00 45.97 753 VAL A N 1
ATOM 5901 C CA . VAL A 1 753 ? 26.915 -24.148 -17.699 1.00 45.97 753 VAL A CA 1
ATOM 5902 C C . VAL A 1 753 ? 27.941 -23.676 -16.649 1.00 45.97 753 VAL A C 1
ATOM 5904 O O . VAL A 1 753 ? 28.125 -22.478 -16.444 1.00 45.97 753 VAL A O 1
ATOM 5907 N N . GLN A 1 754 ? 28.666 -24.590 -15.988 1.00 40.47 754 GLN A N 1
ATOM 5908 C CA . GLN A 1 754 ? 29.739 -24.225 -15.051 1.00 40.47 754 GLN A CA 1
ATOM 5909 C C . GLN A 1 754 ? 31.053 -23.841 -15.752 1.00 40.47 754 GLN A C 1
ATOM 5911 O O . GLN A 1 754 ? 31.832 -23.100 -15.165 1.00 40.47 754 GLN A O 1
ATOM 5916 N N . GLU A 1 755 ? 31.289 -24.281 -16.994 1.00 29.22 755 GLU A N 1
ATOM 5917 C CA . GLU A 1 755 ? 32.534 -24.020 -17.748 1.00 29.22 755 GLU A CA 1
ATOM 5918 C C . GLU A 1 755 ? 32.606 -22.616 -18.395 1.00 29.22 755 GLU A C 1
ATOM 5920 O O . GLU A 1 755 ? 33.536 -22.320 -19.142 1.00 29.22 755 GLU A O 1
ATOM 5925 N N . GLN A 1 756 ? 31.643 -21.733 -18.101 1.00 33.00 756 GLN A N 1
ATOM 5926 C CA . GLN A 1 756 ? 31.638 -20.313 -18.495 1.00 33.00 756 GLN A CA 1
ATOM 5927 C C . GLN A 1 756 ? 31.465 -19.381 -17.276 1.00 33.00 756 GLN A C 1
ATOM 5929 O O . GLN A 1 756 ? 30.709 -18.410 -17.322 1.00 33.00 756 GLN A O 1
ATOM 5934 N N . ARG A 1 757 ? 32.137 -19.706 -16.164 1.00 33.03 757 ARG A N 1
ATOM 5935 C CA . ARG A 1 757 ? 32.229 -18.885 -14.944 1.00 33.03 757 ARG A CA 1
ATOM 5936 C C . ARG A 1 757 ? 33.664 -18.449 -14.668 1.00 33.03 757 ARG A C 1
ATOM 5938 O O . ARG A 1 757 ? 34.568 -19.277 -14.906 1.00 33.03 757 ARG A O 1
#

Radius of gyration: 29.09 Å; Cα contacts (8 Å, |Δi|>4): 1798; chains: 1; bounding box: 64×104×74 Å

Secondary structure (DSSP, 8-state):
-------------------------------------B-S-GGGG--TTTTSSGGG-----BS-TT-SSEEEEESS-S--TT--S--TT--EE-EEEEE---TTSS----S-EEEEEEESS---SHHHHPEE--GGG-EEETTEEEEEETTTTEEEEEEE-SSEEEEEEE--SSS-EEEEEEE-PPTT--EEEEETTTTEEEEEEEEE--STTTTSEEEEEEEEEEE-SSPEEEEEEEETTEEEET--EEESS-SSEEEEEEE-TTS-SEEEEEEEEESS-HHHHHHHHHHH-TT--HHHHHHHHHHHHHHHHTTEEEESS-HHHHHHHHHHHHHTTS-SEE-S-TTSEEEPTTSTT-EEEPPTT---EE---HHHHTTTHHHHHHHH-HHHHHHHHHHHHHHHHHHSS--SS-BTTB----SSS-THHHHHHHHHHHT--SS-HHHHHHHHHHHHH-PPPHHHHTTT-S-TTHHHHHHHSS--TT---TTSSS---HHHHHHHHHHHHHHHHHHHHHHT-HHHHHHHHHHGGGGGGTEETTTTEE--B-TTSPBPSS--TTS--TTSSSS-HHHHTT--TT-HHHHHHHHTSHHHHHHHHHHHHHTT---SSSGGGTTGGGHHHHTT-HHHHHHHHHHHHHHS--SSTT-SSS--GGGHHHHHHHHHHHTEE-SSTTSSEEEE---SSSEEEEEPTTS-EEEEEEET--SS--EEEEEEETTEEE-SSEEEHHHHHHT-EEEEEEEPPPGGGGGG-